Protein 2KCK (pdb70)

Nearest PDB structures (foldseek):
  2kck-assembly1_A  TM=8.892E-01  e=1.101E-12  Methanococcus maripaludis
  5lfl-assembly6_F  TM=7.143E-01  e=9.035E-02  Solidesulfovibrio magneticus RS-1
  2gw1-assembly1_B  TM=7.909E-01  e=5.779E-01  Saccharomyces cerevisiae
  5g04-assembly1_J  TM=8.377E-01  e=1.280E+00  Homo sapiens
  8c6j-assembly1_S  TM=7.172E-01  e=7.943E-01  Homo sapiens

B-factor: mean 1.0, std 0.0, range [1.0, 1.0]

CATH classification: 1.25.40.10

Secondary structure (DSSP, 8-state):
---SSTTGGGGHHHHHHSS--HHHHHHHHHHHHHH----HHHHHHHHHHHHHTT-HHHHHHHHHHHHHTS--TT-HHHHHHHHHHHTT-SS-SHHHHHHHHHHGGG------

Sequence (112 aa):
MVDQNPEEYYLEGVLQYDAGNYTESIDLFEKAIQLDPEESKYWLMKGKALYNLERYEEAVDCYNYVINVIEDEYNKDVWAAKADALRYIEGKEVEAEIAEARAKLEHHHHHHMVDQNPEEYYLEGVLQYDAGNYTESIDLFEKAIQLDPEESKYWLMKGKALYNLERYEEAVDCYNYVINVIEDEYNKDVWAAKADALRYIEGKEVEAEIAEARAKLEHHHHHHMVDQNPEEYYLEGVLQYDAGNYTESIDLFEKAIQLDPEESKYWLMKGKALYNLERYEEAVDCYNYVINVIEDEYNKDVWAAKADALRYIEGKEVEAEIAEARAKLEHHHHHHMVDQNPEEYYLEGVLQYDAGNYTESIDLFEKAIQLDPEESKYWLMKGKALYNLERYEEAVDCYNYVINVIEDEYNKDVWAAKADALRYIEGKEVEAEIAEARAKLEHHHHHHMVDQNPEEYYLEGVLQYDAGNYTESIDLFEKAIQLDPEESKYWLMKGKALYNLERYEEAVDCYNYVINVIEDEYNKDVWAAKADALRYIEGKEVEAEIAEARAKLEHHHHHHMVDQNPEEYYLEGVLQYDAGNYTESIDLFEKAIQLDPEESKYWLMKGKALYNLERYEEAVDCYNYVINVIEDEYNKDVWAAKADALRYIEGKEVEAEIAEARAKLEHHHHHHMVDQNPEEYYLEGVLQYDAGNYTESIDLFEKAIQLDPEESKYWLMKGKALYNLERYEEAVDCYNYVINVIEDEYNKDVWAAKADALRYIEGKEVEAEIAEARAKLEHHHHHHMVDQNPEEYYLEGVLQYDAGNYTESIDLFEKAIQLDPEESKYWLMKGKALYNLERYEEAVDCYNYVINVIEDEYNKDVWAAKADALRYIEGKEVEAEIAEARAKLEHHHHHHMVDQNPEEYYLEGVLQYDAGNYTESIDLFEKAIQLDPEESKYWLMKGKALYNLERYEEAVDCYNYVINVIEDEYNKDVWAAKADALRYIEGKEVEAEIAEARAKLEHHHHHHMVDQNPEEYYLEGVLQYDAGNYTESIDLFEKAIQLDPEESKYWLMKGKALYNLERYEEAVDCYNYVINVIEDEYNKDVWAAKADALRYIEGKEVEAEIAEARAKLEHHHHHH

Organism: Methanococcus maripaludis (strain DSM 14266 / JCM 13030 / NBRC 101832 / S2 / LL) (NCBI:txid267377)

Foldseek 3Di:
DVPLAPVVLCCVVVCVVPPVPLVVSVVSLVVRVVNPVPDLVSLLVVLVSCLVVVNLVVSLVSLVVCCPVPVCVPPLSSLCSNLVSVPDPPDRDCVSVCSNCVSVPDDDDDDD

InterPro domains:
  IPR011990 Tetratricopeptide-like helical domain superfamily [G3DSA:1.25.40.10] (23-126)
  IPR011990 Tetratricopeptide-like helical domain superfamily [SSF48452] (24-89)
  IPR019734 Tetratricopeptide repeat [PS50005] (28-61)
  IPR019734 Tetratricopeptide repeat [PS50005] (62-95)
  IPR019734 Tetratricopeptide repeat [SM00028] (28-61)
  IPR019734 Tetratricopeptide repeat [SM00028] (62-95)
  IPR051685 Ycf3/AcsC/BcsC/TPR Multifunctional [PTHR44943] (26-113)

Structure (mmCIF, N/CA/C/O backbone):
data_2KCK
#
_entry.id   2KCK
#
loop_
_atom_site.group_PDB
_atom_site.id
_atom_site.type_symbol
_atom_site.label_atom_id
_atom_site.label_alt_id
_atom_site.label_comp_id
_atom_site.label_asym_id
_atom_site.label_entity_id
_atom_site.label_seq_id
_atom_site.pdbx_PDB_ins_code
_atom_site.Cartn_x
_atom_site.Cartn_y
_atom_site.Cartn_z
_atom_site.occupancy
_atom_site.B_iso_or_equiv
_atom_site.auth_seq_id
_atom_site.auth_comp_id
_atom_site.auth_asym_id
_atom_site.auth_atom_id
_atom_site.pdbx_PDB_model_num
ATOM 1 N N . MET A 1 1 ? 21.379 -6.867 -7.610 1.00 1.00 1 MET A N 1
ATOM 2 C CA . MET A 1 1 ? 19.981 -7.020 -7.123 1.00 1.00 1 MET A CA 1
ATOM 3 C C . MET A 1 1 ? 19.905 -6.555 -5.674 1.00 1.00 1 MET A C 1
ATOM 4 O O . MET A 1 1 ? 20.886 -6.052 -5.125 1.00 1.00 1 MET A O 1
ATOM 20 N N . VAL A 1 2 ? 18.740 -6.726 -5.061 1.00 1.00 2 VAL A N 1
ATOM 21 C CA . VAL A 1 2 ? 18.546 -6.319 -3.664 1.00 1.00 2 VAL A CA 1
ATOM 22 C C . VAL A 1 2 ? 18.731 -7.514 -2.738 1.00 1.00 2 VAL A C 1
ATOM 23 O O . VAL A 1 2 ? 17.935 -8.452 -2.741 1.00 1.00 2 VAL A O 1
ATOM 36 N N . ASP A 1 3 ? 19.790 -7.473 -1.935 1.00 1.00 3 ASP A N 1
ATOM 37 C CA . ASP A 1 3 ? 20.082 -8.560 -0.994 1.00 1.00 3 ASP A CA 1
ATOM 38 C C . ASP A 1 3 ? 20.661 -8.005 0.304 1.00 1.00 3 ASP A C 1
ATOM 39 O O . ASP A 1 3 ? 21.796 -7.529 0.347 1.00 1.00 3 ASP A O 1
ATOM 48 N N . GLN A 1 4 ? 19.862 -8.071 1.364 1.00 1.00 4 GLN A N 1
ATOM 49 C CA . GLN A 1 4 ? 20.289 -7.576 2.682 1.00 1.00 4 GLN A CA 1
ATOM 50 C C . GLN A 1 4 ? 19.849 -8.547 3.774 1.00 1.00 4 GLN A C 1
ATOM 51 O O . GLN A 1 4 ? 20.667 -9.195 4.428 1.00 1.00 4 GLN A O 1
ATOM 65 N N . ASN A 1 5 ? 18.537 -8.641 3.962 1.00 1.00 5 ASN A N 1
ATOM 66 C CA . ASN A 1 5 ? 17.952 -9.522 4.974 1.00 1.00 5 ASN A CA 1
ATOM 67 C C . ASN A 1 5 ? 16.469 -9.851 4.686 1.00 1.00 5 ASN A C 1
ATOM 68 O O . ASN A 1 5 ? 16.045 -10.968 4.983 1.00 1.00 5 ASN A O 1
ATOM 79 N N . PRO A 1 6 ? 15.699 -8.943 4.151 1.00 1.00 6 PRO A N 1
ATOM 80 C CA . PRO A 1 6 ? 14.267 -9.204 3.871 1.00 1.00 6 PRO A CA 1
ATOM 81 C C . PRO A 1 6 ? 14.067 -9.938 2.548 1.00 1.00 6 PRO A C 1
ATOM 82 O O . PRO A 1 6 ? 13.005 -9.852 1.934 1.00 1.00 6 PRO A O 1
ATOM 93 N N . GLU A 1 7 ? 15.074 -10.671 2.082 1.00 1.00 7 GLU A N 1
ATOM 94 C CA . GLU A 1 7 ? 14.980 -11.407 0.832 1.00 1.00 7 GLU A CA 1
ATOM 95 C C . GLU A 1 7 ? 14.124 -12.652 1.009 1.00 1.00 7 GLU A C 1
ATOM 96 O O . GLU A 1 7 ? 13.250 -12.923 0.185 1.00 1.00 7 GLU A O 1
ATOM 108 N N . GLU A 1 8 ? 14.377 -13.400 2.078 1.00 1.00 8 GLU A N 1
ATOM 109 C CA . GLU A 1 8 ? 13.621 -14.618 2.362 1.00 1.00 8 GLU A CA 1
ATOM 110 C C . GLU A 1 8 ? 12.225 -14.277 2.867 1.00 1.00 8 GLU A C 1
ATOM 111 O O . GLU A 1 8 ? 11.262 -14.997 2.603 1.00 1.00 8 GLU A O 1
ATOM 123 N N . TYR A 1 9 ? 12.109 -13.176 3.602 1.00 1.00 9 TYR A N 1
ATOM 124 C CA . TYR A 1 9 ? 10.831 -12.746 4.145 1.00 1.00 9 TYR A CA 1
ATOM 125 C C . TYR A 1 9 ? 9.787 -12.644 3.035 1.00 1.00 9 TYR A C 1
ATOM 126 O O . TYR A 1 9 ? 8.585 -12.706 3.293 1.00 1.00 9 TYR A O 1
ATOM 144 N N . TYR A 1 10 ? 10.226 -12.491 1.789 1.00 1.00 10 TYR A N 1
ATOM 145 C CA . TYR A 1 10 ? 9.321 -12.383 0.654 1.00 1.00 10 TYR A CA 1
ATOM 146 C C . TYR A 1 10 ? 8.276 -13.502 0.694 1.00 1.00 10 TYR A C 1
ATOM 147 O O . TYR A 1 10 ? 7.261 -13.460 0.000 1.00 1.00 10 TYR A O 1
ATOM 165 N N . LEU A 1 11 ? 8.515 -14.522 1.512 1.00 1.00 11 LEU A N 1
ATOM 166 C CA . LEU A 1 11 ? 7.600 -15.650 1.621 1.00 1.00 11 LEU A CA 1
ATOM 167 C C . LEU A 1 11 ? 6.174 -15.163 1.789 1.00 1.00 11 LEU A C 1
ATOM 168 O O . LEU A 1 11 ? 5.228 -15.906 1.530 1.00 1.00 11 LEU A O 1
ATOM 184 N N . GLU A 1 12 ? 6.060 -13.913 2.222 1.00 1.00 12 GLU A N 1
ATOM 185 C CA . GLU A 1 12 ? 4.743 -13.348 2.437 1.00 1.00 12 GLU A CA 1
ATOM 186 C C . GLU A 1 12 ? 3.918 -13.403 1.163 1.00 1.00 12 GLU A C 1
ATOM 187 O O . GLU A 1 12 ? 2.811 -13.943 1.171 1.00 1.00 12 GLU A O 1
ATOM 199 N N . GLY A 1 13 ? 4.481 -12.846 0.096 1.00 1.00 13 GLY A N 1
ATOM 200 C CA . GLY A 1 13 ? 3.802 -12.834 -1.213 1.00 1.00 13 GLY A CA 1
ATOM 201 C C . GLY A 1 13 ? 2.968 -14.101 -1.414 1.00 1.00 13 GLY A C 1
ATOM 202 O O . GLY A 1 13 ? 1.914 -14.083 -2.052 1.00 1.00 13 GLY A O 1
ATOM 206 N N . VAL A 1 14 ? 3.442 -15.208 -0.850 1.00 1.00 14 VAL A N 1
ATOM 207 C CA . VAL A 1 14 ? 2.729 -16.476 -0.953 1.00 1.00 14 VAL A CA 1
ATOM 208 C C . VAL A 1 14 ? 1.540 -16.499 -0.006 1.00 1.00 14 VAL A C 1
ATOM 209 O O . VAL A 1 14 ? 0.417 -16.793 -0.416 1.00 1.00 14 VAL A O 1
ATOM 222 N N . LEU A 1 15 ? 1.776 -16.193 1.266 1.00 1.00 15 LEU A N 1
ATOM 223 C CA . LEU A 1 15 ? 0.713 -16.193 2.272 1.00 1.00 15 LEU A CA 1
ATOM 224 C C . LEU A 1 15 ? -0.533 -15.521 1.726 1.00 1.00 15 LEU A C 1
ATOM 225 O O . LEU A 1 15 ? -1.552 -16.186 1.541 1.00 1.00 15 LEU A O 1
ATOM 241 N N . GLN A 1 16 ? -0.465 -14.223 1.451 1.00 1.00 16 GLN A N 1
ATOM 242 C CA . GLN A 1 16 ? -1.626 -13.516 0.927 1.00 1.00 16 GLN A CA 1
ATOM 243 C C . GLN A 1 16 ? -2.277 -14.325 -0.204 1.00 1.00 16 GLN A C 1
ATOM 244 O O . GLN A 1 16 ? -3.462 -14.652 -0.142 1.00 1.00 16 GLN A O 1
ATOM 258 N N . TYR A 1 17 ? -1.514 -14.666 -1.238 1.00 1.00 17 TYR A N 1
ATOM 259 C CA . TYR A 1 17 ? -2.055 -15.440 -2.348 1.00 1.00 17 TYR A CA 1
ATOM 260 C C . TYR A 1 17 ? -2.744 -16.710 -1.841 1.00 1.00 17 TYR A C 1
ATOM 261 O O . TYR A 1 17 ? -3.955 -16.868 -2.006 1.00 1.00 17 TYR A O 1
ATOM 279 N N . ASP A 1 18 ? -1.969 -17.603 -1.235 1.00 1.00 18 ASP A N 1
ATOM 280 C CA . ASP A 1 18 ? -2.523 -18.852 -0.722 1.00 1.00 18 ASP A CA 1
ATOM 281 C C . ASP A 1 18 ? -3.355 -18.593 0.530 1.00 1.00 18 ASP A C 1
ATOM 282 O O . ASP A 1 18 ? -4.583 -18.672 0.502 1.00 1.00 18 ASP A O 1
ATOM 291 N N . ALA A 1 19 ? -2.672 -18.276 1.625 1.00 1.00 19 ALA A N 1
ATOM 292 C CA . ALA A 1 19 ? -3.339 -17.996 2.890 1.00 1.00 19 ALA A CA 1
ATOM 293 C C . ALA A 1 19 ? -4.123 -16.687 2.799 1.00 1.00 19 ALA A C 1
ATOM 294 O O . ALA A 1 19 ? -3.555 -15.598 2.729 1.00 1.00 19 ALA A O 1
ATOM 301 N N . GLY A 1 20 ? -5.448 -16.789 2.800 1.00 1.00 20 GLY A N 1
ATOM 302 C CA . GLY A 1 20 ? -6.321 -15.624 2.714 1.00 1.00 20 GLY A CA 1
ATOM 303 C C . GLY A 1 20 ? -6.384 -14.890 4.043 1.00 1.00 20 GLY A C 1
ATOM 304 O O . GLY A 1 20 ? -7.435 -14.820 4.681 1.00 1.00 20 GLY A O 1
ATOM 308 N N . ASN A 1 21 ? -5.253 -14.334 4.463 1.00 1.00 21 ASN A N 1
ATOM 309 C CA . ASN A 1 21 ? -5.190 -13.601 5.733 1.00 1.00 21 ASN A CA 1
ATOM 310 C C . ASN A 1 21 ? -4.312 -12.367 5.593 1.00 1.00 21 ASN A C 1
ATOM 311 O O . ASN A 1 21 ? -3.275 -12.244 6.243 1.00 1.00 21 ASN A O 1
ATOM 322 N N . TYR A 1 22 ? -4.754 -11.455 4.732 1.00 1.00 22 TYR A N 1
ATOM 323 C CA . TYR A 1 22 ? -4.008 -10.207 4.504 1.00 1.00 22 TYR A CA 1
ATOM 324 C C . TYR A 1 22 ? -3.485 -9.652 5.836 1.00 1.00 22 TYR A C 1
ATOM 325 O O . TYR A 1 22 ? -2.400 -9.070 5.885 1.00 1.00 22 TYR A O 1
ATOM 343 N N . THR A 1 23 ? -4.262 -9.849 6.896 1.00 1.00 23 THR A N 1
ATOM 344 C CA . THR A 1 23 ? -3.865 -9.375 8.209 1.00 1.00 23 THR A CA 1
ATOM 345 C C . THR A 1 23 ? -2.580 -10.064 8.646 1.00 1.00 23 THR A C 1
ATOM 346 O O . THR A 1 23 ? -1.656 -9.415 9.136 1.00 1.00 23 THR A O 1
ATOM 357 N N . GLU A 1 24 ? -2.507 -11.379 8.473 1.00 1.00 24 GLU A N 1
ATOM 358 C CA . GLU A 1 24 ? -1.313 -12.126 8.868 1.00 1.00 24 GLU A CA 1
ATOM 359 C C . GLU A 1 24 ? -0.070 -11.567 8.182 1.00 1.00 24 GLU A C 1
ATOM 360 O O . GLU A 1 24 ? 0.964 -11.369 8.821 1.00 1.00 24 GLU A O 1
ATOM 372 N N . SER A 1 25 ? -0.179 -11.318 6.881 1.00 1.00 25 SER A N 1
ATOM 373 C CA . SER A 1 25 ? 0.954 -10.798 6.117 1.00 1.00 25 SER A CA 1
ATOM 374 C C . SER A 1 25 ? 1.560 -9.585 6.816 1.00 1.00 25 SER A C 1
ATOM 375 O O . SER A 1 25 ? 2.726 -9.246 6.610 1.00 1.00 25 SER A O 1
ATOM 383 N N . ILE A 1 26 ? 0.771 -8.919 7.652 1.00 1.00 26 ILE A N 1
ATOM 384 C CA . ILE A 1 26 ? 1.257 -7.748 8.369 1.00 1.00 26 ILE A CA 1
ATOM 385 C C . ILE A 1 26 ? 2.439 -8.121 9.267 1.00 1.00 26 ILE A C 1
ATOM 386 O O . ILE A 1 26 ? 3.427 -7.392 9.358 1.00 1.00 26 ILE A O 1
ATOM 402 N N . ASP A 1 27 ? 2.325 -9.265 9.936 1.00 1.00 27 ASP A N 1
ATOM 403 C CA . ASP A 1 27 ? 3.377 -9.694 10.832 1.00 1.00 27 ASP A CA 1
ATOM 404 C C . ASP A 1 27 ? 4.684 -9.826 10.076 1.00 1.00 27 ASP A C 1
ATOM 405 O O . ASP A 1 27 ? 5.718 -9.332 10.527 1.00 1.00 27 ASP A O 1
ATOM 414 N N . LEU A 1 28 ? 4.616 -10.493 8.929 1.00 1.00 28 LEU A N 1
ATOM 415 C CA . LEU A 1 28 ? 5.816 -10.677 8.120 1.00 1.00 28 LEU A CA 1
ATOM 416 C C . LEU A 1 28 ? 6.282 -9.344 7.526 1.00 1.00 28 LEU A C 1
ATOM 417 O O . LEU A 1 28 ? 7.475 -9.042 7.519 1.00 1.00 28 LEU A O 1
ATOM 433 N N . PHE A 1 29 ? 5.330 -8.559 7.030 1.00 1.00 29 PHE A N 1
ATOM 434 C CA . PHE A 1 29 ? 5.672 -7.273 6.429 1.00 1.00 29 PHE A CA 1
ATOM 435 C C . PHE A 1 29 ? 6.372 -6.377 7.450 1.00 1.00 29 PHE A C 1
ATOM 436 O O . PHE A 1 29 ? 7.424 -5.807 7.163 1.00 1.00 29 PHE A O 1
ATOM 453 N N . GLU A 1 30 ? 5.786 -6.266 8.638 1.00 1.00 30 GLU A N 1
ATOM 454 C CA . GLU A 1 30 ? 6.380 -5.439 9.687 1.00 1.00 30 GLU A CA 1
ATOM 455 C C . GLU A 1 30 ? 7.835 -5.843 9.932 1.00 1.00 30 GLU A C 1
ATOM 456 O O . GLU A 1 30 ? 8.687 -4.984 10.161 1.00 1.00 30 GLU A O 1
ATOM 468 N N . LYS A 1 31 ? 8.106 -7.143 9.880 1.00 1.00 31 LYS A N 1
ATOM 469 C CA . LYS A 1 31 ? 9.462 -7.629 10.100 1.00 1.00 31 LYS A CA 1
ATOM 470 C C . LYS A 1 31 ? 10.380 -7.192 8.961 1.00 1.00 31 LYS A C 1
ATOM 471 O O . LYS A 1 31 ? 11.493 -6.725 9.200 1.00 1.00 31 LYS A O 1
ATOM 490 N N . ALA A 1 32 ? 9.906 -7.351 7.728 1.00 1.00 32 ALA A N 1
ATOM 491 C CA . ALA A 1 32 ? 10.713 -6.974 6.569 1.00 1.00 32 ALA A CA 1
ATOM 492 C C . ALA A 1 32 ? 11.207 -5.532 6.699 1.00 1.00 32 ALA A C 1
ATOM 493 O O . ALA A 1 32 ? 12.400 -5.269 6.552 1.00 1.00 32 ALA A O 1
ATOM 500 N N . ILE A 1 33 ? 10.280 -4.621 6.978 1.00 1.00 33 ILE A N 1
ATOM 501 C CA . ILE A 1 33 ? 10.642 -3.218 7.150 1.00 1.00 33 ILE A CA 1
ATOM 502 C C . ILE A 1 33 ? 11.552 -3.042 8.375 1.00 1.00 33 ILE A C 1
ATOM 503 O O . ILE A 1 33 ? 12.511 -2.270 8.354 1.00 1.00 33 ILE A O 1
ATOM 519 N N . GLN A 1 34 ? 11.239 -3.749 9.456 1.00 1.00 34 GLN A N 1
ATOM 520 C CA . GLN A 1 34 ? 12.019 -3.638 10.682 1.00 1.00 34 GLN A CA 1
ATOM 521 C C . GLN A 1 34 ? 13.496 -3.891 10.401 1.00 1.00 34 GLN A C 1
ATOM 522 O O . GLN A 1 34 ? 14.366 -3.304 11.044 1.00 1.00 34 GLN A O 1
ATOM 536 N N . LEU A 1 35 ? 13.755 -4.770 9.439 1.00 1.00 35 LEU A N 1
ATOM 537 C CA . LEU A 1 35 ? 15.138 -5.083 9.088 1.00 1.00 35 LEU A CA 1
ATOM 538 C C . LEU A 1 35 ? 15.861 -3.846 8.583 1.00 1.00 35 LEU A C 1
ATOM 539 O O . LEU A 1 35 ? 16.961 -3.538 9.042 1.00 1.00 35 LEU A O 1
ATOM 555 N N . ASP A 1 36 ? 15.245 -3.133 7.645 1.00 1.00 36 ASP A N 1
ATOM 556 C CA . ASP A 1 36 ? 15.855 -1.939 7.099 1.00 1.00 36 ASP A CA 1
ATOM 557 C C . ASP A 1 36 ? 14.863 -1.199 6.177 1.00 1.00 36 ASP A C 1
ATOM 558 O O . ASP A 1 36 ? 14.533 -1.726 5.115 1.00 1.00 36 ASP A O 1
ATOM 567 N N . PRO A 1 37 ? 14.414 -0.030 6.546 1.00 1.00 37 PRO A N 1
ATOM 568 C CA . PRO A 1 37 ? 13.458 0.733 5.693 1.00 1.00 37 PRO A CA 1
ATOM 569 C C . PRO A 1 37 ? 14.179 1.523 4.608 1.00 1.00 37 PRO A C 1
ATOM 570 O O . PRO A 1 37 ? 15.064 2.333 4.882 1.00 1.00 37 PRO A O 1
ATOM 581 N N . GLU A 1 38 ? 13.800 1.286 3.356 1.00 1.00 38 GLU A N 1
ATOM 582 C CA . GLU A 1 38 ? 14.408 1.965 2.208 1.00 1.00 38 GLU A CA 1
ATOM 583 C C . GLU A 1 38 ? 13.836 1.426 0.896 1.00 1.00 38 GLU A C 1
ATOM 584 O O . GLU A 1 38 ? 14.095 1.972 -0.177 1.00 1.00 38 GLU A O 1
ATOM 596 N N . GLU A 1 39 ? 13.048 0.358 0.973 1.00 1.00 39 GLU A N 1
ATOM 597 C CA . GLU A 1 39 ? 12.443 -0.248 -0.211 1.00 1.00 39 GLU A CA 1
ATOM 598 C C . GLU A 1 39 ? 11.018 0.264 -0.399 1.00 1.00 39 GLU A C 1
ATOM 599 O O . GLU A 1 39 ? 10.110 -0.084 0.357 1.00 1.00 39 GLU A O 1
ATOM 611 N N . SER A 1 40 ? 10.818 1.099 -1.413 1.00 1.00 40 SER A N 1
ATOM 612 C CA . SER A 1 40 ? 9.500 1.652 -1.701 1.00 1.00 40 SER A CA 1
ATOM 613 C C . SER A 1 40 ? 8.538 0.565 -2.170 1.00 1.00 40 SER A C 1
ATOM 614 O O . SER A 1 40 ? 7.399 0.481 -1.712 1.00 1.00 40 SER A O 1
ATOM 622 N N . LYS A 1 41 ? 9.000 -0.270 -3.096 1.00 1.00 41 LYS A N 1
ATOM 623 C CA . LYS A 1 41 ? 8.181 -1.352 -3.646 1.00 1.00 41 LYS A CA 1
ATOM 624 C C . LYS A 1 41 ? 7.503 -2.123 -2.519 1.00 1.00 41 LYS A C 1
ATOM 625 O O . LYS A 1 41 ? 6.425 -2.695 -2.693 1.00 1.00 41 LYS A O 1
ATOM 644 N N . TYR A 1 42 ? 8.116 -2.148 -1.340 1.00 1.00 42 TYR A N 1
ATOM 645 C CA . TYR A 1 42 ? 7.561 -2.842 -0.182 1.00 1.00 42 TYR A CA 1
ATOM 646 C C . TYR A 1 42 ? 6.434 -2.019 0.436 1.00 1.00 42 TYR A C 1
ATOM 647 O O . TYR A 1 42 ? 5.466 -2.575 0.956 1.00 1.00 42 TYR A O 1
ATOM 665 N N . TRP A 1 43 ? 6.564 -0.698 0.379 1.00 1.00 43 TRP A N 1
ATOM 666 C CA . TRP A 1 43 ? 5.551 0.184 0.947 1.00 1.00 43 TRP A CA 1
ATOM 667 C C . TRP A 1 43 ? 4.306 0.183 0.068 1.00 1.00 43 TRP A C 1
ATOM 668 O O . TRP A 1 43 ? 3.183 0.272 0.566 1.00 1.00 43 TRP A O 1
ATOM 689 N N . LEU A 1 44 ? 4.524 0.084 -1.239 1.00 1.00 44 LEU A N 1
ATOM 690 C CA . LEU A 1 44 ? 3.410 0.083 -2.175 1.00 1.00 44 LEU A CA 1
ATOM 691 C C . LEU A 1 44 ? 2.446 -1.054 -1.855 1.00 1.00 44 LEU A C 1
ATOM 692 O O . LEU A 1 44 ? 1.229 -0.888 -1.946 1.00 1.00 44 LEU A O 1
ATOM 708 N N . MET A 1 45 ? 3.005 -2.201 -1.486 1.00 1.00 45 MET A N 1
ATOM 709 C CA . MET A 1 45 ? 2.170 -3.349 -1.172 1.00 1.00 45 MET A CA 1
ATOM 710 C C . MET A 1 45 ? 1.302 -3.074 0.052 1.00 1.00 45 MET A C 1
ATOM 711 O O . MET A 1 45 ? 0.142 -3.482 0.099 1.00 1.00 45 MET A O 1
ATOM 725 N N . LYS A 1 46 ? 1.904 -2.382 1.014 1.00 1.00 46 LYS A N 1
ATOM 726 C CA . LYS A 1 46 ? 1.179 -2.069 2.241 1.00 1.00 46 LYS A CA 1
ATOM 727 C C . LYS A 1 46 ? -0.089 -1.277 1.930 1.00 1.00 46 LYS A C 1
ATOM 728 O O . LYS A 1 46 ? -1.154 -1.558 2.479 1.00 1.00 46 LYS A O 1
ATOM 747 N N . GLY A 1 47 ? 0.030 -0.285 1.052 1.00 1.00 47 GLY A N 1
ATOM 748 C CA . GLY A 1 47 ? -1.119 0.537 0.694 1.00 1.00 47 GLY A CA 1
ATOM 749 C C . GLY A 1 47 ? -2.281 -0.326 0.211 1.00 1.00 47 GLY A C 1
ATOM 750 O O . GLY A 1 47 ? -3.411 -0.166 0.672 1.00 1.00 47 GLY A O 1
ATOM 754 N N . LYS A 1 48 ? -1.992 -1.235 -0.715 1.00 1.00 48 LYS A N 1
ATOM 755 C CA . LYS A 1 48 ? -3.028 -2.111 -1.253 1.00 1.00 48 LYS A CA 1
ATOM 756 C C . LYS A 1 48 ? -3.672 -2.925 -0.132 1.00 1.00 48 LYS A C 1
ATOM 757 O O . LYS A 1 48 ? -4.868 -3.213 -0.170 1.00 1.00 48 LYS A O 1
ATOM 776 N N . ALA A 1 49 ? -2.877 -3.295 0.866 1.00 1.00 49 ALA A N 1
ATOM 777 C CA . ALA A 1 49 ? -3.395 -4.078 1.985 1.00 1.00 49 ALA A CA 1
ATOM 778 C C . ALA A 1 49 ? -4.354 -3.247 2.830 1.00 1.00 49 ALA A C 1
ATOM 779 O O . ALA A 1 49 ? -5.466 -3.680 3.131 1.00 1.00 49 ALA A O 1
ATOM 786 N N . LEU A 1 50 ? -3.899 -2.055 3.201 1.00 1.00 50 LEU A N 1
ATOM 787 C CA . LEU A 1 50 ? -4.724 -1.177 4.018 1.00 1.00 50 LEU A CA 1
ATOM 788 C C . LEU A 1 50 ? -5.990 -0.771 3.266 1.00 1.00 50 LEU A C 1
ATOM 789 O O . LEU A 1 50 ? -7.091 -0.822 3.816 1.00 1.00 50 LEU A O 1
ATOM 805 N N . TYR A 1 51 ? -5.823 -0.375 2.009 1.00 1.00 51 TYR A N 1
ATOM 806 C CA . TYR A 1 51 ? -6.966 0.040 1.210 1.00 1.00 51 TYR A CA 1
ATOM 807 C C . TYR A 1 51 ? -7.990 -1.094 1.122 1.00 1.00 51 TYR A C 1
ATOM 808 O O . TYR A 1 51 ? -9.177 -0.895 1.384 1.00 1.00 51 TYR A O 1
ATOM 826 N N . ASN A 1 52 ? -7.535 -2.287 0.755 1.00 1.00 52 ASN A N 1
ATOM 827 C CA . ASN A 1 52 ? -8.427 -3.427 0.631 1.00 1.00 52 ASN A CA 1
ATOM 828 C C . ASN A 1 52 ? -9.066 -3.754 1.972 1.00 1.00 52 ASN A C 1
ATOM 829 O O . ASN A 1 52 ? -10.169 -4.297 2.021 1.00 1.00 52 ASN A O 1
ATOM 840 N N . LEU A 1 53 ? -8.360 -3.424 3.049 1.00 1.00 53 LEU A N 1
ATOM 841 C CA . LEU A 1 53 ? -8.850 -3.684 4.400 1.00 1.00 53 LEU A CA 1
ATOM 842 C C . LEU A 1 53 ? -9.905 -2.664 4.797 1.00 1.00 53 LEU A C 1
ATOM 843 O O . LEU A 1 53 ? -10.307 -2.591 5.959 1.00 1.00 53 LEU A O 1
ATOM 859 N N . GLU A 1 54 ? -10.373 -1.879 3.833 1.00 1.00 54 GLU A N 1
ATOM 860 C CA . GLU A 1 54 ? -11.396 -0.867 4.061 1.00 1.00 54 GLU A CA 1
ATOM 861 C C . GLU A 1 54 ? -10.792 0.349 4.759 1.00 1.00 54 GLU A C 1
ATOM 862 O O . GLU A 1 54 ? -11.514 1.234 5.218 1.00 1.00 54 GLU A O 1
ATOM 874 N N . ARG A 1 55 ? -9.466 0.397 4.842 1.00 1.00 55 ARG A N 1
ATOM 875 C CA . ARG A 1 55 ? -8.761 1.499 5.490 1.00 1.00 55 ARG A CA 1
ATOM 876 C C . ARG A 1 55 ? -8.287 2.504 4.451 1.00 1.00 55 ARG A C 1
ATOM 877 O O . ARG A 1 55 ? -7.090 2.658 4.210 1.00 1.00 55 ARG A O 1
ATOM 898 N N . TYR A 1 56 ? -9.243 3.192 3.835 1.00 1.00 56 TYR A N 1
ATOM 899 C CA . TYR A 1 56 ? -8.925 4.180 2.813 1.00 1.00 56 TYR A CA 1
ATOM 900 C C . TYR A 1 56 ? -8.059 5.287 3.410 1.00 1.00 56 TYR A C 1
ATOM 901 O O . TYR A 1 56 ? -7.105 5.753 2.785 1.00 1.00 56 TYR A O 1
ATOM 919 N N . GLU A 1 57 ? -8.402 5.700 4.625 1.00 1.00 57 GLU A N 1
ATOM 920 C CA . GLU A 1 57 ? -7.652 6.760 5.288 1.00 1.00 57 GLU A CA 1
ATOM 921 C C . GLU A 1 57 ? -6.235 6.296 5.615 1.00 1.00 57 GLU A C 1
ATOM 922 O O . GLU A 1 57 ? -5.259 6.978 5.303 1.00 1.00 57 GLU A O 1
ATOM 934 N N . GLU A 1 58 ? -6.145 5.132 6.249 1.00 1.00 58 GLU A N 1
ATOM 935 C CA . GLU A 1 58 ? -4.837 4.597 6.616 1.00 1.00 58 GLU A CA 1
ATOM 936 C C . GLU A 1 58 ? -4.000 4.320 5.368 1.00 1.00 58 GLU A C 1
ATOM 937 O O . GLU A 1 58 ? -2.808 4.627 5.331 1.00 1.00 58 GLU A O 1
ATOM 949 N N . ALA A 1 59 ? -4.628 3.738 4.350 1.00 1.00 59 ALA A N 1
ATOM 950 C CA . ALA A 1 59 ? -3.921 3.425 3.121 1.00 1.00 59 ALA A CA 1
ATOM 951 C C . ALA A 1 59 ? -3.283 4.677 2.540 1.00 1.00 59 ALA A C 1
ATOM 952 O O . ALA A 1 59 ? -2.150 4.636 2.059 1.00 1.00 59 ALA A O 1
ATOM 959 N N . VAL A 1 60 ? -4.011 5.788 2.590 1.00 1.00 60 VAL A N 1
ATOM 960 C CA . VAL A 1 60 ? -3.494 7.047 2.075 1.00 1.00 60 VAL A CA 1
ATOM 961 C C . VAL A 1 60 ? -2.219 7.433 2.826 1.00 1.00 60 VAL A C 1
ATOM 962 O O . VAL A 1 60 ? -1.276 7.954 2.230 1.00 1.00 60 VAL A O 1
ATOM 975 N N . ASP A 1 61 ? -2.173 7.189 4.131 1.00 1.00 61 ASP A N 1
ATOM 976 C CA . ASP A 1 61 ? -1.005 7.533 4.931 1.00 1.00 61 ASP A CA 1
ATOM 977 C C . ASP A 1 61 ? 0.252 6.900 4.340 1.00 1.00 61 ASP A C 1
ATOM 978 O O . ASP A 1 61 ? 1.329 7.491 4.399 1.00 1.00 61 ASP A O 1
ATOM 987 N N . CYS A 1 62 ? 0.102 5.707 3.775 1.00 1.00 62 CYS A N 1
ATOM 988 C CA . CYS A 1 62 ? 1.241 5.017 3.167 1.00 1.00 62 CYS A CA 1
ATOM 989 C C . CYS A 1 62 ? 1.655 5.701 1.865 1.00 1.00 62 CYS A C 1
ATOM 990 O O . CYS A 1 62 ? 2.840 5.926 1.622 1.00 1.00 62 CYS A O 1
ATOM 998 N N . TYR A 1 63 ? 0.668 6.029 1.038 1.00 1.00 63 TYR A N 1
ATOM 999 C CA . TYR A 1 63 ? 0.955 6.687 -0.230 1.00 1.00 63 TYR A CA 1
ATOM 1000 C C . TYR A 1 63 ? 1.712 7.994 0.015 1.00 1.00 63 TYR A C 1
ATOM 1001 O O . TYR A 1 63 ? 2.710 8.275 -0.650 1.00 1.00 63 TYR A O 1
ATOM 1019 N N . ASN A 1 64 ? 1.228 8.791 0.961 1.00 1.00 64 ASN A N 1
ATOM 1020 C CA . ASN A 1 64 ? 1.867 10.060 1.261 1.00 1.00 64 ASN A CA 1
ATOM 1021 C C . ASN A 1 64 ? 3.246 9.829 1.861 1.00 1.00 64 ASN A C 1
ATOM 1022 O O . ASN A 1 64 ? 4.166 10.612 1.620 1.00 1.00 64 ASN A O 1
ATOM 1033 N N . TYR A 1 65 ? 3.358 8.756 2.637 1.00 1.00 65 TYR A N 1
ATOM 1034 C CA . TYR A 1 65 ? 4.630 8.438 3.271 1.00 1.00 65 TYR A CA 1
ATOM 1035 C C . TYR A 1 65 ? 5.711 8.203 2.212 1.00 1.00 65 TYR A C 1
ATOM 1036 O O . TYR A 1 65 ? 6.800 8.771 2.285 1.00 1.00 65 TYR A O 1
ATOM 1054 N N . VAL A 1 66 ? 5.392 7.360 1.236 1.00 1.00 66 VAL A N 1
ATOM 1055 C CA . VAL A 1 66 ? 6.329 7.047 0.160 1.00 1.00 66 VAL A CA 1
ATOM 1056 C C . VAL A 1 66 ? 6.711 8.317 -0.600 1.00 1.00 66 VAL A C 1
ATOM 1057 O O . VAL A 1 66 ? 7.817 8.428 -1.130 1.00 1.00 66 VAL A O 1
ATOM 1070 N N . ILE A 1 67 ? 5.793 9.276 -0.663 1.00 1.00 67 ILE A N 1
ATOM 1071 C CA . ILE A 1 67 ? 6.035 10.543 -1.362 1.00 1.00 67 ILE A CA 1
ATOM 1072 C C . ILE A 1 67 ? 6.647 11.561 -0.408 1.00 1.00 67 ILE A C 1
ATOM 1073 O O . ILE A 1 67 ? 7.321 12.498 -0.837 1.00 1.00 67 ILE A O 1
ATOM 1089 N N . ASN A 1 68 ? 6.415 11.387 0.888 1.00 1.00 68 ASN A N 1
ATOM 1090 C CA . ASN A 1 68 ? 6.940 12.310 1.881 1.00 1.00 68 ASN A CA 1
ATOM 1091 C C . ASN A 1 68 ? 8.398 12.004 2.187 1.00 1.00 68 ASN A C 1
ATOM 1092 O O . ASN A 1 68 ? 9.276 12.818 1.899 1.00 1.00 68 ASN A O 1
ATOM 1103 N N . VAL A 1 69 ? 8.625 10.833 2.771 1.00 1.00 69 VAL A N 1
ATOM 1104 C CA . VAL A 1 69 ? 9.981 10.430 3.118 1.00 1.00 69 VAL A CA 1
ATOM 1105 C C . VAL A 1 69 ? 10.851 10.366 1.872 1.00 1.00 69 VAL A C 1
ATOM 1106 O O . VAL A 1 69 ? 11.973 10.872 1.866 1.00 1.00 69 VAL A O 1
ATOM 1119 N N . ILE A 1 70 ? 10.343 9.746 0.812 1.00 1.00 70 ILE A N 1
ATOM 1120 C CA . ILE A 1 70 ? 11.084 9.611 -0.445 1.00 1.00 70 ILE A CA 1
ATOM 1121 C C . ILE A 1 70 ? 10.478 10.530 -1.499 1.00 1.00 70 ILE A C 1
ATOM 1122 O O . ILE A 1 70 ? 9.268 10.552 -1.725 1.00 1.00 70 ILE A O 1
ATOM 1138 N N . GLU A 1 71 ? 11.323 11.312 -2.162 1.00 1.00 71 GLU A N 1
ATOM 1139 C CA . GLU A 1 71 ? 10.877 12.237 -3.197 1.00 1.00 71 GLU A CA 1
ATOM 1140 C C . GLU A 1 71 ? 10.577 11.488 -4.489 1.00 1.00 71 GLU A C 1
ATOM 1141 O O . GLU A 1 71 ? 10.609 12.060 -5.579 1.00 1.00 71 GLU A O 1
ATOM 1153 N N . ASP A 1 72 ? 10.281 10.197 -4.385 1.00 1.00 72 ASP A N 1
ATOM 1154 C CA . ASP A 1 72 ? 9.979 9.377 -5.553 1.00 1.00 72 ASP A CA 1
ATOM 1155 C C . ASP A 1 72 ? 8.562 9.659 -6.043 1.00 1.00 72 ASP A C 1
ATOM 1156 O O . ASP A 1 72 ? 7.801 8.737 -6.337 1.00 1.00 72 ASP A O 1
ATOM 1165 N N . GLU A 1 73 ? 8.206 10.936 -6.139 1.00 1.00 73 GLU A N 1
ATOM 1166 C CA . GLU A 1 73 ? 6.880 11.341 -6.597 1.00 1.00 73 GLU A CA 1
ATOM 1167 C C . GLU A 1 73 ? 6.784 11.221 -8.112 1.00 1.00 73 GLU A C 1
ATOM 1168 O O . GLU A 1 73 ? 6.861 12.213 -8.837 1.00 1.00 73 GLU A O 1
ATOM 1180 N N . TYR A 1 74 ? 6.611 9.991 -8.586 1.00 1.00 74 TYR A N 1
ATOM 1181 C CA . TYR A 1 74 ? 6.504 9.739 -10.016 1.00 1.00 74 TYR A CA 1
ATOM 1182 C C . TYR A 1 74 ? 6.022 8.314 -10.281 1.00 1.00 74 TYR A C 1
ATOM 1183 O O . TYR A 1 74 ? 5.471 8.026 -11.343 1.00 1.00 74 TYR A O 1
ATOM 1201 N N . ASN A 1 75 ? 6.227 7.429 -9.310 1.00 1.00 75 ASN A N 1
ATOM 1202 C CA . ASN A 1 75 ? 5.815 6.037 -9.446 1.00 1.00 75 ASN A CA 1
ATOM 1203 C C . ASN A 1 75 ? 4.362 5.956 -9.922 1.00 1.00 75 ASN A C 1
ATOM 1204 O O . ASN A 1 75 ? 3.416 6.240 -9.188 1.00 1.00 75 ASN A O 1
ATOM 1215 N N . LYS A 1 76 ? 4.181 5.561 -11.178 1.00 1.00 76 LYS A N 1
ATOM 1216 C CA . LYS A 1 76 ? 2.846 5.449 -11.761 1.00 1.00 76 LYS A CA 1
ATOM 1217 C C . LYS A 1 76 ? 2.000 4.448 -10.979 1.00 1.00 76 LYS A C 1
ATOM 1218 O O . LYS A 1 76 ? 0.826 4.693 -10.705 1.00 1.00 76 LYS A O 1
ATOM 1237 N N . ASP A 1 77 ? 2.609 3.321 -10.623 1.00 1.00 77 ASP A N 1
ATOM 1238 C CA . ASP A 1 77 ? 1.901 2.289 -9.874 1.00 1.00 77 ASP A CA 1
ATOM 1239 C C . ASP A 1 77 ? 1.393 2.847 -8.544 1.00 1.00 77 ASP A C 1
ATOM 1240 O O . ASP A 1 77 ? 0.277 2.539 -8.126 1.00 1.00 77 ASP A O 1
ATOM 1249 N N . VAL A 1 78 ? 2.213 3.663 -7.888 1.00 1.00 78 VAL A N 1
ATOM 1250 C CA . VAL A 1 78 ? 1.821 4.246 -6.607 1.00 1.00 78 VAL A CA 1
ATOM 1251 C C . VAL A 1 78 ? 0.606 5.161 -6.783 1.00 1.00 78 VAL A C 1
ATOM 1252 O O . VAL A 1 78 ? -0.380 5.035 -6.058 1.00 1.00 78 VAL A O 1
ATOM 1265 N N . TRP A 1 79 ? 0.677 6.078 -7.742 1.00 1.00 79 TRP A N 1
ATOM 1266 C CA . TRP A 1 79 ? -0.424 6.999 -7.993 1.00 1.00 79 TRP A CA 1
ATOM 1267 C C . TRP A 1 79 ? -1.702 6.223 -8.301 1.00 1.00 79 TRP A C 1
ATOM 1268 O O . TRP A 1 79 ? -2.777 6.558 -7.803 1.00 1.00 79 TRP A O 1
ATOM 1289 N N . ALA A 1 80 ? -1.593 5.181 -9.120 1.00 1.00 80 ALA A N 1
ATOM 1290 C CA . ALA A 1 80 ? -2.753 4.379 -9.476 1.00 1.00 80 ALA A CA 1
ATOM 1291 C C . ALA A 1 80 ? -3.368 3.738 -8.236 1.00 1.00 80 ALA A C 1
ATOM 1292 O O . ALA A 1 80 ? -4.590 3.685 -8.099 1.00 1.00 80 ALA A O 1
ATOM 1299 N N . ALA A 1 81 ? -2.511 3.256 -7.341 1.00 1.00 81 ALA A N 1
ATOM 1300 C CA . ALA A 1 81 ? -2.984 2.620 -6.117 1.00 1.00 81 ALA A CA 1
ATOM 1301 C C . ALA A 1 81 ? -3.851 3.579 -5.311 1.00 1.00 81 ALA A C 1
ATOM 1302 O O . ALA A 1 81 ? -4.923 3.208 -4.833 1.00 1.00 81 ALA A O 1
ATOM 1309 N N . LYS A 1 82 ? -3.385 4.816 -5.166 1.00 1.00 82 LYS A N 1
ATOM 1310 C CA . LYS A 1 82 ? -4.127 5.817 -4.411 1.00 1.00 82 LYS A CA 1
ATOM 1311 C C . LYS A 1 82 ? -5.522 6.003 -5.011 1.00 1.00 82 LYS A C 1
ATOM 1312 O O . LYS A 1 82 ? -6.514 6.053 -4.284 1.00 1.00 82 LYS A O 1
ATOM 1331 N N . ALA A 1 83 ? -5.595 6.103 -6.334 1.00 1.00 83 ALA A N 1
ATOM 1332 C CA . ALA A 1 83 ? -6.884 6.291 -7.004 1.00 1.00 83 ALA A CA 1
ATOM 1333 C C . ALA A 1 83 ? -7.898 5.261 -6.512 1.00 1.00 83 ALA A C 1
ATOM 1334 O O . ALA A 1 83 ? -9.022 5.612 -6.155 1.00 1.00 83 ALA A O 1
ATOM 1341 N N . ASP A 1 84 ? -7.490 3.996 -6.495 1.00 1.00 84 ASP A N 1
ATOM 1342 C CA . ASP A 1 84 ? -8.370 2.926 -6.041 1.00 1.00 84 ASP A CA 1
ATOM 1343 C C . ASP A 1 84 ? -8.852 3.209 -4.616 1.00 1.00 84 ASP A C 1
ATOM 1344 O O . ASP A 1 84 ? -9.989 2.893 -4.267 1.00 1.00 84 ASP A O 1
ATOM 1353 N N . ALA A 1 85 ? -7.989 3.806 -3.800 1.00 1.00 85 ALA A N 1
ATOM 1354 C CA . ALA A 1 85 ? -8.349 4.128 -2.424 1.00 1.00 85 ALA A CA 1
ATOM 1355 C C . ALA A 1 85 ? -9.437 5.203 -2.386 1.00 1.00 85 ALA A C 1
ATOM 1356 O O . ALA A 1 85 ? -10.421 5.087 -1.655 1.00 1.00 85 ALA A O 1
ATOM 1363 N N . LEU A 1 86 ? -9.248 6.251 -3.181 1.00 1.00 86 LEU A N 1
ATOM 1364 C CA . LEU A 1 86 ? -10.211 7.347 -3.247 1.00 1.00 86 LEU A CA 1
ATOM 1365 C C . LEU A 1 86 ? -11.529 6.867 -3.841 1.00 1.00 86 LEU A C 1
ATOM 1366 O O . LEU A 1 86 ? -12.601 7.322 -3.439 1.00 1.00 86 LEU A O 1
ATOM 1382 N N . ARG A 1 87 ? -11.440 5.952 -4.799 1.00 1.00 87 ARG A N 1
ATOM 1383 C CA . ARG A 1 87 ? -12.638 5.429 -5.439 1.00 1.00 87 ARG A CA 1
ATOM 1384 C C . ARG A 1 87 ? -13.642 4.926 -4.405 1.00 1.00 87 ARG A C 1
ATOM 1385 O O . ARG A 1 87 ? -14.781 4.608 -4.746 1.00 1.00 87 ARG A O 1
ATOM 1406 N N . TYR A 1 88 ? -13.208 4.859 -3.151 1.00 1.00 88 TYR A N 1
ATOM 1407 C CA . TYR A 1 88 ? -14.059 4.396 -2.061 1.00 1.00 88 TYR A CA 1
ATOM 1408 C C . TYR A 1 88 ? -13.753 5.166 -0.782 1.00 1.00 88 TYR A C 1
ATOM 1409 O O . TYR A 1 88 ? -13.321 4.592 0.218 1.00 1.00 88 TYR A O 1
ATOM 1427 N N . ILE A 1 89 ? -13.980 6.476 -0.803 1.00 1.00 89 ILE A N 1
ATOM 1428 C CA . ILE A 1 89 ? -13.737 7.346 0.355 1.00 1.00 89 ILE A CA 1
ATOM 1429 C C . ILE A 1 89 ? -14.963 8.210 0.636 1.00 1.00 89 ILE A C 1
ATOM 1430 O O . ILE A 1 89 ? -15.631 8.694 -0.278 1.00 1.00 89 ILE A O 1
ATOM 1446 N N . GLU A 1 90 ? -15.264 8.407 1.916 1.00 1.00 90 GLU A N 1
ATOM 1447 C CA . GLU A 1 90 ? -16.411 9.220 2.310 1.00 1.00 90 GLU A CA 1
ATOM 1448 C C . GLU A 1 90 ? -16.043 10.703 2.311 1.00 1.00 90 GLU A C 1
ATOM 1449 O O . GLU A 1 90 ? -15.525 11.235 3.292 1.00 1.00 90 GLU A O 1
ATOM 1461 N N . GLY A 1 91 ? -16.316 11.379 1.200 1.00 1.00 91 GLY A N 1
ATOM 1462 C CA . GLY A 1 91 ? -16.014 12.801 1.073 1.00 1.00 91 GLY A CA 1
ATOM 1463 C C . GLY A 1 91 ? -16.250 13.279 -0.356 1.00 1.00 91 GLY A C 1
ATOM 1464 O O . GLY A 1 91 ? -17.264 12.952 -0.973 1.00 1.00 91 GLY A O 1
ATOM 1468 N N . LYS A 1 92 ? -15.307 14.053 -0.883 1.00 1.00 92 LYS A N 1
ATOM 1469 C CA . LYS A 1 92 ? -15.425 14.568 -2.242 1.00 1.00 92 LYS A CA 1
ATOM 1470 C C . LYS A 1 92 ? -15.211 13.444 -3.253 1.00 1.00 92 LYS A C 1
ATOM 1471 O O . LYS A 1 92 ? -14.408 12.538 -3.030 1.00 1.00 92 LYS A O 1
ATOM 1490 N N . GLU A 1 93 ? -15.936 13.507 -4.365 1.00 1.00 93 GLU A N 1
ATOM 1491 C CA . GLU A 1 93 ? -15.830 12.488 -5.418 1.00 1.00 93 GLU A CA 1
ATOM 1492 C C . GLU A 1 93 ? -14.914 12.971 -6.538 1.00 1.00 93 GLU A C 1
ATOM 1493 O O . GLU A 1 93 ? -14.337 12.170 -7.273 1.00 1.00 93 GLU A O 1
ATOM 1505 N N . VAL A 1 94 ? -14.786 14.288 -6.665 1.00 1.00 94 VAL A N 1
ATOM 1506 C CA . VAL A 1 94 ? -13.936 14.866 -7.698 1.00 1.00 94 VAL A CA 1
ATOM 1507 C C . VAL A 1 94 ? -12.480 14.467 -7.477 1.00 1.00 94 VAL A C 1
ATOM 1508 O O . VAL A 1 94 ? -11.679 14.493 -8.413 1.00 1.00 94 VAL A O 1
ATOM 1521 N N . GLU A 1 95 ? -12.138 14.097 -6.248 1.00 1.00 95 GLU A N 1
ATOM 1522 C CA . GLU A 1 95 ? -10.774 13.696 -5.927 1.00 1.00 95 GLU A CA 1
ATOM 1523 C C . GLU A 1 95 ? -10.407 12.409 -6.663 1.00 1.00 95 GLU A C 1
ATOM 1524 O O . GLU A 1 95 ? -9.363 12.325 -7.309 1.00 1.00 95 GLU A O 1
ATOM 1536 N N . ALA A 1 96 ? -11.271 11.404 -6.565 1.00 1.00 96 ALA A N 1
ATOM 1537 C CA . ALA A 1 96 ? -11.022 10.127 -7.229 1.00 1.00 96 ALA A CA 1
ATOM 1538 C C . ALA A 1 96 ? -10.826 10.324 -8.730 1.00 1.00 96 ALA A C 1
ATOM 1539 O O . ALA A 1 96 ? -10.031 9.620 -9.355 1.00 1.00 96 ALA A O 1
ATOM 1546 N N . GLU A 1 97 ? -11.549 11.282 -9.299 1.00 1.00 97 GLU A N 1
ATOM 1547 C CA . GLU A 1 97 ? -11.437 11.551 -10.733 1.00 1.00 97 GLU A CA 1
ATOM 1548 C C . GLU A 1 97 ? -10.047 12.098 -11.072 1.00 1.00 97 GLU A C 1
ATOM 1549 O O . GLU A 1 97 ? -9.402 11.646 -12.018 1.00 1.00 97 GLU A O 1
ATOM 1561 N N . ILE A 1 98 ? -9.591 13.075 -10.297 1.00 1.00 98 ILE A N 1
ATOM 1562 C CA . ILE A 1 98 ? -8.278 13.683 -10.525 1.00 1.00 98 ILE A CA 1
ATOM 1563 C C . ILE A 1 98 ? -7.188 12.613 -10.444 1.00 1.00 98 ILE A C 1
ATOM 1564 O O . ILE A 1 98 ? -6.249 12.615 -11.241 1.00 1.00 98 ILE A O 1
ATOM 1580 N N . ALA A 1 99 ? -7.315 11.706 -9.483 1.00 1.00 99 ALA A N 1
ATOM 1581 C CA . ALA A 1 99 ? -6.321 10.651 -9.318 1.00 1.00 99 ALA A CA 1
ATOM 1582 C C . ALA A 1 99 ? -6.280 9.745 -10.543 1.00 1.00 99 ALA A C 1
ATOM 1583 O O . ALA A 1 99 ? -5.208 9.485 -11.090 1.00 1.00 99 ALA A O 1
ATOM 1590 N N . GLU A 1 100 ? -7.455 9.280 -10.953 1.00 1.00 100 GLU A N 1
ATOM 1591 C CA . GLU A 1 100 ? -7.536 8.405 -12.118 1.00 1.00 100 GLU A CA 1
ATOM 1592 C C . GLU A 1 100 ? -6.886 9.065 -13.333 1.00 1.00 100 GLU A C 1
ATOM 1593 O O . GLU A 1 100 ? -6.129 8.421 -14.059 1.00 1.00 100 GLU A O 1
ATOM 1605 N N . ALA A 1 101 ? -7.186 10.342 -13.546 1.00 1.00 101 ALA A N 1
ATOM 1606 C CA . ALA A 1 101 ? -6.618 11.066 -14.677 1.00 1.00 101 ALA A CA 1
ATOM 1607 C C . ALA A 1 101 ? -5.118 11.277 -14.488 1.00 1.00 101 ALA A C 1
ATOM 1608 O O . ALA A 1 101 ? -4.338 11.144 -15.431 1.00 1.00 101 ALA A O 1
ATOM 1615 N N . ARG A 1 102 ? -4.719 11.611 -13.265 1.00 1.00 102 ARG A N 1
ATOM 1616 C CA . ARG A 1 102 ? -3.312 11.844 -12.960 1.00 1.00 102 ARG A CA 1
ATOM 1617 C C . ARG A 1 102 ? -2.494 10.575 -13.181 1.00 1.00 102 ARG A C 1
ATOM 1618 O O . ARG A 1 102 ? -1.385 10.616 -13.714 1.00 1.00 102 ARG A O 1
ATOM 1639 N N . ALA A 1 103 ? -3.040 9.436 -12.769 1.00 1.00 103 ALA A N 1
ATOM 1640 C CA . ALA A 1 103 ? -2.342 8.160 -12.923 1.00 1.00 103 ALA A CA 1
ATOM 1641 C C . ALA A 1 103 ? -2.365 7.695 -14.374 1.00 1.00 103 ALA A C 1
ATOM 1642 O O . ALA A 1 103 ? -1.376 7.172 -14.887 1.00 1.00 103 ALA A O 1
ATOM 1649 N N . LYS A 1 104 ? -3.508 7.890 -15.023 1.00 1.00 104 LYS A N 1
ATOM 1650 C CA . LYS A 1 104 ? -3.677 7.488 -16.421 1.00 1.00 104 LYS A CA 1
ATOM 1651 C C . LYS A 1 104 ? -3.213 8.594 -17.358 1.00 1.00 104 LYS A C 1
ATOM 1652 O O . LYS A 1 104 ? -3.565 8.606 -18.538 1.00 1.00 104 LYS A O 1
ATOM 1671 N N . LEU A 1 105 ? -2.422 9.519 -16.824 1.00 1.00 105 LEU A N 1
ATOM 1672 C CA . LEU A 1 105 ? -1.916 10.623 -17.623 1.00 1.00 105 LEU A CA 1
ATOM 1673 C C . LEU A 1 105 ? -1.032 10.085 -18.746 1.00 1.00 105 LEU A C 1
ATOM 1674 O O . LEU A 1 105 ? -1.086 10.564 -19.878 1.00 1.00 105 LEU A O 1
ATOM 1690 N N . GLU A 1 106 ? -0.218 9.085 -18.429 1.00 1.00 106 GLU A N 1
ATOM 1691 C CA . GLU A 1 106 ? 0.678 8.488 -19.411 1.00 1.00 106 GLU A CA 1
ATOM 1692 C C . GLU A 1 106 ? -0.093 8.081 -20.659 1.00 1.00 106 GLU A C 1
ATOM 1693 O O . GLU A 1 106 ? 0.447 8.101 -21.766 1.00 1.00 106 GLU A O 1
ATOM 1705 N N . HIS A 1 107 ? -1.356 7.707 -20.489 1.00 1.00 107 HIS A N 1
ATOM 1706 C CA . HIS A 1 107 ? -2.199 7.283 -21.610 1.00 1.00 107 HIS A CA 1
ATOM 1707 C C . HIS A 1 107 ? -1.420 6.364 -22.548 1.00 1.00 107 HIS A C 1
ATOM 1708 O O . HIS A 1 107 ? -0.362 5.849 -22.188 1.00 1.00 107 HIS A O 1
ATOM 1723 N N . HIS A 1 108 ? -1.940 6.159 -23.754 1.00 1.00 108 HIS A N 1
ATOM 1724 C CA . HIS A 1 108 ? -1.281 5.300 -24.732 1.00 1.00 108 HIS A CA 1
ATOM 1725 C C . HIS A 1 108 ? -1.786 5.626 -26.131 1.00 1.00 108 HIS A C 1
ATOM 1726 O O . HIS A 1 108 ? -2.868 6.189 -26.293 1.00 1.00 108 HIS A O 1
ATOM 1741 N N . HIS A 1 109 ? -1.000 5.274 -27.143 1.00 1.00 109 HIS A N 1
ATOM 1742 C CA . HIS A 1 109 ? -1.379 5.532 -28.533 1.00 1.00 109 HIS A CA 1
ATOM 1743 C C . HIS A 1 109 ? -0.768 4.487 -29.456 1.00 1.00 109 HIS A C 1
ATOM 1744 O O . HIS A 1 109 ? 0.414 4.159 -29.349 1.00 1.00 109 HIS A O 1
ATOM 1759 N N . HIS A 1 110 ? -1.582 3.964 -30.367 1.00 1.00 110 HIS A N 1
ATOM 1760 C CA . HIS A 1 110 ? -1.111 2.950 -31.308 1.00 1.00 110 HIS A CA 1
ATOM 1761 C C . HIS A 1 110 ? -0.341 1.850 -30.578 1.00 1.00 110 HIS A C 1
ATOM 1762 O O . HIS A 1 110 ? 0.887 1.894 -30.494 1.00 1.00 110 HIS A O 1
ATOM 1777 N N . HIS A 1 111 ? -1.073 0.872 -30.055 1.00 1.00 111 HIS A N 1
ATOM 1778 C CA . HIS A 1 111 ? -0.457 -0.233 -29.330 1.00 1.00 111 HIS A CA 1
ATOM 1779 C C . HIS A 1 111 ? 0.418 -1.062 -30.263 1.00 1.00 111 HIS A C 1
ATOM 1780 O O . HIS A 1 111 ? 1.537 -1.436 -29.913 1.00 1.00 111 HIS A O 1
ATOM 1795 N N . HIS A 1 112 ? -0.099 -1.344 -31.455 1.00 1.00 112 HIS A N 1
ATOM 1796 C CA . HIS A 1 112 ? 0.645 -2.128 -32.431 1.00 1.00 112 HIS A CA 1
ATOM 1797 C C . HIS A 1 112 ? 2.013 -1.504 -32.690 1.00 1.00 112 HIS A C 1
ATOM 1798 O O . HIS A 1 112 ? 3.001 -2.118 -32.322 1.00 1.00 112 HIS A O 1
ATOM 1814 N N . MET A 1 1 ? 25.232 -16.626 10.534 1.00 1.00 1 MET A N 2
ATOM 1815 C CA . MET A 1 1 ? 24.596 -17.879 10.041 1.00 1.00 1 MET A CA 2
ATOM 1816 C C . MET A 1 1 ? 23.154 -17.585 9.648 1.00 1.00 1 MET A C 2
ATOM 1817 O O . MET A 1 1 ? 22.659 -18.097 8.643 1.00 1.00 1 MET A O 2
ATOM 1833 N N . VAL A 1 2 ? 22.485 -16.758 10.446 1.00 1.00 2 VAL A N 2
ATOM 1834 C CA . VAL A 1 2 ? 21.097 -16.404 10.172 1.00 1.00 2 VAL A CA 2
ATOM 1835 C C . VAL A 1 2 ? 20.989 -15.647 8.853 1.00 1.00 2 VAL A C 2
ATOM 1836 O O . VAL A 1 2 ? 20.119 -15.936 8.032 1.00 1.00 2 VAL A O 2
ATOM 1849 N N . ASP A 1 3 ? 21.875 -14.675 8.651 1.00 1.00 3 ASP A N 2
ATOM 1850 C CA . ASP A 1 3 ? 21.868 -13.879 7.428 1.00 1.00 3 ASP A CA 2
ATOM 1851 C C . ASP A 1 3 ? 20.451 -13.409 7.089 1.00 1.00 3 ASP A C 2
ATOM 1852 O O . ASP A 1 3 ? 19.814 -13.933 6.175 1.00 1.00 3 ASP A O 2
ATOM 1861 N N . GLN A 1 4 ? 19.970 -12.422 7.836 1.00 1.00 4 GLN A N 2
ATOM 1862 C CA . GLN A 1 4 ? 18.629 -11.887 7.615 1.00 1.00 4 GLN A CA 2
ATOM 1863 C C . GLN A 1 4 ? 18.447 -11.525 6.139 1.00 1.00 4 GLN A C 2
ATOM 1864 O O . GLN A 1 4 ? 17.957 -12.332 5.347 1.00 1.00 4 GLN A O 2
ATOM 1878 N N . ASN A 1 5 ? 18.845 -10.310 5.781 1.00 1.00 5 ASN A N 2
ATOM 1879 C CA . ASN A 1 5 ? 18.738 -9.846 4.406 1.00 1.00 5 ASN A CA 2
ATOM 1880 C C . ASN A 1 5 ? 17.319 -10.065 3.861 1.00 1.00 5 ASN A C 2
ATOM 1881 O O . ASN A 1 5 ? 16.983 -11.193 3.501 1.00 1.00 5 ASN A O 2
ATOM 1892 N N . PRO A 1 6 ? 16.514 -9.043 3.767 1.00 1.00 6 PRO A N 2
ATOM 1893 C CA . PRO A 1 6 ? 15.126 -9.177 3.224 1.00 1.00 6 PRO A CA 2
ATOM 1894 C C . PRO A 1 6 ? 15.109 -9.869 1.873 1.00 1.00 6 PRO A C 2
ATOM 1895 O O . PRO A 1 6 ? 16.033 -10.595 1.504 1.00 1.00 6 PRO A O 2
ATOM 1906 N N . GLU A 1 7 ? 14.045 -9.663 1.103 1.00 1.00 7 GLU A N 2
ATOM 1907 C CA . GLU A 1 7 ? 13.902 -10.273 -0.233 1.00 1.00 7 GLU A CA 2
ATOM 1908 C C . GLU A 1 7 ? 13.149 -11.597 -0.135 1.00 1.00 7 GLU A C 2
ATOM 1909 O O . GLU A 1 7 ? 12.216 -11.839 -0.901 1.00 1.00 7 GLU A O 2
ATOM 1921 N N . GLU A 1 8 ? 13.555 -12.439 0.811 1.00 1.00 8 GLU A N 2
ATOM 1922 C CA . GLU A 1 8 ? 12.911 -13.733 1.009 1.00 1.00 8 GLU A CA 2
ATOM 1923 C C . GLU A 1 8 ? 11.544 -13.559 1.656 1.00 1.00 8 GLU A C 2
ATOM 1924 O O . GLU A 1 8 ? 10.635 -14.364 1.457 1.00 1.00 8 GLU A O 2
ATOM 1936 N N . TYR A 1 9 ? 11.396 -12.502 2.449 1.00 1.00 9 TYR A N 2
ATOM 1937 C CA . TYR A 1 9 ? 10.148 -12.214 3.142 1.00 1.00 9 TYR A CA 2
ATOM 1938 C C . TYR A 1 9 ? 9.008 -12.080 2.142 1.00 1.00 9 TYR A C 2
ATOM 1939 O O . TYR A 1 9 ? 7.834 -12.165 2.505 1.00 1.00 9 TYR A O 2
ATOM 1957 N N . TYR A 1 10 ? 9.332 -11.872 0.871 1.00 1.00 10 TYR A N 2
ATOM 1958 C CA . TYR A 1 10 ? 8.331 -11.727 -0.175 1.00 1.00 10 TYR A CA 2
ATOM 1959 C C . TYR A 1 10 ? 7.323 -12.876 -0.109 1.00 1.00 10 TYR A C 2
ATOM 1960 O O . TYR A 1 10 ? 6.241 -12.814 -0.690 1.00 1.00 10 TYR A O 2
ATOM 1978 N N . LEU A 1 11 ? 7.667 -13.942 0.605 1.00 1.00 11 LEU A N 2
ATOM 1979 C CA . LEU A 1 11 ? 6.792 -15.101 0.726 1.00 1.00 11 LEU A CA 2
ATOM 1980 C C . LEU A 1 11 ? 5.384 -14.669 1.093 1.00 1.00 11 LEU A C 2
ATOM 1981 O O . LEU A 1 11 ? 4.428 -15.416 0.885 1.00 1.00 11 LEU A O 2
ATOM 1997 N N . GLU A 1 12 ? 5.297 -13.459 1.635 1.00 1.00 12 GLU A N 2
ATOM 1998 C CA . GLU A 1 12 ? 3.998 -12.951 2.038 1.00 1.00 12 GLU A CA 2
ATOM 1999 C C . GLU A 1 12 ? 3.055 -12.852 0.848 1.00 1.00 12 GLU A C 2
ATOM 2000 O O . GLU A 1 12 ? 1.955 -13.402 0.889 1.00 1.00 12 GLU A O 2
ATOM 2012 N N . GLY A 1 13 ? 3.515 -12.156 -0.186 1.00 1.00 13 GLY A N 2
ATOM 2013 C CA . GLY A 1 13 ? 2.722 -11.987 -1.412 1.00 1.00 13 GLY A CA 2
ATOM 2014 C C . GLY A 1 13 ? 1.910 -13.247 -1.712 1.00 1.00 13 GLY A C 2
ATOM 2015 O O . GLY A 1 13 ? 0.812 -13.182 -2.266 1.00 1.00 13 GLY A O 2
ATOM 2019 N N . VAL A 1 14 ? 2.452 -14.400 -1.335 1.00 1.00 14 VAL A N 2
ATOM 2020 C CA . VAL A 1 14 ? 1.760 -15.665 -1.554 1.00 1.00 14 VAL A CA 2
ATOM 2021 C C . VAL A 1 14 ? 0.612 -15.831 -0.565 1.00 1.00 14 VAL A C 2
ATOM 2022 O O . VAL A 1 14 ? -0.529 -16.058 -0.966 1.00 1.00 14 VAL A O 2
ATOM 2035 N N . LEU A 1 15 ? 0.904 -15.720 0.727 1.00 1.00 15 LEU A N 2
ATOM 2036 C CA . LEU A 1 15 ? -0.116 -15.878 1.769 1.00 1.00 15 LEU A CA 2
ATOM 2037 C C . LEU A 1 15 ? -1.406 -15.167 1.367 1.00 1.00 15 LEU A C 2
ATOM 2038 O O . LEU A 1 15 ? -2.418 -15.815 1.104 1.00 1.00 15 LEU A O 2
ATOM 2054 N N . GLN A 1 16 ? -1.367 -13.840 1.305 1.00 1.00 16 GLN A N 2
ATOM 2055 C CA . GLN A 1 16 ? -2.537 -13.067 0.909 1.00 1.00 16 GLN A CA 2
ATOM 2056 C C . GLN A 1 16 ? -3.126 -13.632 -0.387 1.00 1.00 16 GLN A C 2
ATOM 2057 O O . GLN A 1 16 ? -4.320 -13.924 -0.461 1.00 1.00 16 GLN A O 2
ATOM 2071 N N . TYR A 1 17 ? -2.304 -13.792 -1.419 1.00 1.00 17 TYR A N 2
ATOM 2072 C CA . TYR A 1 17 ? -2.793 -14.311 -2.688 1.00 1.00 17 TYR A CA 2
ATOM 2073 C C . TYR A 1 17 ? -3.526 -15.633 -2.488 1.00 1.00 17 TYR A C 2
ATOM 2074 O O . TYR A 1 17 ? -4.734 -15.712 -2.715 1.00 1.00 17 TYR A O 2
ATOM 2092 N N . ASP A 1 18 ? -2.796 -16.658 -2.065 1.00 1.00 18 ASP A N 2
ATOM 2093 C CA . ASP A 1 18 ? -3.393 -17.961 -1.847 1.00 1.00 18 ASP A CA 2
ATOM 2094 C C . ASP A 1 18 ? -4.543 -17.848 -0.862 1.00 1.00 18 ASP A C 2
ATOM 2095 O O . ASP A 1 18 ? -5.707 -17.981 -1.238 1.00 1.00 18 ASP A O 2
ATOM 2104 N N . ALA A 1 19 ? -4.211 -17.600 0.400 1.00 1.00 19 ALA A N 2
ATOM 2105 C CA . ALA A 1 19 ? -5.222 -17.461 1.456 1.00 1.00 19 ALA A CA 2
ATOM 2106 C C . ALA A 1 19 ? -5.422 -15.989 1.813 1.00 1.00 19 ALA A C 2
ATOM 2107 O O . ALA A 1 19 ? -5.788 -15.177 0.963 1.00 1.00 19 ALA A O 2
ATOM 2114 N N . GLY A 1 20 ? -5.194 -15.632 3.072 1.00 1.00 20 GLY A N 2
ATOM 2115 C CA . GLY A 1 20 ? -5.360 -14.253 3.542 1.00 1.00 20 GLY A CA 2
ATOM 2116 C C . GLY A 1 20 ? -4.193 -13.833 4.431 1.00 1.00 20 GLY A C 2
ATOM 2117 O O . GLY A 1 20 ? -3.166 -13.359 3.946 1.00 1.00 20 GLY A O 2
ATOM 2121 N N . ASN A 1 21 ? -4.355 -14.004 5.739 1.00 1.00 21 ASN A N 2
ATOM 2122 C CA . ASN A 1 21 ? -3.313 -13.637 6.683 1.00 1.00 21 ASN A CA 2
ATOM 2123 C C . ASN A 1 21 ? -2.907 -12.183 6.480 1.00 1.00 21 ASN A C 2
ATOM 2124 O O . ASN A 1 21 ? -1.726 -11.846 6.575 1.00 1.00 21 ASN A O 2
ATOM 2135 N N . TYR A 1 22 ? -3.894 -11.337 6.198 1.00 1.00 22 TYR A N 2
ATOM 2136 C CA . TYR A 1 22 ? -3.614 -9.927 5.982 1.00 1.00 22 TYR A CA 2
ATOM 2137 C C . TYR A 1 22 ? -3.087 -9.286 7.263 1.00 1.00 22 TYR A C 2
ATOM 2138 O O . TYR A 1 22 ? -2.020 -8.673 7.261 1.00 1.00 22 TYR A O 2
ATOM 2156 N N . THR A 1 23 ? -3.845 -9.441 8.343 1.00 1.00 23 THR A N 2
ATOM 2157 C CA . THR A 1 23 ? -3.445 -8.882 9.629 1.00 1.00 23 THR A CA 2
ATOM 2158 C C . THR A 1 23 ? -2.191 -9.580 10.147 1.00 1.00 23 THR A C 2
ATOM 2159 O O . THR A 1 23 ? -1.262 -8.935 10.634 1.00 1.00 23 THR A O 2
ATOM 2170 N N . GLU A 1 24 ? -2.156 -10.905 10.045 1.00 1.00 24 GLU A N 2
ATOM 2171 C CA . GLU A 1 24 ? -1.005 -11.664 10.518 1.00 1.00 24 GLU A CA 2
ATOM 2172 C C . GLU A 1 24 ? 0.242 -11.302 9.726 1.00 1.00 24 GLU A C 2
ATOM 2173 O O . GLU A 1 24 ? 1.316 -11.124 10.299 1.00 1.00 24 GLU A O 2
ATOM 2185 N N . SER A 1 25 ? 0.096 -11.199 8.410 1.00 1.00 25 SER A N 2
ATOM 2186 C CA . SER A 1 25 ? 1.231 -10.862 7.548 1.00 1.00 25 SER A CA 2
ATOM 2187 C C . SER A 1 25 ? 1.917 -9.582 8.037 1.00 1.00 25 SER A C 2
ATOM 2188 O O . SER A 1 25 ? 3.100 -9.361 7.781 1.00 1.00 25 SER A O 2
ATOM 2196 N N . ILE A 1 26 ? 1.179 -8.732 8.743 1.00 1.00 26 ILE A N 2
ATOM 2197 C CA . ILE A 1 26 ? 1.744 -7.476 9.256 1.00 1.00 26 ILE A CA 2
ATOM 2198 C C . ILE A 1 26 ? 3.106 -7.734 9.898 1.00 1.00 26 ILE A C 2
ATOM 2199 O O . ILE A 1 26 ? 3.969 -6.857 9.919 1.00 1.00 26 ILE A O 2
ATOM 2215 N N . ASP A 1 27 ? 3.291 -8.941 10.423 1.00 1.00 27 ASP A N 2
ATOM 2216 C CA . ASP A 1 27 ? 4.552 -9.269 11.061 1.00 1.00 27 ASP A CA 2
ATOM 2217 C C . ASP A 1 27 ? 5.676 -9.338 10.030 1.00 1.00 27 ASP A C 2
ATOM 2218 O O . ASP A 1 27 ? 6.744 -8.757 10.223 1.00 1.00 27 ASP A O 2
ATOM 2227 N N . LEU A 1 28 ? 5.408 -10.060 8.947 1.00 1.00 28 LEU A N 2
ATOM 2228 C CA . LEU A 1 28 ? 6.417 -10.202 7.908 1.00 1.00 28 LEU A CA 2
ATOM 2229 C C . LEU A 1 28 ? 6.901 -8.836 7.429 1.00 1.00 28 LEU A C 2
ATOM 2230 O O . LEU A 1 28 ? 8.102 -8.565 7.454 1.00 1.00 28 LEU A O 2
ATOM 2246 N N . PHE A 1 29 ? 5.972 -7.984 7.006 1.00 1.00 29 PHE A N 2
ATOM 2247 C CA . PHE A 1 29 ? 6.354 -6.665 6.539 1.00 1.00 29 PHE A CA 2
ATOM 2248 C C . PHE A 1 29 ? 7.066 -5.893 7.651 1.00 1.00 29 PHE A C 2
ATOM 2249 O O . PHE A 1 29 ? 8.101 -5.269 7.412 1.00 1.00 29 PHE A O 2
ATOM 2266 N N . GLU A 1 30 ? 6.506 -5.940 8.854 1.00 1.00 30 GLU A N 2
ATOM 2267 C CA . GLU A 1 30 ? 7.112 -5.231 9.981 1.00 1.00 30 GLU A CA 2
ATOM 2268 C C . GLU A 1 30 ? 8.581 -5.626 10.143 1.00 1.00 30 GLU A C 2
ATOM 2269 O O . GLU A 1 30 ? 9.419 -4.784 10.465 1.00 1.00 30 GLU A O 2
ATOM 2281 N N . LYS A 1 31 ? 8.879 -6.903 9.918 1.00 1.00 31 LYS A N 2
ATOM 2282 C CA . LYS A 1 31 ? 10.255 -7.378 10.049 1.00 1.00 31 LYS A CA 2
ATOM 2283 C C . LYS A 1 31 ? 11.126 -6.838 8.917 1.00 1.00 31 LYS A C 2
ATOM 2284 O O . LYS A 1 31 ? 12.249 -6.391 9.144 1.00 1.00 31 LYS A O 2
ATOM 2303 N N . ALA A 1 32 ? 10.594 -6.892 7.700 1.00 1.00 32 ALA A N 2
ATOM 2304 C CA . ALA A 1 32 ? 11.338 -6.413 6.543 1.00 1.00 32 ALA A CA 2
ATOM 2305 C C . ALA A 1 32 ? 11.572 -4.904 6.631 1.00 1.00 32 ALA A C 2
ATOM 2306 O O . ALA A 1 32 ? 12.703 -4.436 6.500 1.00 1.00 32 ALA A O 2
ATOM 2313 N N . ILE A 1 33 ? 10.489 -4.168 6.853 1.00 1.00 33 ILE A N 2
ATOM 2314 C CA . ILE A 1 33 ? 10.580 -2.716 6.969 1.00 1.00 33 ILE A CA 2
ATOM 2315 C C . ILE A 1 33 ? 11.542 -2.331 8.092 1.00 1.00 33 ILE A C 2
ATOM 2316 O O . ILE A 1 33 ? 12.217 -1.303 8.028 1.00 1.00 33 ILE A O 2
ATOM 2332 N N . GLN A 1 34 ? 11.610 -3.157 9.132 1.00 1.00 34 GLN A N 2
ATOM 2333 C CA . GLN A 1 34 ? 12.494 -2.886 10.263 1.00 1.00 34 GLN A CA 2
ATOM 2334 C C . GLN A 1 34 ? 13.953 -3.045 9.853 1.00 1.00 34 GLN A C 2
ATOM 2335 O O . GLN A 1 34 ? 14.825 -2.342 10.363 1.00 1.00 34 GLN A O 2
ATOM 2349 N N . LEU A 1 35 ? 14.193 -3.969 8.929 1.00 1.00 35 LEU A N 2
ATOM 2350 C CA . LEU A 1 35 ? 15.552 -4.210 8.448 1.00 1.00 35 LEU A CA 2
ATOM 2351 C C . LEU A 1 35 ? 16.020 -3.057 7.571 1.00 1.00 35 LEU A C 2
ATOM 2352 O O . LEU A 1 35 ? 17.182 -2.651 7.626 1.00 1.00 35 LEU A O 2
ATOM 2368 N N . ASP A 1 36 ? 15.108 -2.529 6.760 1.00 1.00 36 ASP A N 2
ATOM 2369 C CA . ASP A 1 36 ? 15.447 -1.422 5.872 1.00 1.00 36 ASP A CA 2
ATOM 2370 C C . ASP A 1 36 ? 14.172 -0.726 5.365 1.00 1.00 36 ASP A C 2
ATOM 2371 O O . ASP A 1 36 ? 13.578 -1.194 4.394 1.00 1.00 36 ASP A O 2
ATOM 2380 N N . PRO A 1 37 ? 13.765 0.351 5.983 1.00 1.00 37 PRO A N 2
ATOM 2381 C CA . PRO A 1 37 ? 12.540 1.075 5.542 1.00 1.00 37 PRO A CA 2
ATOM 2382 C C . PRO A 1 37 ? 12.817 2.011 4.367 1.00 1.00 37 PRO A C 2
ATOM 2383 O O . PRO A 1 37 ? 12.537 3.209 4.419 1.00 1.00 37 PRO A O 2
ATOM 2394 N N . GLU A 1 38 ? 13.363 1.459 3.289 1.00 1.00 38 GLU A N 2
ATOM 2395 C CA . GLU A 1 38 ? 13.684 2.229 2.080 1.00 1.00 38 GLU A CA 2
ATOM 2396 C C . GLU A 1 38 ? 13.139 1.522 0.841 1.00 1.00 38 GLU A C 2
ATOM 2397 O O . GLU A 1 38 ? 13.061 2.118 -0.234 1.00 1.00 38 GLU A O 2
ATOM 2409 N N . GLU A 1 39 ? 12.756 0.256 0.976 1.00 1.00 39 GLU A N 2
ATOM 2410 C CA . GLU A 1 39 ? 12.230 -0.521 -0.143 1.00 1.00 39 GLU A CA 2
ATOM 2411 C C . GLU A 1 39 ? 10.755 -0.198 -0.371 1.00 1.00 39 GLU A C 2
ATOM 2412 O O . GLU A 1 39 ? 9.873 -0.796 0.243 1.00 1.00 39 GLU A O 2
ATOM 2424 N N . SER A 1 40 ? 10.485 0.754 -1.259 1.00 1.00 40 SER A N 2
ATOM 2425 C CA . SER A 1 40 ? 9.119 1.147 -1.558 1.00 1.00 40 SER A CA 2
ATOM 2426 C C . SER A 1 40 ? 8.279 -0.069 -1.943 1.00 1.00 40 SER A C 2
ATOM 2427 O O . SER A 1 40 ? 7.108 -0.164 -1.574 1.00 1.00 40 SER A O 2
ATOM 2435 N N . LYS A 1 41 ? 8.874 -0.996 -2.685 1.00 1.00 41 LYS A N 2
ATOM 2436 C CA . LYS A 1 41 ? 8.173 -2.205 -3.121 1.00 1.00 41 LYS A CA 2
ATOM 2437 C C . LYS A 1 41 ? 7.502 -2.883 -1.931 1.00 1.00 41 LYS A C 2
ATOM 2438 O O . LYS A 1 41 ? 6.433 -3.479 -2.062 1.00 1.00 41 LYS A O 2
ATOM 2457 N N . TYR A 1 42 ? 8.111 -2.800 -0.753 1.00 1.00 42 TYR A N 2
ATOM 2458 C CA . TYR A 1 42 ? 7.559 -3.408 0.458 1.00 1.00 42 TYR A CA 2
ATOM 2459 C C . TYR A 1 42 ? 6.431 -2.545 1.021 1.00 1.00 42 TYR A C 2
ATOM 2460 O O . TYR A 1 42 ? 5.421 -3.062 1.501 1.00 1.00 42 TYR A O 2
ATOM 2478 N N . TRP A 1 43 ? 6.608 -1.230 0.955 1.00 1.00 43 TRP A N 2
ATOM 2479 C CA . TRP A 1 43 ? 5.597 -0.307 1.463 1.00 1.00 43 TRP A CA 2
ATOM 2480 C C . TRP A 1 43 ? 4.379 -0.300 0.543 1.00 1.00 43 TRP A C 2
ATOM 2481 O O . TRP A 1 43 ? 3.243 -0.187 1.004 1.00 1.00 43 TRP A O 2
ATOM 2502 N N . LEU A 1 44 ? 4.637 -0.418 -0.755 1.00 1.00 44 LEU A N 2
ATOM 2503 C CA . LEU A 1 44 ? 3.554 -0.414 -1.726 1.00 1.00 44 LEU A CA 2
ATOM 2504 C C . LEU A 1 44 ? 2.548 -1.516 -1.403 1.00 1.00 44 LEU A C 2
ATOM 2505 O O . LEU A 1 44 ? 1.339 -1.306 -1.512 1.00 1.00 44 LEU A O 2
ATOM 2521 N N . MET A 1 45 ? 3.061 -2.677 -1.009 1.00 1.00 45 MET A N 2
ATOM 2522 C CA . MET A 1 45 ? 2.178 -3.788 -0.697 1.00 1.00 45 MET A CA 2
ATOM 2523 C C . MET A 1 45 ? 1.276 -3.445 0.485 1.00 1.00 45 MET A C 2
ATOM 2524 O O . MET A 1 45 ? 0.088 -3.769 0.475 1.00 1.00 45 MET A O 2
ATOM 2538 N N . LYS A 1 46 ? 1.880 -2.797 1.476 1.00 1.00 46 LYS A N 2
ATOM 2539 C CA . LYS A 1 46 ? 1.117 -2.429 2.667 1.00 1.00 46 LYS A CA 2
ATOM 2540 C C . LYS A 1 46 ? -0.155 -1.665 2.285 1.00 1.00 46 LYS A C 2
ATOM 2541 O O . LYS A 1 46 ? -1.244 -1.987 2.762 1.00 1.00 46 LYS A O 2
ATOM 2560 N N . GLY A 1 47 ? -0.010 -0.661 1.428 1.00 1.00 47 GLY A N 2
ATOM 2561 C CA . GLY A 1 47 ? -1.162 0.134 1.010 1.00 1.00 47 GLY A CA 2
ATOM 2562 C C . GLY A 1 47 ? -2.296 -0.761 0.518 1.00 1.00 47 GLY A C 2
ATOM 2563 O O . GLY A 1 47 ? -3.443 -0.599 0.932 1.00 1.00 47 GLY A O 2
ATOM 2567 N N . LYS A 1 48 ? -1.960 -1.702 -0.359 1.00 1.00 48 LYS A N 2
ATOM 2568 C CA . LYS A 1 48 ? -2.971 -2.615 -0.888 1.00 1.00 48 LYS A CA 2
ATOM 2569 C C . LYS A 1 48 ? -3.646 -3.384 0.249 1.00 1.00 48 LYS A C 2
ATOM 2570 O O . LYS A 1 48 ? -4.851 -3.629 0.205 1.00 1.00 48 LYS A O 2
ATOM 2589 N N . ALA A 1 49 ? -2.873 -3.759 1.264 1.00 1.00 49 ALA A N 2
ATOM 2590 C CA . ALA A 1 49 ? -3.435 -4.505 2.377 1.00 1.00 49 ALA A CA 2
ATOM 2591 C C . ALA A 1 49 ? -4.479 -3.672 3.111 1.00 1.00 49 ALA A C 2
ATOM 2592 O O . ALA A 1 49 ? -5.602 -4.124 3.343 1.00 1.00 49 ALA A O 2
ATOM 2599 N N . LEU A 1 50 ? -4.082 -2.455 3.468 1.00 1.00 50 LEU A N 2
ATOM 2600 C CA . LEU A 1 50 ? -4.991 -1.559 4.176 1.00 1.00 50 LEU A CA 2
ATOM 2601 C C . LEU A 1 50 ? -6.222 -1.266 3.328 1.00 1.00 50 LEU A C 2
ATOM 2602 O O . LEU A 1 50 ? -7.340 -1.252 3.847 1.00 1.00 50 LEU A O 2
ATOM 2618 N N . TYR A 1 51 ? -6.017 -1.036 2.036 1.00 1.00 51 TYR A N 2
ATOM 2619 C CA . TYR A 1 51 ? -7.131 -0.748 1.155 1.00 1.00 51 TYR A CA 2
ATOM 2620 C C . TYR A 1 51 ? -8.091 -1.934 1.101 1.00 1.00 51 TYR A C 2
ATOM 2621 O O . TYR A 1 51 ? -9.301 -1.778 1.260 1.00 1.00 51 TYR A O 2
ATOM 2639 N N . ASN A 1 52 ? -7.552 -3.126 0.872 1.00 1.00 52 ASN A N 2
ATOM 2640 C CA . ASN A 1 52 ? -8.378 -4.318 0.789 1.00 1.00 52 ASN A CA 2
ATOM 2641 C C . ASN A 1 52 ? -9.141 -4.533 2.085 1.00 1.00 52 ASN A C 2
ATOM 2642 O O . ASN A 1 52 ? -10.238 -5.092 2.073 1.00 1.00 52 ASN A O 2
ATOM 2653 N N . LEU A 1 53 ? -8.553 -4.089 3.191 1.00 1.00 53 LEU A N 2
ATOM 2654 C CA . LEU A 1 53 ? -9.178 -4.236 4.506 1.00 1.00 53 LEU A CA 2
ATOM 2655 C C . LEU A 1 53 ? -10.222 -3.157 4.725 1.00 1.00 53 LEU A C 2
ATOM 2656 O O . LEU A 1 53 ? -10.746 -3.004 5.827 1.00 1.00 53 LEU A O 2
ATOM 2672 N N . GLU A 1 54 ? -10.543 -2.409 3.675 1.00 1.00 54 GLU A N 2
ATOM 2673 C CA . GLU A 1 54 ? -11.547 -1.350 3.744 1.00 1.00 54 GLU A CA 2
ATOM 2674 C C . GLU A 1 54 ? -11.002 -0.146 4.500 1.00 1.00 54 GLU A C 2
ATOM 2675 O O . GLU A 1 54 ? -11.757 0.634 5.079 1.00 1.00 54 GLU A O 2
ATOM 2687 N N . ARG A 1 55 ? -9.682 0.007 4.503 1.00 1.00 55 ARG A N 2
ATOM 2688 C CA . ARG A 1 55 ? -9.021 1.113 5.200 1.00 1.00 55 ARG A CA 2
ATOM 2689 C C . ARG A 1 55 ? -8.471 2.119 4.191 1.00 1.00 55 ARG A C 2
ATOM 2690 O O . ARG A 1 55 ? -7.260 2.312 4.078 1.00 1.00 55 ARG A O 2
ATOM 2711 N N . TYR A 1 56 ? -9.376 2.761 3.459 1.00 1.00 56 TYR A N 2
ATOM 2712 C CA . TYR A 1 56 ? -8.978 3.740 2.458 1.00 1.00 56 TYR A CA 2
ATOM 2713 C C . TYR A 1 56 ? -8.211 4.888 3.117 1.00 1.00 56 TYR A C 2
ATOM 2714 O O . TYR A 1 56 ? -7.242 5.408 2.565 1.00 1.00 56 TYR A O 2
ATOM 2732 N N . GLU A 1 57 ? -8.659 5.272 4.308 1.00 1.00 57 GLU A N 2
ATOM 2733 C CA . GLU A 1 57 ? -8.012 6.362 5.030 1.00 1.00 57 GLU A CA 2
ATOM 2734 C C . GLU A 1 57 ? -6.580 5.993 5.408 1.00 1.00 57 GLU A C 2
ATOM 2735 O O . GLU A 1 57 ? -5.638 6.732 5.125 1.00 1.00 57 GLU A O 2
ATOM 2747 N N . GLU A 1 58 ? -6.438 4.839 6.054 1.00 1.00 58 GLU A N 2
ATOM 2748 C CA . GLU A 1 58 ? -5.118 4.377 6.470 1.00 1.00 58 GLU A CA 2
ATOM 2749 C C . GLU A 1 58 ? -4.279 4.010 5.257 1.00 1.00 58 GLU A C 2
ATOM 2750 O O . GLU A 1 58 ? -3.076 4.271 5.227 1.00 1.00 58 GLU A O 2
ATOM 2762 N N . ALA A 1 59 ? -4.912 3.402 4.258 1.00 1.00 59 ALA A N 2
ATOM 2763 C CA . ALA A 1 59 ? -4.195 2.995 3.060 1.00 1.00 59 ALA A CA 2
ATOM 2764 C C . ALA A 1 59 ? -3.426 4.173 2.474 1.00 1.00 59 ALA A C 2
ATOM 2765 O O . ALA A 1 59 ? -2.299 4.016 2.003 1.00 1.00 59 ALA A O 2
ATOM 2772 N N . VAL A 1 60 ? -4.041 5.351 2.509 1.00 1.00 60 VAL A N 2
ATOM 2773 C CA . VAL A 1 60 ? -3.400 6.552 1.993 1.00 1.00 60 VAL A CA 2
ATOM 2774 C C . VAL A 1 60 ? -2.123 6.842 2.779 1.00 1.00 60 VAL A C 2
ATOM 2775 O O . VAL A 1 60 ? -1.150 7.355 2.226 1.00 1.00 60 VAL A O 2
ATOM 2788 N N . ASP A 1 61 ? -2.110 6.524 4.070 1.00 1.00 61 ASP A N 2
ATOM 2789 C CA . ASP A 1 61 ? -0.941 6.774 4.899 1.00 1.00 61 ASP A CA 2
ATOM 2790 C C . ASP A 1 61 ? 0.291 6.094 4.309 1.00 1.00 61 ASP A C 2
ATOM 2791 O O . ASP A 1 61 ? 1.385 6.656 4.349 1.00 1.00 61 ASP A O 2
ATOM 2800 N N . CYS A 1 62 ? 0.102 4.896 3.767 1.00 1.00 62 CYS A N 2
ATOM 2801 C CA . CYS A 1 62 ? 1.217 4.168 3.173 1.00 1.00 62 CYS A CA 2
ATOM 2802 C C . CYS A 1 62 ? 1.739 4.901 1.940 1.00 1.00 62 CYS A C 2
ATOM 2803 O O . CYS A 1 62 ? 2.937 5.152 1.816 1.00 1.00 62 CYS A O 2
ATOM 2811 N N . TYR A 1 63 ? 0.828 5.240 1.033 1.00 1.00 63 TYR A N 2
ATOM 2812 C CA . TYR A 1 63 ? 1.219 5.946 -0.183 1.00 1.00 63 TYR A CA 2
ATOM 2813 C C . TYR A 1 63 ? 1.845 7.291 0.159 1.00 1.00 63 TYR A C 2
ATOM 2814 O O . TYR A 1 63 ? 2.877 7.663 -0.399 1.00 1.00 63 TYR A O 2
ATOM 2832 N N . ASN A 1 64 ? 1.221 8.019 1.080 1.00 1.00 64 ASN A N 2
ATOM 2833 C CA . ASN A 1 64 ? 1.745 9.320 1.472 1.00 1.00 64 ASN A CA 2
ATOM 2834 C C . ASN A 1 64 ? 3.146 9.178 2.055 1.00 1.00 64 ASN A C 2
ATOM 2835 O O . ASN A 1 64 ? 4.016 10.002 1.775 1.00 1.00 64 ASN A O 2
ATOM 2846 N N . TYR A 1 65 ? 3.331 8.131 2.853 1.00 1.00 65 TYR A N 2
ATOM 2847 C CA . TYR A 1 65 ? 4.634 7.891 3.459 1.00 1.00 65 TYR A CA 2
ATOM 2848 C C . TYR A 1 65 ? 5.690 7.691 2.375 1.00 1.00 65 TYR A C 2
ATOM 2849 O O . TYR A 1 65 ? 6.781 8.258 2.454 1.00 1.00 65 TYR A O 2
ATOM 2867 N N . VAL A 1 66 ? 5.361 6.880 1.374 1.00 1.00 66 VAL A N 2
ATOM 2868 C CA . VAL A 1 66 ? 6.300 6.613 0.288 1.00 1.00 66 VAL A CA 2
ATOM 2869 C C . VAL A 1 66 ? 6.552 7.881 -0.523 1.00 1.00 66 VAL A C 2
ATOM 2870 O O . VAL A 1 66 ? 7.694 8.187 -0.864 1.00 1.00 66 VAL A O 2
ATOM 2883 N N . ILE A 1 67 ? 5.492 8.617 -0.837 1.00 1.00 67 ILE A N 2
ATOM 2884 C CA . ILE A 1 67 ? 5.616 9.843 -1.614 1.00 1.00 67 ILE A CA 2
ATOM 2885 C C . ILE A 1 67 ? 6.330 10.916 -0.795 1.00 1.00 67 ILE A C 2
ATOM 2886 O O . ILE A 1 67 ? 7.134 11.686 -1.318 1.00 1.00 67 ILE A O 2
ATOM 2902 N N . ASN A 1 68 ? 6.029 10.970 0.498 1.00 1.00 68 ASN A N 2
ATOM 2903 C CA . ASN A 1 68 ? 6.635 11.959 1.381 1.00 1.00 68 ASN A CA 2
ATOM 2904 C C . ASN A 1 68 ? 8.077 11.599 1.701 1.00 1.00 68 ASN A C 2
ATOM 2905 O O . ASN A 1 68 ? 9.000 12.282 1.256 1.00 1.00 68 ASN A O 2
ATOM 2916 N N . VAL A 1 69 ? 8.240 10.528 2.473 1.00 1.00 69 VAL A N 2
ATOM 2917 C CA . VAL A 1 69 ? 9.580 10.090 2.850 1.00 1.00 69 VAL A CA 2
ATOM 2918 C C . VAL A 1 69 ? 10.484 10.013 1.627 1.00 1.00 69 VAL A C 2
ATOM 2919 O O . VAL A 1 69 ? 11.610 10.511 1.652 1.00 1.00 69 VAL A O 2
ATOM 2932 N N . ILE A 1 70 ? 9.999 9.402 0.552 1.00 1.00 70 ILE A N 2
ATOM 2933 C CA . ILE A 1 70 ? 10.773 9.273 -0.682 1.00 1.00 70 ILE A CA 2
ATOM 2934 C C . ILE A 1 70 ? 10.240 10.246 -1.725 1.00 1.00 70 ILE A C 2
ATOM 2935 O O . ILE A 1 70 ? 9.094 10.160 -2.166 1.00 1.00 70 ILE A O 2
ATOM 2951 N N . GLU A 1 71 ? 11.075 11.193 -2.141 1.00 1.00 71 GLU A N 2
ATOM 2952 C CA . GLU A 1 71 ? 10.696 12.180 -3.143 1.00 1.00 71 GLU A CA 2
ATOM 2953 C C . GLU A 1 71 ? 10.534 11.521 -4.508 1.00 1.00 71 GLU A C 2
ATOM 2954 O O . GLU A 1 71 ? 10.692 12.165 -5.545 1.00 1.00 71 GLU A O 2
ATOM 2966 N N . ASP A 1 72 ? 10.218 10.231 -4.529 1.00 1.00 72 ASP A N 2
ATOM 2967 C CA . ASP A 1 72 ? 10.049 9.498 -5.776 1.00 1.00 72 ASP A CA 2
ATOM 2968 C C . ASP A 1 72 ? 9.073 10.219 -6.690 1.00 1.00 72 ASP A C 2
ATOM 2969 O O . ASP A 1 72 ? 9.383 10.504 -7.846 1.00 1.00 72 ASP A O 2
ATOM 2978 N N . GLU A 1 73 ? 7.885 10.522 -6.175 1.00 1.00 73 GLU A N 2
ATOM 2979 C CA . GLU A 1 73 ? 6.840 11.216 -6.941 1.00 1.00 73 GLU A CA 2
ATOM 2980 C C . GLU A 1 73 ? 6.935 10.878 -8.430 1.00 1.00 73 GLU A C 2
ATOM 2981 O O . GLU A 1 73 ? 6.937 11.761 -9.288 1.00 1.00 73 GLU A O 2
ATOM 2993 N N . TYR A 1 74 ? 7.021 9.584 -8.723 1.00 1.00 74 TYR A N 2
ATOM 2994 C CA . TYR A 1 74 ? 7.128 9.132 -10.099 1.00 1.00 74 TYR A CA 2
ATOM 2995 C C . TYR A 1 74 ? 6.828 7.642 -10.192 1.00 1.00 74 TYR A C 2
ATOM 2996 O O . TYR A 1 74 ? 7.250 6.977 -11.137 1.00 1.00 74 TYR A O 2
ATOM 3014 N N . ASN A 1 75 ? 6.095 7.122 -9.211 1.00 1.00 75 ASN A N 2
ATOM 3015 C CA . ASN A 1 75 ? 5.744 5.699 -9.194 1.00 1.00 75 ASN A CA 2
ATOM 3016 C C . ASN A 1 75 ? 4.304 5.516 -9.671 1.00 1.00 75 ASN A C 2
ATOM 3017 O O . ASN A 1 75 ? 3.335 5.811 -8.969 1.00 1.00 75 ASN A O 2
ATOM 3028 N N . LYS A 1 76 ? 4.157 5.011 -10.892 1.00 1.00 76 LYS A N 2
ATOM 3029 C CA . LYS A 1 76 ? 2.838 4.779 -11.480 1.00 1.00 76 LYS A CA 2
ATOM 3030 C C . LYS A 1 76 ? 2.051 3.767 -10.651 1.00 1.00 76 LYS A C 2
ATOM 3031 O O . LYS A 1 76 ? 0.837 3.890 -10.491 1.00 1.00 76 LYS A O 2
ATOM 3050 N N . ASP A 1 77 ? 2.756 2.768 -10.128 1.00 1.00 77 ASP A N 2
ATOM 3051 C CA . ASP A 1 77 ? 2.107 1.738 -9.319 1.00 1.00 77 ASP A CA 2
ATOM 3052 C C . ASP A 1 77 ? 1.502 2.347 -8.055 1.00 1.00 77 ASP A C 2
ATOM 3053 O O . ASP A 1 77 ? 0.363 2.047 -7.699 1.00 1.00 77 ASP A O 2
ATOM 3062 N N . VAL A 1 78 ? 2.270 3.200 -7.385 1.00 1.00 78 VAL A N 2
ATOM 3063 C CA . VAL A 1 78 ? 1.795 3.838 -6.162 1.00 1.00 78 VAL A CA 2
ATOM 3064 C C . VAL A 1 78 ? 0.625 4.772 -6.469 1.00 1.00 78 VAL A C 2
ATOM 3065 O O . VAL A 1 78 ? -0.387 4.758 -5.770 1.00 1.00 78 VAL A O 2
ATOM 3078 N N . TRP A 1 79 ? 0.763 5.585 -7.511 1.00 1.00 79 TRP A N 2
ATOM 3079 C CA . TRP A 1 79 ? -0.288 6.523 -7.889 1.00 1.00 79 TRP A CA 2
ATOM 3080 C C . TRP A 1 79 ? -1.572 5.772 -8.214 1.00 1.00 79 TRP A C 2
ATOM 3081 O O . TRP A 1 79 ? -2.647 6.124 -7.728 1.00 1.00 79 TRP A O 2
ATOM 3102 N N . ALA A 1 80 ? -1.472 4.729 -9.031 1.00 1.00 80 ALA A N 2
ATOM 3103 C CA . ALA A 1 80 ? -2.639 3.942 -9.399 1.00 1.00 80 ALA A CA 2
ATOM 3104 C C . ALA A 1 80 ? -3.308 3.358 -8.156 1.00 1.00 80 ALA A C 2
ATOM 3105 O O . ALA A 1 80 ? -4.535 3.359 -8.052 1.00 1.00 80 ALA A O 2
ATOM 3112 N N . ALA A 1 81 ? -2.495 2.865 -7.229 1.00 1.00 81 ALA A N 2
ATOM 3113 C CA . ALA A 1 81 ? -3.027 2.280 -6.000 1.00 1.00 81 ALA A CA 2
ATOM 3114 C C . ALA A 1 81 ? -3.774 3.327 -5.181 1.00 1.00 81 ALA A C 2
ATOM 3115 O O . ALA A 1 81 ? -4.887 3.085 -4.710 1.00 1.00 81 ALA A O 2
ATOM 3122 N N . LYS A 1 82 ? -3.157 4.492 -5.014 1.00 1.00 82 LYS A N 2
ATOM 3123 C CA . LYS A 1 82 ? -3.769 5.573 -4.251 1.00 1.00 82 LYS A CA 2
ATOM 3124 C C . LYS A 1 82 ? -5.104 5.966 -4.873 1.00 1.00 82 LYS A C 2
ATOM 3125 O O . LYS A 1 82 ? -6.087 6.171 -4.159 1.00 1.00 82 LYS A O 2
ATOM 3144 N N . ALA A 1 83 ? -5.145 6.070 -6.197 1.00 1.00 83 ALA A N 2
ATOM 3145 C CA . ALA A 1 83 ? -6.380 6.442 -6.881 1.00 1.00 83 ALA A CA 2
ATOM 3146 C C . ALA A 1 83 ? -7.536 5.562 -6.420 1.00 1.00 83 ALA A C 2
ATOM 3147 O O . ALA A 1 83 ? -8.588 6.071 -6.029 1.00 1.00 83 ALA A O 2
ATOM 3154 N N . ASP A 1 84 ? -7.335 4.249 -6.465 1.00 1.00 84 ASP A N 2
ATOM 3155 C CA . ASP A 1 84 ? -8.372 3.313 -6.042 1.00 1.00 84 ASP A CA 2
ATOM 3156 C C . ASP A 1 84 ? -8.902 3.695 -4.661 1.00 1.00 84 ASP A C 2
ATOM 3157 O O . ASP A 1 84 ? -10.096 3.567 -4.390 1.00 1.00 84 ASP A O 2
ATOM 3166 N N . ALA A 1 85 ? -8.014 4.166 -3.791 1.00 1.00 85 ALA A N 2
ATOM 3167 C CA . ALA A 1 85 ? -8.415 4.564 -2.445 1.00 1.00 85 ALA A CA 2
ATOM 3168 C C . ALA A 1 85 ? -9.363 5.761 -2.496 1.00 1.00 85 ALA A C 2
ATOM 3169 O O . ALA A 1 85 ? -10.363 5.813 -1.780 1.00 1.00 85 ALA A O 2
ATOM 3176 N N . LEU A 1 86 ? -9.035 6.726 -3.349 1.00 1.00 86 LEU A N 2
ATOM 3177 C CA . LEU A 1 86 ? -9.854 7.926 -3.501 1.00 1.00 86 LEU A CA 2
ATOM 3178 C C . LEU A 1 86 ? -11.145 7.600 -4.245 1.00 1.00 86 LEU A C 2
ATOM 3179 O O . LEU A 1 86 ? -12.164 8.261 -4.051 1.00 1.00 86 LEU A O 2
ATOM 3195 N N . ARG A 1 87 ? -11.087 6.583 -5.099 1.00 1.00 87 ARG A N 2
ATOM 3196 C CA . ARG A 1 87 ? -12.255 6.195 -5.871 1.00 1.00 87 ARG A CA 2
ATOM 3197 C C . ARG A 1 87 ? -13.338 5.626 -4.969 1.00 1.00 87 ARG A C 2
ATOM 3198 O O . ARG A 1 87 ? -14.485 5.473 -5.389 1.00 1.00 87 ARG A O 2
ATOM 3219 N N . TYR A 1 88 ? -12.964 5.315 -3.731 1.00 1.00 88 TYR A N 2
ATOM 3220 C CA . TYR A 1 88 ? -13.897 4.761 -2.751 1.00 1.00 88 TYR A CA 2
ATOM 3221 C C . TYR A 1 88 ? -13.666 5.377 -1.374 1.00 1.00 88 TYR A C 2
ATOM 3222 O O . TYR A 1 88 ? -13.350 4.680 -0.411 1.00 1.00 88 TYR A O 2
ATOM 3240 N N . ILE A 1 89 ? -13.825 6.693 -1.274 1.00 1.00 89 ILE A N 2
ATOM 3241 C CA . ILE A 1 89 ? -13.641 7.425 -0.011 1.00 1.00 89 ILE A CA 2
ATOM 3242 C C . ILE A 1 89 ? -14.853 8.311 0.274 1.00 1.00 89 ILE A C 2
ATOM 3243 O O . ILE A 1 89 ? -15.464 8.872 -0.637 1.00 1.00 89 ILE A O 2
ATOM 3259 N N . GLU A 1 90 ? -15.202 8.440 1.549 1.00 1.00 90 GLU A N 2
ATOM 3260 C CA . GLU A 1 90 ? -16.342 9.260 1.941 1.00 1.00 90 GLU A CA 2
ATOM 3261 C C . GLU A 1 90 ? -16.035 10.743 1.722 1.00 1.00 90 GLU A C 2
ATOM 3262 O O . GLU A 1 90 ? -15.498 11.419 2.600 1.00 1.00 90 GLU A O 2
ATOM 3274 N N . GLY A 1 91 ? -16.380 11.254 0.546 1.00 1.00 91 GLY A N 2
ATOM 3275 C CA . GLY A 1 91 ? -16.137 12.656 0.215 1.00 1.00 91 GLY A CA 2
ATOM 3276 C C . GLY A 1 91 ? -16.559 12.952 -1.217 1.00 1.00 91 GLY A C 2
ATOM 3277 O O . GLY A 1 91 ? -17.434 12.289 -1.770 1.00 1.00 91 GLY A O 2
ATOM 3281 N N . LYS A 1 92 ? -15.927 13.954 -1.820 1.00 1.00 92 LYS A N 2
ATOM 3282 C CA . LYS A 1 92 ? -16.249 14.330 -3.191 1.00 1.00 92 LYS A CA 2
ATOM 3283 C C . LYS A 1 92 ? -15.710 13.283 -4.165 1.00 1.00 92 LYS A C 2
ATOM 3284 O O . LYS A 1 92 ? -14.725 12.602 -3.878 1.00 1.00 92 LYS A O 2
ATOM 3303 N N . GLU A 1 93 ? -16.362 13.158 -5.314 1.00 1.00 93 GLU A N 2
ATOM 3304 C CA . GLU A 1 93 ? -15.950 12.189 -6.335 1.00 1.00 93 GLU A CA 2
ATOM 3305 C C . GLU A 1 93 ? -14.930 12.812 -7.280 1.00 1.00 93 GLU A C 2
ATOM 3306 O O . GLU A 1 93 ? -14.257 12.108 -8.034 1.00 1.00 93 GLU A O 2
ATOM 3318 N N . VAL A 1 94 ? -14.820 14.136 -7.239 1.00 1.00 94 VAL A N 2
ATOM 3319 C CA . VAL A 1 94 ? -13.879 14.837 -8.100 1.00 1.00 94 VAL A CA 2
ATOM 3320 C C . VAL A 1 94 ? -12.447 14.426 -7.766 1.00 1.00 94 VAL A C 2
ATOM 3321 O O . VAL A 1 94 ? -11.604 14.325 -8.658 1.00 1.00 94 VAL A O 2
ATOM 3334 N N . GLU A 1 95 ? -12.174 14.188 -6.487 1.00 1.00 95 GLU A N 2
ATOM 3335 C CA . GLU A 1 95 ? -10.833 13.802 -6.057 1.00 1.00 95 GLU A CA 2
ATOM 3336 C C . GLU A 1 95 ? -10.329 12.618 -6.882 1.00 1.00 95 GLU A C 2
ATOM 3337 O O . GLU A 1 95 ? -9.232 12.658 -7.440 1.00 1.00 95 GLU A O 2
ATOM 3349 N N . ALA A 1 96 ? -11.135 11.564 -6.960 1.00 1.00 96 ALA A N 2
ATOM 3350 C CA . ALA A 1 96 ? -10.752 10.382 -7.723 1.00 1.00 96 ALA A CA 2
ATOM 3351 C C . ALA A 1 96 ? -10.397 10.759 -9.162 1.00 1.00 96 ALA A C 2
ATOM 3352 O O . ALA A 1 96 ? -9.634 10.053 -9.825 1.00 1.00 96 ALA A O 2
ATOM 3359 N N . GLU A 1 97 ? -10.954 11.869 -9.638 1.00 1.00 97 GLU A N 2
ATOM 3360 C CA . GLU A 1 97 ? -10.686 12.302 -11.007 1.00 1.00 97 GLU A CA 2
ATOM 3361 C C . GLU A 1 97 ? -9.226 12.720 -11.167 1.00 1.00 97 GLU A C 2
ATOM 3362 O O . GLU A 1 97 ? -8.535 12.281 -12.088 1.00 1.00 97 GLU A O 2
ATOM 3374 N N . ILE A 1 98 ? -8.754 13.570 -10.261 1.00 1.00 98 ILE A N 2
ATOM 3375 C CA . ILE A 1 98 ? -7.375 14.037 -10.314 1.00 1.00 98 ILE A CA 2
ATOM 3376 C C . ILE A 1 98 ? -6.417 12.851 -10.247 1.00 1.00 98 ILE A C 2
ATOM 3377 O O . ILE A 1 98 ? -5.446 12.792 -11.001 1.00 1.00 98 ILE A O 2
ATOM 3393 N N . ALA A 1 99 ? -6.691 11.910 -9.349 1.00 1.00 99 ALA A N 2
ATOM 3394 C CA . ALA A 1 99 ? -5.828 10.748 -9.208 1.00 1.00 99 ALA A CA 2
ATOM 3395 C C . ALA A 1 99 ? -5.883 9.876 -10.457 1.00 1.00 99 ALA A C 2
ATOM 3396 O O . ALA A 1 99 ? -4.844 9.499 -11.002 1.00 1.00 99 ALA A O 2
ATOM 3403 N N . GLU A 1 100 ? -7.102 9.568 -10.887 1.00 1.00 100 GLU A N 2
ATOM 3404 C CA . GLU A 1 100 ? -7.280 8.736 -12.068 1.00 1.00 100 GLU A CA 2
ATOM 3405 C C . GLU A 1 100 ? -6.575 9.359 -13.271 1.00 1.00 100 GLU A C 2
ATOM 3406 O O . GLU A 1 100 ? -5.871 8.667 -14.007 1.00 1.00 100 GLU A O 2
ATOM 3418 N N . ALA A 1 101 ? -6.767 10.660 -13.463 1.00 1.00 101 ALA A N 2
ATOM 3419 C CA . ALA A 1 101 ? -6.137 11.357 -14.581 1.00 1.00 101 ALA A CA 2
ATOM 3420 C C . ALA A 1 101 ? -4.630 11.488 -14.360 1.00 1.00 101 ALA A C 2
ATOM 3421 O O . ALA A 1 101 ? -3.838 11.222 -15.262 1.00 1.00 101 ALA A O 2
ATOM 3428 N N . ARG A 1 102 ? -4.241 11.899 -13.157 1.00 1.00 102 ARG A N 2
ATOM 3429 C CA . ARG A 1 102 ? -2.822 12.061 -12.830 1.00 1.00 102 ARG A CA 2
ATOM 3430 C C . ARG A 1 102 ? -2.081 10.740 -12.989 1.00 1.00 102 ARG A C 2
ATOM 3431 O O . ARG A 1 102 ? -0.961 10.702 -13.500 1.00 1.00 102 ARG A O 2
ATOM 3452 N N . ALA A 1 103 ? -2.696 9.646 -12.552 1.00 1.00 103 ALA A N 2
ATOM 3453 C CA . ALA A 1 103 ? -2.070 8.335 -12.655 1.00 1.00 103 ALA A CA 2
ATOM 3454 C C . ALA A 1 103 ? -1.680 8.028 -14.095 1.00 1.00 103 ALA A C 2
ATOM 3455 O O . ALA A 1 103 ? -0.559 7.596 -14.361 1.00 1.00 103 ALA A O 2
ATOM 3462 N N . LYS A 1 104 ? -2.613 8.254 -15.016 1.00 1.00 104 LYS A N 2
ATOM 3463 C CA . LYS A 1 104 ? -2.360 7.994 -16.433 1.00 1.00 104 LYS A CA 2
ATOM 3464 C C . LYS A 1 104 ? -1.563 9.133 -17.065 1.00 1.00 104 LYS A C 2
ATOM 3465 O O . LYS A 1 104 ? -0.573 8.902 -17.760 1.00 1.00 104 LYS A O 2
ATOM 3484 N N . LEU A 1 105 ? -2.004 10.360 -16.809 1.00 1.00 105 LEU A N 2
ATOM 3485 C CA . LEU A 1 105 ? -1.328 11.532 -17.360 1.00 1.00 105 LEU A CA 2
ATOM 3486 C C . LEU A 1 105 ? -1.152 11.382 -18.873 1.00 1.00 105 LEU A C 2
ATOM 3487 O O . LEU A 1 105 ? -1.638 10.424 -19.475 1.00 1.00 105 LEU A O 2
ATOM 3503 N N . GLU A 1 106 ? -0.456 12.335 -19.484 1.00 1.00 106 GLU A N 2
ATOM 3504 C CA . GLU A 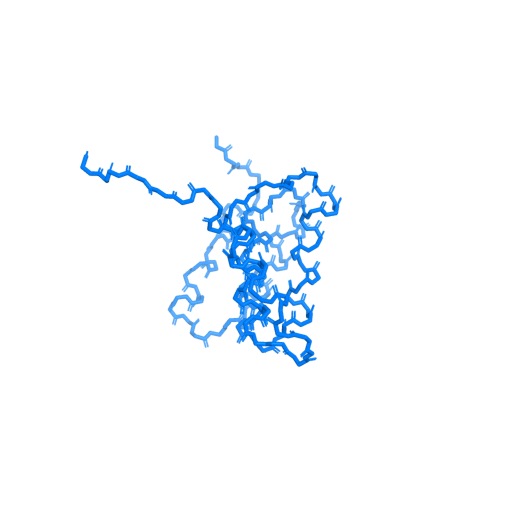1 106 ? -0.214 12.312 -20.912 1.00 1.00 106 GLU A CA 2
ATOM 3505 C C . GLU A 1 106 ? 0.625 11.099 -21.290 1.00 1.00 106 GLU A C 2
ATOM 3506 O O . GLU A 1 106 ? 1.639 10.805 -20.656 1.00 1.00 106 GLU A O 2
ATOM 3518 N N . HIS A 1 107 ? 0.202 10.390 -22.330 1.00 1.00 107 HIS A N 2
ATOM 3519 C CA . HIS A 1 107 ? 0.919 9.209 -22.800 1.00 1.00 107 HIS A CA 2
ATOM 3520 C C . HIS A 1 107 ? 0.309 8.717 -24.109 1.00 1.00 107 HIS A C 2
ATOM 3521 O O . HIS A 1 107 ? 0.974 8.710 -25.146 1.00 1.00 107 HIS A O 2
ATOM 3536 N N . HIS A 1 108 ? -0.952 8.301 -24.067 1.00 1.00 108 HIS A N 2
ATOM 3537 C CA . HIS A 1 108 ? -1.626 7.800 -25.258 1.00 1.00 108 HIS A CA 2
ATOM 3538 C C . HIS A 1 108 ? -0.768 6.744 -25.949 1.00 1.00 108 HIS A C 2
ATOM 3539 O O . HIS A 1 108 ? -0.775 5.576 -25.560 1.00 1.00 108 HIS A O 2
ATOM 3554 N N . HIS A 1 109 ? -0.028 7.156 -26.973 1.00 1.00 109 HIS A N 2
ATOM 3555 C CA . HIS A 1 109 ? 0.833 6.240 -27.719 1.00 1.00 109 HIS A CA 2
ATOM 3556 C C . HIS A 1 109 ? 0.101 4.937 -28.024 1.00 1.00 109 HIS A C 2
ATOM 3557 O O . HIS A 1 109 ? -0.553 4.807 -29.057 1.00 1.00 109 HIS A O 2
ATOM 3572 N N . HIS A 1 110 ? 0.216 3.974 -27.116 1.00 1.00 110 HIS A N 2
ATOM 3573 C CA . HIS A 1 110 ? -0.443 2.682 -27.292 1.00 1.00 110 HIS A CA 2
ATOM 3574 C C . HIS A 1 110 ? -0.723 2.037 -25.939 1.00 1.00 110 HIS A C 2
ATOM 3575 O O . HIS A 1 110 ? 0.023 2.226 -24.979 1.00 1.00 110 HIS A O 2
ATOM 3590 N N . HIS A 1 111 ? -1.808 1.272 -25.877 1.00 1.00 111 HIS A N 2
ATOM 3591 C CA . HIS A 1 111 ? -2.197 0.591 -24.639 1.00 1.00 111 HIS A CA 2
ATOM 3592 C C . HIS A 1 111 ? -1.520 -0.772 -24.549 1.00 1.00 111 HIS A C 2
ATOM 3593 O O . HIS A 1 111 ? -1.533 -1.414 -23.497 1.00 1.00 111 HIS A O 2
ATOM 3608 N N . HIS A 1 112 ? -0.927 -1.207 -25.655 1.00 1.00 112 HIS A N 2
ATOM 3609 C CA . HIS A 1 112 ? -0.244 -2.497 -25.685 1.00 1.00 112 HIS A CA 2
ATOM 3610 C C . HIS A 1 112 ? -1.186 -3.614 -25.246 1.00 1.00 112 HIS A C 2
ATOM 3611 O O . HIS A 1 112 ? -2.041 -3.982 -26.034 1.00 1.00 112 HIS A O 2
ATOM 3627 N N . MET A 1 1 ? 24.211 -11.742 12.597 1.00 1.00 1 MET A N 3
ATOM 3628 C CA . MET A 1 1 ? 24.235 -11.563 11.118 1.00 1.00 1 MET A CA 3
ATOM 3629 C C . MET A 1 1 ? 22.950 -10.870 10.679 1.00 1.00 1 MET A C 3
ATOM 3630 O O . MET A 1 1 ? 21.911 -11.513 10.532 1.00 1.00 1 MET A O 3
ATOM 3646 N N . VAL A 1 2 ? 23.028 -9.559 10.474 1.00 1.00 2 VAL A N 3
ATOM 3647 C CA . VAL A 1 2 ? 21.864 -8.785 10.052 1.00 1.00 2 VAL A CA 3
ATOM 3648 C C . VAL A 1 2 ? 21.558 -9.037 8.580 1.00 1.00 2 VAL A C 3
ATOM 3649 O O . VAL A 1 2 ? 22.466 -9.136 7.755 1.00 1.00 2 VAL A O 3
ATOM 3662 N N . ASP A 1 3 ? 20.275 -9.138 8.252 1.00 1.00 3 ASP A N 3
ATOM 3663 C CA . ASP A 1 3 ? 19.858 -9.378 6.874 1.00 1.00 3 ASP A CA 3
ATOM 3664 C C . ASP A 1 3 ? 19.933 -8.089 6.060 1.00 1.00 3 ASP A C 3
ATOM 3665 O O . ASP A 1 3 ? 19.099 -7.194 6.203 1.00 1.00 3 ASP A O 3
ATOM 3674 N N . GLN A 1 4 ? 20.943 -8.006 5.200 1.00 1.00 4 GLN A N 3
ATOM 3675 C CA . GLN A 1 4 ? 21.127 -6.833 4.352 1.00 1.00 4 GLN A CA 3
ATOM 3676 C C . GLN A 1 4 ? 20.017 -6.763 3.312 1.00 1.00 4 GLN A C 3
ATOM 3677 O O . GLN A 1 4 ? 19.598 -5.679 2.904 1.00 1.00 4 GLN A O 3
ATOM 3691 N N . ASN A 1 5 ? 19.546 -7.930 2.884 1.00 1.00 5 ASN A N 3
ATOM 3692 C CA . ASN A 1 5 ? 18.484 -7.994 1.872 1.00 1.00 5 ASN A CA 3
ATOM 3693 C C . ASN A 1 5 ? 17.401 -9.007 2.250 1.00 1.00 5 ASN A C 3
ATOM 3694 O O . ASN A 1 5 ? 17.443 -10.144 1.782 1.00 1.00 5 ASN A O 3
ATOM 3705 N N . PRO A 1 6 ? 16.445 -8.627 3.052 1.00 1.00 6 PRO A N 3
ATOM 3706 C CA . PRO A 1 6 ? 15.337 -9.541 3.464 1.00 1.00 6 PRO A CA 3
ATOM 3707 C C . PRO A 1 6 ? 14.453 -9.943 2.280 1.00 1.00 6 PRO A C 3
ATOM 3708 O O . PRO A 1 6 ? 13.228 -9.970 2.381 1.00 1.00 6 PRO A O 3
ATOM 3719 N N . GLU A 1 7 ? 15.058 -10.271 1.143 1.00 1.00 7 GLU A N 3
ATOM 3720 C CA . GLU A 1 7 ? 14.317 -10.672 -0.040 1.00 1.00 7 GLU A CA 3
ATOM 3721 C C . GLU A 1 7 ? 13.590 -11.982 0.211 1.00 1.00 7 GLU A C 3
ATOM 3722 O O . GLU A 1 7 ? 12.625 -12.290 -0.487 1.00 1.00 7 GLU A O 3
ATOM 3734 N N . GLU A 1 8 ? 14.047 -12.741 1.202 1.00 1.00 8 GLU A N 3
ATOM 3735 C CA . GLU A 1 8 ? 13.417 -14.016 1.540 1.00 1.00 8 GLU A CA 3
ATOM 3736 C C . GLU A 1 8 ? 12.061 -13.790 2.206 1.00 1.00 8 GLU A C 3
ATOM 3737 O O . GLU A 1 8 ? 11.127 -14.569 2.018 1.00 1.00 8 GLU A O 3
ATOM 3749 N N . TYR A 1 9 ? 11.949 -12.721 2.988 1.00 1.00 9 TYR A N 3
ATOM 3750 C CA . TYR A 1 9 ? 10.711 -12.391 3.673 1.00 1.00 9 TYR A CA 3
ATOM 3751 C C . TYR A 1 9 ? 9.574 -12.230 2.668 1.00 1.00 9 TYR A C 3
ATOM 3752 O O . TYR A 1 9 ? 8.401 -12.223 3.043 1.00 1.00 9 TYR A O 3
ATOM 3770 N N . TYR A 1 10 ? 9.898 -12.101 1.386 1.00 1.00 10 TYR A N 3
ATOM 3771 C CA . TYR A 1 10 ? 8.899 -11.937 0.339 1.00 1.00 10 TYR A CA 3
ATOM 3772 C C . TYR A 1 10 ? 7.882 -13.069 0.399 1.00 1.00 10 TYR A C 3
ATOM 3773 O O . TYR A 1 10 ? 6.795 -12.990 -0.172 1.00 1.00 10 TYR A O 3
ATOM 3791 N N . LEU A 1 11 ? 8.220 -14.149 1.096 1.00 1.00 11 LEU A N 3
ATOM 3792 C CA . LEU A 1 11 ? 7.330 -15.312 1.215 1.00 1.00 11 LEU A CA 3
ATOM 3793 C C . LEU A 1 11 ? 5.877 -14.877 1.389 1.00 1.00 11 LEU A C 3
ATOM 3794 O O . LEU A 1 11 ? 4.952 -15.630 1.090 1.00 1.00 11 LEU A O 3
ATOM 3810 N N . GLU A 1 12 ? 5.730 -13.647 1.869 1.00 1.00 12 GLU A N 3
ATOM 3811 C CA . GLU A 1 12 ? 4.398 -13.104 2.077 1.00 1.00 12 GLU A CA 3
ATOM 3812 C C . GLU A 1 12 ? 3.571 -13.200 0.801 1.00 1.00 12 GLU A C 3
ATOM 3813 O O . GLU A 1 12 ? 2.446 -13.700 0.840 1.00 1.00 12 GLU A O 3
ATOM 3825 N N . GLY A 1 13 ? 4.147 -12.718 -0.295 1.00 1.00 13 GLY A N 3
ATOM 3826 C CA . GLY A 1 13 ? 3.457 -12.747 -1.591 1.00 1.00 13 GLY A CA 3
ATOM 3827 C C . GLY A 1 13 ? 2.608 -14.009 -1.731 1.00 1.00 13 GLY A C 3
ATOM 3828 O O . GLY A 1 13 ? 1.478 -13.968 -2.219 1.00 1.00 13 GLY A O 3
ATOM 3832 N N . VAL A 1 14 ? 3.158 -15.137 -1.295 1.00 1.00 14 VAL A N 3
ATOM 3833 C CA . VAL A 1 14 ? 2.437 -16.400 -1.364 1.00 1.00 14 VAL A CA 3
ATOM 3834 C C . VAL A 1 14 ? 1.299 -16.419 -0.359 1.00 1.00 14 VAL A C 3
ATOM 3835 O O . VAL A 1 14 ? 0.148 -16.643 -0.733 1.00 1.00 14 VAL A O 3
ATOM 3848 N N . LEU A 1 15 ? 1.602 -16.191 0.916 1.00 1.00 15 LEU A N 3
ATOM 3849 C CA . LEU A 1 15 ? 0.583 -16.200 1.960 1.00 1.00 15 LEU A CA 3
ATOM 3850 C C . LEU A 1 15 ? -0.664 -15.468 1.487 1.00 1.00 15 LEU A C 3
ATOM 3851 O O . LEU A 1 15 ? -1.699 -16.098 1.274 1.00 1.00 15 LEU A O 3
ATOM 3867 N N . GLN A 1 16 ? -0.575 -14.153 1.311 1.00 1.00 16 GLN A N 3
ATOM 3868 C CA . GLN A 1 16 ? -1.731 -13.378 0.857 1.00 1.00 16 GLN A CA 3
ATOM 3869 C C . GLN A 1 16 ? -2.440 -14.107 -0.290 1.00 1.00 16 GLN A C 3
ATOM 3870 O O . GLN A 1 16 ? -3.641 -14.360 -0.218 1.00 1.00 16 GLN A O 3
ATOM 3884 N N . TYR A 1 17 ? -1.714 -14.462 -1.345 1.00 1.00 17 TYR A N 3
ATOM 3885 C CA . TYR A 1 17 ? -2.318 -15.168 -2.467 1.00 1.00 17 TYR A CA 3
ATOM 3886 C C . TYR A 1 17 ? -3.111 -16.385 -1.993 1.00 1.00 17 TYR A C 3
ATOM 3887 O O . TYR A 1 17 ? -4.331 -16.431 -2.151 1.00 1.00 17 TYR A O 3
ATOM 3905 N N . ASP A 1 18 ? -2.413 -17.358 -1.413 1.00 1.00 18 ASP A N 3
ATOM 3906 C CA . ASP A 1 18 ? -3.076 -18.563 -0.913 1.00 1.00 18 ASP A CA 3
ATOM 3907 C C . ASP A 1 18 ? -3.766 -18.284 0.419 1.00 1.00 18 ASP A C 3
ATOM 3908 O O . ASP A 1 18 ? -4.991 -18.187 0.490 1.00 1.00 18 ASP A O 3
ATOM 3917 N N . ALA A 1 19 ? -2.967 -18.156 1.473 1.00 1.00 19 ALA A N 3
ATOM 3918 C CA . ALA A 1 19 ? -3.491 -17.888 2.812 1.00 1.00 19 ALA A CA 3
ATOM 3919 C C . ALA A 1 19 ? -3.951 -16.435 2.926 1.00 1.00 19 ALA A C 3
ATOM 3920 O O . ALA A 1 19 ? -3.142 -15.519 3.062 1.00 1.00 19 ALA A O 3
ATOM 3927 N N . GLY A 1 20 ? -5.260 -16.212 2.871 1.00 1.00 20 GLY A N 3
ATOM 3928 C CA . GLY A 1 20 ? -5.833 -14.874 2.966 1.00 1.00 20 GLY A CA 3
ATOM 3929 C C . GLY A 1 20 ? -5.682 -14.311 4.366 1.00 1.00 20 GLY A C 3
ATOM 3930 O O . GLY A 1 20 ? -6.667 -13.966 5.021 1.00 1.00 20 GLY A O 3
ATOM 3934 N N . ASN A 1 21 ? -4.442 -14.214 4.832 1.00 1.00 21 ASN A N 3
ATOM 3935 C CA . ASN A 1 21 ? -4.166 -13.686 6.172 1.00 1.00 21 ASN A CA 3
ATOM 3936 C C . ASN A 1 21 ? -3.430 -12.361 6.077 1.00 1.00 21 ASN A C 3
ATOM 3937 O O . ASN A 1 21 ? -2.306 -12.233 6.563 1.00 1.00 21 ASN A O 3
ATOM 3948 N N . TYR A 1 22 ? -4.077 -11.386 5.450 1.00 1.00 22 TYR A N 3
ATOM 3949 C CA . TYR A 1 22 ? -3.469 -10.067 5.296 1.00 1.00 22 TYR A CA 3
ATOM 3950 C C . TYR A 1 22 ? -2.857 -9.616 6.622 1.00 1.00 22 TYR A C 3
ATOM 3951 O O . TYR A 1 22 ? -1.768 -9.042 6.641 1.00 1.00 22 TYR A O 3
ATOM 3969 N N . THR A 1 23 ? -3.564 -9.886 7.714 1.00 1.00 23 THR A N 3
ATOM 3970 C CA . THR A 1 23 ? -3.072 -9.502 9.036 1.00 1.00 23 THR A CA 3
ATOM 3971 C C . THR A 1 23 ? -1.692 -10.108 9.282 1.00 1.00 23 THR A C 3
ATOM 3972 O O . THR A 1 23 ? -0.767 -9.405 9.687 1.00 1.00 23 THR A O 3
ATOM 3983 N N . GLU A 1 24 ? -1.539 -11.404 9.031 1.00 1.00 24 GLU A N 3
ATOM 3984 C CA . GLU A 1 24 ? -0.250 -12.055 9.234 1.00 1.00 24 GLU A CA 3
ATOM 3985 C C . GLU A 1 24 ? 0.855 -11.326 8.472 1.00 1.00 24 GLU A C 3
ATOM 3986 O O . GLU A 1 24 ? 1.961 -11.165 8.986 1.00 1.00 24 GLU A O 3
ATOM 3998 N N . SER A 1 25 ? 0.551 -10.895 7.251 1.00 1.00 25 SER A N 3
ATOM 3999 C CA . SER A 1 25 ? 1.549 -10.202 6.439 1.00 1.00 25 SER A CA 3
ATOM 4000 C C . SER A 1 25 ? 2.210 -9.074 7.240 1.00 1.00 25 SER A C 3
ATOM 4001 O O . SER A 1 25 ? 3.393 -8.782 7.059 1.00 1.00 25 SER A O 3
ATOM 4009 N N . ILE A 1 26 ? 1.457 -8.439 8.129 1.00 1.00 26 ILE A N 3
ATOM 4010 C CA . ILE A 1 26 ? 1.994 -7.349 8.945 1.00 1.00 26 ILE A CA 3
ATOM 4011 C C . ILE A 1 26 ? 3.191 -7.848 9.753 1.00 1.00 26 ILE A C 3
ATOM 4012 O O . ILE A 1 26 ? 4.191 -7.145 9.896 1.00 1.00 26 ILE A O 3
ATOM 4028 N N . ASP A 1 27 ? 3.081 -9.061 10.285 1.00 1.00 27 ASP A N 3
ATOM 4029 C CA . ASP A 1 27 ? 4.161 -9.601 11.090 1.00 1.00 27 ASP A CA 3
ATOM 4030 C C . ASP A 1 27 ? 5.436 -9.714 10.259 1.00 1.00 27 ASP A C 3
ATOM 4031 O O . ASP A 1 27 ? 6.502 -9.277 10.687 1.00 1.00 27 ASP A O 3
ATOM 4040 N N . LEU A 1 28 ? 5.294 -10.308 9.077 1.00 1.00 28 LEU A N 3
ATOM 4041 C CA . LEU A 1 28 ? 6.450 -10.479 8.206 1.00 1.00 28 LEU A CA 3
ATOM 4042 C C . LEU A 1 28 ? 6.992 -9.122 7.755 1.00 1.00 28 LEU A C 3
ATOM 4043 O O . LEU A 1 28 ? 8.199 -8.885 7.795 1.00 1.00 28 LEU A O 3
ATOM 4059 N N . PHE A 1 29 ? 6.091 -8.241 7.332 1.00 1.00 29 PHE A N 3
ATOM 4060 C CA . PHE A 1 29 ? 6.514 -6.923 6.886 1.00 1.00 29 PHE A CA 3
ATOM 4061 C C . PHE A 1 29 ? 7.253 -6.195 8.009 1.00 1.00 29 PHE A C 3
ATOM 4062 O O . PHE A 1 29 ? 8.306 -5.605 7.777 1.00 1.00 29 PHE A O 3
ATOM 4079 N N . GLU A 1 30 ? 6.695 -6.241 9.215 1.00 1.00 30 GLU A N 3
ATOM 4080 C CA . GLU A 1 30 ? 7.321 -5.560 10.342 1.00 1.00 30 GLU A CA 3
ATOM 4081 C C . GLU A 1 30 ? 8.788 -5.960 10.463 1.00 1.00 30 GLU A C 3
ATOM 4082 O O . GLU A 1 30 ? 9.643 -5.122 10.751 1.00 1.00 30 GLU A O 3
ATOM 4094 N N . LYS A 1 31 ? 9.067 -7.241 10.239 1.00 1.00 31 LYS A N 3
ATOM 4095 C CA . LYS A 1 31 ? 10.440 -7.729 10.328 1.00 1.00 31 LYS A CA 3
ATOM 4096 C C . LYS A 1 31 ? 11.298 -7.153 9.203 1.00 1.00 31 LYS A C 3
ATOM 4097 O O . LYS A 1 31 ? 12.432 -6.732 9.430 1.00 1.00 31 LYS A O 3
ATOM 4116 N N . ALA A 1 32 ? 10.744 -7.144 7.995 1.00 1.00 32 ALA A N 3
ATOM 4117 C CA . ALA A 1 32 ? 11.482 -6.624 6.844 1.00 1.00 32 ALA A CA 3
ATOM 4118 C C . ALA A 1 32 ? 11.604 -5.104 6.916 1.00 1.00 32 ALA A C 3
ATOM 4119 O O . ALA A 1 32 ? 12.706 -4.557 6.860 1.00 1.00 32 ALA A O 3
ATOM 4126 N N . ILE A 1 33 ? 10.460 -4.442 7.045 1.00 1.00 33 ILE A N 3
ATOM 4127 C CA . ILE A 1 33 ? 10.442 -2.986 7.134 1.00 1.00 33 ILE A CA 3
ATOM 4128 C C . ILE A 1 33 ? 11.354 -2.519 8.267 1.00 1.00 33 ILE A C 3
ATOM 4129 O O . ILE A 1 33 ? 12.007 -1.480 8.167 1.00 1.00 33 ILE A O 3
ATOM 4145 N N . GLN A 1 34 ? 11.404 -3.281 9.354 1.00 1.00 34 GLN A N 3
ATOM 4146 C CA . GLN A 1 34 ? 12.241 -2.918 10.497 1.00 1.00 34 GLN A CA 3
ATOM 4147 C C . GLN A 1 34 ? 13.704 -3.218 10.199 1.00 1.00 34 GLN A C 3
ATOM 4148 O O . GLN A 1 34 ? 14.595 -2.504 10.661 1.00 1.00 34 GLN A O 3
ATOM 4162 N N . LEU A 1 35 ? 13.930 -4.275 9.427 1.00 1.00 35 LEU A N 3
ATOM 4163 C CA . LEU A 1 35 ? 15.293 -4.653 9.076 1.00 1.00 35 LEU A CA 3
ATOM 4164 C C . LEU A 1 35 ? 15.946 -3.576 8.216 1.00 1.00 35 LEU A C 3
ATOM 4165 O O . LEU A 1 35 ? 17.106 -3.219 8.424 1.00 1.00 35 LEU A O 3
ATOM 4181 N N . ASP A 1 36 ? 15.194 -3.059 7.250 1.00 1.00 36 ASP A N 3
ATOM 4182 C CA . ASP A 1 36 ? 15.718 -2.030 6.366 1.00 1.00 36 ASP A CA 3
ATOM 4183 C C . ASP A 1 36 ? 14.598 -1.438 5.495 1.00 1.00 36 ASP A C 3
ATOM 4184 O O . ASP A 1 36 ? 14.305 -1.985 4.432 1.00 1.00 36 ASP A O 3
ATOM 4193 N N . PRO A 1 37 ? 13.991 -0.362 5.918 1.00 1.00 37 PRO A N 3
ATOM 4194 C CA . PRO A 1 37 ? 12.895 0.265 5.133 1.00 1.00 37 PRO A CA 3
ATOM 4195 C C . PRO A 1 37 ? 13.431 1.269 4.108 1.00 1.00 37 PRO A C 3
ATOM 4196 O O . PRO A 1 37 ? 13.813 2.388 4.449 1.00 1.00 37 PRO A O 3
ATOM 4207 N N . GLU A 1 38 ? 13.461 0.867 2.841 1.00 1.00 38 GLU A N 3
ATOM 4208 C CA . GLU A 1 38 ? 13.947 1.730 1.764 1.00 1.00 38 GLU A CA 3
ATOM 4209 C C . GLU A 1 38 ? 13.540 1.159 0.406 1.00 1.00 38 GLU A C 3
ATOM 4210 O O . GLU A 1 38 ? 14.346 1.105 -0.523 1.00 1.00 38 GLU A O 3
ATOM 4222 N N . GLU A 1 39 ? 12.288 0.730 0.281 1.00 1.00 39 GLU A N 3
ATOM 4223 C CA . GLU A 1 39 ? 11.775 0.163 -0.963 1.00 1.00 39 GLU A CA 3
ATOM 4224 C C . GLU A 1 39 ? 10.251 0.274 -1.011 1.00 1.00 39 GLU A C 3
ATOM 4225 O O . GLU A 1 39 ? 9.539 -0.535 -0.415 1.00 1.00 39 GLU A O 3
ATOM 4237 N N . SER A 1 40 ? 9.746 1.277 -1.724 1.00 1.00 40 SER A N 3
ATOM 4238 C CA . SER A 1 40 ? 8.313 1.477 -1.842 1.00 1.00 40 SER A CA 3
ATOM 4239 C C . SER A 1 40 ? 7.614 0.172 -2.206 1.00 1.00 40 SER A C 3
ATOM 4240 O O . SER A 1 40 ? 6.430 -0.004 -1.919 1.00 1.00 40 SER A O 3
ATOM 4248 N N . LYS A 1 41 ? 8.341 -0.742 -2.839 1.00 1.00 41 LYS A N 3
ATOM 4249 C CA . LYS A 1 41 ? 7.776 -2.028 -3.238 1.00 1.00 41 LYS A CA 3
ATOM 4250 C C . LYS A 1 41 ? 7.077 -2.691 -2.055 1.00 1.00 41 LYS A C 3
ATOM 4251 O O . LYS A 1 41 ? 5.987 -3.246 -2.192 1.00 1.00 41 LYS A O 3
ATOM 4270 N N . TYR A 1 42 ? 7.685 -2.643 -0.872 1.00 1.00 42 TYR A N 3
ATOM 4271 C CA . TYR A 1 42 ? 7.112 -3.246 0.320 1.00 1.00 42 TYR A CA 3
ATOM 4272 C C . TYR A 1 42 ? 6.078 -2.312 0.931 1.00 1.00 42 TYR A C 3
ATOM 4273 O O . TYR A 1 42 ? 5.047 -2.748 1.444 1.00 1.00 42 TYR A O 3
ATOM 4291 N N . TRP A 1 43 ? 6.368 -1.016 0.880 1.00 1.00 43 TRP A N 3
ATOM 4292 C CA . TRP A 1 43 ? 5.474 -0.018 1.458 1.00 1.00 43 TRP A CA 3
ATOM 4293 C C . TRP A 1 43 ? 4.195 0.080 0.632 1.00 1.00 43 TRP A C 3
ATOM 4294 O O . TRP A 1 43 ? 3.113 0.329 1.162 1.00 1.00 43 TRP A O 3
ATOM 4315 N N . LEU A 1 44 ? 4.346 -0.121 -0.673 1.00 1.00 44 LEU A N 3
ATOM 4316 C CA . LEU A 1 44 ? 3.213 -0.048 -1.568 1.00 1.00 44 LEU A CA 3
ATOM 4317 C C . LEU A 1 44 ? 2.227 -1.170 -1.253 1.00 1.00 44 LEU A C 3
ATOM 4318 O O . LEU A 1 44 ? 1.014 -0.975 -1.324 1.00 1.00 44 LEU A O 3
ATOM 4334 N N . MET A 1 45 ? 2.764 -2.339 -0.919 1.00 1.00 45 MET A N 3
ATOM 4335 C CA . MET A 1 45 ? 1.900 -3.476 -0.638 1.00 1.00 45 MET A CA 3
ATOM 4336 C C . MET A 1 45 ? 0.996 -3.179 0.557 1.00 1.00 45 MET A C 3
ATOM 4337 O O . MET A 1 45 ? -0.196 -3.484 0.522 1.00 1.00 45 MET A O 3
ATOM 4351 N N . LYS A 1 46 ? 1.600 -2.589 1.581 1.00 1.00 46 LYS A N 3
ATOM 4352 C CA . LYS A 1 46 ? 0.828 -2.262 2.778 1.00 1.00 46 LYS A CA 3
ATOM 4353 C C . LYS A 1 46 ? -0.442 -1.500 2.419 1.00 1.00 46 LYS A C 3
ATOM 4354 O O . LYS A 1 46 ? -1.529 -1.847 2.879 1.00 1.00 46 LYS A O 3
ATOM 4373 N N . GLY A 1 47 ? -0.305 -0.463 1.599 1.00 1.00 47 GLY A N 3
ATOM 4374 C CA . GLY A 1 47 ? -1.458 0.335 1.204 1.00 1.00 47 GLY A CA 3
ATOM 4375 C C . GLY A 1 47 ? -2.580 -0.554 0.670 1.00 1.00 47 GLY A C 3
ATOM 4376 O O . GLY A 1 47 ? -3.732 -0.416 1.081 1.00 1.00 47 GLY A O 3
ATOM 4380 N N . LYS A 1 48 ? -2.232 -1.458 -0.240 1.00 1.00 48 LYS A N 3
ATOM 4381 C CA . LYS A 1 48 ? -3.229 -2.354 -0.820 1.00 1.00 48 LYS A CA 3
ATOM 4382 C C . LYS A 1 48 ? -3.922 -3.157 0.283 1.00 1.00 48 LYS A C 3
ATOM 4383 O O . LYS A 1 48 ? -5.132 -3.381 0.225 1.00 1.00 48 LYS A O 3
ATOM 4402 N N . ALA A 1 49 ? -3.159 -3.587 1.282 1.00 1.00 49 ALA A N 3
ATOM 4403 C CA . ALA A 1 49 ? -3.733 -4.363 2.381 1.00 1.00 49 ALA A CA 3
ATOM 4404 C C . ALA A 1 49 ? -4.764 -3.540 3.148 1.00 1.00 49 ALA A C 3
ATOM 4405 O O . ALA A 1 49 ? -5.889 -3.988 3.374 1.00 1.00 49 ALA A O 3
ATOM 4412 N N . LEU A 1 50 ? -4.351 -2.339 3.540 1.00 1.00 50 LEU A N 3
ATOM 4413 C CA . LEU A 1 50 ? -5.250 -1.459 4.283 1.00 1.00 50 LEU A CA 3
ATOM 4414 C C . LEU A 1 50 ? -6.486 -1.123 3.450 1.00 1.00 50 LEU A C 3
ATOM 4415 O O . LEU A 1 50 ? -7.603 -1.133 3.967 1.00 1.00 50 LEU A O 3
ATOM 4431 N N . TYR A 1 51 ? -6.279 -0.831 2.170 1.00 1.00 51 TYR A N 3
ATOM 4432 C CA . TYR A 1 51 ? -7.393 -0.496 1.302 1.00 1.00 51 TYR A CA 3
ATOM 4433 C C . TYR A 1 51 ? -8.384 -1.655 1.235 1.00 1.00 51 TYR A C 3
ATOM 4434 O O . TYR A 1 51 ? -9.588 -1.473 1.420 1.00 1.00 51 TYR A O 3
ATOM 4452 N N . ASN A 1 52 ? -7.882 -2.857 0.970 1.00 1.00 52 ASN A N 3
ATOM 4453 C CA . ASN A 1 52 ? -8.738 -4.027 0.876 1.00 1.00 52 ASN A CA 3
ATOM 4454 C C . ASN A 1 52 ? -9.466 -4.266 2.190 1.00 1.00 52 ASN A C 3
ATOM 4455 O O . ASN A 1 52 ? -10.574 -4.800 2.196 1.00 1.00 52 ASN A O 3
ATOM 4466 N N . LEU A 1 53 ? -8.834 -3.873 3.291 1.00 1.00 53 LEU A N 3
ATOM 4467 C CA . LEU A 1 53 ? -9.419 -4.049 4.616 1.00 1.00 53 LEU A CA 3
ATOM 4468 C C . LEU A 1 53 ? -10.503 -3.019 4.866 1.00 1.00 53 LEU A C 3
ATOM 4469 O O . LEU A 1 53 ? -11.082 -2.961 5.950 1.00 1.00 53 LEU A O 3
ATOM 4485 N N . GLU A 1 54 ? -10.798 -2.202 3.860 1.00 1.00 54 GLU A N 3
ATOM 4486 C CA . GLU A 1 54 ? -11.832 -1.169 3.954 1.00 1.00 54 GLU A CA 3
ATOM 4487 C C . GLU A 1 54 ? -11.292 0.053 4.688 1.00 1.00 54 GLU A C 3
ATOM 4488 O O . GLU A 1 54 ? -12.052 0.813 5.289 1.00 1.00 54 GLU A O 3
ATOM 4500 N N . ARG A 1 55 ? -9.978 0.249 4.641 1.00 1.00 55 ARG A N 3
ATOM 4501 C CA . ARG A 1 55 ? -9.338 1.382 5.303 1.00 1.00 55 ARG A CA 3
ATOM 4502 C C . ARG A 1 55 ? -8.785 2.353 4.264 1.00 1.00 55 ARG A C 3
ATOM 4503 O O . ARG A 1 55 ? -7.572 2.525 4.140 1.00 1.00 55 ARG A O 3
ATOM 4524 N N . TYR A 1 56 ? -9.686 2.989 3.522 1.00 1.00 56 TYR A N 3
ATOM 4525 C CA . TYR A 1 56 ? -9.281 3.941 2.491 1.00 1.00 56 TYR A CA 3
ATOM 4526 C C . TYR A 1 56 ? -8.448 5.065 3.107 1.00 1.00 56 TYR A C 3
ATOM 4527 O O . TYR A 1 56 ? -7.455 5.510 2.531 1.00 1.00 56 TYR A O 3
ATOM 4545 N N . GLU A 1 57 ? -8.866 5.515 4.286 1.00 1.00 57 GLU A N 3
ATOM 4546 C CA . GLU A 1 57 ? -8.151 6.586 4.968 1.00 1.00 57 GLU A CA 3
ATOM 4547 C C . GLU A 1 57 ? -6.752 6.130 5.375 1.00 1.00 57 GLU A C 3
ATOM 4548 O O . GLU A 1 57 ? -5.766 6.808 5.092 1.00 1.00 57 GLU A O 3
ATOM 4560 N N . GLU A 1 58 ? -6.685 4.981 6.042 1.00 1.00 58 GLU A N 3
ATOM 4561 C CA . GLU A 1 58 ? -5.398 4.461 6.483 1.00 1.00 58 GLU A CA 3
ATOM 4562 C C . GLU A 1 58 ? -4.532 4.082 5.281 1.00 1.00 58 GLU A C 3
ATOM 4563 O O . GLU A 1 58 ? -3.327 4.330 5.269 1.00 1.00 58 GLU A O 3
ATOM 4575 N N . ALA A 1 59 ? -5.157 3.476 4.275 1.00 1.00 59 ALA A N 3
ATOM 4576 C CA . ALA A 1 59 ? -4.430 3.058 3.086 1.00 1.00 59 ALA A CA 3
ATOM 4577 C C . ALA A 1 59 ? -3.659 4.232 2.491 1.00 1.00 59 ALA A C 3
ATOM 4578 O O . ALA A 1 59 ? -2.543 4.065 2.001 1.00 1.00 59 ALA A O 3
ATOM 4585 N N . VAL A 1 60 ? -4.261 5.417 2.544 1.00 1.00 60 VAL A N 3
ATOM 4586 C CA . VAL A 1 60 ? -3.615 6.617 2.028 1.00 1.00 60 VAL A CA 3
ATOM 4587 C C . VAL A 1 60 ? -2.331 6.894 2.803 1.00 1.00 60 VAL A C 3
ATOM 4588 O O . VAL A 1 60 ? -1.372 7.440 2.257 1.00 1.00 60 VAL A O 3
ATOM 4601 N N . ASP A 1 61 ? -2.292 6.528 4.079 1.00 1.00 61 ASP A N 3
ATOM 4602 C CA . ASP A 1 61 ? -1.120 6.769 4.904 1.00 1.00 61 ASP A CA 3
ATOM 4603 C C . ASP A 1 61 ? 0.098 6.063 4.314 1.00 1.00 61 ASP A C 3
ATOM 4604 O O . ASP A 1 61 ? 1.206 6.596 4.362 1.00 1.00 61 ASP A O 3
ATOM 4613 N N . CYS A 1 62 ? -0.116 4.875 3.760 1.00 1.00 62 CYS A N 3
ATOM 4614 C CA . CYS A 1 62 ? 0.984 4.124 3.162 1.00 1.00 62 CYS A CA 3
ATOM 4615 C C . CYS A 1 62 ? 1.519 4.849 1.932 1.00 1.00 62 CYS A C 3
ATOM 4616 O O . CYS A 1 62 ? 2.721 5.085 1.815 1.00 1.00 62 CYS A O 3
ATOM 4624 N N . TYR A 1 63 ? 0.617 5.201 1.021 1.00 1.00 63 TYR A N 3
ATOM 4625 C CA . TYR A 1 63 ? 1.023 5.901 -0.193 1.00 1.00 63 TYR A CA 3
ATOM 4626 C C . TYR A 1 63 ? 1.627 7.258 0.150 1.00 1.00 63 TYR A C 3
ATOM 4627 O O . TYR A 1 63 ? 2.654 7.650 -0.404 1.00 1.00 63 TYR A O 3
ATOM 4645 N N . ASN A 1 64 ? 0.987 7.972 1.070 1.00 1.00 64 ASN A N 3
ATOM 4646 C CA . ASN A 1 64 ? 1.484 9.285 1.464 1.00 1.00 64 ASN A CA 3
ATOM 4647 C C . ASN A 1 64 ? 2.897 9.177 2.031 1.00 1.00 64 ASN A C 3
ATOM 4648 O O . ASN A 1 64 ? 3.747 10.015 1.733 1.00 1.00 64 ASN A O 3
ATOM 4659 N N . TYR A 1 65 ? 3.113 8.139 2.833 1.00 1.00 65 TYR A N 3
ATOM 4660 C CA . TYR A 1 65 ? 4.427 7.928 3.424 1.00 1.00 65 TYR A CA 3
ATOM 4661 C C . TYR A 1 65 ? 5.476 7.772 2.327 1.00 1.00 65 TYR A C 3
ATOM 4662 O O . TYR A 1 65 ? 6.578 8.309 2.442 1.00 1.00 65 TYR A O 3
ATOM 4680 N N . VAL A 1 66 ? 5.129 7.035 1.276 1.00 1.00 66 VAL A N 3
ATOM 4681 C CA . VAL A 1 66 ? 6.065 6.821 0.173 1.00 1.00 66 VAL A CA 3
ATOM 4682 C C . VAL A 1 66 ? 6.294 8.117 -0.597 1.00 1.00 66 VAL A C 3
ATOM 4683 O O . VAL A 1 66 ? 7.430 8.469 -0.916 1.00 1.00 66 VAL A O 3
ATOM 4696 N N . ILE A 1 67 ? 5.216 8.833 -0.903 1.00 1.00 67 ILE A N 3
ATOM 4697 C CA . ILE A 1 67 ? 5.308 10.086 -1.644 1.00 1.00 67 ILE A CA 3
ATOM 4698 C C . ILE A 1 67 ? 6.043 11.132 -0.811 1.00 1.00 67 ILE A C 3
ATOM 4699 O O . ILE A 1 67 ? 6.846 11.908 -1.329 1.00 1.00 67 ILE A O 3
ATOM 4715 N N . ASN A 1 68 ? 5.766 11.160 0.489 1.00 1.00 68 ASN A N 3
ATOM 4716 C CA . ASN A 1 68 ? 6.398 12.122 1.383 1.00 1.00 68 ASN A CA 3
ATOM 4717 C C . ASN A 1 68 ? 7.847 11.743 1.663 1.00 1.00 68 ASN A C 3
ATOM 4718 O O . ASN A 1 68 ? 8.763 12.470 1.281 1.00 1.00 68 ASN A O 3
ATOM 4729 N N . VAL A 1 69 ? 8.020 10.607 2.329 1.00 1.00 69 VAL A N 3
ATOM 4730 C CA . VAL A 1 69 ? 9.364 10.148 2.662 1.00 1.00 69 VAL A CA 3
ATOM 4731 C C . VAL A 1 69 ? 10.214 10.051 1.405 1.00 1.00 69 VAL A C 3
ATOM 4732 O O . VAL A 1 69 ? 11.356 10.512 1.391 1.00 1.00 69 VAL A O 3
ATOM 4745 N N . ILE A 1 70 ? 9.672 9.459 0.347 1.00 1.00 70 ILE A N 3
ATOM 4746 C CA . ILE A 1 70 ? 10.395 9.308 -0.919 1.00 1.00 70 ILE A CA 3
ATOM 4747 C C . ILE A 1 70 ? 9.734 10.162 -1.997 1.00 1.00 70 ILE A C 3
ATOM 4748 O O . ILE A 1 70 ? 8.528 10.087 -2.233 1.00 1.00 70 ILE A O 3
ATOM 4764 N N . GLU A 1 71 ? 10.524 10.990 -2.673 1.00 1.00 71 GLU A N 3
ATOM 4765 C CA . GLU A 1 71 ? 10.019 11.859 -3.726 1.00 1.00 71 GLU A CA 3
ATOM 4766 C C . GLU A 1 71 ? 9.795 11.061 -5.007 1.00 1.00 71 GLU A C 3
ATOM 4767 O O . GLU A 1 71 ? 9.699 11.623 -6.097 1.00 1.00 71 GLU A O 3
ATOM 4779 N N . ASP A 1 72 ? 9.710 9.739 -4.891 1.00 1.00 72 ASP A N 3
ATOM 4780 C CA . ASP A 1 72 ? 9.501 8.869 -6.045 1.00 1.00 72 ASP A CA 3
ATOM 4781 C C . ASP A 1 72 ?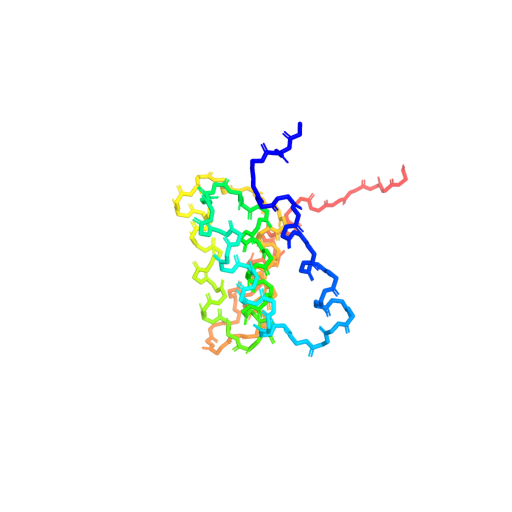 8.032 8.887 -6.462 1.00 1.00 72 ASP A C 3
ATOM 4782 O O . ASP A 1 72 ? 7.461 7.852 -6.805 1.00 1.00 72 ASP A O 3
ATOM 4791 N N . GLU A 1 73 ? 7.418 10.066 -6.437 1.00 1.00 73 GLU A N 3
ATOM 4792 C CA . GLU A 1 73 ? 6.021 10.222 -6.814 1.00 1.00 73 GLU A CA 3
ATOM 4793 C C . GLU A 1 73 ? 5.798 9.750 -8.246 1.00 1.00 73 GLU A C 3
ATOM 4794 O O . GLU A 1 73 ? 4.686 9.370 -8.614 1.00 1.00 73 GLU A O 3
ATOM 4806 N N . TYR A 1 74 ? 6.856 9.772 -9.046 1.00 1.00 74 TYR A N 3
ATOM 4807 C CA . TYR A 1 74 ? 6.756 9.336 -10.433 1.00 1.00 74 TYR A CA 3
ATOM 4808 C C . TYR A 1 74 ? 6.179 7.929 -10.502 1.00 1.00 74 TYR A C 3
ATOM 4809 O O . TYR A 1 74 ? 5.521 7.572 -11.479 1.00 1.00 74 TYR A O 3
ATOM 4827 N N . ASN A 1 75 ? 6.427 7.135 -9.467 1.00 1.00 75 ASN A N 3
ATOM 4828 C CA . ASN A 1 75 ? 5.936 5.762 -9.421 1.00 1.00 75 ASN A CA 3
ATOM 4829 C C . ASN A 1 75 ? 4.460 5.705 -9.828 1.00 1.00 75 ASN A C 3
ATOM 4830 O O . ASN A 1 75 ? 3.562 6.107 -9.088 1.00 1.00 75 ASN A O 3
ATOM 4841 N N . LYS A 1 76 ? 4.206 5.202 -11.030 1.00 1.00 76 LYS A N 3
ATOM 4842 C CA . LYS A 1 76 ? 2.848 5.090 -11.555 1.00 1.00 76 LYS A CA 3
ATOM 4843 C C . LYS A 1 76 ? 2.031 4.101 -10.731 1.00 1.00 76 LYS A C 3
ATOM 4844 O O . LYS A 1 76 ? 0.824 4.266 -10.554 1.00 1.00 76 LYS A O 3
ATOM 4863 N N . ASP A 1 77 ? 2.703 3.070 -10.230 1.00 1.00 77 ASP A N 3
ATOM 4864 C CA . ASP A 1 77 ? 2.031 2.056 -9.426 1.00 1.00 77 ASP A CA 3
ATOM 4865 C C . ASP A 1 77 ? 1.419 2.679 -8.174 1.00 1.00 77 ASP A C 3
ATOM 4866 O O . ASP A 1 77 ? 0.284 2.371 -7.810 1.00 1.00 77 ASP A O 3
ATOM 4875 N N . VAL A 1 78 ? 2.176 3.555 -7.519 1.00 1.00 78 VAL A N 3
ATOM 4876 C CA . VAL A 1 78 ? 1.699 4.214 -6.307 1.00 1.00 78 VAL A CA 3
ATOM 4877 C C . VAL A 1 78 ? 0.510 5.117 -6.626 1.00 1.00 78 VAL A C 3
ATOM 4878 O O . VAL A 1 78 ? -0.488 5.111 -5.906 1.00 1.00 78 VAL A O 3
ATOM 4891 N N . TRP A 1 79 ? 0.612 5.892 -7.700 1.00 1.00 79 TRP A N 3
ATOM 4892 C CA . TRP A 1 79 ? -0.466 6.790 -8.090 1.00 1.00 79 TRP A CA 3
ATOM 4893 C C . TRP A 1 79 ? -1.706 5.989 -8.482 1.00 1.00 79 TRP A C 3
ATOM 4894 O O . TRP A 1 79 ? -2.808 6.261 -8.006 1.00 1.00 79 TRP A O 3
ATOM 4915 N N . ALA A 1 80 ? -1.534 4.997 -9.349 1.00 1.00 80 ALA A N 3
ATOM 4916 C CA . ALA A 1 80 ? -2.653 4.173 -9.787 1.00 1.00 80 ALA A CA 3
ATOM 4917 C C . ALA A 1 80 ? -3.329 3.502 -8.596 1.00 1.00 80 ALA A C 3
ATOM 4918 O O . ALA A 1 80 ? -4.554 3.522 -8.477 1.00 1.00 80 ALA A O 3
ATOM 4925 N N . ALA A 1 81 ? -2.521 2.910 -7.722 1.00 1.00 81 ALA A N 3
ATOM 4926 C CA . ALA A 1 81 ? -3.055 2.234 -6.544 1.00 1.00 81 ALA A CA 3
ATOM 4927 C C . ALA A 1 81 ? -3.778 3.223 -5.633 1.00 1.00 81 ALA A C 3
ATOM 4928 O O . ALA A 1 81 ? -4.888 2.961 -5.172 1.00 1.00 81 ALA A O 3
ATOM 4935 N N . LYS A 1 82 ? -3.140 4.363 -5.381 1.00 1.00 82 LYS A N 3
ATOM 4936 C CA . LYS A 1 82 ? -3.726 5.386 -4.522 1.00 1.00 82 LYS A CA 3
ATOM 4937 C C . LYS A 1 82 ? -5.060 5.860 -5.094 1.00 1.00 82 LYS A C 3
ATOM 4938 O O . LYS A 1 82 ? -5.996 6.148 -4.349 1.00 1.00 82 LYS A O 3
ATOM 4957 N N . ALA A 1 83 ? -5.146 5.935 -6.418 1.00 1.00 83 ALA A N 3
ATOM 4958 C CA . ALA A 1 83 ? -6.380 6.370 -7.068 1.00 1.00 83 ALA A CA 3
ATOM 4959 C C . ALA A 1 83 ? -7.548 5.486 -6.649 1.00 1.00 83 ALA A C 3
ATOM 4960 O O . ALA A 1 83 ? -8.597 5.989 -6.243 1.00 1.00 83 ALA A O 3
ATOM 4967 N N . ASP A 1 84 ? -7.359 4.175 -6.749 1.00 1.00 84 ASP A N 3
ATOM 4968 C CA . ASP A 1 84 ? -8.407 3.228 -6.375 1.00 1.00 84 ASP A CA 3
ATOM 4969 C C . ASP A 1 84 ? -8.936 3.547 -4.977 1.00 1.00 84 ASP A C 3
ATOM 4970 O O . ASP A 1 84 ? -10.142 3.494 -4.735 1.00 1.00 84 ASP A O 3
ATOM 4979 N N . ALA A 1 85 ? -8.034 3.884 -4.062 1.00 1.00 85 ALA A N 3
ATOM 4980 C CA . ALA A 1 85 ? -8.424 4.217 -2.697 1.00 1.00 85 ALA A CA 3
ATOM 4981 C C . ALA A 1 85 ? -9.221 5.519 -2.667 1.00 1.00 85 ALA A C 3
ATOM 4982 O O . ALA A 1 85 ? -10.192 5.652 -1.921 1.00 1.00 85 ALA A O 3
ATOM 4989 N N . LEU A 1 86 ? -8.804 6.479 -3.486 1.00 1.00 86 LEU A N 3
ATOM 4990 C CA . LEU A 1 86 ? -9.477 7.772 -3.555 1.00 1.00 86 LEU A CA 3
ATOM 4991 C C . LEU A 1 86 ? -10.849 7.627 -4.204 1.00 1.00 86 LEU A C 3
ATOM 4992 O O . LEU A 1 86 ? -11.785 8.355 -3.875 1.00 1.00 86 LEU A O 3
ATOM 5008 N N . ARG A 1 87 ? -10.954 6.681 -5.133 1.00 1.00 87 ARG A N 3
ATOM 5009 C CA . ARG A 1 87 ? -12.215 6.459 -5.829 1.00 1.00 87 ARG A CA 3
ATOM 5010 C C . ARG A 1 87 ? -13.330 6.139 -4.846 1.00 1.00 87 ARG A C 3
ATOM 5011 O O . ARG A 1 87 ? -14.463 6.586 -5.024 1.00 1.00 87 ARG A O 3
ATOM 5032 N N . TYR A 1 88 ? -13.002 5.368 -3.814 1.00 1.00 88 TYR A N 3
ATOM 5033 C CA . TYR A 1 88 ? -13.978 4.985 -2.791 1.00 1.00 88 TYR A CA 3
ATOM 5034 C C . TYR A 1 88 ? -13.641 5.641 -1.462 1.00 1.00 88 TYR A C 3
ATOM 5035 O O . TYR A 1 88 ? -13.138 4.996 -0.542 1.00 1.00 88 TYR A O 3
ATOM 5053 N N . ILE A 1 89 ? -13.917 6.937 -1.348 1.00 1.00 89 ILE A N 3
ATOM 5054 C CA . ILE A 1 89 ? -13.655 7.709 -0.130 1.00 1.00 89 ILE A CA 3
ATOM 5055 C C . ILE A 1 89 ? -14.895 8.484 0.295 1.00 1.00 89 ILE A C 3
ATOM 5056 O O . ILE A 1 89 ? -15.867 8.594 -0.453 1.00 1.00 89 ILE A O 3
ATOM 5072 N N . GLU A 1 90 ? -14.864 9.033 1.506 1.00 1.00 90 GLU A N 3
ATOM 5073 C CA . GLU A 1 90 ? -15.988 9.801 2.025 1.00 1.00 90 GLU A CA 3
ATOM 5074 C C . GLU A 1 90 ? -16.520 10.762 0.964 1.00 1.00 90 GLU A C 3
ATOM 5075 O O . GLU A 1 90 ? -17.718 10.790 0.684 1.00 1.00 90 GLU A O 3
ATOM 5087 N N . GLY A 1 91 ? -15.634 11.551 0.363 1.00 1.00 91 GLY A N 3
ATOM 5088 C CA . GLY A 1 91 ? -16.024 12.504 -0.679 1.00 1.00 91 GLY A CA 3
ATOM 5089 C C . GLY A 1 91 ? -14.971 12.567 -1.774 1.00 1.00 91 GLY A C 3
ATOM 5090 O O . GLY A 1 91 ? -13.840 12.990 -1.537 1.00 1.00 91 GLY A O 3
ATOM 5094 N N . LYS A 1 92 ? -15.346 12.149 -2.979 1.00 1.00 92 LYS A N 3
ATOM 5095 C CA . LYS A 1 92 ? -14.427 12.172 -4.108 1.00 1.00 92 LYS A CA 3
ATOM 5096 C C . LYS A 1 92 ? -14.276 13.592 -4.645 1.00 1.00 92 LYS A C 3
ATOM 5097 O O . LYS A 1 92 ? -13.170 14.030 -4.962 1.00 1.00 92 LYS A O 3
ATOM 5116 N N . GLU A 1 93 ? -15.391 14.308 -4.745 1.00 1.00 93 GLU A N 3
ATOM 5117 C CA . GLU A 1 93 ? -15.383 15.679 -5.244 1.00 1.00 93 GLU A CA 3
ATOM 5118 C C . GLU A 1 93 ? -14.587 15.773 -6.535 1.00 1.00 93 GLU A C 3
ATOM 5119 O O . GLU A 1 93 ? -15.119 15.591 -7.631 1.00 1.00 93 GLU A O 3
ATOM 5131 N N . VAL A 1 94 ? -13.297 16.067 -6.400 1.00 1.00 94 VAL A N 3
ATOM 5132 C CA . VAL A 1 94 ? -12.418 16.188 -7.558 1.00 1.00 94 VAL A CA 3
ATOM 5133 C C . VAL A 1 94 ? -11.100 15.461 -7.298 1.00 1.00 94 VAL A C 3
ATOM 5134 O O . VAL A 1 94 ? -10.308 15.271 -8.221 1.00 1.00 94 VAL A O 3
ATOM 5147 N N . GLU A 1 95 ? -10.864 15.063 -6.052 1.00 1.00 95 GLU A N 3
ATOM 5148 C CA . GLU A 1 95 ? -9.627 14.381 -5.704 1.00 1.00 95 GLU A CA 3
ATOM 5149 C C . GLU A 1 95 ? -9.470 13.109 -6.532 1.00 1.00 95 GLU A C 3
ATOM 5150 O O . GLU A 1 95 ? -8.440 12.897 -7.171 1.00 1.00 95 GLU A O 3
ATOM 5162 N N . ALA A 1 96 ? -10.495 12.263 -6.524 1.00 1.00 96 ALA A N 3
ATOM 5163 C CA . ALA A 1 96 ? -10.450 11.023 -7.287 1.00 1.00 96 ALA A CA 3
ATOM 5164 C C . ALA A 1 96 ? -10.231 11.305 -8.773 1.00 1.00 96 ALA A C 3
ATOM 5165 O O . ALA A 1 96 ? -9.498 10.580 -9.446 1.00 1.00 96 ALA A O 3
ATOM 5172 N N . GLU A 1 97 ? -10.869 12.358 -9.275 1.00 1.00 97 GLU A N 3
ATOM 5173 C CA . GLU A 1 97 ? -10.732 12.702 -10.689 1.00 1.00 97 GLU A CA 3
ATOM 5174 C C . GLU A 1 97 ? -9.277 13.016 -11.032 1.00 1.00 97 GLU A C 3
ATOM 5175 O O . GLU A 1 97 ? -8.713 12.456 -11.973 1.00 1.00 97 GLU A O 3
ATOM 5187 N N . ILE A 1 98 ? -8.668 13.913 -10.264 1.00 1.00 98 ILE A N 3
ATOM 5188 C CA . ILE A 1 98 ? -7.275 14.289 -10.495 1.00 1.00 98 ILE A CA 3
ATOM 5189 C C . ILE A 1 98 ? -6.376 13.057 -10.395 1.00 1.00 98 ILE A C 3
ATOM 5190 O O . ILE A 1 98 ? -5.449 12.895 -11.189 1.00 1.00 98 ILE A O 3
ATOM 5206 N N . ALA A 1 99 ? -6.652 12.192 -9.425 1.00 1.00 99 ALA A N 3
ATOM 5207 C CA . ALA A 1 99 ? -5.844 10.993 -9.249 1.00 1.00 99 ALA A CA 3
ATOM 5208 C C . ALA A 1 99 ? -5.918 10.098 -10.481 1.00 1.00 99 ALA A C 3
ATOM 5209 O O . ALA A 1 99 ? -4.889 9.724 -11.045 1.00 1.00 99 ALA A O 3
ATOM 5216 N N . GLU A 1 100 ? -7.144 9.769 -10.876 1.00 1.00 100 GLU A N 3
ATOM 5217 C CA . GLU A 1 100 ? -7.337 8.913 -12.042 1.00 1.00 100 GLU A CA 3
ATOM 5218 C C . GLU A 1 100 ? -6.623 9.497 -13.260 1.00 1.00 100 GLU A C 3
ATOM 5219 O O . GLU A 1 100 ? -5.972 8.769 -14.009 1.00 1.00 100 GLU A O 3
ATOM 5231 N N . ALA A 1 101 ? -6.749 10.807 -13.450 1.00 1.00 101 ALA A N 3
ATOM 5232 C CA . ALA A 1 101 ? -6.108 11.467 -14.582 1.00 1.00 101 ALA A CA 3
ATOM 5233 C C . ALA A 1 101 ? -4.590 11.457 -14.424 1.00 1.00 101 ALA A C 3
ATOM 5234 O O . ALA A 1 101 ? -3.863 11.100 -15.351 1.00 1.00 101 ALA A O 3
ATOM 5241 N N . ARG A 1 102 ? -4.115 11.851 -13.247 1.00 1.00 102 ARG A N 3
ATOM 5242 C CA . ARG A 1 102 ? -2.678 11.888 -12.983 1.00 1.00 102 ARG A CA 3
ATOM 5243 C C . ARG A 1 102 ? -2.056 10.509 -13.192 1.00 1.00 102 ARG A C 3
ATOM 5244 O O . ARG A 1 102 ? -0.963 10.385 -13.747 1.00 1.00 102 ARG A O 3
ATOM 5265 N N . ALA A 1 103 ? -2.749 9.465 -12.751 1.00 1.00 103 ALA A N 3
ATOM 5266 C CA . ALA A 1 103 ? -2.244 8.106 -12.895 1.00 1.00 103 ALA A CA 3
ATOM 5267 C C . ALA A 1 103 ? -2.187 7.696 -14.362 1.00 1.00 103 ALA A C 3
ATOM 5268 O O . ALA A 1 103 ? -1.274 6.990 -14.788 1.00 1.00 103 ALA A O 3
ATOM 5275 N N . LYS A 1 104 ? -3.179 8.145 -15.124 1.00 1.00 104 LYS A N 3
ATOM 5276 C CA . LYS A 1 104 ? -3.256 7.825 -16.552 1.00 1.00 104 LYS A CA 3
ATOM 5277 C C . LYS A 1 104 ? -2.511 8.867 -17.376 1.00 1.00 104 LYS A C 3
ATOM 5278 O O . LYS A 1 104 ? -2.651 8.913 -18.600 1.00 1.00 104 LYS A O 3
ATOM 5297 N N . LEU A 1 105 ? -1.724 9.697 -16.701 1.00 1.00 105 LEU A N 3
ATOM 5298 C CA . LEU A 1 105 ? -0.970 10.738 -17.396 1.00 1.00 105 LEU A CA 3
ATOM 5299 C C . LEU A 1 105 ? 0.397 10.198 -17.808 1.00 1.00 105 LEU A C 3
ATOM 5300 O O . LEU A 1 105 ? 1.249 9.904 -16.970 1.00 1.00 105 LEU A O 3
ATOM 5316 N N . GLU A 1 106 ? 0.602 10.072 -19.114 1.00 1.00 106 GLU A N 3
ATOM 5317 C CA . GLU A 1 106 ? 1.866 9.573 -19.657 1.00 1.00 106 GLU A CA 3
ATOM 5318 C C . GLU A 1 106 ? 2.699 10.724 -20.194 1.00 1.00 106 GLU A C 3
ATOM 5319 O O . GLU A 1 106 ? 2.179 11.799 -20.493 1.00 1.00 106 GLU A O 3
ATOM 5331 N N . HIS A 1 107 ? 4.004 10.504 -20.319 1.00 1.00 107 HIS A N 3
ATOM 5332 C CA . HIS A 1 107 ? 4.914 11.530 -20.828 1.00 1.00 107 HIS A CA 3
ATOM 5333 C C . HIS A 1 107 ? 5.968 10.896 -21.736 1.00 1.00 107 HIS A C 3
ATOM 5334 O O . HIS A 1 107 ? 7.077 11.413 -21.874 1.00 1.00 107 HIS A O 3
ATOM 5349 N N . HIS A 1 108 ? 5.622 9.775 -22.360 1.00 1.00 108 HIS A N 3
ATOM 5350 C CA . HIS A 1 108 ? 6.542 9.087 -23.254 1.00 1.00 108 HIS A CA 3
ATOM 5351 C C . HIS A 1 108 ? 5.792 8.038 -24.066 1.00 1.00 108 HIS A C 3
ATOM 5352 O O . HIS A 1 108 ? 5.115 7.174 -23.507 1.00 1.00 108 HIS A O 3
ATOM 5367 N N . HIS A 1 109 ? 5.909 8.115 -25.387 1.00 1.00 109 HIS A N 3
ATOM 5368 C CA . HIS A 1 109 ? 5.236 7.168 -26.272 1.00 1.00 109 HIS A CA 3
ATOM 5369 C C . HIS A 1 109 ? 5.557 7.479 -27.729 1.00 1.00 109 HIS A C 3
ATOM 5370 O O . HIS A 1 109 ? 5.010 6.856 -28.641 1.00 1.00 109 HIS A O 3
ATOM 5385 N N . HIS A 1 110 ? 6.446 8.442 -27.945 1.00 1.00 110 HIS A N 3
ATOM 5386 C CA . HIS A 1 110 ? 6.825 8.825 -29.302 1.00 1.00 110 HIS A CA 3
ATOM 5387 C C . HIS A 1 110 ? 7.805 7.812 -29.886 1.00 1.00 110 HIS A C 3
ATOM 5388 O O . HIS A 1 110 ? 8.799 8.187 -30.507 1.00 1.00 110 HIS A O 3
ATOM 5403 N N . HIS A 1 111 ? 7.516 6.532 -29.678 1.00 1.00 111 HIS A N 3
ATOM 5404 C CA . HIS A 1 111 ? 8.375 5.465 -30.184 1.00 1.00 111 HIS A CA 3
ATOM 5405 C C . HIS A 1 111 ? 9.805 5.647 -29.688 1.00 1.00 111 HIS A C 3
ATOM 5406 O O . HIS A 1 111 ? 10.178 6.718 -29.210 1.00 1.00 111 HIS A O 3
ATOM 5421 N N . HIS A 1 112 ? 10.603 4.591 -29.806 1.00 1.00 112 HIS A N 3
ATOM 5422 C CA . HIS A 1 112 ? 11.993 4.644 -29.366 1.00 1.00 112 HIS A CA 3
ATOM 5423 C C . HIS A 1 112 ? 12.846 5.407 -30.375 1.00 1.00 112 HIS A C 3
ATOM 5424 O O . HIS A 1 112 ? 13.031 6.598 -30.185 1.00 1.00 112 HIS A O 3
ATOM 5440 N N . MET A 1 1 ? 25.220 -16.566 4.477 1.00 1.00 1 MET A N 4
ATOM 5441 C CA . MET A 1 1 ? 25.391 -15.464 5.467 1.00 1.00 1 MET A CA 4
ATOM 5442 C C . MET A 1 1 ? 24.633 -14.232 4.982 1.00 1.00 1 MET A C 4
ATOM 5443 O O . MET A 1 1 ? 24.947 -13.105 5.367 1.00 1.00 1 MET A O 4
ATOM 5459 N N . VAL A 1 2 ? 23.634 -14.458 4.137 1.00 1.00 2 VAL A N 4
ATOM 5460 C CA . VAL A 1 2 ? 22.822 -13.363 3.596 1.00 1.00 2 VAL A CA 4
ATOM 5461 C C . VAL A 1 2 ? 21.747 -12.956 4.597 1.00 1.00 2 VAL A C 4
ATOM 5462 O O . VAL A 1 2 ? 21.079 -13.800 5.195 1.00 1.00 2 VAL A O 4
ATOM 5475 N N . ASP A 1 3 ? 21.581 -11.649 4.777 1.00 1.00 3 ASP A N 4
ATOM 5476 C CA . ASP A 1 3 ? 20.584 -11.133 5.705 1.00 1.00 3 ASP A CA 4
ATOM 5477 C C . ASP A 1 3 ? 20.482 -9.619 5.573 1.00 1.00 3 ASP A C 4
ATOM 5478 O O . ASP A 1 3 ? 19.751 -8.970 6.321 1.00 1.00 3 ASP A O 4
ATOM 5487 N N . GLN A 1 4 ? 21.219 -9.063 4.618 1.00 1.00 4 GLN A N 4
ATOM 5488 C CA . GLN A 1 4 ? 21.208 -7.620 4.387 1.00 1.00 4 GLN A CA 4
ATOM 5489 C C . GLN A 1 4 ? 19.925 -7.213 3.674 1.00 1.00 4 GLN A C 4
ATOM 5490 O O . GLN A 1 4 ? 19.774 -6.073 3.235 1.00 1.00 4 GLN A O 4
ATOM 5504 N N . ASN A 1 5 ? 18.998 -8.159 3.568 1.00 1.00 5 ASN A N 4
ATOM 5505 C CA . ASN A 1 5 ? 17.725 -7.874 2.903 1.00 1.00 5 ASN A CA 4
ATOM 5506 C C . ASN A 1 5 ? 16.664 -8.944 3.231 1.00 1.00 5 ASN A C 4
ATOM 5507 O O . ASN A 1 5 ? 16.977 -10.134 3.185 1.00 1.00 5 ASN A O 4
ATOM 5518 N N . PRO A 1 6 ? 15.452 -8.563 3.528 1.00 1.00 6 PRO A N 4
ATOM 5519 C CA . PRO A 1 6 ? 14.380 -9.549 3.836 1.00 1.00 6 PRO A CA 4
ATOM 5520 C C . PRO A 1 6 ? 13.938 -10.317 2.591 1.00 1.00 6 PRO A C 4
ATOM 5521 O O . PRO A 1 6 ? 12.821 -10.153 2.103 1.00 1.00 6 PRO A O 4
ATOM 5532 N N . GLU A 1 7 ? 14.799 -11.180 2.063 1.00 1.00 7 GLU A N 4
ATOM 5533 C CA . GLU A 1 7 ? 14.467 -11.976 0.886 1.00 1.00 7 GLU A CA 4
ATOM 5534 C C . GLU A 1 7 ? 13.787 -13.266 1.307 1.00 1.00 7 GLU A C 4
ATOM 5535 O O . GLU A 1 7 ? 12.782 -13.649 0.710 1.00 1.00 7 GLU A O 4
ATOM 5547 N N . GLU A 1 8 ? 14.335 -13.932 2.318 1.00 1.00 8 GLU A N 4
ATOM 5548 C CA . GLU A 1 8 ? 13.770 -15.177 2.807 1.00 1.00 8 GLU A CA 4
ATOM 5549 C C . GLU A 1 8 ? 12.303 -14.990 3.178 1.00 1.00 8 GLU A C 4
ATOM 5550 O O . GLU A 1 8 ? 11.518 -15.935 3.108 1.00 1.00 8 GLU A O 4
ATOM 5562 N N . TYR A 1 9 ? 11.920 -13.776 3.560 1.00 1.00 9 TYR A N 4
ATOM 5563 C CA . TYR A 1 9 ? 10.530 -13.490 3.905 1.00 1.00 9 TYR A CA 4
ATOM 5564 C C . TYR A 1 9 ? 9.559 -14.031 2.821 1.00 1.00 9 TYR A C 4
ATOM 5565 O O . TYR A 1 9 ? 8.342 -14.009 3.002 1.00 1.00 9 TYR A O 4
ATOM 5583 N N . TYR A 1 10 ? 10.090 -14.515 1.704 1.00 1.00 10 TYR A N 4
ATOM 5584 C CA . TYR A 1 10 ? 9.270 -15.063 0.607 1.00 1.00 10 TYR A CA 4
ATOM 5585 C C . TYR A 1 10 ? 8.317 -16.177 1.105 1.00 1.00 10 TYR A C 4
ATOM 5586 O O . TYR A 1 10 ? 8.541 -17.361 0.856 1.00 1.00 10 TYR A O 4
ATOM 5604 N N . LEU A 1 11 ? 7.270 -15.809 1.837 1.00 1.00 11 LEU A N 4
ATOM 5605 C CA . LEU A 1 11 ? 6.312 -16.775 2.388 1.00 1.00 11 LEU A CA 4
ATOM 5606 C C . LEU A 1 11 ? 4.920 -16.430 2.013 1.00 1.00 11 LEU A C 4
ATOM 5607 O O . LEU A 1 11 ? 4.063 -17.280 1.771 1.00 1.00 11 LEU A O 4
ATOM 5623 N N . GLU A 1 12 ? 4.707 -15.117 2.023 1.00 1.00 12 GLU A N 4
ATOM 5624 C CA . GLU A 1 12 ? 3.400 -14.576 1.779 1.00 1.00 12 GLU A CA 4
ATOM 5625 C C . GLU A 1 12 ? 2.835 -15.154 0.516 1.00 1.00 12 GLU A C 4
ATOM 5626 O O . GLU A 1 12 ? 1.696 -15.622 0.510 1.00 1.00 12 GLU A O 4
ATOM 5638 N N . GLY A 1 13 ? 3.648 -15.129 -0.534 1.00 1.00 13 GLY A N 4
ATOM 5639 C CA . GLY A 1 13 ? 3.239 -15.670 -1.828 1.00 1.00 13 GLY A CA 4
ATOM 5640 C C . GLY A 1 13 ? 2.259 -16.831 -1.657 1.00 1.00 13 GLY A C 4
ATOM 5641 O O . GLY A 1 13 ? 1.139 -16.776 -2.163 1.00 1.00 13 GLY A O 4
ATOM 5645 N N . VAL A 1 14 ? 2.663 -17.863 -0.921 1.00 1.00 14 VAL A N 4
ATOM 5646 C CA . VAL A 1 14 ? 1.780 -18.991 -0.671 1.00 1.00 14 VAL A CA 4
ATOM 5647 C C . VAL A 1 14 ? 0.563 -18.551 0.133 1.00 1.00 14 VAL A C 4
ATOM 5648 O O . VAL A 1 14 ? -0.574 -18.780 -0.278 1.00 1.00 14 VAL A O 4
ATOM 5661 N N . LEU A 1 15 ? 0.793 -17.925 1.283 1.00 1.00 15 LEU A N 4
ATOM 5662 C CA . LEU A 1 15 ? -0.301 -17.483 2.148 1.00 1.00 15 LEU A CA 4
ATOM 5663 C C . LEU A 1 15 ? -1.409 -16.839 1.331 1.00 1.00 15 LEU A C 4
ATOM 5664 O O . LEU A 1 15 ? -2.441 -17.465 1.096 1.00 1.00 15 LEU A O 4
ATOM 5680 N N . GLN A 1 16 ? -1.196 -15.608 0.877 1.00 1.00 16 GLN A N 4
ATOM 5681 C CA . GLN A 1 16 ? -2.217 -14.915 0.095 1.00 1.00 16 GLN A CA 4
ATOM 5682 C C . GLN A 1 16 ? -2.834 -15.863 -0.936 1.00 1.00 16 GLN A C 4
ATOM 5683 O O . GLN A 1 16 ? -4.034 -16.135 -0.898 1.00 1.00 16 GLN A O 4
ATOM 5697 N N . TYR A 1 17 ? -2.027 -16.400 -1.845 1.00 1.00 17 TYR A N 4
ATOM 5698 C CA . TYR A 1 17 ? -2.535 -17.336 -2.850 1.00 1.00 17 TYR A CA 4
ATOM 5699 C C . TYR A 1 17 ? -3.486 -18.365 -2.209 1.00 1.00 17 TYR A C 4
ATOM 5700 O O . TYR A 1 17 ? -4.665 -18.403 -2.557 1.00 1.00 17 TYR A O 4
ATOM 5718 N N . ASP A 1 18 ? -2.969 -19.172 -1.288 1.00 1.00 18 ASP A N 4
ATOM 5719 C CA . ASP A 1 18 ? -3.786 -20.177 -0.624 1.00 1.00 18 ASP A CA 4
ATOM 5720 C C . ASP A 1 18 ? -4.798 -19.503 0.292 1.00 1.00 18 ASP A C 4
ATOM 5721 O O . ASP A 1 18 ? -5.965 -19.341 -0.067 1.00 1.00 18 ASP A O 4
ATOM 5730 N N . ALA A 1 19 ? -4.342 -19.109 1.477 1.00 1.00 19 ALA A N 4
ATOM 5731 C CA . ALA A 1 19 ? -5.205 -18.440 2.465 1.00 1.00 19 ALA A CA 4
ATOM 5732 C C . ALA A 1 19 ? -4.908 -16.947 2.513 1.00 1.00 19 ALA A C 4
ATOM 5733 O O . ALA A 1 19 ? -3.754 -16.524 2.589 1.00 1.00 19 ALA A O 4
ATOM 5740 N N . GLY A 1 20 ? -5.954 -16.127 2.461 1.00 1.00 20 GLY A N 4
ATOM 5741 C CA . GLY A 1 20 ? -5.807 -14.662 2.493 1.00 1.00 20 GLY A CA 4
ATOM 5742 C C . GLY A 1 20 ? -4.619 -14.221 3.348 1.00 1.00 20 GLY A C 4
ATOM 5743 O O . GLY A 1 20 ? -3.600 -13.770 2.824 1.00 1.00 20 GLY A O 4
ATOM 5747 N N . ASN A 1 21 ? -4.742 -14.369 4.664 1.00 1.00 21 ASN A N 4
ATOM 5748 C CA . ASN A 1 21 ? -3.665 -14.000 5.573 1.00 1.00 21 ASN A CA 4
ATOM 5749 C C . ASN A 1 21 ? -3.172 -12.593 5.260 1.00 1.00 21 ASN A C 4
ATOM 5750 O O . ASN A 1 21 ? -1.990 -12.291 5.431 1.00 1.00 21 ASN A O 4
ATOM 5761 N N . TYR A 1 22 ? -4.091 -11.745 4.809 1.00 1.00 22 TYR A N 4
ATOM 5762 C CA . TYR A 1 22 ? -3.727 -10.389 4.470 1.00 1.00 22 TYR A CA 4
ATOM 5763 C C . TYR A 1 22 ? -3.211 -9.660 5.705 1.00 1.00 22 TYR A C 4
ATOM 5764 O O . TYR A 1 22 ? -2.141 -9.052 5.680 1.00 1.00 22 TYR A O 4
ATOM 5782 N N . THR A 1 23 ? -3.988 -9.736 6.781 1.00 1.00 23 THR A N 4
ATOM 5783 C CA . THR A 1 23 ? -3.606 -9.091 8.027 1.00 1.00 23 THR A CA 4
ATOM 5784 C C . THR A 1 23 ? -2.352 -9.745 8.598 1.00 1.00 23 THR A C 4
ATOM 5785 O O . THR A 1 23 ? -1.410 -9.062 9.000 1.00 1.00 23 THR A O 4
ATOM 5796 N N . GLU A 1 24 ? -2.334 -11.073 8.641 1.00 1.00 24 GLU A N 4
ATOM 5797 C CA . GLU A 1 24 ? -1.187 -11.800 9.181 1.00 1.00 24 GLU A CA 4
ATOM 5798 C C . GLU A 1 24 ? 0.098 -11.403 8.452 1.00 1.00 24 GLU A C 4
ATOM 5799 O O . GLU A 1 24 ? 1.164 -11.320 9.063 1.00 1.00 24 GLU A O 4
ATOM 5811 N N . SER A 1 25 ? -0.015 -11.158 7.151 1.00 1.00 25 SER A N 4
ATOM 5812 C CA . SER A 1 25 ? 1.149 -10.780 6.358 1.00 1.00 25 SER A CA 4
ATOM 5813 C C . SER A 1 25 ? 1.711 -9.436 6.836 1.00 1.00 25 SER A C 4
ATOM 5814 O O . SER A 1 25 ? 2.885 -9.128 6.637 1.00 1.00 25 SER A O 4
ATOM 5822 N N . ILE A 1 26 ? 0.864 -8.623 7.460 1.00 1.00 26 ILE A N 4
ATOM 5823 C CA . ILE A 1 26 ? 1.286 -7.306 7.946 1.00 1.00 26 ILE A CA 4
ATOM 5824 C C . ILE A 1 26 ? 2.453 -7.445 8.924 1.00 1.00 26 ILE A C 4
ATOM 5825 O O . ILE A 1 26 ? 3.355 -6.609 8.975 1.00 1.00 26 ILE A O 4
ATOM 5841 N N . ASP A 1 27 ? 2.421 -8.517 9.709 1.00 1.00 27 ASP A N 4
ATOM 5842 C CA . ASP A 1 27 ? 3.462 -8.741 10.688 1.00 1.00 27 ASP A CA 4
ATOM 5843 C C . ASP A 1 27 ? 4.783 -8.998 9.992 1.00 1.00 27 ASP A C 4
ATOM 5844 O O . ASP A 1 27 ? 5.840 -8.603 10.485 1.00 1.00 27 ASP A O 4
ATOM 5853 N N . LEU A 1 28 ? 4.701 -9.668 8.847 1.00 1.00 28 LEU A N 4
ATOM 5854 C CA . LEU A 1 28 ? 5.914 -9.980 8.095 1.00 1.00 28 LEU A CA 4
ATOM 5855 C C . LEU A 1 28 ? 6.475 -8.729 7.424 1.00 1.00 28 LEU A C 4
ATOM 5856 O O . LEU A 1 28 ? 7.672 -8.455 7.519 1.00 1.00 28 LEU A O 4
ATOM 5872 N N . PHE A 1 29 ? 5.607 -7.975 6.757 1.00 1.00 29 PHE A N 4
ATOM 5873 C CA . PHE A 1 29 ? 6.049 -6.761 6.089 1.00 1.00 29 PHE A CA 4
ATOM 5874 C C . PHE A 1 29 ? 6.640 -5.783 7.107 1.00 1.00 29 PHE A C 4
ATOM 5875 O O . PHE A 1 29 ? 7.676 -5.169 6.851 1.00 1.00 29 PHE A O 4
ATOM 5892 N N . GLU A 1 30 ? 5.975 -5.645 8.250 1.00 1.00 30 GLU A N 4
ATOM 5893 C CA . GLU A 1 30 ? 6.451 -4.724 9.282 1.00 1.00 30 GLU A CA 4
ATOM 5894 C C . GLU A 1 30 ? 7.899 -5.046 9.668 1.00 1.00 30 GLU A C 4
ATOM 5895 O O . GLU A 1 30 ? 8.694 -4.145 9.933 1.00 1.00 30 GLU A O 4
ATOM 5907 N N . LYS A 1 31 ? 8.222 -6.335 9.692 1.00 1.00 31 LYS A N 4
ATOM 5908 C CA . LYS A 1 31 ? 9.580 -6.767 10.040 1.00 1.00 31 LYS A CA 4
ATOM 5909 C C . LYS A 1 31 ? 10.565 -6.440 8.914 1.00 1.00 31 LYS A C 4
ATOM 5910 O O . LYS A 1 31 ? 11.688 -6.002 9.170 1.00 1.00 31 LYS A O 4
ATOM 5929 N N . ALA A 1 32 ? 10.133 -6.656 7.676 1.00 1.00 32 ALA A N 4
ATOM 5930 C CA . ALA A 1 32 ? 10.994 -6.386 6.530 1.00 1.00 32 ALA A CA 4
ATOM 5931 C C . ALA A 1 32 ? 11.505 -4.943 6.577 1.00 1.00 32 ALA A C 4
ATOM 5932 O O . ALA A 1 32 ? 12.690 -4.691 6.361 1.00 1.00 32 ALA A O 4
ATOM 5939 N N . ILE A 1 33 ? 10.594 -4.015 6.853 1.00 1.00 33 ILE A N 4
ATOM 5940 C CA . ILE A 1 33 ? 10.941 -2.596 6.934 1.00 1.00 33 ILE A CA 4
ATOM 5941 C C . ILE A 1 33 ? 11.868 -2.344 8.125 1.00 1.00 33 ILE A C 4
ATOM 5942 O O . ILE A 1 33 ? 12.677 -1.417 8.124 1.00 1.00 33 ILE A O 4
ATOM 5958 N N . GLN A 1 34 ? 11.740 -3.169 9.159 1.00 1.00 34 GLN A N 4
ATOM 5959 C CA . GLN A 1 34 ? 12.560 -3.017 10.356 1.00 1.00 34 GLN A CA 4
ATOM 5960 C C . GLN A 1 34 ? 14.009 -3.386 10.060 1.00 1.00 34 GLN A C 4
ATOM 5961 O O . GLN A 1 34 ? 14.930 -2.797 10.627 1.00 1.00 34 GLN A O 4
ATOM 5975 N N . LEU A 1 35 ? 14.189 -4.358 9.171 1.00 1.00 35 LEU A N 4
ATOM 5976 C CA . LEU A 1 35 ? 15.536 -4.792 8.815 1.00 1.00 35 LEU A CA 4
ATOM 5977 C C . LEU A 1 35 ? 16.272 -3.690 8.056 1.00 1.00 35 LEU A C 4
ATOM 5978 O O . LEU A 1 35 ? 17.418 -3.364 8.371 1.00 1.00 35 LEU A O 4
ATOM 5994 N N . ASP A 1 36 ? 15.606 -3.116 7.061 1.00 1.00 36 ASP A N 4
ATOM 5995 C CA . ASP A 1 36 ? 16.211 -2.058 6.266 1.00 1.00 36 ASP A CA 4
ATOM 5996 C C . ASP A 1 36 ? 15.186 -1.479 5.256 1.00 1.00 36 ASP A C 4
ATOM 5997 O O . ASP A 1 36 ? 14.799 -2.195 4.333 1.00 1.00 36 ASP A O 4
ATOM 6006 N N . PRO A 1 37 ? 14.777 -0.249 5.405 1.00 1.00 37 PRO A N 4
ATOM 6007 C CA . PRO A 1 37 ? 13.795 0.361 4.451 1.00 1.00 37 PRO A CA 4
ATOM 6008 C C . PRO A 1 37 ? 14.486 0.909 3.187 1.00 1.00 37 PRO A C 4
ATOM 6009 O O . PRO A 1 37 ? 15.468 0.343 2.709 1.00 1.00 37 PRO A O 4
ATOM 6020 N N . GLU A 1 38 ? 13.970 2.008 2.646 1.00 1.00 38 GLU A N 4
ATOM 6021 C CA . GLU A 1 38 ? 14.539 2.639 1.445 1.00 1.00 38 GLU A CA 4
ATOM 6022 C C . GLU A 1 38 ? 14.119 1.879 0.183 1.00 1.00 38 GLU A C 4
ATOM 6023 O O . GLU A 1 38 ? 14.863 1.809 -0.796 1.00 1.00 38 GLU A O 4
ATOM 6035 N N . GLU A 1 39 ? 12.922 1.302 0.203 1.00 1.00 39 GLU A N 4
ATOM 6036 C CA . GLU A 1 39 ? 12.412 0.542 -0.946 1.00 1.00 39 GLU A CA 4
ATOM 6037 C C . GLU A 1 39 ? 10.898 0.672 -1.021 1.00 1.00 39 GLU A C 4
ATOM 6038 O O . GLU A 1 39 ? 10.173 -0.133 -0.435 1.00 1.00 39 GLU A O 4
ATOM 6050 N N . SER A 1 40 ? 10.409 1.679 -1.736 1.00 1.00 40 SER A N 4
ATOM 6051 C CA . SER A 1 40 ? 8.984 1.894 -1.856 1.00 1.00 40 SER A CA 4
ATOM 6052 C C . SER A 1 40 ? 8.264 0.606 -2.232 1.00 1.00 40 SER A C 4
ATOM 6053 O O . SER A 1 40 ? 7.093 0.404 -1.912 1.00 1.00 40 SER A O 4
ATOM 6061 N N . LYS A 1 41 ? 8.976 -0.271 -2.933 1.00 1.00 41 LYS A N 4
ATOM 6062 C CA . LYS A 1 41 ? 8.397 -1.537 -3.373 1.00 1.00 41 LYS A CA 4
ATOM 6063 C C . LYS A 1 41 ? 7.663 -2.229 -2.228 1.00 1.00 41 LYS A C 4
ATOM 6064 O O . LYS A 1 41 ? 6.587 -2.797 -2.417 1.00 1.00 41 LYS A O 4
ATOM 6083 N N . TYR A 1 42 ? 8.217 -2.179 -1.020 1.00 1.00 42 TYR A N 4
ATOM 6084 C CA . TYR A 1 42 ? 7.587 -2.817 0.136 1.00 1.00 42 TYR A CA 4
ATOM 6085 C C . TYR A 1 42 ? 6.445 -1.958 0.652 1.00 1.00 42 TYR A C 4
ATOM 6086 O O . TYR A 1 42 ? 5.444 -2.450 1.173 1.00 1.00 42 TYR A O 4
ATOM 6104 N N . TRP A 1 43 ? 6.617 -0.649 0.511 1.00 1.00 43 TRP A N 4
ATOM 6105 C CA . TRP A 1 43 ? 5.615 0.297 1.010 1.00 1.00 43 TRP A CA 4
ATOM 6106 C C . TRP A 1 43 ? 4.378 0.258 0.124 1.00 1.00 43 TRP A C 4
ATOM 6107 O O . TRP A 1 43 ? 3.247 0.291 0.607 1.00 1.00 43 TRP A O 4
ATOM 6128 N N . LEU A 1 44 ? 4.617 0.179 -1.182 1.00 1.00 44 LEU A N 4
ATOM 6129 C CA . LEU A 1 44 ? 3.518 0.150 -2.132 1.00 1.00 44 LEU A CA 4
ATOM 6130 C C . LEU A 1 44 ? 2.569 -0.984 -1.785 1.00 1.00 44 LEU A C 4
ATOM 6131 O O . LEU A 1 44 ? 1.352 -0.804 -1.814 1.00 1.00 44 LEU A O 4
ATOM 6147 N N . MET A 1 45 ? 3.132 -2.142 -1.458 1.00 1.00 45 MET A N 4
ATOM 6148 C CA . MET A 1 45 ? 2.309 -3.282 -1.129 1.00 1.00 45 MET A CA 4
ATOM 6149 C C . MET A 1 45 ? 1.499 -3.017 0.129 1.00 1.00 45 MET A C 4
ATOM 6150 O O . MET A 1 45 ? 0.298 -3.286 0.169 1.00 1.00 45 MET A O 4
ATOM 6164 N N . LYS A 1 46 ? 2.193 -2.488 1.131 1.00 1.00 46 LYS A N 4
ATOM 6165 C CA . LYS A 1 46 ? 1.530 -2.205 2.398 1.00 1.00 46 LYS A CA 4
ATOM 6166 C C . LYS A 1 46 ? 0.272 -1.356 2.163 1.00 1.00 46 LYS A C 4
ATOM 6167 O O . LYS A 1 46 ? -0.803 -1.684 2.665 1.00 1.00 46 LYS A O 4
ATOM 6186 N N . GLY A 1 47 ? 0.414 -0.272 1.407 1.00 1.00 47 GLY A N 4
ATOM 6187 C CA . GLY A 1 47 ? -0.722 0.610 1.148 1.00 1.00 47 GLY A CA 4
ATOM 6188 C C . GLY A 1 47 ? -1.916 -0.182 0.628 1.00 1.00 47 GLY A C 4
ATOM 6189 O O . GLY A 1 47 ? -3.034 -0.019 1.119 1.00 1.00 47 GLY A O 4
ATOM 6193 N N . LYS A 1 48 ? -1.670 -1.041 -0.356 1.00 1.00 48 LYS A N 4
ATOM 6194 C CA . LYS A 1 48 ? -2.738 -1.860 -0.919 1.00 1.00 48 LYS A CA 4
ATOM 6195 C C . LYS A 1 48 ? -3.371 -2.739 0.161 1.00 1.00 48 LYS A C 4
ATOM 6196 O O . LYS A 1 48 ? -4.574 -2.999 0.132 1.00 1.00 48 LYS A O 4
ATOM 6215 N N . ALA A 1 49 ? -2.561 -3.193 1.113 1.00 1.00 49 ALA A N 4
ATOM 6216 C CA . ALA A 1 49 ? -3.078 -4.046 2.179 1.00 1.00 49 ALA A CA 4
ATOM 6217 C C . ALA A 1 49 ? -4.127 -3.306 3.002 1.00 1.00 49 ALA A C 4
ATOM 6218 O O . ALA A 1 49 ? -5.231 -3.805 3.223 1.00 1.00 49 ALA A O 4
ATOM 6225 N N . LEU A 1 50 ? -3.750 -2.114 3.451 1.00 1.00 50 LEU A N 4
ATOM 6226 C CA . LEU A 1 50 ? -4.647 -1.299 4.254 1.00 1.00 50 LEU A CA 4
ATOM 6227 C C . LEU A 1 50 ? -5.926 -0.989 3.475 1.00 1.00 50 LEU A C 4
ATOM 6228 O O . LEU A 1 50 ? -7.016 -0.990 4.048 1.00 1.00 50 LEU A O 4
ATOM 6244 N N . TYR A 1 51 ? -5.784 -0.734 2.179 1.00 1.00 51 TYR A N 4
ATOM 6245 C CA . TYR A 1 51 ? -6.946 -0.435 1.364 1.00 1.00 51 TYR A CA 4
ATOM 6246 C C . TYR A 1 51 ? -7.881 -1.639 1.301 1.00 1.00 51 TYR A C 4
ATOM 6247 O O . TYR A 1 51 ? -9.089 -1.524 1.512 1.00 1.00 51 TYR A O 4
ATOM 6265 N N . ASN A 1 52 ? -7.323 -2.807 0.998 1.00 1.00 52 ASN A N 4
ATOM 6266 C CA . ASN A 1 52 ? -8.120 -4.016 0.894 1.00 1.00 52 ASN A CA 4
ATOM 6267 C C . ASN A 1 52 ? -8.842 -4.302 2.205 1.00 1.00 52 ASN A C 4
ATOM 6268 O O . ASN A 1 52 ? -9.930 -4.878 2.203 1.00 1.00 52 ASN A O 4
ATOM 6279 N N . LEU A 1 53 ? -8.227 -3.897 3.312 1.00 1.00 53 LEU A N 4
ATOM 6280 C CA . LEU A 1 53 ? -8.806 -4.112 4.640 1.00 1.00 53 LEU A CA 4
ATOM 6281 C C . LEU A 1 53 ? -9.879 -3.071 4.937 1.00 1.00 53 LEU A C 4
ATOM 6282 O O . LEU A 1 53 ? -10.348 -2.946 6.068 1.00 1.00 53 LEU A O 4
ATOM 6298 N N . GLU A 1 54 ? -10.283 -2.324 3.914 1.00 1.00 54 GLU A N 4
ATOM 6299 C CA . GLU A 1 54 ? -11.319 -1.292 4.042 1.00 1.00 54 GLU A CA 4
ATOM 6300 C C . GLU A 1 54 ? -10.792 -0.100 4.833 1.00 1.00 54 GLU A C 4
ATOM 6301 O O . GLU A 1 54 ? -11.553 0.609 5.489 1.00 1.00 54 GLU A O 4
ATOM 6313 N N . ARG A 1 55 ? -9.482 0.116 4.779 1.00 1.00 55 ARG A N 4
ATOM 6314 C CA . ARG A 1 55 ? -8.836 1.224 5.503 1.00 1.00 55 ARG A CA 4
ATOM 6315 C C . ARG A 1 55 ? -8.310 2.265 4.515 1.00 1.00 55 ARG A C 4
ATOM 6316 O O . ARG A 1 55 ? -7.106 2.500 4.410 1.00 1.00 55 ARG A O 4
ATOM 6337 N N . TYR A 1 56 ? -9.235 2.894 3.796 1.00 1.00 56 TYR A N 4
ATOM 6338 C CA . TYR A 1 56 ? -8.866 3.910 2.818 1.00 1.00 56 TYR A CA 4
ATOM 6339 C C . TYR A 1 56 ? -8.046 5.011 3.488 1.00 1.00 56 TYR A C 4
ATOM 6340 O O . TYR A 1 56 ? -7.090 5.531 2.911 1.00 1.00 56 TYR A O 4
ATOM 6358 N N . GLU A 1 57 ? -8.429 5.359 4.712 1.00 1.00 57 GLU A N 4
ATOM 6359 C CA . GLU A 1 57 ? -7.724 6.402 5.446 1.00 1.00 57 GLU A CA 4
ATOM 6360 C C . GLU A 1 57 ? -6.285 5.979 5.754 1.00 1.00 57 GLU A C 4
ATOM 6361 O O . GLU A 1 57 ? -5.338 6.715 5.476 1.00 1.00 57 GLU A O 4
ATOM 6373 N N . GLU A 1 58 ? -6.146 4.788 6.326 1.00 1.00 58 GLU A N 4
ATOM 6374 C CA . GLU A 1 58 ? -4.818 4.284 6.675 1.00 1.00 58 GLU A CA 4
ATOM 6375 C C . GLU A 1 58 ? -3.991 4.049 5.415 1.00 1.00 58 GLU A C 4
ATOM 6376 O O . GLU A 1 58 ? -2.793 4.330 5.385 1.00 1.00 58 GLU A O 4
ATOM 6388 N N . ALA A 1 59 ? -4.640 3.536 4.375 1.00 1.00 59 ALA A N 4
ATOM 6389 C CA . ALA A 1 59 ? -3.952 3.266 3.117 1.00 1.00 59 ALA A CA 4
ATOM 6390 C C . ALA A 1 59 ? -3.332 4.545 2.566 1.00 1.00 59 ALA A C 4
ATOM 6391 O O . ALA A 1 59 ? -2.192 4.533 2.100 1.00 1.00 59 ALA A O 4
ATOM 6398 N N . VAL A 1 60 ? -4.078 5.642 2.628 1.00 1.00 60 VAL A N 4
ATOM 6399 C CA . VAL A 1 60 ? -3.580 6.922 2.144 1.00 1.00 60 VAL A CA 4
ATOM 6400 C C . VAL A 1 60 ? -2.316 7.312 2.909 1.00 1.00 60 VAL A C 4
ATOM 6401 O O . VAL A 1 60 ? -1.354 7.808 2.325 1.00 1.00 60 VAL A O 4
ATOM 6414 N N . ASP A 1 61 ? -2.304 7.098 4.221 1.00 1.00 61 ASP A N 4
ATOM 6415 C CA . ASP A 1 61 ? -1.149 7.444 5.034 1.00 1.00 61 ASP A CA 4
ATOM 6416 C C . ASP A 1 61 ? 0.098 6.730 4.525 1.00 1.00 61 ASP A C 4
ATOM 6417 O O . ASP A 1 61 ? 1.193 7.293 4.571 1.00 1.00 61 ASP A O 4
ATOM 6426 N N . CYS A 1 62 ? -0.074 5.503 4.045 1.00 1.00 62 CYS A N 4
ATOM 6427 C CA . CYS A 1 62 ? 1.056 4.740 3.529 1.00 1.00 62 CYS A CA 4
ATOM 6428 C C . CYS A 1 62 ? 1.578 5.369 2.240 1.00 1.00 62 CYS A C 4
ATOM 6429 O O . CYS A 1 62 ? 2.769 5.663 2.127 1.00 1.00 62 CYS A O 4
ATOM 6437 N N . TYR A 1 63 ? 0.687 5.574 1.277 1.00 1.00 63 TYR A N 4
ATOM 6438 C CA . TYR A 1 63 ? 1.099 6.172 0.012 1.00 1.00 63 TYR A CA 4
ATOM 6439 C C . TYR A 1 63 ? 1.744 7.535 0.246 1.00 1.00 63 TYR A C 4
ATOM 6440 O O . TYR A 1 63 ? 2.769 7.854 -0.357 1.00 1.00 63 TYR A O 4
ATOM 6458 N N . ASN A 1 64 ? 1.148 8.333 1.127 1.00 1.00 64 ASN A N 4
ATOM 6459 C CA . ASN A 1 64 ? 1.693 9.652 1.416 1.00 1.00 64 ASN A CA 4
ATOM 6460 C C . ASN A 1 64 ? 3.112 9.530 1.962 1.00 1.00 64 ASN A C 4
ATOM 6461 O O . ASN A 1 64 ? 3.954 10.383 1.679 1.00 1.00 64 ASN A O 4
ATOM 6472 N N . TYR A 1 65 ? 3.347 8.470 2.730 1.00 1.00 65 TYR A N 4
ATOM 6473 C CA . TYR A 1 65 ? 4.670 8.250 3.303 1.00 1.00 65 TYR A CA 4
ATOM 6474 C C . TYR A 1 65 ? 5.708 8.154 2.188 1.00 1.00 65 TYR A C 4
ATOM 6475 O O . TYR A 1 65 ? 6.798 8.715 2.304 1.00 1.00 65 TYR A O 4
ATOM 6493 N N . VAL A 1 66 ? 5.365 7.439 1.122 1.00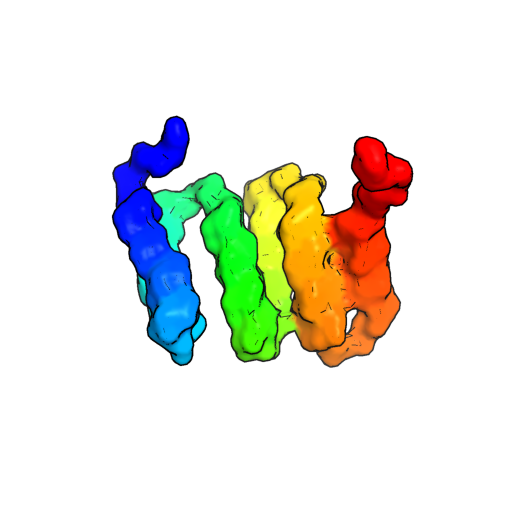 1.00 66 VAL A N 4
ATOM 6494 C CA . VAL A 1 66 ? 6.286 7.279 -0.005 1.00 1.00 66 VAL A CA 4
ATOM 6495 C C . VAL A 1 66 ? 6.472 8.604 -0.744 1.00 1.00 66 VAL A C 4
ATOM 6496 O O . VAL A 1 66 ? 7.591 8.972 -1.099 1.00 1.00 66 VAL A O 4
ATOM 6509 N N . ILE A 1 67 ? 5.379 9.322 -0.980 1.00 1.00 67 ILE A N 4
ATOM 6510 C CA . ILE A 1 67 ? 5.439 10.601 -1.678 1.00 1.00 67 ILE A CA 4
ATOM 6511 C C . ILE A 1 67 ? 6.206 11.624 -0.842 1.00 1.00 67 ILE A C 4
ATOM 6512 O O . ILE A 1 67 ? 7.002 12.406 -1.363 1.00 1.00 67 ILE A O 4
ATOM 6528 N N . ASN A 1 68 ? 5.959 11.625 0.464 1.00 1.00 68 ASN A N 4
ATOM 6529 C CA . ASN A 1 68 ? 6.619 12.566 1.359 1.00 1.00 68 ASN A CA 4
ATOM 6530 C C . ASN A 1 68 ? 8.075 12.172 1.599 1.00 1.00 68 ASN A C 4
ATOM 6531 O O . ASN A 1 68 ? 8.988 12.849 1.123 1.00 1.00 68 ASN A O 4
ATOM 6542 N N . VAL A 1 69 ? 8.257 11.084 2.339 1.00 1.00 69 VAL A N 4
ATOM 6543 C CA . VAL A 1 69 ? 9.612 10.613 2.649 1.00 1.00 69 VAL A CA 4
ATOM 6544 C C . VAL A 1 69 ? 10.472 10.574 1.389 1.00 1.00 69 VAL A C 4
ATOM 6545 O O . VAL A 1 69 ? 11.594 11.078 1.382 1.00 1.00 69 VAL A O 4
ATOM 6558 N N . ILE A 1 70 ? 9.946 9.990 0.317 1.00 1.00 70 ILE A N 4
ATOM 6559 C CA . ILE A 1 70 ? 10.664 9.899 -0.958 1.00 1.00 70 ILE A CA 4
ATOM 6560 C C . ILE A 1 70 ? 10.051 10.862 -1.962 1.00 1.00 70 ILE A C 4
ATOM 6561 O O . ILE A 1 70 ? 8.840 10.879 -2.188 1.00 1.00 70 ILE A O 4
ATOM 6577 N N . GLU A 1 71 ? 10.885 11.685 -2.589 1.00 1.00 71 GLU A N 4
ATOM 6578 C CA . GLU A 1 71 ? 10.420 12.649 -3.583 1.00 1.00 71 GLU A CA 4
ATOM 6579 C C . GLU A 1 71 ? 9.831 11.936 -4.806 1.00 1.00 71 GLU A C 4
ATOM 6580 O O . GLU A 1 71 ? 9.823 12.471 -5.914 1.00 1.00 71 GLU A O 4
ATOM 6592 N N . ASP A 1 72 ? 9.338 10.718 -4.614 1.00 1.00 72 ASP A N 4
ATOM 6593 C CA . ASP A 1 72 ? 8.756 9.936 -5.694 1.00 1.00 72 ASP A CA 4
ATOM 6594 C C . ASP A 1 72 ? 7.799 10.790 -6.518 1.00 1.00 72 ASP A C 4
ATOM 6595 O O . ASP A 1 72 ? 8.172 11.329 -7.561 1.00 1.00 72 ASP A O 4
ATOM 6604 N N . GLU A 1 73 ? 6.561 10.916 -6.054 1.00 1.00 73 GLU A N 4
ATOM 6605 C CA . GLU A 1 73 ? 5.532 11.704 -6.742 1.00 1.00 73 GLU A CA 4
ATOM 6606 C C . GLU A 1 73 ? 5.644 11.532 -8.261 1.00 1.00 73 GLU A C 4
ATOM 6607 O O . GLU A 1 73 ? 5.477 12.486 -9.021 1.00 1.00 73 GLU A O 4
ATOM 6619 N N . TYR A 1 74 ? 5.932 10.308 -8.690 1.00 1.00 74 TYR A N 4
ATOM 6620 C CA . TYR A 1 74 ? 6.077 10.015 -10.112 1.00 1.00 74 TYR A CA 4
ATOM 6621 C C . TYR A 1 74 ? 5.599 8.607 -10.418 1.00 1.00 74 TYR A C 4
ATOM 6622 O O . TYR A 1 74 ? 4.871 8.390 -11.387 1.00 1.00 74 TYR A O 4
ATOM 6640 N N . ASN A 1 75 ? 6.005 7.648 -9.592 1.00 1.00 75 ASN A N 4
ATOM 6641 C CA . ASN A 1 75 ? 5.619 6.254 -9.773 1.00 1.00 75 ASN A CA 4
ATOM 6642 C C . ASN A 1 75 ? 4.131 6.153 -10.113 1.00 1.00 75 ASN A C 4
ATOM 6643 O O . ASN A 1 75 ? 3.250 6.533 -9.342 1.00 1.00 75 ASN A O 4
ATOM 6654 N N . LYS A 1 76 ? 3.848 5.635 -11.302 1.00 1.00 76 LYS A N 4
ATOM 6655 C CA . LYS A 1 76 ? 2.476 5.489 -11.764 1.00 1.00 76 LYS A CA 4
ATOM 6656 C C . LYS A 1 76 ? 1.743 4.439 -10.945 1.00 1.00 76 LYS A C 4
ATOM 6657 O O . LYS A 1 76 ? 0.520 4.475 -10.823 1.00 1.00 76 LYS A O 4
ATOM 6676 N N . ASP A 1 77 ? 2.502 3.503 -10.385 1.00 1.00 77 ASP A N 4
ATOM 6677 C CA . ASP A 1 77 ? 1.911 2.441 -9.583 1.00 1.00 77 ASP A CA 4
ATOM 6678 C C . ASP A 1 77 ? 1.355 2.999 -8.275 1.00 1.00 77 ASP A C 4
ATOM 6679 O O . ASP A 1 77 ? 0.231 2.687 -7.884 1.00 1.00 77 ASP A O 4
ATOM 6688 N N . VAL A 1 78 ? 2.150 3.829 -7.604 1.00 1.00 78 VAL A N 4
ATOM 6689 C CA . VAL A 1 78 ? 1.724 4.421 -6.342 1.00 1.00 78 VAL A CA 4
ATOM 6690 C C . VAL A 1 78 ? 0.523 5.341 -6.566 1.00 1.00 78 VAL A C 4
ATOM 6691 O O . VAL A 1 78 ? -0.474 5.255 -5.848 1.00 1.00 78 VAL A O 4
ATOM 6704 N N . TRP A 1 79 ? 0.617 6.222 -7.557 1.00 1.00 79 TRP A N 4
ATOM 6705 C CA . TRP A 1 79 ? -0.466 7.151 -7.855 1.00 1.00 79 TRP A CA 4
ATOM 6706 C C . TRP A 1 79 ? -1.726 6.383 -8.251 1.00 1.00 79 TRP A C 4
ATOM 6707 O O . TRP A 1 79 ? -2.809 6.635 -7.723 1.00 1.00 79 TRP A O 4
ATOM 6728 N N . ALA A 1 80 ? -1.592 5.439 -9.178 1.00 1.00 80 ALA A N 4
ATOM 6729 C CA . ALA A 1 80 ? -2.730 4.655 -9.626 1.00 1.00 80 ALA A CA 4
ATOM 6730 C C . ALA A 1 80 ? -3.378 3.932 -8.450 1.00 1.00 80 ALA A C 4
ATOM 6731 O O . ALA A 1 80 ? -4.603 3.881 -8.348 1.00 1.00 80 ALA A O 4
ATOM 6738 N N . ALA A 1 81 ? -2.547 3.380 -7.570 1.00 1.00 81 ALA A N 4
ATOM 6739 C CA . ALA A 1 81 ? -3.055 2.665 -6.405 1.00 1.00 81 ALA A CA 4
ATOM 6740 C C . ALA A 1 81 ? -3.790 3.618 -5.462 1.00 1.00 81 ALA A C 4
ATOM 6741 O O . ALA A 1 81 ? -4.883 3.315 -4.986 1.00 1.00 81 ALA A O 4
ATOM 6748 N N . LYS A 1 82 ? -3.181 4.771 -5.199 1.00 1.00 82 LYS A N 4
ATOM 6749 C CA . LYS A 1 82 ? -3.781 5.764 -4.312 1.00 1.00 82 LYS A CA 4
ATOM 6750 C C . LYS A 1 82 ? -5.132 6.220 -4.856 1.00 1.00 82 LYS A C 4
ATOM 6751 O O . LYS A 1 82 ? -6.091 6.386 -4.102 1.00 1.00 82 LYS A O 4
ATOM 6770 N N . ALA A 1 83 ? -5.209 6.417 -6.168 1.00 1.00 83 ALA A N 4
ATOM 6771 C CA . ALA A 1 83 ? -6.457 6.852 -6.792 1.00 1.00 83 ALA A CA 4
ATOM 6772 C C . ALA A 1 83 ? -7.605 5.925 -6.399 1.00 1.00 83 ALA A C 4
ATOM 6773 O O . ALA A 1 83 ? -8.646 6.390 -5.934 1.00 1.00 83 ALA A O 4
ATOM 6780 N N . ASP A 1 84 ? -7.404 4.624 -6.583 1.00 1.00 84 ASP A N 4
ATOM 6781 C CA . ASP A 1 84 ? -8.432 3.640 -6.241 1.00 1.00 84 ASP A CA 4
ATOM 6782 C C . ASP A 1 84 ? -8.978 3.907 -4.834 1.00 1.00 84 ASP A C 4
ATOM 6783 O O . ASP A 1 84 ? -10.184 3.841 -4.603 1.00 1.00 84 ASP A O 4
ATOM 6792 N N . ALA A 1 85 ? -8.082 4.218 -3.902 1.00 1.00 85 ALA A N 4
ATOM 6793 C CA . ALA A 1 85 ? -8.485 4.501 -2.527 1.00 1.00 85 ALA A CA 4
ATOM 6794 C C . ALA A 1 85 ? -9.378 5.738 -2.474 1.00 1.00 85 ALA A C 4
ATOM 6795 O O . ALA A 1 85 ? -10.349 5.785 -1.721 1.00 1.00 85 ALA A O 4
ATOM 6802 N N . LEU A 1 86 ? -9.040 6.737 -3.283 1.00 1.00 86 LEU A N 4
ATOM 6803 C CA . LEU A 1 86 ? -9.812 7.976 -3.328 1.00 1.00 86 LEU A CA 4
ATOM 6804 C C . LEU A 1 86 ? -11.110 7.767 -4.103 1.00 1.00 86 LEU A C 4
ATOM 6805 O O . LEU A 1 86 ? -12.086 8.489 -3.899 1.00 1.00 86 LEU A O 4
ATOM 6821 N N . ARG A 1 87 ? -11.112 6.771 -4.982 1.00 1.00 87 ARG A N 4
ATOM 6822 C CA . ARG A 1 87 ? -12.295 6.482 -5.786 1.00 1.00 87 ARG A CA 4
ATOM 6823 C C . ARG A 1 87 ? -13.452 6.041 -4.899 1.00 1.00 87 ARG A C 4
ATOM 6824 O O . ARG A 1 87 ? -14.608 6.061 -5.322 1.00 1.00 87 ARG A O 4
ATOM 6845 N N . TYR A 1 88 ? -13.128 5.642 -3.674 1.00 1.00 88 TYR A N 4
ATOM 6846 C CA . TYR A 1 88 ? -14.142 5.192 -2.714 1.00 1.00 88 TYR A CA 4
ATOM 6847 C C . TYR A 1 88 ? -13.798 5.676 -1.306 1.00 1.00 88 TYR A C 4
ATOM 6848 O O . TYR A 1 88 ? -13.399 4.893 -0.442 1.00 1.00 88 TYR A O 4
ATOM 6866 N N . ILE A 1 89 ? -13.952 6.973 -1.065 1.00 1.00 89 ILE A N 4
ATOM 6867 C CA . ILE A 1 89 ? -13.664 7.579 0.247 1.00 1.00 89 ILE A CA 4
ATOM 6868 C C . ILE A 1 89 ? -14.842 8.430 0.711 1.00 1.00 89 ILE A C 4
ATOM 6869 O O . ILE A 1 89 ? -15.661 8.876 -0.093 1.00 1.00 89 ILE A O 4
ATOM 6885 N N . GLU A 1 90 ? -14.927 8.667 2.017 1.00 1.00 90 GLU A N 4
ATOM 6886 C CA . GLU A 1 90 ? -16.007 9.471 2.576 1.00 1.00 90 GLU A CA 4
ATOM 6887 C C . GLU A 1 90 ? -16.046 10.842 1.914 1.00 1.00 90 GLU A C 4
ATOM 6888 O O . GLU A 1 90 ? -15.011 11.454 1.647 1.00 1.00 90 GLU A O 4
ATOM 6900 N N . GLY A 1 91 ? -17.249 11.335 1.638 1.00 1.00 91 GLY A N 4
ATOM 6901 C CA . GLY A 1 91 ? -17.417 12.634 1.003 1.00 1.00 91 GLY A CA 4
ATOM 6902 C C . GLY A 1 91 ? -17.020 12.570 -0.467 1.00 1.00 91 GLY A C 4
ATOM 6903 O O . GLY A 1 91 ? -16.124 11.817 -0.850 1.00 1.00 91 GLY A O 4
ATOM 6907 N N . LYS A 1 92 ? -17.684 13.374 -1.290 1.00 1.00 92 LYS A N 4
ATOM 6908 C CA . LYS A 1 92 ? -17.395 13.419 -2.738 1.00 1.00 92 LYS A CA 4
ATOM 6909 C C . LYS A 1 92 ? -16.951 14.820 -3.133 1.00 1.00 92 LYS A C 4
ATOM 6910 O O . LYS A 1 92 ? -17.768 15.703 -3.393 1.00 1.00 92 LYS A O 4
ATOM 6929 N N . GLU A 1 93 ? -15.637 15.016 -3.191 1.00 1.00 93 GLU A N 4
ATOM 6930 C CA . GLU A 1 93 ? -15.054 16.315 -3.555 1.00 1.00 93 GLU A CA 4
ATOM 6931 C C . GLU A 1 93 ? -14.230 16.180 -4.812 1.00 1.00 93 GLU A C 4
ATOM 6932 O O . GLU A 1 93 ? -13.074 16.598 -4.866 1.00 1.00 93 GLU A O 4
ATOM 6944 N N . VAL A 1 94 ? -14.833 15.593 -5.841 1.00 1.00 94 VAL A N 4
ATOM 6945 C CA . VAL A 1 94 ? -14.147 15.392 -7.130 1.00 1.00 94 VAL A CA 4
ATOM 6946 C C . VAL A 1 94 ? -12.656 15.100 -6.929 1.00 1.00 94 VAL A C 4
ATOM 6947 O O . VAL A 1 94 ? -11.819 15.444 -7.763 1.00 1.00 94 VAL A O 4
ATOM 6960 N N . GLU A 1 95 ? -12.332 14.474 -5.802 1.00 1.00 95 GLU A N 4
ATOM 6961 C CA . GLU A 1 95 ? -10.944 14.161 -5.480 1.00 1.00 95 GLU A CA 4
ATOM 6962 C C . GLU A 1 95 ? -10.416 13.067 -6.397 1.00 1.00 95 GLU A C 4
ATOM 6963 O O . GLU A 1 95 ? -9.334 13.186 -6.976 1.00 1.00 95 GLU A O 4
ATOM 6975 N N . ALA A 1 96 ? -11.186 11.993 -6.532 1.00 1.00 96 ALA A N 4
ATOM 6976 C CA . ALA A 1 96 ? -10.789 10.879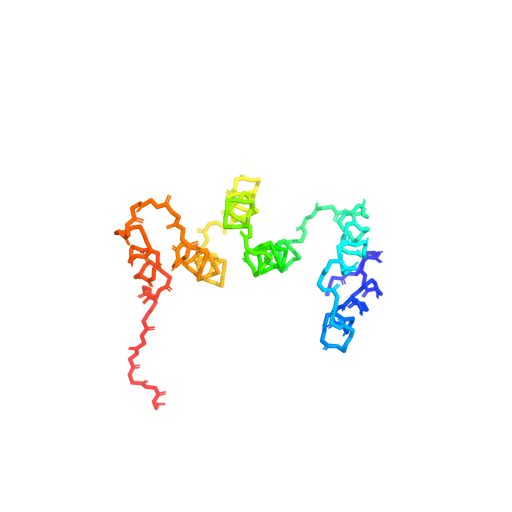 -7.385 1.00 1.00 96 ALA A CA 4
ATOM 6977 C C . ALA A 1 96 ? -10.417 11.370 -8.785 1.00 1.00 96 ALA A C 4
ATOM 6978 O O . ALA A 1 96 ? -9.682 10.700 -9.511 1.00 1.00 96 ALA A O 4
ATOM 6985 N N . GLU A 1 97 ? -10.932 12.538 -9.154 1.00 1.00 97 GLU A N 4
ATOM 6986 C CA . GLU A 1 97 ? -10.650 13.098 -10.471 1.00 1.00 97 GLU A CA 4
ATOM 6987 C C . GLU A 1 97 ? -9.187 13.525 -10.572 1.00 1.00 97 GLU A C 4
ATOM 6988 O O . GLU A 1 97 ? -8.494 13.183 -11.530 1.00 1.00 97 GLU A O 4
ATOM 7000 N N . ILE A 1 98 ? -8.718 14.273 -9.577 1.00 1.00 98 ILE A N 4
ATOM 7001 C CA . ILE A 1 98 ? -7.336 14.743 -9.571 1.00 1.00 98 ILE A CA 4
ATOM 7002 C C . ILE A 1 98 ? -6.385 13.547 -9.641 1.00 1.00 98 ILE A C 4
ATOM 7003 O O . ILE A 1 98 ? -5.428 13.560 -10.414 1.00 1.00 98 ILE A O 4
ATOM 7019 N N . ALA A 1 99 ? -6.647 12.522 -8.836 1.00 1.00 99 ALA A N 4
ATOM 7020 C CA . ALA A 1 99 ? -5.786 11.348 -8.826 1.00 1.00 99 ALA A CA 4
ATOM 7021 C C . ALA A 1 99 ? -5.870 10.602 -10.150 1.00 1.00 99 ALA A C 4
ATOM 7022 O O . ALA A 1 99 ? -4.846 10.272 -10.747 1.00 1.00 99 ALA A O 4
ATOM 7029 N N . GLU A 1 100 ? -7.099 10.351 -10.588 1.00 1.00 100 GLU A N 4
ATOM 7030 C CA . GLU A 1 100 ? -7.305 9.637 -11.842 1.00 1.00 100 GLU A CA 4
ATOM 7031 C C . GLU A 1 100 ? -6.547 10.323 -12.978 1.00 1.00 100 GLU A C 4
ATOM 7032 O O . GLU A 1 100 ? -5.876 9.661 -13.771 1.00 1.00 100 GLU A O 4
ATOM 7044 N N . ALA A 1 101 ? -6.656 11.646 -13.047 1.00 1.00 101 ALA A N 4
ATOM 7045 C CA . ALA A 1 101 ? -5.970 12.406 -14.088 1.00 1.00 101 ALA A CA 4
ATOM 7046 C C . ALA A 1 101 ? -4.462 12.430 -13.841 1.00 1.00 101 ALA A C 4
ATOM 7047 O O . ALA A 1 101 ? -3.667 12.286 -14.770 1.00 1.00 101 ALA A O 4
ATOM 7054 N N . ARG A 1 102 ? -4.076 12.616 -12.583 1.00 1.00 102 ARG A N 4
ATOM 7055 C CA . ARG A 1 102 ? -2.661 12.668 -12.225 1.00 1.00 102 ARG A CA 4
ATOM 7056 C C . ARG A 1 102 ? -1.967 11.356 -12.581 1.00 1.00 102 ARG A C 4
ATOM 7057 O O . ARG A 1 102 ? -0.865 11.351 -13.129 1.00 1.00 102 ARG A O 4
ATOM 7078 N N . ALA A 1 103 ? -2.611 10.234 -12.273 1.00 1.00 103 ALA A N 4
ATOM 7079 C CA . ALA A 1 103 ? -2.034 8.926 -12.564 1.00 1.00 103 ALA A CA 4
ATOM 7080 C C . ALA A 1 103 ? -2.033 8.653 -14.062 1.00 1.00 103 ALA A C 4
ATOM 7081 O O . ALA A 1 103 ? -1.093 8.068 -14.600 1.00 1.00 103 ALA A O 4
ATOM 7088 N N . LYS A 1 104 ? -3.102 9.079 -14.726 1.00 1.00 104 LYS A N 4
ATOM 7089 C CA . LYS A 1 104 ? -3.245 8.877 -16.174 1.00 1.00 104 LYS A CA 4
ATOM 7090 C C . LYS A 1 104 ? -2.778 10.117 -16.937 1.00 1.00 104 LYS A C 4
ATOM 7091 O O . LYS A 1 104 ? -3.107 10.287 -18.111 1.00 1.00 104 LYS A O 4
ATOM 7110 N N . LEU A 1 105 ? -2.021 10.971 -16.258 1.00 1.00 105 LEU A N 4
ATOM 7111 C CA . LEU A 1 105 ? -1.531 12.187 -16.891 1.00 1.00 105 LEU A CA 4
ATOM 7112 C C . LEU A 1 105 ? -0.604 11.832 -18.055 1.00 1.00 105 LEU A C 4
ATOM 7113 O O . LEU A 1 105 ? 0.506 11.338 -17.862 1.00 1.00 105 LEU A O 4
ATOM 7129 N N . GLU A 1 106 ? -1.071 12.091 -19.272 1.00 1.00 106 GLU A N 4
ATOM 7130 C CA . GLU A 1 106 ? -0.292 11.805 -20.476 1.00 1.00 106 GLU A CA 4
ATOM 7131 C C . GLU A 1 106 ? 0.761 12.888 -20.700 1.00 1.00 106 GLU A C 4
ATOM 7132 O O . GLU A 1 106 ? 1.931 12.710 -20.361 1.00 1.00 106 GLU A O 4
ATOM 7144 N N . HIS A 1 107 ? 0.348 14.013 -21.275 1.00 1.00 107 HIS A N 4
ATOM 7145 C CA . HIS A 1 107 ? 1.260 15.126 -21.543 1.00 1.00 107 HIS A CA 4
ATOM 7146 C C . HIS A 1 107 ? 0.472 16.422 -21.741 1.00 1.00 107 HIS A C 4
ATOM 7147 O O . HIS A 1 107 ? 1.014 17.517 -21.592 1.00 1.00 107 HIS A O 4
ATOM 7162 N N . HIS A 1 108 ? -0.807 16.298 -22.074 1.00 1.00 108 HIS A N 4
ATOM 7163 C CA . HIS A 1 108 ? -1.655 17.470 -22.284 1.00 1.00 108 HIS A CA 4
ATOM 7164 C C . HIS A 1 108 ? -1.985 18.126 -20.948 1.00 1.00 108 HIS A C 4
ATOM 7165 O O . HIS A 1 108 ? -2.726 17.571 -20.135 1.00 1.00 108 HIS A O 4
ATOM 7180 N N . HIS A 1 109 ? -1.429 19.312 -20.721 1.00 1.00 109 HIS A N 4
ATOM 7181 C CA . HIS A 1 109 ? -1.666 20.040 -19.480 1.00 1.00 109 HIS A CA 4
ATOM 7182 C C . HIS A 1 109 ? -3.121 20.480 -19.383 1.00 1.00 109 HIS A C 4
ATOM 7183 O O . HIS A 1 109 ? -3.726 20.424 -18.313 1.00 1.00 109 HIS A O 4
ATOM 7198 N N . HIS A 1 110 ? -3.680 20.919 -20.506 1.00 1.00 110 HIS A N 4
ATOM 7199 C CA . HIS A 1 110 ? -5.066 21.370 -20.530 1.00 1.00 110 HIS A CA 4
ATOM 7200 C C . HIS A 1 110 ? -6.009 20.217 -20.208 1.00 1.00 110 HIS A C 4
ATOM 7201 O O . HIS A 1 110 ? -5.842 19.108 -20.716 1.00 1.00 110 HIS A O 4
ATOM 7216 N N . HIS A 1 111 ? -6.993 20.489 -19.358 1.00 1.00 111 HIS A N 4
ATOM 7217 C CA . HIS A 1 111 ? -7.963 19.470 -18.965 1.00 1.00 111 HIS A CA 4
ATOM 7218 C C . HIS A 1 111 ? -8.969 19.227 -20.083 1.00 1.00 111 HIS A C 4
ATOM 7219 O O . HIS A 1 111 ? -9.300 20.134 -20.846 1.00 1.00 111 HIS A O 4
ATOM 7234 N N . HIS A 1 112 ? -9.452 17.991 -20.176 1.00 1.00 112 HIS A N 4
ATOM 7235 C CA . HIS A 1 112 ? -10.421 17.638 -21.206 1.00 1.00 112 HIS A CA 4
ATOM 7236 C C . HIS A 1 112 ? -11.709 18.439 -21.031 1.00 1.00 112 HIS A C 4
ATOM 7237 O O . HIS A 1 112 ? -12.273 18.388 -19.952 1.00 1.00 112 HIS A O 4
ATOM 7253 N N . MET A 1 1 ? 23.452 -7.124 3.728 1.00 1.00 1 MET A N 5
ATOM 7254 C CA . MET A 1 1 ? 22.882 -7.770 2.510 1.00 1.00 1 MET A CA 5
ATOM 7255 C C . MET A 1 1 ? 23.039 -9.283 2.623 1.00 1.00 1 MET A C 5
ATOM 7256 O O . MET A 1 1 ? 22.203 -10.043 2.135 1.00 1.00 1 MET A O 5
ATOM 7272 N N . VAL A 1 2 ? 24.118 -9.711 3.270 1.00 1.00 2 VAL A N 5
ATOM 7273 C CA . VAL A 1 2 ? 24.383 -11.143 3.446 1.00 1.00 2 VAL A CA 5
ATOM 7274 C C . VAL A 1 2 ? 23.677 -11.666 4.692 1.00 1.00 2 VAL A C 5
ATOM 7275 O O . VAL A 1 2 ? 23.792 -11.090 5.774 1.00 1.00 2 VAL A O 5
ATOM 7288 N N . ASP A 1 3 ? 22.942 -12.762 4.535 1.00 1.00 3 ASP A N 5
ATOM 7289 C CA . ASP A 1 3 ? 22.222 -13.357 5.657 1.00 1.00 3 ASP A CA 5
ATOM 7290 C C . ASP A 1 3 ? 21.348 -12.316 6.349 1.00 1.00 3 ASP A C 5
ATOM 7291 O O . ASP A 1 3 ? 21.368 -12.182 7.573 1.00 1.00 3 ASP A O 5
ATOM 7300 N N . GLN A 1 4 ? 20.577 -11.582 5.554 1.00 1.00 4 GLN A N 5
ATOM 7301 C CA . GLN A 1 4 ? 19.683 -10.549 6.083 1.00 1.00 4 GLN A CA 5
ATOM 7302 C C . GLN A 1 4 ? 18.532 -10.315 5.117 1.00 1.00 4 GLN A C 5
ATOM 7303 O O . GLN A 1 4 ? 17.449 -9.881 5.514 1.00 1.00 4 GLN A O 5
ATOM 7317 N N . ASN A 1 5 ? 18.770 -10.609 3.844 1.00 1.00 5 ASN A N 5
ATOM 7318 C CA . ASN A 1 5 ? 17.756 -10.429 2.804 1.00 1.00 5 ASN A CA 5
ATOM 7319 C C . ASN A 1 5 ? 16.345 -10.794 3.305 1.00 1.00 5 ASN A C 5
ATOM 7320 O O . ASN A 1 5 ? 16.043 -11.981 3.419 1.00 1.00 5 ASN A O 5
ATOM 7331 N N . PRO A 1 6 ? 15.502 -9.840 3.591 1.00 1.00 6 PRO A N 5
ATOM 7332 C CA . PRO A 1 6 ? 14.125 -10.131 4.076 1.00 1.00 6 PRO A CA 5
ATOM 7333 C C . PRO A 1 6 ? 13.192 -10.554 2.945 1.00 1.00 6 PRO A C 5
ATOM 7334 O O . PRO A 1 6 ? 11.973 -10.584 3.105 1.00 1.00 6 PRO A O 5
ATOM 7345 N N . GLU A 1 7 ? 13.742 -10.889 1.782 1.00 1.00 7 GLU A N 5
ATOM 7346 C CA . GLU A 1 7 ? 12.942 -11.310 0.644 1.00 1.00 7 GLU A CA 5
ATOM 7347 C C . GLU A 1 7 ? 12.264 -12.643 0.929 1.00 1.00 7 GLU A C 5
ATOM 7348 O O . GLU A 1 7 ? 11.306 -13.004 0.244 1.00 1.00 7 GLU A O 5
ATOM 7360 N N . GLU A 1 8 ? 12.754 -13.361 1.934 1.00 1.00 8 GLU A N 5
ATOM 7361 C CA . GLU A 1 8 ? 12.181 -14.655 2.296 1.00 1.00 8 GLU A CA 5
ATOM 7362 C C . GLU A 1 8 ? 10.801 -14.470 2.920 1.00 1.00 8 GLU A C 5
ATOM 7363 O O . GLU A 1 8 ? 9.893 -15.271 2.702 1.00 1.00 8 GLU A O 5
ATOM 7375 N N . TYR A 1 9 ? 10.641 -13.410 3.705 1.00 1.00 9 TYR A N 5
ATOM 7376 C CA . TYR A 1 9 ? 9.373 -13.119 4.358 1.00 1.00 9 TYR A CA 5
ATOM 7377 C C . TYR A 1 9 ? 8.279 -12.882 3.323 1.00 1.00 9 TYR A C 5
ATOM 7378 O O . TYR A 1 9 ? 7.095 -13.066 3.605 1.00 1.00 9 TYR A O 5
ATOM 7396 N N . TYR A 1 10 ? 8.652 -12.477 2.112 1.00 1.00 10 TYR A N 5
ATOM 7397 C CA . TYR A 1 10 ? 7.692 -12.224 1.041 1.00 1.00 10 TYR A CA 5
ATOM 7398 C C . TYR A 1 10 ? 6.725 -13.405 0.899 1.00 1.00 10 TYR A C 5
ATOM 7399 O O . TYR A 1 10 ? 5.664 -13.297 0.286 1.00 1.00 10 TYR A O 5
ATOM 7417 N N . LEU A 1 11 ? 7.084 -14.552 1.467 1.00 1.00 11 LEU A N 5
ATOM 7418 C CA . LEU A 1 11 ? 6.244 -15.754 1.397 1.00 1.00 11 LEU A CA 5
ATOM 7419 C C . LEU A 1 11 ? 4.774 -15.403 1.590 1.00 1.00 11 LEU A C 5
ATOM 7420 O O . LEU A 1 11 ? 3.894 -16.146 1.157 1.00 1.00 11 LEU A O 5
ATOM 7436 N N . GLU A 1 12 ? 4.554 -14.263 2.237 1.00 1.00 12 GLU A N 5
ATOM 7437 C CA . GLU A 1 12 ? 3.201 -13.822 2.484 1.00 1.00 12 GLU A CA 5
ATOM 7438 C C . GLU A 1 12 ? 2.441 -13.668 1.179 1.00 1.00 12 GLU A C 5
ATOM 7439 O O . GLU A 1 12 ? 1.332 -14.184 1.050 1.00 1.00 12 GLU A O 5
ATOM 7451 N N . GLY A 1 13 ? 3.061 -12.960 0.241 1.00 1.00 13 GLY A N 5
ATOM 7452 C CA . GLY A 1 13 ? 2.453 -12.733 -1.073 1.00 1.00 13 GLY A CA 5
ATOM 7453 C C . GLY A 1 13 ? 1.693 -13.972 -1.544 1.00 1.00 13 GLY A C 5
ATOM 7454 O O . GLY A 1 13 ? 0.605 -13.875 -2.110 1.00 1.00 13 GLY A O 5
ATOM 7458 N N . VAL A 1 14 ? 2.272 -15.143 -1.301 1.00 1.00 14 VAL A N 5
ATOM 7459 C CA . VAL A 1 14 ? 1.625 -16.381 -1.706 1.00 1.00 14 VAL A CA 5
ATOM 7460 C C . VAL A 1 14 ? 0.352 -16.606 -0.910 1.00 1.00 14 VAL A C 5
ATOM 7461 O O . VAL A 1 14 ? -0.727 -16.724 -1.490 1.00 1.00 14 VAL A O 5
ATOM 7474 N N . LEU A 1 15 ? 0.459 -16.662 0.415 1.00 1.00 15 LEU A N 5
ATOM 7475 C CA . LEU A 1 15 ? -0.703 -16.883 1.269 1.00 1.00 15 LEU A CA 5
ATOM 7476 C C . LEU A 1 15 ? -1.888 -16.036 0.788 1.00 1.00 15 LEU A C 5
ATOM 7477 O O . LEU A 1 15 ? -2.901 -16.587 0.357 1.00 1.00 15 LEU A O 5
ATOM 7493 N N . GLN A 1 16 ? -1.760 -14.714 0.844 1.00 1.00 16 GLN A N 5
ATOM 7494 C CA . GLN A 1 16 ? -2.834 -13.831 0.388 1.00 1.00 16 GLN A CA 5
ATOM 7495 C C . GLN A 1 16 ? -3.302 -14.235 -1.006 1.00 1.00 16 GLN A C 5
ATOM 7496 O O . GLN A 1 16 ? -4.486 -14.499 -1.216 1.00 1.00 16 GLN A O 5
ATOM 7510 N N . TYR A 1 17 ? -2.390 -14.307 -1.971 1.00 1.00 17 TYR A N 5
ATOM 7511 C CA . TYR A 1 17 ? -2.756 -14.695 -3.331 1.00 1.00 17 TYR A CA 5
ATOM 7512 C C . TYR A 1 17 ? -3.662 -15.933 -3.320 1.00 1.00 17 TYR A C 5
ATOM 7513 O O . TYR A 1 17 ? -4.796 -15.871 -3.797 1.00 1.00 17 TYR A O 5
ATOM 7531 N N . ASP A 1 18 ? -3.159 -17.037 -2.777 1.00 1.00 18 ASP A N 5
ATOM 7532 C CA . ASP A 1 18 ? -3.947 -18.270 -2.713 1.00 1.00 18 ASP A CA 5
ATOM 7533 C C . ASP A 1 18 ? -5.052 -18.149 -1.664 1.00 1.00 18 ASP A C 5
ATOM 7534 O O . ASP A 1 18 ? -6.239 -18.150 -1.991 1.00 1.00 18 ASP A O 5
ATOM 7543 N N . ALA A 1 19 ? -4.647 -18.039 -0.402 1.00 1.00 19 ALA A N 5
ATOM 7544 C CA . ALA A 1 19 ? -5.598 -17.912 0.718 1.00 1.00 19 ALA A CA 5
ATOM 7545 C C . ALA A 1 19 ? -5.744 -16.446 1.137 1.00 1.00 19 ALA A C 5
ATOM 7546 O O . ALA A 1 19 ? -5.950 -15.569 0.299 1.00 1.00 19 ALA A O 5
ATOM 7553 N N . GLY A 1 20 ? -5.640 -16.167 2.433 1.00 1.00 20 GLY A N 5
ATOM 7554 C CA . GLY A 1 20 ? -5.763 -14.796 2.962 1.00 1.00 20 GLY A CA 5
ATOM 7555 C C . GLY A 1 20 ? -4.552 -14.424 3.816 1.00 1.00 20 GLY A C 5
ATOM 7556 O O . GLY A 1 20 ? -3.537 -13.962 3.298 1.00 1.00 20 GLY A O 5
ATOM 7560 N N . ASN A 1 21 ? -4.662 -14.621 5.126 1.00 1.00 21 ASN A N 5
ATOM 7561 C CA . ASN A 1 21 ? -3.561 -14.299 6.026 1.00 1.00 21 ASN A CA 5
ATOM 7562 C C . ASN A 1 21 ? -3.151 -12.837 5.855 1.00 1.00 21 ASN A C 5
ATOM 7563 O O . ASN A 1 21 ? -1.970 -12.507 5.965 1.00 1.00 21 ASN A O 5
ATOM 7574 N N . TYR A 1 22 ? -4.132 -11.982 5.587 1.00 1.00 22 TYR A N 5
ATOM 7575 C CA . TYR A 1 22 ? -3.849 -10.568 5.406 1.00 1.00 22 TYR A CA 5
ATOM 7576 C C . TYR A 1 22 ? -3.290 -9.975 6.693 1.00 1.00 22 TYR A C 5
ATOM 7577 O O . TYR A 1 22 ? -2.237 -9.339 6.675 1.00 1.00 22 TYR A O 5
ATOM 7595 N N . THR A 1 23 ? -4.003 -10.190 7.794 1.00 1.00 23 THR A N 5
ATOM 7596 C CA . THR A 1 23 ? -3.560 -9.681 9.082 1.00 1.00 23 THR A CA 5
ATOM 7597 C C . THR A 1 23 ? -2.254 -10.350 9.502 1.00 1.00 23 THR A C 5
ATOM 7598 O O . THR A 1 23 ? -1.338 -9.694 10.001 1.00 1.00 23 THR A O 5
ATOM 7609 N N . GLU A 1 24 ? -2.159 -11.660 9.307 1.00 1.00 24 GLU A N 5
ATOM 7610 C CA . GLU A 1 24 ? -0.948 -12.389 9.684 1.00 1.00 24 GLU A CA 5
ATOM 7611 C C . GLU A 1 24 ? 0.261 -11.893 8.888 1.00 1.00 24 GLU A C 5
ATOM 7612 O O . GLU A 1 24 ? 1.340 -11.703 9.449 1.00 1.00 24 GLU A O 5
ATOM 7624 N N . SER A 1 25 ? 0.071 -11.691 7.588 1.00 1.00 25 SER A N 5
ATOM 7625 C CA . SER A 1 25 ? 1.162 -11.224 6.735 1.00 1.00 25 SER A CA 5
ATOM 7626 C C . SER A 1 25 ? 1.790 -9.950 7.306 1.00 1.00 25 SER A C 5
ATOM 7627 O O . SER A 1 25 ? 2.965 -9.664 7.076 1.00 1.00 25 SER A O 5
ATOM 7635 N N . ILE A 1 26 ? 1.011 -9.177 8.058 1.00 1.00 26 ILE A N 5
ATOM 7636 C CA . ILE A 1 26 ? 1.512 -7.938 8.653 1.00 1.00 26 ILE A CA 5
ATOM 7637 C C . ILE A 1 26 ? 2.754 -8.232 9.483 1.00 1.00 26 ILE A C 5
ATOM 7638 O O . ILE A 1 26 ? 3.682 -7.425 9.536 1.00 1.00 26 ILE A O 5
ATOM 7654 N N . ASP A 1 27 ? 2.765 -9.386 10.144 1.00 1.00 27 ASP A N 5
ATOM 7655 C CA . ASP A 1 27 ? 3.907 -9.740 10.978 1.00 1.00 27 ASP A CA 5
ATOM 7656 C C . ASP A 1 27 ? 5.150 -9.974 10.124 1.00 1.00 27 ASP A C 5
ATOM 7657 O O . ASP A 1 27 ? 6.201 -9.381 10.369 1.00 1.00 27 ASP A O 5
ATOM 7666 N N . LEU A 1 28 ? 4.999 -10.844 9.130 1.00 1.00 28 LEU A N 5
ATOM 7667 C CA . LEU A 1 28 ? 6.130 -11.152 8.262 1.00 1.00 28 LEU A CA 5
ATOM 7668 C C . LEU A 1 28 ? 6.633 -9.884 7.568 1.00 1.00 28 LEU A C 5
ATOM 7669 O O . LEU A 1 28 ? 7.831 -9.604 7.587 1.00 1.00 28 LEU A O 5
ATOM 7685 N N . PHE A 1 29 ? 5.718 -9.125 6.971 1.00 1.00 29 PHE A N 5
ATOM 7686 C CA . PHE A 1 29 ? 6.109 -7.902 6.284 1.00 1.00 29 PHE A CA 5
ATOM 7687 C C . PHE A 1 29 ? 6.726 -6.904 7.281 1.00 1.00 29 PHE A C 5
ATOM 7688 O O . PHE A 1 29 ? 7.762 -6.297 7.010 1.00 1.00 29 PHE A O 5
ATOM 7705 N N . GLU A 1 30 ? 6.070 -6.749 8.426 1.00 1.00 30 GLU A N 5
ATOM 7706 C CA . GLU A 1 30 ? 6.567 -5.815 9.451 1.00 1.00 30 GLU A CA 5
ATOM 7707 C C . GLU A 1 30 ? 8.072 -6.003 9.669 1.00 1.00 30 GLU A C 5
ATOM 7708 O O . GLU A 1 30 ? 8.786 -5.027 9.896 1.00 1.00 30 GLU A O 5
ATOM 7720 N N . LYS A 1 31 ? 8.536 -7.247 9.593 1.00 1.00 31 LYS A N 5
ATOM 7721 C CA . LYS A 1 31 ? 9.954 -7.532 9.785 1.00 1.00 31 LYS A CA 5
ATOM 7722 C C . LYS A 1 31 ? 10.780 -6.923 8.652 1.00 1.00 31 LYS A C 5
ATOM 7723 O O . LYS A 1 31 ? 11.900 -6.459 8.867 1.00 1.00 31 LYS A O 5
ATOM 7742 N N . ALA A 1 32 ? 10.215 -6.937 7.450 1.00 1.00 32 ALA A N 5
ATOM 7743 C CA . ALA A 1 32 ? 10.909 -6.388 6.290 1.00 1.00 32 ALA A CA 5
ATOM 7744 C C . ALA A 1 32 ? 11.080 -4.872 6.422 1.00 1.00 32 ALA A C 5
ATOM 7745 O O . ALA A 1 32 ? 12.183 -4.349 6.262 1.00 1.00 32 ALA A O 5
ATOM 7752 N N . ILE A 1 33 ? 9.977 -4.190 6.712 1.00 1.00 33 ILE A N 5
ATOM 7753 C CA . ILE A 1 33 ? 10.003 -2.735 6.869 1.00 1.00 33 ILE A CA 5
ATOM 7754 C C . ILE A 1 33 ? 10.933 -2.353 8.026 1.00 1.00 33 ILE A C 5
ATOM 7755 O O . ILE A 1 33 ? 11.673 -1.371 7.952 1.00 1.00 33 ILE A O 5
ATOM 7771 N N . GLN A 1 34 ? 10.890 -3.125 9.107 1.00 1.00 34 GLN A N 5
ATOM 7772 C CA . GLN A 1 34 ? 11.729 -2.845 10.272 1.00 1.00 34 GLN A CA 5
ATOM 7773 C C . GLN A 1 34 ? 13.205 -3.014 9.923 1.00 1.00 34 GLN A C 5
ATOM 7774 O O . GLN A 1 34 ? 14.050 -2.256 10.401 1.00 1.00 34 GLN A O 5
ATOM 7788 N N . LEU A 1 35 ? 13.492 -4.012 9.095 1.00 1.00 35 LEU A N 5
ATOM 7789 C CA . LEU A 1 35 ? 14.868 -4.270 8.683 1.00 1.00 35 LEU A CA 5
ATOM 7790 C C . LEU A 1 35 ? 15.348 -3.199 7.710 1.00 1.00 35 LEU A C 5
ATOM 7791 O O . LEU A 1 35 ? 16.499 -2.769 7.763 1.00 1.00 35 LEU A O 5
ATOM 7807 N N . ASP A 1 36 ? 14.456 -2.773 6.822 1.00 1.00 36 ASP A N 5
ATOM 7808 C CA . ASP A 1 36 ? 14.795 -1.751 5.832 1.00 1.00 36 ASP A CA 5
ATOM 7809 C C . ASP A 1 36 ? 13.549 -0.958 5.409 1.00 1.00 36 ASP A C 5
ATOM 7810 O O . ASP A 1 36 ? 12.889 -1.337 4.443 1.00 1.00 36 ASP A O 5
ATOM 7819 N N . PRO A 1 37 ? 13.237 0.106 6.096 1.00 1.00 37 PRO A N 5
ATOM 7820 C CA . PRO A 1 37 ? 12.049 0.934 5.748 1.00 1.00 37 PRO A CA 5
ATOM 7821 C C . PRO A 1 37 ? 12.366 1.967 4.663 1.00 1.00 37 PRO A C 5
ATOM 7822 O O . PRO A 1 37 ? 11.468 2.621 4.132 1.00 1.00 37 PRO A O 5
ATOM 7833 N N . GLU A 1 38 ? 13.642 2.115 4.325 1.00 1.00 38 GLU A N 5
ATOM 7834 C CA . GLU A 1 38 ? 14.079 3.068 3.305 1.00 1.00 38 GLU A CA 5
ATOM 7835 C C . GLU A 1 38 ? 13.661 2.601 1.913 1.00 1.00 38 GLU A C 5
ATOM 7836 O O . GLU A 1 38 ? 13.799 3.332 0.932 1.00 1.00 38 GLU A O 5
ATOM 7848 N N . GLU A 1 39 ? 13.138 1.383 1.817 1.00 1.00 39 GLU A N 5
ATOM 7849 C CA . GLU A 1 39 ? 12.698 0.819 0.542 1.00 1.00 39 GLU A CA 5
ATOM 7850 C C . GLU A 1 39 ? 11.265 1.236 0.245 1.00 1.00 39 GLU A C 5
ATOM 7851 O O . GLU A 1 39 ? 10.328 0.815 0.925 1.00 1.00 39 GLU A O 5
ATOM 7863 N N . SER A 1 40 ? 11.084 2.065 -0.777 1.00 1.00 40 SER A N 5
ATOM 7864 C CA . SER A 1 40 ? 9.759 2.528 -1.156 1.00 1.00 40 SER A CA 5
ATOM 7865 C C . SER A 1 40 ? 8.896 1.369 -1.640 1.00 1.00 40 SER A C 5
ATOM 7866 O O . SER A 1 40 ? 7.734 1.240 -1.254 1.00 1.00 40 SER A O 5
ATOM 7874 N N . LYS A 1 41 ? 9.464 0.523 -2.493 1.00 1.00 41 LYS A N 5
ATOM 7875 C CA . LYS A 1 41 ? 8.743 -0.624 -3.033 1.00 1.00 41 LYS A CA 5
ATOM 7876 C C . LYS A 1 41 ? 8.115 -1.437 -1.904 1.00 1.00 41 LYS A C 5
ATOM 7877 O O . LYS A 1 41 ? 7.050 -2.034 -2.062 1.00 1.00 41 LYS A O 5
ATOM 7896 N N . TYR A 1 42 ? 8.767 -1.475 -0.746 1.00 1.00 42 TYR A N 5
ATOM 7897 C CA . TYR A 1 42 ? 8.274 -2.228 0.400 1.00 1.00 42 TYR A CA 5
ATOM 7898 C C . TYR A 1 42 ? 7.041 -1.547 0.992 1.00 1.00 42 TYR A C 5
ATOM 7899 O O . TYR A 1 42 ? 6.106 -2.207 1.442 1.00 1.00 42 TYR A O 5
ATOM 7917 N N . TRP A 1 43 ? 7.049 -0.218 0.982 1.00 1.00 43 TRP A N 5
ATOM 7918 C CA . TRP A 1 43 ? 5.927 0.545 1.513 1.00 1.00 43 TRP A CA 5
ATOM 7919 C C . TRP A 1 43 ? 4.724 0.443 0.574 1.00 1.00 43 TRP A C 5
ATOM 7920 O O . TRP A 1 43 ? 3.578 0.464 1.021 1.00 1.00 43 TRP A O 5
ATOM 7941 N N . LEU A 1 44 ? 5.006 0.340 -0.721 1.00 1.00 44 LEU A N 5
ATOM 7942 C CA . LEU A 1 44 ? 3.929 0.246 -1.702 1.00 1.00 44 LEU A CA 5
ATOM 7943 C C . LEU A 1 44 ? 2.961 -0.878 -1.332 1.00 1.00 44 LEU A C 5
ATOM 7944 O O . LEU A 1 44 ? 1.746 -0.699 -1.412 1.00 1.00 44 LEU A O 5
ATOM 7960 N N . MET A 1 45 ? 3.510 -2.019 -0.927 1.00 1.00 45 MET A N 5
ATOM 7961 C CA . MET A 1 45 ? 2.660 -3.144 -0.567 1.00 1.00 45 MET A CA 5
ATOM 7962 C C . MET A 1 45 ? 1.754 -2.775 0.608 1.00 1.00 45 MET A C 5
ATOM 7963 O O . MET A 1 45 ? 0.566 -3.099 0.594 1.00 1.00 45 MET A O 5
ATOM 7977 N N . LYS A 1 46 ? 2.349 -2.109 1.590 1.00 1.00 46 LYS A N 5
ATOM 7978 C CA . LYS A 1 46 ? 1.583 -1.718 2.776 1.00 1.00 46 LYS A CA 5
ATOM 7979 C C . LYS A 1 46 ? 0.296 -0.997 2.370 1.00 1.00 46 LYS A C 5
ATOM 7980 O O . LYS A 1 46 ? -0.784 -1.321 2.865 1.00 1.00 46 LYS A O 5
ATOM 7999 N N . GLY A 1 47 ? 0.414 -0.026 1.471 1.00 1.00 47 GLY A N 5
ATOM 8000 C CA . GLY A 1 47 ? -0.755 0.725 1.023 1.00 1.00 47 GLY A CA 5
ATOM 8001 C C . GLY A 1 47 ? -1.854 -0.217 0.529 1.00 1.00 47 GLY A C 5
ATOM 8002 O O . GLY A 1 47 ? -3.004 -0.097 0.946 1.00 1.00 47 GLY A O 5
ATOM 8006 N N . LYS A 1 48 ? -1.487 -1.146 -0.347 1.00 1.00 48 LYS A N 5
ATOM 8007 C CA . LYS A 1 48 ? -2.458 -2.098 -0.887 1.00 1.00 48 LYS A CA 5
ATOM 8008 C C . LYS A 1 48 ? -3.114 -2.891 0.251 1.00 1.00 48 LYS A C 5
ATOM 8009 O O . LYS A 1 48 ? -4.317 -3.148 0.225 1.00 1.00 48 LYS A O 5
ATOM 8028 N N . ALA A 1 49 ? -2.319 -3.270 1.246 1.00 1.00 49 ALA A N 5
ATOM 8029 C CA . ALA A 1 49 ? -2.850 -4.030 2.381 1.00 1.00 49 ALA A CA 5
ATOM 8030 C C . ALA A 1 49 ? -3.881 -3.211 3.155 1.00 1.00 49 ALA A C 5
ATOM 8031 O O . ALA A 1 49 ? -4.994 -3.674 3.408 1.00 1.00 49 ALA A O 5
ATOM 8038 N N . LEU A 1 50 ? -3.485 -1.995 3.516 1.00 1.00 50 LEU A N 5
ATOM 8039 C CA . LEU A 1 50 ? -4.373 -1.112 4.267 1.00 1.00 50 LEU A CA 5
ATOM 8040 C C . LEU A 1 50 ? -5.642 -0.827 3.464 1.00 1.00 50 LEU A C 5
ATOM 8041 O O . LEU A 1 50 ? -6.741 -0.806 4.015 1.00 1.00 50 LEU A O 5
ATOM 8057 N N . TYR A 1 51 ? -5.476 -0.612 2.162 1.00 1.00 51 TYR A N 5
ATOM 8058 C CA . TYR A 1 51 ? -6.622 -0.339 1.301 1.00 1.00 51 TYR A CA 5
ATOM 8059 C C . TYR A 1 51 ? -7.562 -1.545 1.255 1.00 1.00 51 TYR A C 5
ATOM 8060 O O . TYR A 1 51 ? -8.774 -1.418 1.430 1.00 1.00 51 TYR A O 5
ATOM 8078 N N . ASN A 1 52 ? -7.001 -2.726 1.016 1.00 1.00 52 ASN A N 5
ATOM 8079 C CA . ASN A 1 52 ? -7.804 -3.939 0.939 1.00 1.00 52 ASN A CA 5
ATOM 8080 C C . ASN A 1 52 ? -8.525 -4.196 2.256 1.00 1.00 52 ASN A C 5
ATOM 8081 O O . ASN A 1 52 ? -9.615 -4.767 2.268 1.00 1.00 52 ASN A O 5
ATOM 8092 N N . LEU A 1 53 ? -7.905 -3.772 3.352 1.00 1.00 53 LEU A N 5
ATOM 8093 C CA . LEU A 1 53 ? -8.482 -3.954 4.682 1.00 1.00 53 LEU A CA 5
ATOM 8094 C C . LEU A 1 53 ? -9.577 -2.926 4.943 1.00 1.00 53 LEU A C 5
ATOM 8095 O O . LEU A 1 53 ? -10.103 -2.828 6.051 1.00 1.00 53 LEU A O 5
ATOM 8111 N N . GLU A 1 54 ? -9.938 -2.164 3.916 1.00 1.00 54 GLU A N 5
ATOM 8112 C CA . GLU A 1 54 ? -10.988 -1.142 4.014 1.00 1.00 54 GLU A CA 5
ATOM 8113 C C . GLU A 1 54 ? -10.495 0.053 4.819 1.00 1.00 54 GLU A C 5
ATOM 8114 O O . GLU A 1 54 ? -11.287 0.774 5.426 1.00 1.00 54 GLU A O 5
ATOM 8126 N N . ARG A 1 55 ? -9.184 0.268 4.831 1.00 1.00 55 ARG A N 5
ATOM 8127 C CA . ARG A 1 55 ? -8.570 1.381 5.569 1.00 1.00 55 ARG A CA 5
ATOM 8128 C C . ARG A 1 55 ? -8.052 2.439 4.594 1.00 1.00 55 ARG A C 5
ATOM 8129 O O . ARG A 1 55 ? -6.846 2.639 4.449 1.00 1.00 55 ARG A O 5
ATOM 8150 N N . TYR A 1 56 ? -8.984 3.120 3.934 1.00 1.00 56 TYR A N 5
ATOM 8151 C CA . TYR A 1 56 ? -8.622 4.156 2.971 1.00 1.00 56 TYR A CA 5
ATOM 8152 C C . TYR A 1 56 ? -7.768 5.229 3.652 1.00 1.00 56 TYR A C 5
ATOM 8153 O O . TYR A 1 56 ? -6.800 5.732 3.080 1.00 1.00 56 TYR A O 5
ATOM 8171 N N . GLU A 1 57 ? -8.140 5.571 4.881 1.00 1.00 57 GLU A N 5
ATOM 8172 C CA . GLU A 1 57 ? -7.406 6.589 5.633 1.00 1.00 57 GLU A CA 5
ATOM 8173 C C . GLU A 1 57 ? -5.956 6.146 5.877 1.00 1.00 57 GLU A C 5
ATOM 8174 O O . GLU A 1 57 ? -5.017 6.896 5.612 1.00 1.00 57 GLU A O 5
ATOM 8186 N N . GLU A 1 58 ? -5.800 4.926 6.382 1.00 1.00 58 GLU A N 5
ATOM 8187 C CA . GLU A 1 58 ? -4.466 4.407 6.662 1.00 1.00 58 GLU A CA 5
ATOM 8188 C C . GLU A 1 58 ? -3.684 4.228 5.368 1.00 1.00 58 GLU A C 5
ATOM 8189 O O . GLU A 1 58 ? -2.481 4.485 5.317 1.00 1.00 58 GLU A O 5
ATOM 8201 N N . ALA A 1 59 ? -4.373 3.781 4.322 1.00 1.00 59 ALA A N 5
ATOM 8202 C CA . ALA A 1 59 ? -3.729 3.570 3.033 1.00 1.00 59 ALA A CA 5
ATOM 8203 C C . ALA A 1 59 ? -3.137 4.872 2.507 1.00 1.00 59 ALA A C 5
ATOM 8204 O O . ALA A 1 59 ? -1.979 4.907 2.090 1.00 1.00 59 ALA A O 5
ATOM 8211 N N . VAL A 1 60 ? -3.929 5.939 2.538 1.00 1.00 60 VAL A N 5
ATOM 8212 C CA . VAL A 1 60 ? -3.466 7.239 2.070 1.00 1.00 60 VAL A CA 5
ATOM 8213 C C . VAL A 1 60 ? -2.244 7.675 2.878 1.00 1.00 60 VAL A C 5
ATOM 8214 O O . VAL A 1 60 ? -1.275 8.198 2.323 1.00 1.00 60 VAL A O 5
ATOM 8227 N N . ASP A 1 61 ? -2.268 7.466 4.189 1.00 1.00 61 ASP A N 5
ATOM 8228 C CA . ASP A 1 61 ? -1.154 7.852 5.047 1.00 1.00 61 ASP A CA 5
ATOM 8229 C C . ASP A 1 61 ? 0.135 7.174 4.589 1.00 1.00 61 ASP A C 5
ATOM 8230 O O . ASP A 1 61 ? 1.205 7.780 4.644 1.00 1.00 61 ASP A O 5
ATOM 8239 N N . CYS A 1 62 ? 0.021 5.929 4.137 1.00 1.00 62 CYS A N 5
ATOM 8240 C CA . CYS A 1 62 ? 1.192 5.195 3.665 1.00 1.00 62 CYS A CA 5
ATOM 8241 C C . CYS A 1 62 ? 1.669 5.758 2.328 1.00 1.00 62 CYS A C 5
ATOM 8242 O O . CYS A 1 62 ? 2.863 5.989 2.134 1.00 1.00 62 CYS A O 5
ATOM 8250 N N . TYR A 1 63 ? 0.730 5.978 1.415 1.00 1.00 63 TYR A N 5
ATOM 8251 C CA . TYR A 1 63 ? 1.077 6.520 0.103 1.00 1.00 63 TYR A CA 5
ATOM 8252 C C . TYR A 1 63 ? 1.735 7.895 0.257 1.00 1.00 63 TYR A C 5
ATOM 8253 O O . TYR A 1 63 ? 2.769 8.174 -0.347 1.00 1.00 63 TYR A O 5
ATOM 8271 N N . ASN A 1 64 ? 1.116 8.754 1.064 1.00 1.00 64 ASN A N 5
ATOM 8272 C CA . ASN A 1 64 ? 1.642 10.093 1.268 1.00 1.00 64 ASN A CA 5
ATOM 8273 C C . ASN A 1 64 ? 3.022 10.026 1.901 1.00 1.00 64 ASN A C 5
ATOM 8274 O O . ASN A 1 64 ? 3.876 10.865 1.613 1.00 1.00 64 ASN A O 5
ATOM 8285 N N . TYR A 1 65 ? 3.211 9.026 2.758 1.00 1.00 65 TYR A N 5
ATOM 8286 C CA . TYR A 1 65 ? 4.492 8.861 3.420 1.00 1.00 65 TYR A CA 5
ATOM 8287 C C . TYR A 1 65 ? 5.579 8.568 2.388 1.00 1.00 65 TYR A C 5
ATOM 8288 O O . TYR A 1 65 ? 6.658 9.162 2.428 1.00 1.00 65 TYR A O 5
ATOM 8306 N N . VAL A 1 66 ? 5.291 7.641 1.480 1.00 1.00 66 VAL A N 5
ATOM 8307 C CA . VAL A 1 66 ? 6.257 7.267 0.443 1.00 1.00 66 VAL A CA 5
ATOM 8308 C C . VAL A 1 66 ? 6.659 8.489 -0.380 1.00 1.00 66 VAL A C 5
ATOM 8309 O O . VAL A 1 66 ? 7.783 8.571 -0.879 1.00 1.00 66 VAL A O 5
ATOM 8322 N N . ILE A 1 67 ? 5.742 9.439 -0.537 1.00 1.00 67 ILE A N 5
ATOM 8323 C CA . ILE A 1 67 ? 6.023 10.657 -1.304 1.00 1.00 67 ILE A CA 5
ATOM 8324 C C . ILE A 1 67 ? 6.603 11.738 -0.396 1.00 1.00 67 ILE A C 5
ATOM 8325 O O . ILE A 1 67 ? 7.327 12.621 -0.854 1.00 1.00 67 ILE A O 5
ATOM 8341 N N . ASN A 1 68 ? 6.286 11.676 0.894 1.00 1.00 68 ASN A N 5
ATOM 8342 C CA . ASN A 1 68 ? 6.778 12.663 1.842 1.00 1.00 68 ASN A CA 5
ATOM 8343 C C . ASN A 1 68 ? 8.263 12.449 2.136 1.00 1.00 68 ASN A C 5
ATOM 8344 O O . ASN A 1 68 ? 9.112 13.149 1.585 1.00 1.00 68 ASN A O 5
ATOM 8355 N N . VAL A 1 69 ? 8.538 11.486 3.010 1.00 1.00 69 VAL A N 5
ATOM 8356 C CA . VAL A 1 69 ? 9.920 11.189 3.378 1.00 1.00 69 VAL A CA 5
ATOM 8357 C C . VAL A 1 69 ? 10.794 11.046 2.124 1.00 1.00 69 VAL A C 5
ATOM 8358 O O . VAL A 1 69 ? 11.925 11.533 2.089 1.00 1.00 69 VAL A O 5
ATOM 8371 N N . ILE A 1 70 ? 10.272 10.384 1.097 1.00 1.00 70 ILE A N 5
ATOM 8372 C CA . ILE A 1 70 ? 11.000 10.172 -0.155 1.00 1.00 70 ILE A CA 5
ATOM 8373 C C . ILE A 1 70 ? 10.332 10.962 -1.273 1.00 1.00 70 ILE A C 5
ATOM 8374 O O . ILE A 1 70 ? 9.119 10.901 -1.481 1.00 1.00 70 ILE A O 5
ATOM 8390 N N . GLU A 1 71 ? 11.126 11.723 -2.016 1.00 1.00 71 GLU A N 5
ATOM 8391 C CA . GLU A 1 71 ? 10.617 12.532 -3.118 1.00 1.00 71 GLU A CA 5
ATOM 8392 C C . GLU A 1 71 ? 10.375 11.658 -4.352 1.00 1.00 71 GLU A C 5
ATOM 8393 O O . GLU A 1 71 ? 10.345 12.148 -5.480 1.00 1.00 71 GLU A O 5
ATOM 8405 N N . ASP A 1 72 ? 10.205 10.356 -4.150 1.00 1.00 72 ASP A N 5
ATOM 8406 C CA . ASP A 1 72 ? 9.972 9.423 -5.250 1.00 1.00 72 ASP A CA 5
ATOM 8407 C C . ASP A 1 72 ? 8.496 9.403 -5.623 1.00 1.00 72 ASP A C 5
ATOM 8408 O O . ASP A 1 72 ? 7.760 8.484 -5.265 1.00 1.00 72 ASP A O 5
ATOM 8417 N N . GLU A 1 73 ? 8.062 10.421 -6.358 1.00 1.00 73 GLU A N 5
ATOM 8418 C CA . GLU A 1 73 ? 6.663 10.533 -6.790 1.00 1.00 73 GLU A CA 5
ATOM 8419 C C . GLU A 1 73 ? 6.532 10.091 -8.246 1.00 1.00 73 GLU A C 5
ATOM 8420 O O . GLU A 1 73 ? 5.429 10.031 -8.790 1.00 1.00 73 GLU A O 5
ATOM 8432 N N . TYR A 1 74 ? 7.665 9.788 -8.873 1.00 1.00 74 TYR A N 5
ATOM 8433 C CA . TYR A 1 74 ? 7.671 9.358 -10.270 1.00 1.00 74 TYR A CA 5
ATOM 8434 C C . TYR A 1 74 ? 7.299 7.885 -10.374 1.00 1.00 74 TYR A C 5
ATOM 8435 O O . TYR A 1 74 ? 7.666 7.206 -11.334 1.00 1.00 74 TYR A O 5
ATOM 8453 N N . ASN A 1 75 ? 6.566 7.395 -9.380 1.00 1.00 75 ASN A N 5
ATOM 8454 C CA . ASN A 1 75 ? 6.140 5.992 -9.363 1.00 1.00 75 ASN A CA 5
ATOM 8455 C C . ASN A 1 75 ? 4.681 5.882 -9.796 1.00 1.00 75 ASN A C 5
ATOM 8456 O O . ASN A 1 75 ? 3.745 6.200 -9.059 1.00 1.00 75 ASN A O 5
ATOM 8467 N N . LYS A 1 76 ? 4.480 5.417 -11.024 1.00 1.00 76 LYS A N 5
ATOM 8468 C CA . LYS A 1 76 ? 3.138 5.266 -11.572 1.00 1.00 76 LYS A CA 5
ATOM 8469 C C . LYS A 1 76 ? 2.323 4.292 -10.722 1.00 1.00 76 LYS A C 5
ATOM 8470 O O . LYS A 1 76 ? 1.142 4.523 -10.467 1.00 1.00 76 LYS A O 5
ATOM 8489 N N . ASP A 1 77 ? 2.961 3.210 -10.289 1.00 1.00 77 ASP A N 5
ATOM 8490 C CA . ASP A 1 77 ? 2.280 2.213 -9.476 1.00 1.00 77 ASP A CA 5
ATOM 8491 C C . ASP A 1 77 ? 1.776 2.837 -8.176 1.00 1.00 77 ASP A C 5
ATOM 8492 O O . ASP A 1 77 ? 0.644 2.590 -7.761 1.00 1.00 77 ASP A O 5
ATOM 8501 N N . VAL A 1 78 ? 2.620 3.642 -7.538 1.00 1.00 78 VAL A N 5
ATOM 8502 C CA . VAL A 1 78 ? 2.240 4.287 -6.285 1.00 1.00 78 VAL A CA 5
ATOM 8503 C C . VAL A 1 78 ? 1.070 5.249 -6.513 1.00 1.00 78 VAL A C 5
ATOM 8504 O O . VAL A 1 78 ? 0.068 5.193 -5.799 1.00 1.00 78 VAL A O 5
ATOM 8517 N N . TRP A 1 79 ? 1.194 6.126 -7.504 1.00 1.00 79 TRP A N 5
ATOM 8518 C CA . TRP A 1 79 ? 0.135 7.086 -7.812 1.00 1.00 79 TRP A CA 5
ATOM 8519 C C . TRP A 1 79 ? -1.154 6.354 -8.179 1.00 1.00 79 TRP A C 5
ATOM 8520 O O . TRP A 1 79 ? -2.227 6.680 -7.672 1.00 1.00 79 TRP A O 5
ATOM 8541 N N . ALA A 1 80 ? -1.057 5.360 -9.056 1.00 1.00 80 ALA A N 5
ATOM 8542 C CA . ALA A 1 80 ? -2.230 4.605 -9.468 1.00 1.00 80 ALA A CA 5
ATOM 8543 C C . ALA A 1 80 ? -2.877 3.915 -8.271 1.00 1.00 80 ALA A C 5
ATOM 8544 O O . ALA A 1 80 ? -4.101 3.910 -8.143 1.00 1.00 80 ALA A O 5
ATOM 8551 N N . ALA A 1 81 ? -2.048 3.345 -7.404 1.00 1.00 81 ALA A N 5
ATOM 8552 C CA . ALA A 1 81 ? -2.555 2.655 -6.222 1.00 1.00 81 ALA A CA 5
ATOM 8553 C C . ALA A 1 81 ? -3.461 3.574 -5.412 1.00 1.00 81 ALA A C 5
ATOM 8554 O O . ALA A 1 81 ? -4.546 3.174 -4.988 1.00 1.00 81 ALA A O 5
ATOM 8561 N N . LYS A 1 82 ? -3.014 4.808 -5.202 1.00 1.00 82 LYS A N 5
ATOM 8562 C CA . LYS A 1 82 ? -3.791 5.774 -4.437 1.00 1.00 82 LYS A CA 5
ATOM 8563 C C . LYS A 1 82 ? -5.187 5.936 -5.043 1.00 1.00 82 LYS A C 5
ATOM 8564 O O . LYS A 1 82 ? -6.176 6.070 -4.324 1.00 1.00 82 LYS A O 5
ATOM 8583 N N . ALA A 1 83 ? -5.263 5.916 -6.370 1.00 1.00 83 ALA A N 5
ATOM 8584 C CA . ALA A 1 83 ? -6.546 6.066 -7.054 1.00 1.00 83 ALA A CA 5
ATOM 8585 C C . ALA A 1 83 ? -7.566 5.077 -6.500 1.00 1.00 83 ALA A C 5
ATOM 8586 O O . ALA A 1 83 ? -8.675 5.461 -6.129 1.00 1.00 83 ALA A O 5
ATOM 8593 N N . ASP A 1 84 ? -7.179 3.808 -6.445 1.00 1.00 84 ASP A N 5
ATOM 8594 C CA . ASP A 1 84 ? -8.065 2.769 -5.930 1.00 1.00 84 ASP A CA 5
ATOM 8595 C C . ASP A 1 84 ? -8.621 3.175 -4.564 1.00 1.00 84 ASP A C 5
ATOM 8596 O O . ASP A 1 84 ? -9.805 2.982 -4.286 1.00 1.00 84 ASP A O 5
ATOM 8605 N N . ALA A 1 85 ? -7.766 3.739 -3.720 1.00 1.00 85 ALA A N 5
ATOM 8606 C CA . ALA A 1 85 ? -8.186 4.172 -2.390 1.00 1.00 85 ALA A CA 5
ATOM 8607 C C . ALA A 1 85 ? -9.169 5.334 -2.488 1.00 1.00 85 ALA A C 5
ATOM 8608 O O . ALA A 1 85 ? -10.143 5.404 -1.740 1.00 1.00 85 ALA A O 5
ATOM 8615 N N . LEU A 1 86 ? -8.903 6.244 -3.417 1.00 1.00 86 LEU A N 5
ATOM 8616 C CA . LEU A 1 86 ? -9.764 7.405 -3.618 1.00 1.00 86 LEU A CA 5
ATOM 8617 C C . LEU A 1 86 ? -11.077 6.994 -4.278 1.00 1.00 86 LEU A C 5
ATOM 8618 O O . LEU A 1 86 ? -12.125 7.583 -4.015 1.00 1.00 86 LEU A O 5
ATOM 8634 N N . ARG A 1 87 ? -11.006 5.978 -5.131 1.00 1.00 87 ARG A N 5
ATOM 8635 C CA . ARG A 1 87 ? -12.195 5.501 -5.828 1.00 1.00 87 ARG A CA 5
ATOM 8636 C C . ARG A 1 87 ? -13.226 4.963 -4.841 1.00 1.00 87 ARG A C 5
ATOM 8637 O O . ARG A 1 87 ? -14.393 4.788 -5.187 1.00 1.00 87 ARG A O 5
ATOM 8658 N N . TYR A 1 88 ? -12.780 4.705 -3.615 1.00 1.00 88 TYR A N 5
ATOM 8659 C CA . TYR A 1 88 ? -13.655 4.184 -2.559 1.00 1.00 88 TYR A CA 5
ATOM 8660 C C . TYR A 1 88 ? -13.376 4.882 -1.231 1.00 1.00 88 TYR A C 5
ATOM 8661 O O . TYR A 1 88 ? -13.020 4.247 -0.238 1.00 1.00 88 TYR A O 5
ATOM 8679 N N . ILE A 1 89 ? -13.539 6.201 -1.204 1.00 1.00 89 ILE A N 5
ATOM 8680 C CA . ILE A 1 89 ? -13.312 7.010 0.004 1.00 1.00 89 ILE A CA 5
ATOM 8681 C C . ILE A 1 89 ? -14.519 7.906 0.281 1.00 1.00 89 ILE A C 5
ATOM 8682 O O . ILE A 1 89 ? -15.167 8.406 -0.639 1.00 1.00 89 ILE A O 5
ATOM 8698 N N . GLU A 1 90 ? -14.819 8.118 1.558 1.00 1.00 90 GLU A N 5
ATOM 8699 C CA . GLU A 1 90 ? -15.942 8.960 1.942 1.00 1.00 90 GLU A CA 5
ATOM 8700 C C . GLU A 1 90 ? -15.772 10.368 1.384 1.00 1.00 90 GLU A C 5
ATOM 8701 O O . GLU A 1 90 ? -14.672 10.923 1.381 1.00 1.00 90 GLU A O 5
ATOM 8713 N N . GLY A 1 91 ? -16.863 10.960 0.909 1.00 1.00 91 GLY A N 5
ATOM 8714 C CA . GLY A 1 91 ? -16.823 12.307 0.346 1.00 1.00 91 GLY A CA 5
ATOM 8715 C C . GLY A 1 91 ? -16.285 12.285 -1.079 1.00 1.00 91 GLY A C 5
ATOM 8716 O O . GLY A 1 91 ? -15.263 12.907 -1.374 1.00 1.00 91 GLY A O 5
ATOM 8720 N N . LYS A 1 92 ? -16.971 11.571 -1.965 1.00 1.00 92 LYS A N 5
ATOM 8721 C CA . LYS A 1 92 ? -16.547 11.481 -3.358 1.00 1.00 92 LYS A CA 5
ATOM 8722 C C . LYS A 1 92 ? -16.784 12.809 -4.067 1.00 1.00 92 LYS A C 5
ATOM 8723 O O . LYS A 1 92 ? -17.863 13.395 -3.976 1.00 1.00 92 LYS A O 5
ATOM 8742 N N . GLU A 1 93 ? -15.764 13.283 -4.774 1.00 1.00 93 GLU A N 5
ATOM 8743 C CA . GLU A 1 93 ? -15.853 14.555 -5.503 1.00 1.00 93 GLU A CA 5
ATOM 8744 C C . GLU A 1 93 ? -15.183 14.435 -6.867 1.00 1.00 93 GLU A C 5
ATOM 8745 O O . GLU A 1 93 ? -15.830 14.097 -7.859 1.00 1.00 93 GLU A O 5
ATOM 8757 N N . VAL A 1 94 ? -13.886 14.717 -6.913 1.00 1.00 94 VAL A N 5
ATOM 8758 C CA . VAL A 1 94 ? -13.128 14.640 -8.166 1.00 1.00 94 VAL A CA 5
ATOM 8759 C C . VAL A 1 94 ? -11.766 14.000 -7.927 1.00 1.00 94 VAL A C 5
ATOM 8760 O O . VAL A 1 94 ? -10.945 13.920 -8.841 1.00 1.00 94 VAL A O 5
ATOM 8773 N N . GLU A 1 95 ? -11.527 13.542 -6.703 1.00 1.00 95 GLU A N 5
ATOM 8774 C CA . GLU A 1 95 ? -10.257 12.914 -6.365 1.00 1.00 95 GLU A CA 5
ATOM 8775 C C . GLU A 1 95 ? -10.041 11.657 -7.207 1.00 1.00 95 GLU A C 5
ATOM 8776 O O . GLU A 1 95 ? -9.002 11.497 -7.848 1.00 1.00 95 GLU A O 5
ATOM 8788 N N . ALA A 1 96 ? -11.027 10.765 -7.209 1.00 1.00 96 ALA A N 5
ATOM 8789 C CA . ALA A 1 96 ? -10.923 9.531 -7.979 1.00 1.00 96 ALA A CA 5
ATOM 8790 C C . ALA A 1 96 ? -10.724 9.834 -9.463 1.00 1.00 96 ALA A C 5
ATOM 8791 O O . ALA A 1 96 ? -9.961 9.151 -10.144 1.00 1.00 96 ALA A O 5
ATOM 8798 N N . GLU A 1 97 ? -11.415 10.860 -9.952 1.00 1.00 97 GLU A N 5
ATOM 8799 C CA . GLU A 1 97 ? -11.298 11.226 -11.359 1.00 1.00 97 GLU A CA 5
ATOM 8800 C C . GLU A 1 97 ? -9.897 11.748 -11.667 1.00 1.00 97 GLU A C 5
ATOM 8801 O O . GLU A 1 97 ? -9.247 11.291 -12.606 1.00 1.00 97 GLU A O 5
ATOM 8813 N N . ILE A 1 98 ? -9.429 12.706 -10.872 1.00 1.00 98 ILE A N 5
ATOM 8814 C CA . ILE A 1 98 ? -8.101 13.277 -11.074 1.00 1.00 98 ILE A CA 5
ATOM 8815 C C . ILE A 1 98 ? -7.036 12.193 -10.909 1.00 1.00 98 ILE A C 5
ATOM 8816 O O . ILE A 1 98 ? -6.092 12.118 -11.696 1.00 1.00 98 ILE A O 5
ATOM 8832 N N . ALA A 1 99 ? -7.188 11.358 -9.886 1.00 1.00 99 ALA A N 5
ATOM 8833 C CA . ALA A 1 99 ? -6.217 10.298 -9.645 1.00 1.00 99 ALA A CA 5
ATOM 8834 C C . ALA A 1 99 ? -6.197 9.296 -10.797 1.00 1.00 99 ALA A C 5
ATOM 8835 O O . ALA A 1 99 ? -5.139 9.019 -11.364 1.00 1.00 99 ALA A O 5
ATOM 8842 N N . GLU A 1 100 ? -7.375 8.775 -11.127 1.00 1.00 100 GLU A N 5
ATOM 8843 C CA . GLU A 1 100 ? -7.478 7.804 -12.212 1.00 1.00 100 GLU A CA 5
ATOM 8844 C C . GLU A 1 100 ? -6.940 8.398 -13.515 1.00 1.00 100 GLU A C 5
ATOM 8845 O O . GLU A 1 100 ? -6.238 7.724 -14.269 1.00 1.00 100 GLU A O 5
ATOM 8857 N N . ALA A 1 101 ? -7.279 9.657 -13.770 1.00 1.00 101 ALA A N 5
ATOM 8858 C CA . ALA A 1 101 ? -6.821 10.330 -14.988 1.00 1.00 101 ALA A CA 5
ATOM 8859 C C . ALA A 1 101 ? -5.333 10.676 -14.898 1.00 1.00 101 ALA A C 5
ATOM 8860 O O . ALA A 1 101 ? -4.561 10.401 -15.817 1.00 1.00 101 ALA A O 5
ATOM 8867 N N . ARG A 1 102 ? -4.939 11.284 -13.783 1.00 1.00 102 ARG A N 5
ATOM 8868 C CA . ARG A 1 102 ? -3.544 11.670 -13.567 1.00 1.00 102 ARG A CA 5
ATOM 8869 C C . ARG A 1 102 ? -2.640 10.439 -13.572 1.00 1.00 102 ARG A C 5
ATOM 8870 O O . ARG A 1 102 ? -1.524 10.474 -14.092 1.00 1.00 102 ARG A O 5
ATOM 8891 N N . ALA A 1 103 ? -3.116 9.344 -12.987 1.00 1.00 103 ALA A N 5
ATOM 8892 C CA . ALA A 1 103 ? -2.335 8.113 -12.926 1.00 1.00 103 ALA A CA 5
ATOM 8893 C C . ALA A 1 103 ? -1.984 7.625 -14.330 1.00 1.00 103 ALA A C 5
ATOM 8894 O O . ALA A 1 103 ? -0.872 7.153 -14.567 1.00 1.00 103 ALA A O 5
ATOM 8901 N N . LYS A 1 104 ? -2.938 7.743 -15.248 1.00 1.00 104 LYS A N 5
ATOM 8902 C CA . LYS A 1 104 ? -2.727 7.320 -16.630 1.00 1.00 104 LYS A CA 5
ATOM 8903 C C . LYS A 1 104 ? -1.617 8.139 -17.280 1.00 1.00 104 LYS A C 5
ATOM 8904 O O . LYS A 1 104 ? -0.821 7.606 -18.054 1.00 1.00 104 LYS A O 5
ATOM 8923 N N . LEU A 1 105 ? -1.576 9.429 -16.963 1.00 1.00 105 LEU A N 5
ATOM 8924 C CA . LEU A 1 105 ? -0.554 10.302 -17.536 1.00 1.00 105 LEU A CA 5
ATOM 8925 C C . LEU A 1 105 ? 0.824 9.650 -17.410 1.00 1.00 105 LEU A C 5
ATOM 8926 O O . LEU A 1 105 ? 1.511 9.798 -16.399 1.00 1.00 105 LEU A O 5
ATOM 8942 N N . GLU A 1 106 ? 1.225 8.923 -18.448 1.00 1.00 106 GLU A N 5
ATOM 8943 C CA . GLU A 1 106 ? 2.523 8.236 -18.468 1.00 1.00 106 GLU A CA 5
ATOM 8944 C C . GLU A 1 106 ? 3.486 8.952 -19.405 1.00 1.00 106 GLU A C 5
ATOM 8945 O O . GLU A 1 106 ? 4.369 9.685 -18.957 1.00 1.00 106 GLU A O 5
ATOM 8957 N N . HIS A 1 107 ? 3.326 8.743 -20.707 1.00 1.00 107 HIS A N 5
ATOM 8958 C CA . HIS A 1 107 ? 4.187 9.375 -21.700 1.00 1.00 107 HIS A CA 5
ATOM 8959 C C . HIS A 1 107 ? 3.793 10.832 -21.889 1.00 1.00 107 HIS A C 5
ATOM 8960 O O . HIS A 1 107 ? 2.666 11.231 -21.598 1.00 1.00 107 HIS A O 5
ATOM 8975 N N . HIS A 1 108 ? 4.731 11.640 -22.373 1.00 1.00 108 HIS A N 5
ATOM 8976 C CA . HIS A 1 108 ? 4.477 13.063 -22.595 1.00 1.00 108 HIS A CA 5
ATOM 8977 C C . HIS A 1 108 ? 5.359 13.584 -23.722 1.00 1.00 108 HIS A C 5
ATOM 8978 O O . HIS A 1 108 ? 4.869 13.934 -24.794 1.00 1.00 108 HIS A O 5
ATOM 8993 N N . HIS A 1 109 ? 6.666 13.631 -23.479 1.00 1.00 109 HIS A N 5
ATOM 8994 C CA . HIS A 1 109 ? 7.617 14.110 -24.475 1.00 1.00 109 HIS A CA 5
ATOM 8995 C C . HIS A 1 109 ? 7.163 15.448 -25.051 1.00 1.00 109 HIS A C 5
ATOM 8996 O O . HIS A 1 109 ? 7.359 16.496 -24.436 1.00 1.00 109 HIS A O 5
ATOM 9011 N N . HIS A 1 110 ? 6.557 15.407 -26.234 1.00 1.00 110 HIS A N 5
ATOM 9012 C CA . HIS A 1 110 ? 6.081 16.626 -26.878 1.00 1.00 110 HIS A CA 5
ATOM 9013 C C . HIS A 1 110 ? 7.214 17.644 -27.003 1.00 1.00 110 HIS A C 5
ATOM 9014 O O . HIS A 1 110 ? 7.859 17.739 -28.048 1.00 1.00 110 HIS A O 5
ATOM 9029 N N . HIS A 1 111 ? 7.445 18.399 -25.933 1.00 1.00 111 HIS A N 5
ATOM 9030 C CA . HIS A 1 111 ? 8.498 19.405 -25.929 1.00 1.00 111 HIS A CA 5
ATOM 9031 C C . HIS A 1 111 ? 8.325 20.368 -27.097 1.00 1.00 111 HIS A C 5
ATOM 9032 O O . HIS A 1 111 ? 8.588 20.022 -28.248 1.00 1.00 111 HIS A O 5
ATOM 9047 N N . HIS A 1 112 ? 7.878 21.582 -26.790 1.00 1.00 112 HIS A N 5
ATOM 9048 C CA . HIS A 1 112 ? 7.670 22.592 -27.822 1.00 1.00 112 HIS A CA 5
ATOM 9049 C C . HIS A 1 112 ? 8.917 22.738 -28.691 1.00 1.00 112 HIS A C 5
ATOM 9050 O O . HIS A 1 112 ? 9.943 22.193 -28.318 1.00 1.00 112 HIS A O 5
ATOM 9066 N N . MET A 1 1 ? 25.887 -2.993 13.926 1.00 1.00 1 MET A N 6
ATOM 9067 C CA . MET A 1 1 ? 24.538 -3.199 13.329 1.00 1.00 1 MET A CA 6
ATOM 9068 C C . MET A 1 1 ? 24.691 -3.643 11.880 1.00 1.00 1 MET A C 6
ATOM 9069 O O . MET A 1 1 ? 24.676 -2.820 10.963 1.00 1.00 1 MET A O 6
ATOM 9085 N N . VAL A 1 2 ? 24.843 -4.948 11.679 1.00 1.00 2 VAL A N 6
ATOM 9086 C CA . VAL A 1 2 ? 25.001 -5.497 10.338 1.00 1.00 2 VAL A CA 6
ATOM 9087 C C . VAL A 1 2 ? 23.748 -5.241 9.501 1.00 1.00 2 VAL A C 6
ATOM 9088 O O . VAL A 1 2 ? 23.838 -4.921 8.317 1.00 1.00 2 VAL A O 6
ATOM 9101 N N . ASP A 1 3 ? 22.581 -5.385 10.121 1.00 1.00 3 ASP A N 6
ATOM 9102 C CA . ASP A 1 3 ? 21.315 -5.167 9.431 1.00 1.00 3 ASP A CA 6
ATOM 9103 C C . ASP A 1 3 ? 21.251 -5.997 8.148 1.00 1.00 3 ASP A C 6
ATOM 9104 O O . ASP A 1 3 ? 21.484 -5.485 7.054 1.00 1.00 3 ASP A O 6
ATOM 9113 N N . GLN A 1 4 ? 20.936 -7.279 8.295 1.00 1.00 4 GLN A N 6
ATOM 9114 C CA . GLN A 1 4 ? 20.843 -8.174 7.148 1.00 1.00 4 GLN A CA 6
ATOM 9115 C C . GLN A 1 4 ? 19.635 -7.807 6.292 1.00 1.00 4 GLN A C 6
ATOM 9116 O O . GLN A 1 4 ? 18.532 -7.619 6.805 1.00 1.00 4 GLN A O 6
ATOM 9130 N N . ASN A 1 5 ? 19.852 -7.705 4.986 1.00 1.00 5 ASN A N 6
ATOM 9131 C CA . ASN A 1 5 ? 18.779 -7.343 4.063 1.00 1.00 5 ASN A CA 6
ATOM 9132 C C . ASN A 1 5 ? 17.672 -8.412 4.032 1.00 1.00 5 ASN A C 6
ATOM 9133 O O . ASN A 1 5 ? 17.965 -9.600 4.176 1.00 1.00 5 ASN A O 6
ATOM 9144 N N . PRO A 1 6 ? 16.441 -8.026 3.829 1.00 1.00 6 PRO A N 6
ATOM 9145 C CA . PRO A 1 6 ? 15.311 -8.997 3.769 1.00 1.00 6 PRO A CA 6
ATOM 9146 C C . PRO A 1 6 ? 15.387 -9.887 2.532 1.00 1.00 6 PRO A C 6
ATOM 9147 O O . PRO A 1 6 ? 16.039 -10.931 2.523 1.00 1.00 6 PRO A O 6
ATOM 9158 N N . GLU A 1 7 ? 14.708 -9.490 1.460 1.00 1.00 7 GLU A N 6
ATOM 9159 C CA . GLU A 1 7 ? 14.695 -10.251 0.207 1.00 1.00 7 GLU A CA 6
ATOM 9160 C C . GLU A 1 7 ? 13.881 -11.531 0.369 1.00 1.00 7 GLU A C 6
ATOM 9161 O O . GLU A 1 7 ? 13.028 -11.836 -0.465 1.00 1.00 7 GLU A O 6
ATOM 9173 N N . GLU A 1 8 ? 14.148 -12.265 1.444 1.00 1.00 8 GLU A N 6
ATOM 9174 C CA . GLU A 1 8 ? 13.432 -13.510 1.724 1.00 1.00 8 GLU A CA 6
ATOM 9175 C C . GLU A 1 8 ? 12.036 -13.219 2.272 1.00 1.00 8 GLU A C 6
ATOM 9176 O O . GLU A 1 8 ? 11.077 -13.939 1.995 1.00 1.00 8 GLU A O 6
ATOM 9188 N N . TYR A 1 9 ? 11.923 -12.161 3.067 1.00 1.00 9 TYR A N 6
ATOM 9189 C CA . TYR A 1 9 ? 10.658 -11.747 3.661 1.00 1.00 9 TYR A CA 6
ATOM 9190 C C . TYR A 1 9 ? 9.601 -11.535 2.571 1.00 1.00 9 TYR A C 6
ATOM 9191 O O . TYR A 1 9 ? 8.439 -11.263 2.870 1.00 1.00 9 TYR A O 6
ATOM 9209 N N . TYR A 1 10 ? 9.986 -11.653 1.305 1.00 1.00 10 TYR A N 6
ATOM 9210 C CA . TYR A 1 10 ? 9.063 -11.476 0.182 1.00 1.00 10 TYR A CA 6
ATOM 9211 C C . TYR A 1 10 ? 8.056 -12.637 0.100 1.00 1.00 10 TYR A C 6
ATOM 9212 O O . TYR A 1 10 ? 7.071 -12.599 -0.640 1.00 1.00 10 TYR A O 6
ATOM 9230 N N . LEU A 1 11 ? 8.292 -13.684 0.884 1.00 1.00 11 LEU A N 6
ATOM 9231 C CA . LEU A 1 11 ? 7.415 -14.851 0.926 1.00 1.00 11 LEU A CA 6
ATOM 9232 C C . LEU A 1 11 ? 5.971 -14.409 1.128 1.00 1.00 11 LEU A C 6
ATOM 9233 O O . LEU A 1 11 ? 5.049 -15.210 0.966 1.00 1.00 11 LEU A O 6
ATOM 9249 N N . GLU A 1 12 ? 5.817 -13.141 1.499 1.00 1.00 12 GLU A N 6
ATOM 9250 C CA . GLU A 1 12 ? 4.487 -12.620 1.771 1.00 1.00 12 GLU A CA 6
ATOM 9251 C C . GLU A 1 12 ? 3.638 -12.677 0.531 1.00 1.00 12 GLU A C 6
ATOM 9252 O O . GLU A 1 12 ? 2.533 -13.220 0.560 1.00 1.00 12 GLU A O 6
ATOM 9264 N N . GLY A 1 13 ? 4.178 -12.113 -0.545 1.00 1.00 13 GLY A N 6
ATOM 9265 C CA . GLY A 1 13 ? 3.470 -12.104 -1.828 1.00 1.00 13 GLY A CA 6
ATOM 9266 C C . GLY A 1 13 ? 2.667 -13.391 -2.031 1.00 1.00 13 GLY A C 6
ATOM 9267 O O . GLY A 1 13 ? 1.627 -13.400 -2.691 1.00 1.00 13 GLY A O 6
ATOM 9271 N N . VAL A 1 14 ? 3.153 -14.484 -1.450 1.00 1.00 14 VAL A N 6
ATOM 9272 C CA . VAL A 1 14 ? 2.474 -15.774 -1.545 1.00 1.00 14 VAL A CA 6
ATOM 9273 C C . VAL A 1 14 ? 1.328 -15.848 -0.546 1.00 1.00 14 VAL A C 6
ATOM 9274 O O . VAL A 1 14 ? 0.198 -16.162 -0.917 1.00 1.00 14 VAL A O 6
ATOM 9287 N N . LEU A 1 15 ? 1.610 -15.571 0.723 1.00 1.00 15 LEU A N 6
ATOM 9288 C CA . LEU A 1 15 ? 0.586 -15.626 1.767 1.00 1.00 15 LEU A CA 6
ATOM 9289 C C . LEU A 1 15 ? -0.693 -14.956 1.297 1.00 1.00 15 LEU A C 6
ATOM 9290 O O . LEU A 1 15 ? -1.706 -15.628 1.111 1.00 1.00 15 LEU A O 6
ATOM 9306 N N . GLN A 1 16 ? -0.655 -13.642 1.093 1.00 1.00 16 GLN A N 6
ATOM 9307 C CA . GLN A 1 16 ? -1.839 -12.922 0.648 1.00 1.00 16 GLN A CA 6
ATOM 9308 C C . GLN A 1 16 ? -2.509 -13.669 -0.511 1.00 1.00 16 GLN A C 6
ATOM 9309 O O . GLN A 1 16 ? -3.697 -13.984 -0.459 1.00 1.00 16 GLN A O 6
ATOM 9323 N N . TYR A 1 17 ? -1.753 -13.971 -1.562 1.00 1.00 17 TYR A N 6
ATOM 9324 C CA . TYR A 1 17 ? -2.305 -14.690 -2.707 1.00 1.00 17 TYR A CA 6
ATOM 9325 C C . TYR A 1 17 ? -3.004 -15.977 -2.256 1.00 1.00 17 TYR A C 6
ATOM 9326 O O . TYR A 1 17 ? -4.204 -16.138 -2.471 1.00 1.00 17 TYR A O 6
ATOM 9344 N N . ASP A 1 18 ? -2.245 -16.878 -1.641 1.00 1.00 18 ASP A N 6
ATOM 9345 C CA . ASP A 1 18 ? -2.808 -18.142 -1.177 1.00 1.00 18 ASP A CA 6
ATOM 9346 C C . ASP A 1 18 ? -3.623 -17.925 0.088 1.00 1.00 18 ASP A C 6
ATOM 9347 O O . ASP A 1 18 ? -4.854 -17.921 0.054 1.00 1.00 18 ASP A O 6
ATOM 9356 N N . ALA A 1 19 ? -2.926 -17.739 1.205 1.00 1.00 19 ALA A N 6
ATOM 9357 C CA . ALA A 1 19 ? -3.585 -17.518 2.488 1.00 1.00 19 ALA A CA 6
ATOM 9358 C C . ALA A 1 19 ? -4.255 -16.145 2.514 1.00 1.00 19 ALA A C 6
ATOM 9359 O O . ALA A 1 19 ? -3.593 -15.111 2.460 1.00 1.00 19 ALA A O 6
ATOM 9366 N N . GLY A 1 20 ? -5.581 -16.125 2.596 1.00 1.00 20 GLY A N 6
ATOM 9367 C CA . GLY A 1 20 ? -6.346 -14.880 2.624 1.00 1.00 20 GLY A CA 6
ATOM 9368 C C . GLY A 1 20 ? -6.313 -14.247 4.008 1.00 1.00 20 GLY A C 6
ATOM 9369 O O . GLY A 1 20 ? -7.351 -13.989 4.617 1.00 1.00 20 GLY A O 6
ATOM 9373 N N . ASN A 1 21 ? -5.107 -13.990 4.506 1.00 1.00 21 ASN A N 6
ATOM 9374 C CA . ASN A 1 21 ? -4.927 -13.378 5.831 1.00 1.00 21 ASN A CA 6
ATOM 9375 C C . ASN A 1 21 ? -4.130 -12.088 5.722 1.00 1.00 21 ASN A C 6
ATOM 9376 O O . ASN A 1 21 ? -3.092 -11.932 6.364 1.00 1.00 21 ASN A O 6
ATOM 9387 N N . TYR A 1 22 ? -4.636 -11.171 4.905 1.00 1.00 22 TYR A N 6
ATOM 9388 C CA . TYR A 1 22 ? -3.963 -9.883 4.718 1.00 1.00 22 TYR A CA 6
ATOM 9389 C C . TYR A 1 22 ? -3.492 -9.331 6.066 1.00 1.00 22 TYR A C 6
ATOM 9390 O O . TYR A 1 22 ? -2.405 -8.762 6.160 1.00 1.00 22 TYR A O 6
ATOM 9408 N N . THR A 1 23 ? -4.316 -9.516 7.092 1.00 1.00 23 THR A N 6
ATOM 9409 C CA . THR A 1 23 ? -3.966 -9.040 8.421 1.00 1.00 23 THR A CA 6
ATOM 9410 C C . THR A 1 23 ? -2.638 -9.649 8.877 1.00 1.00 23 THR A C 6
ATOM 9411 O O . THR A 1 23 ? -1.726 -8.934 9.294 1.00 1.00 23 THR A O 6
ATOM 9422 N N . GLU A 1 24 ? -2.518 -10.970 8.789 1.00 1.00 24 GLU A N 6
ATOM 9423 C CA . GLU A 1 24 ? -1.287 -11.640 9.201 1.00 1.00 24 GLU A CA 6
ATOM 9424 C C . GLU A 1 24 ? -0.080 -11.033 8.496 1.00 1.00 24 GLU A C 6
ATOM 9425 O O . GLU A 1 24 ? 0.956 -10.799 9.119 1.00 1.00 24 GLU A O 6
ATOM 9437 N N . SER A 1 25 ? -0.219 -10.787 7.196 1.00 1.00 25 SER A N 6
ATOM 9438 C CA . SER A 1 25 ? 0.885 -10.225 6.419 1.00 1.00 25 SER A CA 6
ATOM 9439 C C . SER A 1 25 ? 1.525 -9.047 7.164 1.00 1.00 25 SER A C 6
ATOM 9440 O O . SER A 1 25 ? 2.694 -8.727 6.954 1.00 1.00 25 SER A O 6
ATOM 9448 N N . ILE A 1 26 ? 0.768 -8.407 8.049 1.00 1.00 26 ILE A N 6
ATOM 9449 C CA . ILE A 1 26 ? 1.282 -7.276 8.825 1.00 1.00 26 ILE A CA 6
ATOM 9450 C C . ILE A 1 26 ? 2.523 -7.710 9.606 1.00 1.00 26 ILE A C 6
ATOM 9451 O O . ILE A 1 26 ? 3.508 -6.976 9.675 1.00 1.00 26 ILE A O 6
ATOM 9467 N N . ASP A 1 27 ? 2.470 -8.900 10.194 1.00 1.00 27 ASP A N 6
ATOM 9468 C CA . ASP A 1 27 ? 3.602 -9.390 10.969 1.00 1.00 27 ASP A CA 6
ATOM 9469 C C . ASP A 1 27 ? 4.856 -9.444 10.103 1.00 1.00 27 ASP A C 6
ATOM 9470 O O . ASP A 1 27 ? 5.897 -8.908 10.483 1.00 1.00 27 ASP A O 6
ATOM 9479 N N . LEU A 1 28 ? 4.729 -10.093 8.951 1.00 1.00 28 LEU A N 6
ATOM 9480 C CA . LEU A 1 28 ? 5.872 -10.206 8.051 1.00 1.00 28 LEU A CA 6
ATOM 9481 C C . LEU A 1 28 ? 6.325 -8.824 7.572 1.00 1.00 28 LEU A C 6
ATOM 9482 O O . LEU A 1 28 ? 7.520 -8.531 7.553 1.00 1.00 28 LEU A O 6
ATOM 9498 N N . PHE A 1 29 ? 5.364 -7.987 7.194 1.00 1.00 29 PHE A N 6
ATOM 9499 C CA . PHE A 1 29 ? 5.704 -6.652 6.724 1.00 1.00 29 PHE A CA 6
ATOM 9500 C C . PHE A 1 29 ? 6.467 -5.878 7.801 1.00 1.00 29 PHE A C 6
ATOM 9501 O O . PHE A 1 29 ? 7.521 -5.303 7.530 1.00 1.00 29 PHE A O 6
ATOM 9518 N N . GLU A 1 30 ? 5.926 -5.874 9.014 1.00 1.00 30 GLU A N 6
ATOM 9519 C CA . GLU A 1 30 ? 6.570 -5.162 10.114 1.00 1.00 30 GLU A CA 6
ATOM 9520 C C . GLU A 1 30 ? 8.026 -5.601 10.252 1.00 1.00 30 GLU A C 6
ATOM 9521 O O . GLU A 1 30 ? 8.896 -4.783 10.548 1.00 1.00 30 GLU A O 6
ATOM 9533 N N . LYS A 1 31 ? 8.277 -6.887 10.036 1.00 1.00 31 LYS A N 6
ATOM 9534 C CA . LYS A 1 31 ? 9.640 -7.408 10.147 1.00 1.00 31 LYS A CA 6
ATOM 9535 C C . LYS A 1 31 ? 10.521 -6.890 9.011 1.00 1.00 31 LYS A C 6
ATOM 9536 O O . LYS A 1 31 ? 11.637 -6.423 9.241 1.00 1.00 31 LYS A O 6
ATOM 9555 N N . ALA A 1 32 ? 10.003 -6.976 7.788 1.00 1.00 32 ALA A N 6
ATOM 9556 C CA . ALA A 1 32 ? 10.763 -6.517 6.630 1.00 1.00 32 ALA A CA 6
ATOM 9557 C C . ALA A 1 32 ? 11.186 -5.063 6.806 1.00 1.00 32 ALA A C 6
ATOM 9558 O O . ALA A 1 32 ? 12.370 -4.737 6.711 1.00 1.00 32 ALA A O 6
ATOM 9565 N N . ILE A 1 33 ? 10.205 -4.205 7.062 1.00 1.00 33 ILE A N 6
ATOM 9566 C CA . ILE A 1 33 ? 10.495 -2.787 7.257 1.00 1.00 33 ILE A CA 6
ATOM 9567 C C . ILE A 1 33 ? 11.463 -2.605 8.431 1.00 1.00 33 ILE A C 6
ATOM 9568 O O . ILE A 1 33 ? 12.402 -1.813 8.356 1.00 1.00 33 ILE A O 6
ATOM 9584 N N . GLN A 1 34 ? 11.233 -3.327 9.523 1.00 1.00 34 GLN A N 6
ATOM 9585 C CA . GLN A 1 34 ? 12.076 -3.197 10.698 1.00 1.00 34 GLN A CA 6
ATOM 9586 C C . GLN A 1 34 ? 13.541 -3.326 10.313 1.00 1.00 34 GLN A C 6
ATOM 9587 O O . GLN A 1 34 ? 14.404 -2.690 10.914 1.00 1.00 34 GLN A O 6
ATOM 9601 N N . LEU A 1 35 ? 13.798 -4.153 9.304 1.00 1.00 35 LEU A N 6
ATOM 9602 C CA . LEU A 1 35 ? 15.162 -4.358 8.834 1.00 1.00 35 LEU A CA 6
ATOM 9603 C C . LEU A 1 35 ? 15.649 -3.141 8.059 1.00 1.00 35 LEU A C 6
ATOM 9604 O O . LEU A 1 35 ? 16.804 -2.730 8.180 1.00 1.00 35 LEU A O 6
ATOM 9620 N N . ASP A 1 36 ? 14.759 -2.566 7.258 1.00 1.00 36 ASP A N 6
ATOM 9621 C CA . ASP A 1 36 ? 15.113 -1.399 6.459 1.00 1.00 36 ASP A CA 6
ATOM 9622 C C . ASP A 1 36 ? 13.870 -0.823 5.742 1.00 1.00 36 ASP A C 6
ATOM 9623 O O . ASP A 1 36 ? 13.315 -1.510 4.884 1.00 1.00 36 ASP A O 6
ATOM 9632 N N . PRO A 1 37 ? 13.451 0.373 6.058 1.00 1.00 37 PRO A N 6
ATOM 9633 C CA . PRO A 1 37 ? 12.263 0.971 5.383 1.00 1.00 37 PRO A CA 6
ATOM 9634 C C . PRO A 1 37 ? 12.627 1.641 4.055 1.00 1.00 37 PRO A C 6
ATOM 9635 O O . PRO A 1 37 ? 11.928 2.539 3.586 1.00 1.00 37 PRO A O 6
ATOM 9646 N N . GLU A 1 38 ? 13.722 1.205 3.441 1.00 1.00 38 GLU A N 6
ATOM 9647 C CA . GLU A 1 38 ? 14.183 1.759 2.164 1.00 1.00 38 GLU A CA 6
ATOM 9648 C C . GLU A 1 38 ? 13.562 1.007 0.996 1.00 1.00 38 GLU A C 6
ATOM 9649 O O . GLU A 1 38 ? 13.727 1.393 -0.162 1.00 1.00 38 GLU A O 6
ATOM 9661 N N . GLU A 1 39 ? 12.841 -0.069 1.285 1.00 1.00 39 GLU A N 6
ATOM 9662 C CA . GLU A 1 39 ? 12.196 -0.883 0.254 1.00 1.00 39 GLU A CA 6
ATOM 9663 C C . GLU A 1 39 ? 10.774 -0.393 0.003 1.00 1.00 39 GLU A C 6
ATOM 9664 O O . GLU A 1 39 ? 9.850 -0.718 0.750 1.00 1.00 39 GLU A O 6
ATOM 9676 N N . SER A 1 40 ? 10.589 0.391 -1.054 1.00 1.00 40 SER A N 6
ATOM 9677 C CA . SER A 1 40 ? 9.276 0.911 -1.398 1.00 1.00 40 SER A CA 6
ATOM 9678 C C . SER A 1 40 ? 8.340 -0.213 -1.821 1.00 1.00 40 SER A C 6
ATOM 9679 O O . SER A 1 40 ? 7.187 -0.268 -1.395 1.00 1.00 40 SER A O 6
ATOM 9687 N N . LYS A 1 41 ? 8.835 -1.115 -2.664 1.00 1.00 41 LYS A N 6
ATOM 9688 C CA . LYS A 1 41 ? 8.033 -2.235 -3.154 1.00 1.00 41 LYS A CA 6
ATOM 9689 C C . LYS A 1 41 ? 7.312 -2.913 -1.991 1.00 1.00 41 LYS A C 6
ATOM 9690 O O . LYS A 1 41 ? 6.236 -3.485 -2.159 1.00 1.00 41 LYS A O 6
ATOM 9709 N N . TYR A 1 42 ? 7.885 -2.853 -0.793 1.00 1.00 42 TYR A N 6
ATOM 9710 C CA . TYR A 1 42 ? 7.284 -3.459 0.394 1.00 1.00 42 TYR A CA 6
ATOM 9711 C C . TYR A 1 42 ? 6.160 -2.572 0.929 1.00 1.00 42 TYR A C 6
ATOM 9712 O O . TYR A 1 42 ? 5.172 -3.068 1.474 1.00 1.00 42 TYR A O 6
ATOM 9730 N N . TRP A 1 43 ? 6.315 -1.263 0.767 1.00 1.00 43 TRP A N 6
ATOM 9731 C CA . TRP A 1 43 ? 5.305 -0.316 1.234 1.00 1.00 43 TRP A CA 6
ATOM 9732 C C . TRP A 1 43 ? 4.081 -0.353 0.322 1.00 1.00 43 TRP A C 6
ATOM 9733 O O . TRP A 1 43 ? 2.948 -0.219 0.786 1.00 1.00 43 TRP A O 6
ATOM 9754 N N . LEU A 1 44 ? 4.329 -0.531 -0.970 1.00 1.00 44 LEU A N 6
ATOM 9755 C CA . LEU A 1 44 ? 3.240 -0.579 -1.935 1.00 1.00 44 LEU A CA 6
ATOM 9756 C C . LEU A 1 44 ? 2.246 -1.674 -1.565 1.00 1.00 44 LEU A C 6
ATOM 9757 O O . LEU A 1 44 ? 1.036 -1.496 -1.705 1.00 1.00 44 LEU A O 6
ATOM 9773 N N . MET A 1 45 ? 2.772 -2.802 -1.098 1.00 1.00 45 MET A N 6
ATOM 9774 C CA . MET A 1 45 ? 1.905 -3.911 -0.727 1.00 1.00 45 MET A CA 6
ATOM 9775 C C . MET A 1 45 ? 1.065 -3.558 0.496 1.00 1.00 45 MET A C 6
ATOM 9776 O O . MET A 1 45 ? -0.109 -3.920 0.569 1.00 1.00 45 MET A O 6
ATOM 9790 N N . LYS A 1 46 ? 1.705 -2.860 1.428 1.00 1.00 46 LYS A N 6
ATOM 9791 C CA . LYS A 1 46 ? 1.008 -2.484 2.650 1.00 1.00 46 LYS A CA 6
ATOM 9792 C C . LYS A 1 46 ? -0.231 -1.654 2.332 1.00 1.00 46 LYS A C 6
ATOM 9793 O O . LYS A 1 46 ? -1.312 -1.906 2.864 1.00 1.00 46 LYS A O 6
ATOM 9812 N N . GLY A 1 47 ? -0.070 -0.660 1.463 1.00 1.00 47 GLY A N 6
ATOM 9813 C CA . GLY A 1 47 ? -1.187 0.202 1.097 1.00 1.00 47 GLY A CA 6
ATOM 9814 C C . GLY A 1 47 ? -2.361 -0.618 0.565 1.00 1.00 47 GLY A C 6
ATOM 9815 O O . GLY A 1 47 ? -3.500 -0.423 0.990 1.00 1.00 47 GLY A O 6
ATOM 9819 N N . LYS A 1 48 ? -2.071 -1.532 -0.356 1.00 1.00 48 LYS A N 6
ATOM 9820 C CA . LYS A 1 48 ? -3.113 -2.374 -0.936 1.00 1.00 48 LYS A CA 6
ATOM 9821 C C . LYS A 1 48 ? -3.790 -3.210 0.152 1.00 1.00 48 LYS A C 6
ATOM 9822 O O . LYS A 1 48 ? -4.986 -3.490 0.080 1.00 1.00 48 LYS A O 6
ATOM 9841 N N . ALA A 1 49 ? -3.018 -3.609 1.158 1.00 1.00 49 ALA A N 6
ATOM 9842 C CA . ALA A 1 49 ? -3.568 -4.416 2.250 1.00 1.00 49 ALA A CA 6
ATOM 9843 C C . ALA A 1 49 ? -4.559 -3.607 3.080 1.00 1.00 49 ALA A C 6
ATOM 9844 O O . ALA A 1 49 ? -5.676 -4.053 3.340 1.00 1.00 49 ALA A O 6
ATOM 9851 N N . LEU A 1 50 ? -4.123 -2.418 3.485 1.00 1.00 50 LEU A N 6
ATOM 9852 C CA . LEU A 1 50 ? -4.978 -1.559 4.289 1.00 1.00 50 LEU A CA 6
ATOM 9853 C C . LEU A 1 50 ? -6.208 -1.127 3.492 1.00 1.00 50 LEU A C 6
ATOM 9854 O O . LEU A 1 50 ? -7.330 -1.173 3.996 1.00 1.00 50 LEU A O 6
ATOM 9870 N N . TYR A 1 51 ? -5.986 -0.709 2.250 1.00 1.00 51 TYR A N 6
ATOM 9871 C CA . TYR A 1 51 ? -7.089 -0.266 1.415 1.00 1.00 51 TYR A CA 6
ATOM 9872 C C . TYR A 1 51 ? -8.147 -1.362 1.302 1.00 1.00 51 TYR A C 6
ATOM 9873 O O . TYR A 1 51 ? -9.333 -1.124 1.525 1.00 1.00 51 TYR A O 6
ATOM 9891 N N . ASN A 1 52 ? -7.719 -2.573 0.959 1.00 1.00 52 ASN A N 6
ATOM 9892 C CA . ASN A 1 52 ? -8.642 -3.683 0.814 1.00 1.00 52 ASN A CA 6
ATOM 9893 C C . ASN A 1 52 ? -9.327 -3.983 2.135 1.00 1.00 52 ASN A C 6
ATOM 9894 O O . ASN A 1 52 ? -10.434 -4.522 2.155 1.00 1.00 52 ASN A O 6
ATOM 9905 N N . LEU A 1 53 ? -8.656 -3.638 3.230 1.00 1.00 53 LEU A N 6
ATOM 9906 C CA . LEU A 1 53 ? -9.198 -3.874 4.567 1.00 1.00 53 LEU A CA 6
ATOM 9907 C C . LEU A 1 53 ? -10.205 -2.808 4.919 1.00 1.00 53 LEU A C 6
ATOM 9908 O O . LEU A 1 53 ? -10.613 -2.692 6.076 1.00 1.00 53 LEU A O 6
ATOM 9924 N N . GLU A 1 54 ? -10.637 -2.028 3.934 1.00 1.00 54 GLU A N 6
ATOM 9925 C CA . GLU A 1 54 ? -11.616 -0.961 4.124 1.00 1.00 54 GLU A CA 6
ATOM 9926 C C . GLU A 1 54 ? -10.969 0.240 4.801 1.00 1.00 54 GLU A C 6
ATOM 9927 O O . GLU A 1 54 ? -11.652 1.204 5.150 1.00 1.00 54 GLU A O 6
ATOM 9939 N N . ARG A 1 55 ? -9.656 0.190 4.998 1.00 1.00 55 ARG A N 6
ATOM 9940 C CA . ARG A 1 55 ? -8.938 1.264 5.661 1.00 1.00 55 ARG A CA 6
ATOM 9941 C C . ARG A 1 55 ? -8.415 2.246 4.633 1.00 1.00 55 ARG A C 6
ATOM 9942 O O . ARG A 1 55 ? -7.208 2.444 4.492 1.00 1.00 55 ARG A O 6
ATOM 9963 N N . TYR A 1 56 ? -9.339 2.862 3.903 1.00 1.00 56 TYR A N 6
ATOM 9964 C CA . TYR A 1 56 ? -8.974 3.823 2.873 1.00 1.00 56 TYR A CA 6
ATOM 9965 C C . TYR A 1 56 ? -8.112 4.936 3.467 1.00 1.00 56 TYR A C 6
ATOM 9966 O O . TYR A 1 56 ? -7.154 5.398 2.848 1.00 1.00 56 TYR A O 6
ATOM 9984 N N . GLU A 1 57 ? -8.466 5.356 4.677 1.00 1.00 57 GLU A N 6
ATOM 9985 C CA . GLU A 1 57 ? -7.718 6.412 5.347 1.00 1.00 57 GLU A CA 6
ATOM 9986 C C . GLU A 1 57 ? -6.306 5.944 5.695 1.00 1.00 57 GLU A C 6
ATOM 9987 O O . GLU A 1 57 ? -5.326 6.616 5.379 1.00 1.00 57 GLU A O 6
ATOM 9999 N N . GLU A 1 58 ? -6.225 4.790 6.348 1.00 1.00 58 GLU A N 6
ATOM 10000 C CA . GLU A 1 58 ? -4.925 4.259 6.744 1.00 1.00 58 GLU A CA 6
ATOM 10001 C C . GLU A 1 58 ? -4.078 3.958 5.509 1.00 1.00 58 GLU A C 6
ATOM 10002 O O . GLU A 1 58 ? -2.881 4.244 5.481 1.00 1.00 58 GLU A O 6
ATOM 10014 N N . ALA A 1 59 ? -4.708 3.375 4.494 1.00 1.00 59 ALA A N 6
ATOM 10015 C CA . ALA A 1 59 ? -3.998 3.035 3.271 1.00 1.00 59 ALA A CA 6
ATOM 10016 C C . ALA A 1 59 ? -3.303 4.263 2.705 1.00 1.00 59 ALA A C 6
ATOM 10017 O O . ALA A 1 59 ? -2.162 4.177 2.249 1.00 1.00 59 ALA A O 6
ATOM 10024 N N . VAL A 1 60 ? -3.987 5.402 2.739 1.00 1.00 60 VAL A N 6
ATOM 10025 C CA . VAL A 1 60 ? -3.412 6.639 2.240 1.00 1.00 60 VAL A CA 6
ATOM 10026 C C . VAL A 1 60 ? -2.124 6.959 2.997 1.00 1.00 60 VAL A C 6
ATOM 10027 O O . VAL A 1 60 ? -1.174 7.489 2.419 1.00 1.00 60 VAL A O 6
ATOM 10040 N N . ASP A 1 61 ? -2.074 6.646 4.288 1.00 1.00 61 ASP A N 6
ATOM 10041 C CA . ASP A 1 61 ? -0.890 6.922 5.084 1.00 1.00 61 ASP A CA 6
ATOM 10042 C C . ASP A 1 61 ? 0.330 6.212 4.500 1.00 1.00 61 ASP A C 6
ATOM 10043 O O . ASP A 1 61 ? 1.426 6.771 4.496 1.00 1.00 61 ASP A O 6
ATOM 10052 N N . CYS A 1 62 ? 0.128 4.991 4.015 1.00 1.00 62 CYS A N 6
ATOM 10053 C CA . CYS A 1 62 ? 1.232 4.231 3.433 1.00 1.00 62 CYS A CA 6
ATOM 10054 C C . CYS A 1 62 ? 1.721 4.903 2.152 1.00 1.00 62 CYS A C 6
ATOM 10055 O O . CYS A 1 62 ? 2.915 5.162 1.995 1.00 1.00 62 CYS A O 6
ATOM 10063 N N . TYR A 1 63 ? 0.792 5.181 1.243 1.00 1.00 63 TYR A N 6
ATOM 10064 C CA . TYR A 1 63 ? 1.158 5.817 -0.015 1.00 1.00 63 TYR A CA 6
ATOM 10065 C C . TYR A 1 63 ? 1.816 7.166 0.241 1.00 1.00 63 TYR A C 6
ATOM 10066 O O . TYR A 1 63 ? 2.826 7.498 -0.379 1.00 1.00 63 TYR A O 6
ATOM 10084 N N . ASN A 1 64 ? 1.248 7.938 1.162 1.00 1.00 64 ASN A N 6
ATOM 10085 C CA . ASN A 1 64 ? 1.806 9.244 1.477 1.00 1.00 64 ASN A CA 6
ATOM 10086 C C . ASN A 1 64 ? 3.212 9.097 2.046 1.00 1.00 64 ASN A C 6
ATOM 10087 O O . ASN A 1 64 ? 4.088 9.905 1.739 1.00 1.00 64 ASN A O 6
ATOM 10098 N N . TYR A 1 65 ? 3.397 8.064 2.863 1.00 1.00 65 TYR A N 6
ATOM 10099 C CA . TYR A 1 65 ? 4.701 7.825 3.464 1.00 1.00 65 TYR A CA 6
ATOM 10100 C C . TYR A 1 65 ? 5.748 7.642 2.371 1.00 1.00 65 TYR A C 6
ATOM 10101 O O . TYR A 1 65 ? 6.841 8.205 2.459 1.00 1.00 65 TYR A O 6
ATOM 10119 N N . VAL A 1 66 ? 5.414 6.853 1.356 1.00 1.00 66 VAL A N 6
ATOM 10120 C CA . VAL A 1 66 ? 6.342 6.606 0.251 1.00 1.00 66 VAL A CA 6
ATOM 10121 C C . VAL A 1 66 ? 6.574 7.887 -0.552 1.00 1.00 66 VAL A C 6
ATOM 10122 O O . VAL A 1 66 ? 7.704 8.191 -0.934 1.00 1.00 66 VAL A O 6
ATOM 10135 N N . ILE A 1 67 ? 5.509 8.642 -0.813 1.00 1.00 67 ILE A N 6
ATOM 10136 C CA . ILE A 1 67 ? 5.619 9.881 -1.573 1.00 1.00 67 ILE A CA 6
ATOM 10137 C C . ILE A 1 67 ? 6.250 10.975 -0.717 1.00 1.00 67 ILE A C 6
ATOM 10138 O O . ILE A 1 67 ? 6.825 11.936 -1.227 1.00 1.00 67 ILE A O 6
ATOM 10154 N N . ASN A 1 68 ? 6.133 10.832 0.599 1.00 1.00 68 ASN A N 6
ATOM 10155 C CA . ASN A 1 68 ? 6.683 11.822 1.530 1.00 1.00 68 ASN A CA 6
ATOM 10156 C C . ASN A 1 68 ? 8.157 11.558 1.813 1.00 1.00 68 ASN A C 6
ATOM 10157 O O . ASN A 1 68 ? 9.026 12.268 1.307 1.00 1.00 68 ASN A O 6
ATOM 10168 N N . VAL A 1 69 ? 8.403 10.534 2.624 1.00 1.00 69 VAL A N 6
ATOM 10169 C CA . VAL A 1 69 ? 9.777 10.186 2.987 1.00 1.00 69 VAL A CA 6
ATOM 10170 C C . VAL A 1 69 ? 10.650 10.067 1.731 1.00 1.00 69 VAL A C 6
ATOM 10171 O O . VAL A 1 69 ? 11.783 10.549 1.688 1.00 1.00 69 VAL A O 6
ATOM 10184 N N . ILE A 1 70 ? 10.114 9.415 0.705 1.00 1.00 70 ILE A N 6
ATOM 10185 C CA . ILE A 1 70 ? 10.818 9.212 -0.558 1.00 1.00 70 ILE A CA 6
ATOM 10186 C C . ILE A 1 70 ? 10.287 10.196 -1.596 1.00 1.00 70 ILE A C 6
ATOM 10187 O O . ILE A 1 70 ? 9.084 10.371 -1.789 1.00 1.00 70 ILE A O 6
ATOM 10203 N N . GLU A 1 71 ? 11.205 10.857 -2.294 1.00 1.00 71 GLU A N 6
ATOM 1020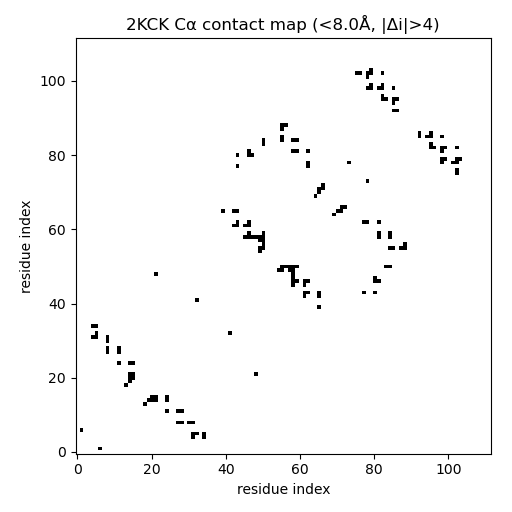4 C CA . GLU A 1 71 ? 10.868 11.821 -3.337 1.00 1.00 71 GLU A CA 6
ATOM 10205 C C . GLU A 1 71 ? 10.886 11.152 -4.715 1.00 1.00 71 GLU A C 6
ATOM 10206 O O . GLU A 1 71 ? 11.124 11.805 -5.731 1.00 1.00 71 GLU A O 6
ATOM 10218 N N . ASP A 1 72 ? 10.638 9.847 -4.766 1.00 1.00 72 ASP A N 6
ATOM 10219 C CA . ASP A 1 72 ? 10.635 9.096 -6.020 1.00 1.00 72 ASP A CA 6
ATOM 10220 C C . ASP A 1 72 ? 9.291 9.246 -6.715 1.00 1.00 72 ASP A C 6
ATOM 10221 O O . ASP A 1 72 ? 8.735 8.278 -7.234 1.00 1.00 72 ASP A O 6
ATOM 10230 N N . GLU A 1 73 ? 8.767 10.467 -6.738 1.00 1.00 73 GLU A N 6
ATOM 10231 C CA . GLU A 1 73 ? 7.482 10.752 -7.379 1.00 1.00 73 GLU A CA 6
ATOM 10232 C C . GLU A 1 73 ? 7.510 10.341 -8.856 1.00 1.00 73 GLU A C 6
ATOM 10233 O O . GLU A 1 73 ? 7.573 11.187 -9.749 1.00 1.00 73 GLU A O 6
ATOM 10245 N N . TYR A 1 74 ? 7.464 9.036 -9.099 1.00 1.00 74 TYR A N 6
ATOM 10246 C CA . TYR A 1 74 ? 7.492 8.525 -10.461 1.00 1.00 74 TYR A CA 6
ATOM 10247 C C . TYR A 1 74 ? 7.107 7.051 -10.487 1.00 1.00 74 TYR A C 6
ATOM 10248 O O . TYR A 1 74 ? 7.566 6.296 -11.344 1.00 1.00 74 TYR A O 6
ATOM 10266 N N . ASN A 1 75 ? 6.264 6.646 -9.542 1.00 1.00 75 ASN A N 6
ATOM 10267 C CA . ASN A 1 75 ? 5.814 5.249 -9.460 1.00 1.00 75 ASN A CA 6
ATOM 10268 C C . ASN A 1 75 ? 4.365 5.138 -9.921 1.00 1.00 75 ASN A C 6
ATOM 10269 O O . ASN A 1 75 ? 3.423 5.533 -9.234 1.00 1.00 75 ASN A O 6
ATOM 10280 N N . LYS A 1 76 ? 4.177 4.579 -11.113 1.00 1.00 76 LYS A N 6
ATOM 10281 C CA . LYS A 1 76 ? 2.846 4.413 -11.680 1.00 1.00 76 LYS A CA 6
ATOM 10282 C C . LYS A 1 76 ? 2.016 3.461 -10.822 1.00 1.00 76 LYS A C 6
ATOM 10283 O O . LYS A 1 76 ? 0.818 3.665 -10.626 1.00 1.00 76 LYS A O 6
ATOM 10302 N N . ASP A 1 77 ? 2.666 2.418 -10.319 1.00 1.00 77 ASP A N 6
ATOM 10303 C CA . ASP A 1 77 ? 1.983 1.429 -9.491 1.00 1.00 77 ASP A CA 6
ATOM 10304 C C . ASP A 1 77 ? 1.447 2.076 -8.214 1.00 1.00 77 ASP A C 6
ATOM 10305 O O . ASP A 1 77 ? 0.317 1.813 -7.801 1.00 1.00 77 ASP A O 6
ATOM 10314 N N . VAL A 1 78 ? 2.263 2.923 -7.596 1.00 1.00 78 VAL A N 6
ATOM 10315 C CA . VAL A 1 78 ? 1.860 3.598 -6.366 1.00 1.00 78 VAL A CA 6
ATOM 10316 C C . VAL A 1 78 ? 0.715 4.570 -6.644 1.00 1.00 78 VAL A C 6
ATOM 10317 O O . VAL A 1 78 ? -0.281 4.589 -5.921 1.00 1.00 78 VAL A O 6
ATOM 10330 N N . TRP A 1 79 ? 0.858 5.377 -7.689 1.00 1.00 79 TRP A N 6
ATOM 10331 C CA . TRP A 1 79 ? -0.169 6.350 -8.047 1.00 1.00 79 TRP A CA 6
ATOM 10332 C C . TRP A 1 79 ? -1.494 5.646 -8.316 1.00 1.00 79 TRP A C 6
ATOM 10333 O O . TRP A 1 79 ? -2.551 6.090 -7.864 1.00 1.00 79 TRP A O 6
ATOM 10354 N N . ALA A 1 80 ? -1.448 4.539 -9.049 1.00 1.00 80 ALA A N 6
ATOM 10355 C CA . ALA A 1 80 ? -2.656 3.788 -9.367 1.00 1.00 80 ALA A CA 6
ATOM 10356 C C . ALA A 1 80 ? -3.314 3.264 -8.094 1.00 1.00 80 ALA A C 6
ATOM 10357 O O . ALA A 1 80 ? -4.540 3.249 -7.982 1.00 1.00 80 ALA A O 6
ATOM 10364 N N . ALA A 1 81 ? -2.488 2.842 -7.143 1.00 1.00 81 ALA A N 6
ATOM 10365 C CA . ALA A 1 81 ? -3.001 2.319 -5.883 1.00 1.00 81 ALA A CA 6
ATOM 10366 C C . ALA A 1 81 ? -3.708 3.413 -5.091 1.00 1.00 81 ALA A C 6
ATOM 10367 O O . ALA A 1 81 ? -4.804 3.210 -4.569 1.00 1.00 81 ALA A O 6
ATOM 10374 N N . LYS A 1 82 ? -3.069 4.575 -5.002 1.00 1.00 82 LYS A N 6
ATOM 10375 C CA . LYS A 1 82 ? -3.637 5.693 -4.260 1.00 1.00 82 LYS A CA 6
ATOM 10376 C C . LYS A 1 82 ? -4.973 6.115 -4.881 1.00 1.00 82 LYS A C 6
ATOM 10377 O O . LYS A 1 82 ? -5.953 6.339 -4.172 1.00 1.00 82 LYS A O 6
ATOM 10396 N N . ALA A 1 83 ? -5.008 6.217 -6.205 1.00 1.00 83 ALA A N 6
ATOM 10397 C CA . ALA A 1 83 ? -6.227 6.615 -6.899 1.00 1.00 83 ALA A CA 6
ATOM 10398 C C . ALA A 1 83 ? -7.372 5.683 -6.535 1.00 1.00 83 ALA A C 6
ATOM 10399 O O . ALA A 1 83 ? -8.467 6.138 -6.208 1.00 1.00 83 ALA A O 6
ATOM 10406 N N . ASP A 1 84 ? -7.110 4.382 -6.593 1.00 1.00 84 ASP A N 6
ATOM 10407 C CA . ASP A 1 84 ? -8.128 3.389 -6.266 1.00 1.00 84 ASP A CA 6
ATOM 10408 C C . ASP A 1 84 ? -8.736 3.689 -4.896 1.00 1.00 84 ASP A C 6
ATOM 10409 O O . ASP A 1 84 ? -9.949 3.587 -4.710 1.00 1.00 84 ASP A O 6
ATOM 10418 N N . ALA A 1 85 ? -7.891 4.062 -3.939 1.00 1.00 85 ALA A N 6
ATOM 10419 C CA . ALA A 1 85 ? -8.359 4.378 -2.592 1.00 1.00 85 ALA A CA 6
ATOM 10420 C C . ALA A 1 85 ? -9.280 5.596 -2.618 1.00 1.00 85 ALA A C 6
ATOM 10421 O O . ALA A 1 85 ? -10.272 5.653 -1.891 1.00 1.00 85 ALA A O 6
ATOM 10428 N N . LEU A 1 86 ? -8.943 6.566 -3.460 1.00 1.00 86 LEU A N 6
ATOM 10429 C CA . LEU A 1 86 ? -9.740 7.781 -3.585 1.00 1.00 86 LEU A CA 6
ATOM 10430 C C . LEU A 1 86 ? -11.046 7.494 -4.321 1.00 1.00 86 LEU A C 6
ATOM 10431 O O . LEU A 1 86 ? -12.057 8.158 -4.091 1.00 1.00 86 LEU A O 6
ATOM 10447 N N . ARG A 1 87 ? -11.012 6.501 -5.204 1.00 1.00 87 ARG A N 6
ATOM 10448 C CA . ARG A 1 87 ? -12.200 6.144 -5.971 1.00 1.00 87 ARG A CA 6
ATOM 10449 C C . ARG A 1 87 ? -13.286 5.572 -5.064 1.00 1.00 87 ARG A C 6
ATOM 10450 O O . ARG A 1 87 ? -14.452 5.503 -5.448 1.00 1.00 87 ARG A O 6
ATOM 10471 N N . TYR A 1 88 ? -12.885 5.165 -3.864 1.00 1.00 88 TYR A N 6
ATOM 10472 C CA . TYR A 1 88 ? -13.815 4.592 -2.881 1.00 1.00 88 TYR A CA 6
ATOM 10473 C C . TYR A 1 88 ? -13.672 5.284 -1.532 1.00 1.00 88 TYR A C 6
ATOM 10474 O O . TYR A 1 88 ? -13.477 4.639 -0.502 1.00 1.00 88 TYR A O 6
ATOM 10492 N N . ILE A 1 89 ? -13.770 6.611 -1.527 1.00 1.00 89 ILE A N 6
ATOM 10493 C CA . ILE A 1 89 ? -13.655 7.411 -0.299 1.00 1.00 89 ILE A CA 6
ATOM 10494 C C . ILE A 1 89 ? -14.864 8.334 -0.149 1.00 1.00 89 ILE A C 6
ATOM 10495 O O . ILE A 1 89 ? -15.263 9.018 -1.092 1.00 1.00 89 ILE A O 6
ATOM 10511 N N . GLU A 1 90 ? -15.451 8.357 1.043 1.00 1.00 90 GLU A N 6
ATOM 10512 C CA . GLU A 1 90 ? -16.607 9.207 1.307 1.00 1.00 90 GLU A CA 6
ATOM 10513 C C . GLU A 1 90 ? -17.734 8.893 0.328 1.00 1.00 90 GLU A C 6
ATOM 10514 O O . GLU A 1 90 ? -18.661 8.149 0.649 1.00 1.00 90 GLU A O 6
ATOM 10526 N N . GLY A 1 91 ? -17.663 9.457 -0.873 1.00 1.00 91 GLY A N 6
ATOM 10527 C CA . GLY A 1 91 ? -18.683 9.234 -1.899 1.00 1.00 91 GLY A CA 6
ATOM 10528 C C . GLY A 1 91 ? -18.053 9.209 -3.284 1.00 1.00 91 GLY A C 6
ATOM 10529 O O . GLY A 1 91 ? -17.657 8.153 -3.777 1.00 1.00 91 GLY A O 6
ATOM 10533 N N . LYS A 1 92 ? -17.969 10.374 -3.917 1.00 1.00 92 LYS A N 6
ATOM 10534 C CA . LYS A 1 92 ? -17.385 10.475 -5.249 1.00 1.00 92 LYS A CA 6
ATOM 10535 C C . LYS A 1 92 ? -17.021 11.920 -5.562 1.00 1.00 92 LYS A C 6
ATOM 10536 O O . LYS A 1 92 ? -17.686 12.582 -6.359 1.00 1.00 92 LYS A O 6
ATOM 10555 N N . GLU A 1 93 ? -15.958 12.405 -4.928 1.00 1.00 93 GLU A N 6
ATOM 10556 C CA . GLU A 1 93 ? -15.498 13.776 -5.136 1.00 1.00 93 GLU A CA 6
ATOM 10557 C C . GLU A 1 93 ? -14.603 13.864 -6.363 1.00 1.00 93 GLU A C 6
ATOM 10558 O O . GLU A 1 93 ? -14.104 12.857 -6.863 1.00 1.00 93 GLU A O 6
ATOM 10570 N N . VAL A 1 94 ? -14.403 15.085 -6.849 1.00 1.00 94 VAL A N 6
ATOM 10571 C CA . VAL A 1 94 ? -13.566 15.299 -8.020 1.00 1.00 94 VAL A CA 6
ATOM 10572 C C . VAL A 1 94 ? -12.151 14.795 -7.765 1.00 1.00 94 VAL A C 6
ATOM 10573 O O . VAL A 1 94 ? -11.341 14.711 -8.689 1.00 1.00 94 VAL A O 6
ATOM 10586 N N . GLU A 1 95 ? -11.852 14.461 -6.514 1.00 1.00 95 GLU A N 6
ATOM 10587 C CA . GLU A 1 95 ? -10.527 13.975 -6.154 1.00 1.00 95 GLU A CA 6
ATOM 10588 C C . GLU A 1 95 ? -10.210 12.687 -6.906 1.00 1.00 95 GLU A C 6
ATOM 10589 O O . GLU A 1 95 ? -9.147 12.552 -7.514 1.00 1.00 95 GLU A O 6
ATOM 10601 N N . ALA A 1 96 ? -11.135 11.734 -6.864 1.00 1.00 96 ALA A N 6
ATOM 10602 C CA . ALA A 1 96 ? -10.935 10.459 -7.546 1.00 1.00 96 ALA A CA 6
ATOM 10603 C C . ALA A 1 96 ? -10.585 10.680 -9.015 1.00 1.00 96 ALA A C 6
ATOM 10604 O O . ALA A 1 96 ? -9.789 9.934 -9.587 1.00 1.00 96 ALA A O 6
ATOM 10611 N N . GLU A 1 97 ? -11.178 11.706 -9.617 1.00 1.00 97 GLU A N 6
ATOM 10612 C CA . GLU A 1 97 ? -10.911 12.005 -11.022 1.00 1.00 97 GLU A CA 6
ATOM 10613 C C . GLU A 1 97 ? -9.490 12.542 -11.199 1.00 1.00 97 GLU A C 6
ATOM 10614 O O . GLU A 1 97 ? -8.769 12.136 -12.110 1.00 1.00 97 GLU A O 6
ATOM 10626 N N . ILE A 1 98 ? -9.092 13.459 -10.325 1.00 1.00 98 ILE A N 6
ATOM 10627 C CA . ILE A 1 98 ? -7.757 14.050 -10.408 1.00 1.00 98 ILE A CA 6
ATOM 10628 C C . ILE A 1 98 ? -6.693 12.958 -10.311 1.00 1.00 98 ILE A C 6
ATOM 10629 O O . ILE A 1 98 ? -5.733 12.949 -11.081 1.00 1.00 98 ILE A O 6
ATOM 10645 N N . ALA A 1 99 ? -6.869 12.037 -9.368 1.00 1.00 99 ALA A N 6
ATOM 10646 C CA . ALA A 1 99 ? -5.904 10.956 -9.195 1.00 1.00 99 ALA A CA 6
ATOM 10647 C C . ALA A 1 99 ? -5.910 10.023 -10.399 1.00 1.00 99 ALA A C 6
ATOM 10648 O O . ALA A 1 99 ? -4.852 9.641 -10.900 1.00 1.00 99 ALA A O 6
ATOM 10655 N N . GLU A 1 100 ? -7.112 9.670 -10.844 1.00 1.00 100 GLU A N 6
ATOM 10656 C CA . GLU A 1 100 ? -7.244 8.772 -11.989 1.00 1.00 100 GLU A CA 6
ATOM 10657 C C . GLU A 1 100 ? -6.454 9.310 -13.183 1.00 1.00 100 GLU A C 6
ATOM 10658 O O . GLU A 1 100 ? -5.731 8.560 -13.839 1.00 1.00 100 GLU A O 6
ATOM 10670 N N . ALA A 1 101 ? -6.595 10.603 -13.454 1.00 1.00 101 ALA A N 6
ATOM 10671 C CA . ALA A 1 101 ? -5.882 11.224 -14.567 1.00 1.00 101 ALA A CA 6
ATOM 10672 C C . ALA A 1 101 ? -4.372 11.196 -14.327 1.00 1.00 101 ALA A C 6
ATOM 10673 O O . ALA A 1 101 ? -3.594 10.947 -15.248 1.00 1.00 101 ALA A O 6
ATOM 10680 N N . ARG A 1 102 ? -3.964 11.457 -13.089 1.00 1.00 102 ARG A N 6
ATOM 10681 C CA . ARG A 1 102 ? -2.545 11.455 -12.743 1.00 1.00 102 ARG A CA 6
ATOM 10682 C C . ARG A 1 102 ? -1.936 10.068 -12.945 1.00 1.00 102 ARG A C 6
ATOM 10683 O O . ARG A 1 102 ? -0.831 9.930 -13.474 1.00 1.00 102 ARG A O 6
ATOM 10704 N N . ALA A 1 103 ? -2.651 9.033 -12.521 1.00 1.00 103 ALA A N 6
ATOM 10705 C CA . ALA A 1 103 ? -2.160 7.668 -12.654 1.00 1.00 103 ALA A CA 6
ATOM 10706 C C . ALA A 1 103 ? -2.251 7.197 -14.099 1.00 1.00 103 ALA A C 6
ATOM 10707 O O . ALA A 1 103 ? -1.474 6.348 -14.536 1.00 1.00 103 ALA A O 6
ATOM 10714 N N . LYS A 1 104 ? -3.209 7.756 -14.830 1.00 1.00 104 LYS A N 6
ATOM 10715 C CA . LYS A 1 104 ? -3.417 7.392 -16.237 1.00 1.00 104 LYS A CA 6
ATOM 10716 C C . LYS A 1 104 ? -2.702 8.380 -17.156 1.00 1.00 104 LYS A C 6
ATOM 10717 O O . LYS A 1 104 ? -2.740 8.236 -18.379 1.00 1.00 104 LYS A O 6
ATOM 10736 N N . LEU A 1 105 ? -2.055 9.375 -16.560 1.00 1.00 105 LEU A N 6
ATOM 10737 C CA . LEU A 1 105 ? -1.343 10.377 -17.341 1.00 1.00 105 LEU A CA 6
ATOM 10738 C C . LEU A 1 105 ? -0.319 9.693 -18.246 1.00 1.00 105 LEU A C 6
ATOM 10739 O O . LEU A 1 105 ? 0.727 9.229 -17.792 1.00 1.00 105 LEU A O 6
ATOM 10755 N N . GLU A 1 106 ? -0.628 9.634 -19.537 1.00 1.00 106 GLU A N 6
ATOM 10756 C CA . GLU A 1 106 ? 0.261 9.011 -20.518 1.00 1.00 106 GLU A CA 6
ATOM 10757 C C . GLU A 1 106 ? 1.092 10.077 -21.226 1.00 1.00 106 GLU A C 6
ATOM 10758 O O . GLU A 1 106 ? 0.607 11.170 -21.517 1.00 1.00 106 GLU A O 6
ATOM 10770 N N . HIS A 1 107 ? 2.349 9.756 -21.507 1.00 1.00 107 HIS A N 6
ATOM 10771 C CA . HIS A 1 107 ? 3.249 10.691 -22.186 1.00 1.00 107 HIS A CA 6
ATOM 10772 C C . HIS A 1 107 ? 3.053 10.605 -23.695 1.00 1.00 107 HIS A C 6
ATOM 10773 O O . HIS A 1 107 ? 2.392 9.696 -24.196 1.00 1.00 107 HIS A O 6
ATOM 10788 N N . HIS A 1 108 ? 3.624 11.558 -24.425 1.00 1.00 108 HIS A N 6
ATOM 10789 C CA . HIS A 1 108 ? 3.499 11.574 -25.875 1.00 1.00 108 HIS A CA 6
ATOM 10790 C C . HIS A 1 108 ? 4.208 10.366 -26.474 1.00 1.00 108 HIS A C 6
ATOM 10791 O O . HIS A 1 108 ? 5.247 9.929 -25.976 1.00 1.00 108 HIS A O 6
ATOM 10806 N N . HIS A 1 109 ? 3.640 9.821 -27.545 1.00 1.00 109 HIS A N 6
ATOM 10807 C CA . HIS A 1 109 ? 4.216 8.652 -28.222 1.00 1.00 109 HIS A CA 6
ATOM 10808 C C . HIS A 1 109 ? 4.459 8.950 -29.694 1.00 1.00 109 HIS A C 6
ATOM 10809 O O . HIS A 1 109 ? 3.601 9.497 -30.388 1.00 1.00 109 HIS A O 6
ATOM 10824 N N . HIS A 1 110 ? 5.646 8.586 -30.169 1.00 1.00 110 HIS A N 6
ATOM 10825 C CA . HIS A 1 110 ? 6.008 8.817 -31.567 1.00 1.00 110 HIS A CA 6
ATOM 10826 C C . HIS A 1 110 ? 6.976 7.743 -32.051 1.00 1.00 110 HIS A C 6
ATOM 10827 O O . HIS A 1 110 ? 7.803 7.247 -31.288 1.00 1.00 110 HIS A O 6
ATOM 10842 N N . HIS A 1 111 ? 6.860 7.391 -33.328 1.00 1.00 111 HIS A N 6
ATOM 10843 C CA . HIS A 1 111 ? 7.725 6.372 -33.925 1.00 1.00 111 HIS A CA 6
ATOM 10844 C C . HIS A 1 111 ? 9.016 6.998 -34.439 1.00 1.00 111 HIS A C 6
ATOM 10845 O O . HIS A 1 111 ? 9.067 8.193 -34.731 1.00 1.00 111 HIS A O 6
ATOM 10860 N N . HIS A 1 112 ? 10.059 6.182 -34.547 1.00 1.00 112 HIS A N 6
ATOM 10861 C CA . HIS A 1 112 ? 11.346 6.667 -35.026 1.00 1.00 112 HIS A CA 6
ATOM 10862 C C . HIS A 1 112 ? 12.291 5.500 -35.293 1.00 1.00 112 HIS A C 6
ATOM 10863 O O . HIS A 1 112 ? 11.936 4.385 -34.951 1.00 1.00 112 HIS A O 6
ATOM 10879 N N . MET A 1 1 ? 22.798 -8.677 -0.060 1.00 1.00 1 MET A N 7
ATOM 10880 C CA . MET A 1 1 ? 24.077 -8.203 -0.659 1.00 1.00 1 MET A CA 7
ATOM 10881 C C . MET A 1 1 ? 24.604 -7.023 0.153 1.00 1.00 1 MET A C 7
ATOM 10882 O O . MET A 1 1 ? 25.622 -7.135 0.836 1.00 1.00 1 MET A O 7
ATOM 10898 N N . VAL A 1 2 ? 23.900 -5.898 0.075 1.00 1.00 2 VAL A N 7
ATOM 10899 C CA . VAL A 1 2 ? 24.304 -4.703 0.806 1.00 1.00 2 VAL A CA 7
ATOM 10900 C C . VAL A 1 2 ? 24.214 -4.943 2.308 1.00 1.00 2 VAL A C 7
ATOM 10901 O O . VAL A 1 2 ? 25.116 -4.573 3.060 1.00 1.00 2 VAL A O 7
ATOM 10914 N N . ASP A 1 3 ? 23.121 -5.560 2.746 1.00 1.00 3 ASP A N 7
ATOM 10915 C CA . ASP A 1 3 ? 22.918 -5.840 4.170 1.00 1.00 3 ASP A CA 7
ATOM 10916 C C . ASP A 1 3 ? 22.122 -7.135 4.356 1.00 1.00 3 ASP A C 7
ATOM 10917 O O . ASP A 1 3 ? 22.307 -8.102 3.618 1.00 1.00 3 ASP A O 7
ATOM 10926 N N . GLN A 1 4 ? 21.242 -7.143 5.353 1.00 1.00 4 GLN A N 7
ATOM 10927 C CA . GLN A 1 4 ? 20.423 -8.316 5.632 1.00 1.00 4 GLN A CA 7
ATOM 10928 C C . GLN A 1 4 ? 19.520 -8.616 4.438 1.00 1.00 4 GLN A C 7
ATOM 10929 O O . GLN A 1 4 ? 19.305 -9.777 4.088 1.00 1.00 4 GLN A O 7
ATOM 10943 N N . ASN A 1 5 ? 18.993 -7.565 3.819 1.00 1.00 5 ASN A N 7
ATOM 10944 C CA . ASN A 1 5 ? 18.122 -7.723 2.661 1.00 1.00 5 ASN A CA 7
ATOM 10945 C C . ASN A 1 5 ? 16.988 -8.700 2.953 1.00 1.00 5 ASN A C 7
ATOM 10946 O O . ASN A 1 5 ? 17.054 -9.855 2.534 1.00 1.00 5 ASN A O 7
ATOM 10957 N N . PRO A 1 6 ? 15.955 -8.270 3.625 1.00 1.00 6 PRO A N 7
ATOM 10958 C CA . PRO A 1 6 ? 14.788 -9.144 3.942 1.00 1.00 6 PRO A CA 7
ATOM 10959 C C . PRO A 1 6 ? 14.023 -9.555 2.676 1.00 1.00 6 PRO A C 7
ATOM 10960 O O . PRO A 1 6 ? 12.800 -9.694 2.695 1.00 1.00 6 PRO A O 7
ATOM 10971 N N . GLU A 1 7 ? 14.721 -9.756 1.564 1.00 1.00 7 GLU A N 7
ATOM 10972 C CA . GLU A 1 7 ? 14.081 -10.139 0.311 1.00 1.00 7 GLU A CA 7
ATOM 10973 C C . GLU A 1 7 ? 13.310 -11.442 0.476 1.00 1.00 7 GLU A C 7
ATOM 10974 O O . GLU A 1 7 ? 12.443 -11.757 -0.339 1.00 1.00 7 GLU A O 7
ATOM 10986 N N . GLU A 1 8 ? 13.627 -12.186 1.530 1.00 1.00 8 GLU A N 7
ATOM 10987 C CA . GLU A 1 8 ? 12.955 -13.456 1.801 1.00 1.00 8 GLU A CA 7
ATOM 10988 C C . GLU A 1 8 ? 11.558 -13.217 2.369 1.00 1.00 8 GLU A C 7
ATOM 10989 O O . GLU A 1 8 ? 10.611 -13.943 2.069 1.00 1.00 8 GLU A O 7
ATOM 11001 N N . TYR A 1 9 ? 11.430 -12.193 3.208 1.00 1.00 9 TYR A N 7
ATOM 11002 C CA . TYR A 1 9 ? 10.153 -11.862 3.826 1.00 1.00 9 TYR A CA 7
ATOM 11003 C C . TYR A 1 9 ? 9.063 -11.725 2.760 1.00 1.00 9 TYR A C 7
ATOM 11004 O O . TYR A 1 9 ? 7.873 -11.757 3.071 1.00 1.00 9 TYR A O 7
ATOM 11022 N N . TYR A 1 10 ? 9.451 -11.578 1.496 1.00 1.00 10 TYR A N 7
ATOM 11023 C CA . TYR A 1 10 ? 8.494 -11.440 0.402 1.00 1.00 10 TYR A CA 7
ATOM 11024 C C . TYR A 1 10 ? 7.540 -12.642 0.380 1.00 1.00 10 TYR A C 7
ATOM 11025 O O . TYR A 1 10 ? 6.523 -12.641 -0.317 1.00 1.00 10 TYR A O 7
ATOM 11043 N N . LEU A 1 11 ? 7.860 -13.688 1.135 1.00 1.00 11 LEU A N 7
ATOM 11044 C CA . LEU A 1 11 ? 7.026 -14.892 1.182 1.00 1.00 11 LEU A CA 7
ATOM 11045 C C . LEU A 1 11 ? 5.552 -14.525 1.285 1.00 1.00 11 LEU A C 7
ATOM 11046 O O . LEU A 1 11 ? 4.692 -15.330 0.930 1.00 1.00 11 LEU A O 7
ATOM 11062 N N . GLU A 1 12 ? 5.304 -13.310 1.763 1.00 1.00 12 GLU A N 7
ATOM 11063 C CA . GLU A 1 12 ? 3.936 -12.845 1.904 1.00 1.00 12 GLU A CA 7
ATOM 11064 C C . GLU A 1 12 ? 3.193 -12.967 0.581 1.00 1.00 12 GLU A C 7
ATOM 11065 O O . GLU A 1 12 ? 2.089 -13.512 0.553 1.00 1.00 12 GLU A O 7
ATOM 11077 N N . GLY A 1 13 ? 3.815 -12.461 -0.480 1.00 1.00 13 GLY A N 7
ATOM 11078 C CA . GLY A 1 13 ? 3.229 -12.521 -1.823 1.00 1.00 13 GLY A CA 7
ATOM 11079 C C . GLY A 1 13 ? 2.466 -13.828 -2.029 1.00 1.00 13 GLY A C 7
ATOM 11080 O O . GLY A 1 13 ? 1.408 -13.857 -2.658 1.00 1.00 13 GLY A O 7
ATOM 11084 N N . VAL A 1 14 ? 3.001 -14.915 -1.480 1.00 1.00 14 VAL A N 7
ATOM 11085 C CA . VAL A 1 14 ? 2.355 -16.216 -1.598 1.00 1.00 14 VAL A CA 7
ATOM 11086 C C . VAL A 1 14 ? 1.139 -16.294 -0.691 1.00 1.00 14 VAL A C 7
ATOM 11087 O O . VAL A 1 14 ? 0.035 -16.595 -1.146 1.00 1.00 14 VAL A O 7
ATOM 11100 N N . LEU A 1 15 ? 1.329 -16.020 0.594 1.00 1.00 15 LEU A N 7
ATOM 11101 C CA . LEU A 1 15 ? 0.233 -16.077 1.557 1.00 1.00 15 LEU A CA 7
ATOM 11102 C C . LEU A 1 15 ? -1.019 -15.428 0.983 1.00 1.00 15 LEU A C 7
ATOM 11103 O O . LEU A 1 15 ? -2.026 -16.108 0.786 1.00 1.00 15 LEU A O 7
ATOM 11119 N N . GLN A 1 16 ? -0.960 -14.132 0.696 1.00 1.00 16 GLN A N 7
ATOM 11120 C CA . GLN A 1 16 ? -2.120 -13.443 0.142 1.00 1.00 16 GLN A CA 7
ATOM 11121 C C . GLN A 1 16 ? -2.722 -14.256 -1.010 1.00 1.00 16 GLN A C 7
ATOM 11122 O O . GLN A 1 16 ? -3.908 -14.586 -0.992 1.00 1.00 16 GLN A O 7
ATOM 11136 N N . TYR A 1 17 ? -1.919 -14.599 -2.012 1.00 1.00 17 TYR A N 7
ATOM 11137 C CA . TYR A 1 17 ? -2.411 -15.377 -3.146 1.00 1.00 17 TYR A CA 7
ATOM 11138 C C . TYR A 1 17 ? -3.167 -16.620 -2.673 1.00 1.00 17 TYR A C 7
ATOM 11139 O O . TYR A 1 17 ? -4.357 -16.768 -2.948 1.00 1.00 17 TYR A O 7
ATOM 11157 N N . ASP A 1 18 ? -2.468 -17.497 -1.959 1.00 1.00 18 ASP A N 7
ATOM 11158 C CA . ASP A 1 18 ? -3.094 -18.721 -1.450 1.00 1.00 18 ASP A CA 7
ATOM 11159 C C . ASP A 1 18 ? -3.971 -18.414 -0.241 1.00 1.00 18 ASP A C 7
ATOM 11160 O O . ASP A 1 18 ? -5.199 -18.438 -0.315 1.00 1.00 18 ASP A O 7
ATOM 11169 N N . ALA A 1 19 ? -3.318 -18.118 0.878 1.00 1.00 19 ALA A N 7
ATOM 11170 C CA . ALA A 1 19 ? -4.023 -17.797 2.126 1.00 1.00 19 ALA A CA 7
ATOM 11171 C C . ALA A 1 19 ? -4.323 -16.303 2.203 1.00 1.00 19 ALA A C 7
ATOM 11172 O O . ALA A 1 19 ? -3.551 -15.529 2.770 1.00 1.00 19 ALA A O 7
ATOM 11179 N N . GLY A 1 20 ? -5.448 -15.880 1.635 1.00 1.00 20 GLY A N 7
ATOM 11180 C CA . GLY A 1 20 ? -5.841 -14.473 1.647 1.00 1.00 20 GLY A CA 7
ATOM 11181 C C . GLY A 1 20 ? -5.889 -13.919 3.066 1.00 1.00 20 GLY A C 7
ATOM 11182 O O . GLY A 1 20 ? -6.956 -13.819 3.673 1.00 1.00 20 GLY A O 7
ATOM 11186 N N . ASN A 1 21 ? -4.725 -13.557 3.596 1.00 1.00 21 ASN A N 7
ATOM 11187 C CA . ASN A 1 21 ? -4.626 -13.009 4.958 1.00 1.00 21 ASN A CA 7
ATOM 11188 C C . ASN A 1 21 ? -3.869 -11.686 4.946 1.00 1.00 21 ASN A C 7
ATOM 11189 O O . ASN A 1 21 ? -2.845 -11.540 5.612 1.00 1.00 21 ASN A O 7
ATOM 11200 N N . TYR A 1 22 ? -4.396 -10.729 4.189 1.00 1.00 22 TYR A N 7
ATOM 11201 C CA . TYR A 1 22 ? -3.756 -9.408 4.099 1.00 1.00 22 TYR A CA 7
ATOM 11202 C C . TYR A 1 22 ? -3.290 -8.944 5.490 1.00 1.00 22 TYR A C 7
ATOM 11203 O O . TYR A 1 22 ? -2.212 -8.368 5.629 1.00 1.00 22 TYR A O 7
ATOM 11221 N N . THR A 1 23 ? -4.114 -9.216 6.499 1.00 1.00 23 THR A N 7
ATOM 11222 C CA . THR A 1 23 ? -3.774 -8.834 7.865 1.00 1.00 23 THR A CA 7
ATOM 11223 C C . THR A 1 23 ? -2.469 -9.501 8.296 1.00 1.00 23 THR A C 7
ATOM 11224 O O . THR A 1 23 ? -1.568 -8.839 8.810 1.00 1.00 23 THR A O 7
ATOM 11235 N N . GLU A 1 24 ? -2.354 -10.807 8.081 1.00 1.00 24 GLU A N 7
ATOM 11236 C CA . GLU A 1 24 ? -1.139 -11.527 8.463 1.00 1.00 24 GLU A CA 7
ATOM 11237 C C . GLU A 1 24 ? 0.087 -10.904 7.801 1.00 1.00 24 GLU A C 7
ATOM 11238 O O . GLU A 1 24 ? 1.109 -10.683 8.452 1.00 1.00 24 GLU A O 7
ATOM 11250 N N . SER A 1 25 ? -0.022 -10.630 6.506 1.00 1.00 25 SER A N 7
ATOM 11251 C CA . SER A 1 25 ? 1.092 -10.042 5.769 1.00 1.00 25 SER A CA 7
ATOM 11252 C C . SER A 1 25 ? 1.632 -8.799 6.501 1.00 1.00 25 SER A C 7
ATOM 11253 O O . SER A 1 25 ? 2.802 -8.444 6.365 1.00 1.00 25 SER A O 7
ATOM 11261 N N . ILE A 1 26 ? 0.781 -8.137 7.277 1.00 1.00 26 ILE A N 7
ATOM 11262 C CA . ILE A 1 26 ? 1.198 -6.935 8.013 1.00 1.00 26 ILE A CA 7
ATOM 11263 C C . ILE A 1 26 ? 2.376 -7.267 8.936 1.00 1.00 26 ILE A C 7
ATOM 11264 O O . ILE A 1 26 ? 3.352 -6.520 9.022 1.00 1.00 26 ILE A O 7
ATOM 11280 N N . ASP A 1 27 ? 2.268 -8.392 9.634 1.00 1.00 27 ASP A N 7
ATOM 11281 C CA . ASP A 1 27 ? 3.325 -8.802 10.542 1.00 1.00 27 ASP A CA 7
ATOM 11282 C C . ASP A 1 27 ? 4.658 -8.873 9.805 1.00 1.00 27 ASP A C 7
ATOM 11283 O O . ASP A 1 27 ? 5.665 -8.395 10.325 1.00 1.00 27 ASP A O 7
ATOM 11292 N N . LEU A 1 28 ? 4.642 -9.465 8.616 1.00 1.00 28 LEU A N 7
ATOM 11293 C CA . LEU A 1 28 ? 5.867 -9.578 7.831 1.00 1.00 28 LEU A CA 7
ATOM 11294 C C . LEU A 1 28 ? 6.333 -8.198 7.360 1.00 1.00 28 LEU A C 7
ATOM 11295 O O . LEU A 1 28 ? 7.523 -7.889 7.425 1.00 1.00 28 LEU A O 7
ATOM 11311 N N . PHE A 1 29 ? 5.394 -7.383 6.890 1.00 1.00 29 PHE A N 7
ATOM 11312 C CA . PHE A 1 29 ? 5.754 -6.049 6.415 1.00 1.00 29 PHE A CA 7
ATOM 11313 C C . PHE A 1 29 ? 6.412 -5.241 7.540 1.00 1.00 29 PHE A C 7
ATOM 11314 O O . PHE A 1 29 ? 7.466 -4.640 7.334 1.00 1.00 29 PHE A O 7
ATOM 11331 N N . GLU A 1 30 ? 5.788 -5.234 8.714 1.00 1.00 30 GLU A N 7
ATOM 11332 C CA . GLU A 1 30 ? 6.335 -4.482 9.846 1.00 1.00 30 GLU A CA 7
ATOM 11333 C C . GLU A 1 30 ? 7.778 -4.912 10.132 1.00 1.00 30 GLU A C 7
ATOM 11334 O O . GLU A 1 30 ? 8.635 -4.076 10.421 1.00 1.00 30 GLU A O 7
ATOM 11346 N N . LYS A 1 31 ? 8.027 -6.214 10.047 1.00 1.00 31 LYS A N 7
ATOM 11347 C CA . LYS A 1 31 ? 9.377 -6.724 10.304 1.00 1.00 31 LYS A CA 7
ATOM 11348 C C . LYS A 1 31 ? 10.373 -6.174 9.279 1.00 1.00 31 LYS A C 7
ATOM 11349 O O . LYS A 1 31 ? 11.461 -5.730 9.643 1.00 1.00 31 LYS A O 7
ATOM 11368 N N . ALA A 1 32 ? 9.988 -6.212 8.008 1.00 1.00 32 ALA A N 7
ATOM 11369 C CA . ALA A 1 32 ? 10.865 -5.712 6.952 1.00 1.00 32 ALA A CA 7
ATOM 11370 C C . ALA A 1 32 ? 11.183 -4.228 7.169 1.00 1.00 32 ALA A C 7
ATOM 11371 O O . ALA A 1 32 ? 12.351 -3.838 7.162 1.00 1.00 32 ALA A O 7
ATOM 11378 N N . ILE A 1 33 ? 10.140 -3.427 7.358 1.00 1.00 33 ILE A N 7
ATOM 11379 C CA . ILE A 1 33 ? 10.320 -1.990 7.580 1.00 1.00 33 ILE A CA 7
ATOM 11380 C C . ILE A 1 33 ? 11.152 -1.759 8.839 1.00 1.00 33 ILE A C 7
ATOM 11381 O O . ILE A 1 33 ? 12.103 -0.979 8.839 1.00 1.00 33 ILE A O 7
ATOM 11397 N N . GLN A 1 34 ? 10.792 -2.433 9.926 1.00 1.00 34 GLN A N 7
ATOM 11398 C CA . GLN A 1 34 ? 11.509 -2.288 11.185 1.00 1.00 34 GLN A CA 7
ATOM 11399 C C . GLN A 1 34 ? 12.991 -2.600 10.996 1.00 1.00 34 GLN A C 7
ATOM 11400 O O . GLN A 1 34 ? 13.845 -1.938 11.586 1.00 1.00 34 GLN A O 7
ATOM 11414 N N . LEU A 1 35 ? 13.271 -3.603 10.171 1.00 1.00 35 LEU A N 7
ATOM 11415 C CA . LEU A 1 35 ? 14.657 -3.984 9.920 1.00 1.00 35 LEU A CA 7
ATOM 11416 C C . LEU A 1 35 ? 15.397 -2.867 9.178 1.00 1.00 35 LEU A C 7
ATOM 11417 O O . LEU A 1 35 ? 16.506 -2.486 9.552 1.00 1.00 35 LEU A O 7
ATOM 11433 N N . ASP A 1 36 ? 14.769 -2.342 8.130 1.00 1.00 36 ASP A N 7
ATOM 11434 C CA . ASP A 1 36 ? 15.382 -1.267 7.348 1.00 1.00 36 ASP A CA 7
ATOM 11435 C C . ASP A 1 36 ? 14.374 -0.675 6.344 1.00 1.00 36 ASP A C 7
ATOM 11436 O O . ASP A 1 36 ? 14.046 -1.356 5.374 1.00 1.00 36 ASP A O 7
ATOM 11445 N N . PRO A 1 37 ? 13.907 0.529 6.543 1.00 1.00 37 PRO A N 7
ATOM 11446 C CA . PRO A 1 37 ? 12.932 1.147 5.596 1.00 1.00 37 PRO A CA 7
ATOM 11447 C C . PRO A 1 37 ? 13.630 1.778 4.387 1.00 1.00 37 PRO A C 7
ATOM 11448 O O . PRO A 1 37 ? 14.421 2.711 4.528 1.00 1.00 37 PRO A O 7
ATOM 11459 N N . GLU A 1 38 ? 13.339 1.271 3.194 1.00 1.00 38 GLU A N 7
ATOM 11460 C CA . GLU A 1 38 ? 13.941 1.777 1.952 1.00 1.00 38 GLU A CA 7
ATOM 11461 C C . GLU A 1 38 ? 13.332 1.084 0.723 1.00 1.00 38 GLU A C 7
ATOM 11462 O O . GLU A 1 38 ? 13.492 1.540 -0.408 1.00 1.00 38 GLU A O 7
ATOM 11474 N N . GLU A 1 39 ? 12.627 -0.020 0.947 1.00 1.00 39 GLU A N 7
ATOM 11475 C CA . GLU A 1 39 ? 12.000 -0.777 -0.140 1.00 1.00 39 GLU A CA 7
ATOM 11476 C C . GLU A 1 39 ? 10.562 -0.313 -0.356 1.00 1.00 39 GLU A C 7
ATOM 11477 O O . GLU A 1 39 ? 9.648 -0.741 0.348 1.00 1.00 39 GLU A O 7
ATOM 11489 N N . SER A 1 40 ? 10.358 0.568 -1.329 1.00 1.00 40 SER A N 7
ATOM 11490 C CA . SER A 1 40 ? 9.024 1.083 -1.622 1.00 1.00 40 SER A CA 7
ATOM 11491 C C . SER A 1 40 ? 8.101 -0.025 -2.125 1.00 1.00 40 SER A C 7
ATOM 11492 O O . SER A 1 40 ? 6.946 -0.134 -1.714 1.00 1.00 40 SER A O 7
ATOM 11500 N N . LYS A 1 41 ? 8.619 -0.851 -3.027 1.00 1.00 41 LYS A N 7
ATOM 11501 C CA . LYS A 1 41 ? 7.846 -1.950 -3.599 1.00 1.00 41 LYS A CA 7
ATOM 11502 C C . LYS A 1 41 ? 7.209 -2.789 -2.488 1.00 1.00 41 LYS A C 7
ATOM 11503 O O . LYS A 1 41 ? 6.136 -3.370 -2.654 1.00 1.00 41 LYS A O 7
ATOM 11522 N N . TYR A 1 42 ? 7.869 -2.869 -1.337 1.00 1.00 42 TYR A N 7
ATOM 11523 C CA . TYR A 1 42 ? 7.351 -3.646 -0.206 1.00 1.00 42 TYR A CA 7
ATOM 11524 C C . TYR A 1 42 ? 6.251 -2.865 0.527 1.00 1.00 42 TYR A C 7
ATOM 11525 O O . TYR A 1 42 ? 5.273 -3.449 0.998 1.00 1.00 42 TYR A O 7
ATOM 11543 N N . TRP A 1 43 ? 6.422 -1.551 0.620 1.00 1.00 43 TRP A N 7
ATOM 11544 C CA . TRP A 1 43 ? 5.440 -0.696 1.300 1.00 1.00 43 TRP A CA 7
ATOM 11545 C C . TRP A 1 43 ? 4.218 -0.492 0.418 1.00 1.00 43 TRP A C 7
ATOM 11546 O O . TRP A 1 43 ? 3.113 -0.276 0.920 1.00 1.00 43 TRP A O 7
ATOM 11567 N N . LEU A 1 44 ? 4.427 -0.570 -0.891 1.00 1.00 44 LEU A N 7
ATOM 11568 C CA . LEU A 1 44 ? 3.328 -0.401 -1.832 1.00 1.00 44 LEU A CA 7
ATOM 11569 C C . LEU A 1 44 ? 2.254 -1.449 -1.573 1.00 1.00 44 LEU A C 7
ATOM 11570 O O . LEU A 1 44 ? 1.064 -1.142 -1.632 1.00 1.00 44 LEU A O 7
ATOM 11586 N N . MET A 1 45 ? 2.681 -2.678 -1.298 1.00 1.00 45 MET A N 7
ATOM 11587 C CA . MET A 1 45 ? 1.743 -3.758 -1.044 1.00 1.00 45 MET A CA 7
ATOM 11588 C C . MET A 1 45 ? 0.971 -3.513 0.248 1.00 1.00 45 MET A C 7
ATOM 11589 O O . MET A 1 45 ? -0.217 -3.826 0.323 1.00 1.00 45 MET A O 7
ATOM 11603 N N . LYS A 1 46 ? 1.674 -2.952 1.228 1.00 1.00 46 LYS A N 7
ATOM 11604 C CA . LYS A 1 46 ? 1.041 -2.682 2.513 1.00 1.00 46 LYS A CA 7
ATOM 11605 C C . LYS A 1 46 ? -0.171 -1.772 2.330 1.00 1.00 46 LYS A C 7
ATOM 11606 O O . LYS A 1 46 ? -1.251 -2.049 2.851 1.00 1.00 46 LYS A O 7
ATOM 11625 N N . GLY A 1 47 ? 0.014 -0.682 1.590 1.00 1.00 47 GLY A N 7
ATOM 11626 C CA . GLY A 1 47 ? -1.079 0.254 1.355 1.00 1.00 47 GLY A CA 7
ATOM 11627 C C . GLY A 1 47 ? -2.310 -0.464 0.789 1.00 1.00 47 GLY A C 7
ATOM 11628 O O . GLY A 1 47 ? -3.427 -0.221 1.246 1.00 1.00 47 GLY A O 7
ATOM 11632 N N . LYS A 1 48 ? -2.093 -1.339 -0.186 1.00 1.00 48 LYS A N 7
ATOM 11633 C CA . LYS A 1 48 ? -3.200 -2.086 -0.792 1.00 1.00 48 LYS A CA 7
ATOM 11634 C C . LYS A 1 48 ? -3.864 -2.996 0.241 1.00 1.00 48 LYS A C 7
ATOM 11635 O O . LYS A 1 48 ? -5.054 -3.294 0.146 1.00 1.00 48 LYS A O 7
ATOM 11654 N N . ALA A 1 49 ? -3.090 -3.435 1.228 1.00 1.00 49 ALA A N 7
ATOM 11655 C CA . ALA A 1 49 ? -3.630 -4.313 2.260 1.00 1.00 49 ALA A CA 7
ATOM 11656 C C . ALA A 1 49 ? -4.628 -3.566 3.140 1.00 1.00 49 ALA A C 7
ATOM 11657 O O . ALA A 1 49 ? -5.743 -4.035 3.372 1.00 1.00 49 ALA A O 7
ATOM 11664 N N . LEU A 1 50 ? -4.198 -2.405 3.623 1.00 1.00 50 LEU A N 7
ATOM 11665 C CA . LEU A 1 50 ? -5.054 -1.598 4.483 1.00 1.00 50 LEU A CA 7
ATOM 11666 C C . LEU A 1 50 ? -6.295 -1.126 3.721 1.00 1.00 50 LEU A C 7
ATOM 11667 O O . LEU A 1 50 ? -7.409 -1.165 4.242 1.00 1.00 50 LEU A O 7
ATOM 11683 N N . TYR A 1 51 ? -6.082 -0.682 2.487 1.00 1.00 51 TYR A N 7
ATOM 11684 C CA . TYR A 1 51 ? -7.196 -0.197 1.677 1.00 1.00 51 TYR A CA 7
ATOM 11685 C C . TYR A 1 51 ? -8.248 -1.296 1.507 1.00 1.00 51 TYR A C 7
ATOM 11686 O O . TYR A 1 51 ? -9.437 -1.078 1.741 1.00 1.00 51 TYR A O 7
ATOM 11704 N N . ASN A 1 52 ? -7.811 -2.482 1.096 1.00 1.00 52 ASN A N 7
ATOM 11705 C CA . ASN A 1 52 ? -8.731 -3.592 0.897 1.00 1.00 52 ASN A CA 7
ATOM 11706 C C . ASN A 1 52 ? -9.422 -3.965 2.205 1.00 1.00 52 ASN A C 7
ATOM 11707 O O . ASN A 1 52 ? -10.524 -4.515 2.191 1.00 1.00 52 ASN A O 7
ATOM 11718 N N . LEU A 1 53 ? -8.764 -3.669 3.321 1.00 1.00 53 LEU A N 7
ATOM 11719 C CA . LEU A 1 53 ? -9.315 -3.975 4.643 1.00 1.00 53 LEU A CA 7
ATOM 11720 C C . LEU A 1 53 ? -10.368 -2.939 5.039 1.00 1.00 53 LEU A C 7
ATOM 11721 O O . LEU A 1 53 ? -10.749 -2.847 6.205 1.00 1.00 53 LEU A O 7
ATOM 11737 N N . GLU A 1 54 ? -10.859 -2.174 4.069 1.00 1.00 54 GLU A N 7
ATOM 11738 C CA . GLU A 1 54 ? -11.880 -1.147 4.290 1.00 1.00 54 GLU A CA 7
ATOM 11739 C C . GLU A 1 54 ? -11.268 0.077 4.976 1.00 1.00 54 GLU A C 7
ATOM 11740 O O . GLU A 1 54 ? -11.986 0.992 5.378 1.00 1.00 54 GLU A O 7
ATOM 11752 N N . ARG A 1 55 ? -9.944 0.101 5.098 1.00 1.00 55 ARG A N 7
ATOM 11753 C CA . ARG A 1 55 ? -9.236 1.220 5.729 1.00 1.00 55 ARG A CA 7
ATOM 11754 C C . ARG A 1 55 ? -8.603 2.111 4.656 1.00 1.00 55 ARG A C 7
ATOM 11755 O O . ARG A 1 55 ? -7.454 1.916 4.260 1.00 1.00 55 ARG A O 7
ATOM 11776 N N . TYR A 1 56 ? -9.370 3.094 4.197 1.00 1.00 56 TYR A N 7
ATOM 11777 C CA . TYR A 1 56 ? -8.894 4.028 3.173 1.00 1.00 56 TYR A CA 7
ATOM 11778 C C . TYR A 1 56 ? -7.942 5.053 3.793 1.00 1.00 56 TYR A C 7
ATOM 11779 O O . TYR A 1 56 ? -6.971 5.493 3.176 1.00 1.00 56 TYR A O 7
ATOM 11797 N N . GLU A 1 57 ? -8.251 5.437 5.027 1.00 1.00 57 GLU A N 7
ATOM 11798 C CA . GLU A 1 57 ? -7.433 6.425 5.729 1.00 1.00 57 GLU A CA 7
ATOM 11799 C C . GLU A 1 57 ? -6.041 5.874 6.025 1.00 1.00 57 GLU A C 7
ATOM 11800 O O . GLU A 1 57 ? -5.036 6.538 5.772 1.00 1.00 57 GLU A O 7
ATOM 11812 N N . GLU A 1 58 ? -6.003 4.659 6.564 1.00 1.00 58 GLU A N 7
ATOM 11813 C CA . GLU A 1 58 ? -4.729 4.033 6.899 1.00 1.00 58 GLU A CA 7
ATOM 11814 C C . GLU A 1 58 ? -3.909 3.784 5.639 1.00 1.00 58 GLU A C 7
ATOM 11815 O O . GLU A 1 58 ? -2.715 4.077 5.597 1.00 1.00 58 GLU A O 7
ATOM 11827 N N . ALA A 1 59 ? -4.560 3.248 4.611 1.00 1.00 59 ALA A N 7
ATOM 11828 C CA . ALA A 1 59 ? -3.878 2.969 3.357 1.00 1.00 59 ALA A CA 7
ATOM 11829 C C . ALA A 1 59 ? -3.232 4.235 2.802 1.00 1.00 59 ALA A C 7
ATOM 11830 O O . ALA A 1 59 ? -2.083 4.208 2.360 1.00 1.00 59 ALA A O 7
ATOM 11837 N N . VAL A 1 60 ? -3.969 5.341 2.837 1.00 1.00 60 VAL A N 7
ATOM 11838 C CA . VAL A 1 60 ? -3.453 6.609 2.343 1.00 1.00 60 VAL A CA 7
ATOM 11839 C C . VAL A 1 60 ? -2.217 7.013 3.148 1.00 1.00 60 VAL A C 7
ATOM 11840 O O . VAL A 1 60 ? -1.265 7.571 2.601 1.00 1.00 60 VAL A O 7
ATOM 11853 N N . ASP A 1 61 ? -2.214 6.737 4.448 1.00 1.00 61 ASP A N 7
ATOM 11854 C CA . ASP A 1 61 ? -1.081 7.085 5.296 1.00 1.00 61 ASP A CA 7
ATOM 11855 C C . ASP A 1 61 ? 0.190 6.408 4.797 1.00 1.00 61 ASP A C 7
ATOM 11856 O O . ASP A 1 61 ? 1.268 6.996 4.868 1.00 1.00 61 ASP A O 7
ATOM 11865 N N . CYS A 1 62 ? 0.055 5.186 4.291 1.00 1.00 62 CYS A N 7
ATOM 11866 C CA . CYS A 1 62 ? 1.205 4.455 3.777 1.00 1.00 62 CYS A CA 7
ATOM 11867 C C . CYS A 1 62 ? 1.693 5.081 2.476 1.00 1.00 62 CYS A C 7
ATOM 11868 O O . CYS A 1 62 ? 2.884 5.353 2.324 1.00 1.00 62 CYS A O 7
ATOM 11876 N N . TYR A 1 63 ? 0.770 5.312 1.546 1.00 1.00 63 TYR A N 7
ATOM 11877 C CA . TYR A 1 63 ? 1.140 5.915 0.266 1.00 1.00 63 TYR A CA 7
ATOM 11878 C C . TYR A 1 63 ? 1.974 7.178 0.505 1.00 1.00 63 TYR A C 7
ATOM 11879 O O . TYR A 1 63 ? 2.992 7.390 -0.152 1.00 1.00 63 TYR A O 7
ATOM 11897 N N . ASN A 1 64 ? 1.527 8.015 1.435 1.00 1.00 64 ASN A N 7
ATOM 11898 C CA . ASN A 1 64 ? 2.245 9.243 1.726 1.00 1.00 64 ASN A CA 7
ATOM 11899 C C . ASN A 1 64 ? 3.662 8.935 2.203 1.00 1.00 64 ASN A C 7
ATOM 11900 O O . ASN A 1 64 ? 4.567 9.739 1.982 1.00 1.00 64 ASN A O 7
ATOM 11911 N N . TYR A 1 65 ? 3.821 7.780 2.844 1.00 1.00 65 TYR A N 7
ATOM 11912 C CA . TYR A 1 65 ? 5.139 7.397 3.344 1.00 1.00 65 TYR A CA 7
ATOM 11913 C C . TYR A 1 65 ? 6.144 7.367 2.192 1.00 1.00 65 TYR A C 7
ATOM 11914 O O . TYR A 1 65 ? 7.234 7.929 2.295 1.00 1.00 65 TYR A O 7
ATOM 11932 N N . VAL A 1 66 ? 5.769 6.695 1.108 1.00 1.00 66 VAL A N 7
ATOM 11933 C CA . VAL A 1 66 ? 6.646 6.591 -0.055 1.00 1.00 66 VAL A CA 7
ATOM 11934 C C . VAL A 1 66 ? 6.850 7.962 -0.705 1.00 1.00 66 VAL A C 7
ATOM 11935 O O . VAL A 1 66 ? 7.970 8.339 -1.050 1.00 1.00 66 VAL A O 7
ATOM 11948 N N . ILE A 1 67 ? 5.764 8.708 -0.880 1.00 1.00 67 ILE A N 7
ATOM 11949 C CA . ILE A 1 67 ? 5.839 10.031 -1.502 1.00 1.00 67 ILE A CA 7
ATOM 11950 C C . ILE A 1 67 ? 6.531 11.021 -0.557 1.00 1.00 67 ILE A C 7
ATOM 11951 O O . ILE A 1 67 ? 7.131 12.002 -0.995 1.00 1.00 67 ILE A O 7
ATOM 11967 N N . ASN A 1 68 ? 6.449 10.760 0.744 1.00 1.00 68 ASN A N 7
ATOM 11968 C CA . ASN A 1 68 ? 7.067 11.645 1.735 1.00 1.00 68 ASN A CA 7
ATOM 11969 C C . ASN A 1 68 ? 8.518 11.252 1.987 1.00 1.00 68 ASN A C 7
ATOM 11970 O O . ASN A 1 68 ? 9.435 11.986 1.621 1.00 1.00 68 ASN A O 7
ATOM 11981 N N . VAL A 1 69 ? 8.690 10.094 2.618 1.00 1.00 69 VAL A N 7
ATOM 11982 C CA . VAL A 1 69 ? 10.033 9.613 2.929 1.00 1.00 69 VAL A CA 7
ATOM 11983 C C . VAL A 1 69 ? 10.903 9.600 1.672 1.00 1.00 69 VAL A C 7
ATOM 11984 O O . VAL A 1 69 ? 12.027 10.101 1.693 1.00 1.00 69 VAL A O 7
ATOM 11997 N N . ILE A 1 70 ? 10.389 9.046 0.581 1.00 1.00 70 ILE A N 7
ATOM 11998 C CA . ILE A 1 70 ? 11.132 8.977 -0.688 1.00 1.00 70 ILE A CA 7
ATOM 11999 C C . ILE A 1 70 ? 10.560 9.997 -1.673 1.00 1.00 70 ILE A C 7
ATOM 12000 O O . ILE A 1 70 ? 9.377 9.971 -2.011 1.00 1.00 70 ILE A O 7
ATOM 12016 N N . GLU A 1 71 ? 11.399 10.913 -2.148 1.00 1.00 71 GLU A N 7
ATOM 12017 C CA . GLU A 1 71 ? 10.962 11.940 -3.089 1.00 1.00 71 GLU A CA 7
ATOM 12018 C C . GLU A 1 71 ? 10.408 11.304 -4.360 1.00 1.00 71 GLU A C 7
ATOM 12019 O O . GLU A 1 71 ? 9.549 11.868 -5.038 1.00 1.00 71 GLU A O 7
ATOM 12031 N N . ASP A 1 72 ? 10.902 10.117 -4.702 1.00 1.00 72 ASP A N 7
ATOM 12032 C CA . ASP A 1 72 ? 10.452 9.412 -5.900 1.00 1.00 72 ASP A CA 7
ATOM 12033 C C . ASP A 1 72 ? 8.931 9.342 -5.949 1.00 1.00 72 ASP A C 7
ATOM 12034 O O . ASP A 1 72 ? 8.321 8.376 -5.487 1.00 1.00 72 ASP A O 7
ATOM 12043 N N . GLU A 1 73 ? 8.312 10.373 -6.515 1.00 1.00 73 GLU A N 7
ATOM 12044 C CA . GLU A 1 73 ? 6.850 10.441 -6.635 1.00 1.00 73 GLU A CA 7
ATOM 12045 C C . GLU A 1 73 ? 6.418 10.066 -8.052 1.00 1.00 73 GLU A C 7
ATOM 12046 O O . GLU A 1 73 ? 5.224 10.011 -8.352 1.00 1.00 73 GLU A O 7
ATOM 12058 N N . TYR A 1 74 ? 7.394 9.821 -8.919 1.00 1.00 74 TYR A N 7
ATOM 12059 C CA . TYR A 1 74 ? 7.109 9.460 -10.313 1.00 1.00 74 TYR A CA 7
ATOM 12060 C C . TYR A 1 74 ? 6.860 7.964 -10.440 1.00 1.00 74 TYR A C 7
ATOM 12061 O O . TYR A 1 74 ? 7.375 7.306 -11.345 1.00 1.00 74 TYR A O 7
ATOM 12079 N N . ASN A 1 75 ? 6.061 7.430 -9.523 1.00 1.00 75 ASN A N 7
ATOM 12080 C CA . ASN A 1 75 ? 5.731 6.002 -9.533 1.00 1.00 75 ASN A CA 7
ATOM 12081 C C . ASN A 1 75 ? 4.298 5.796 -10.022 1.00 1.00 75 ASN A C 7
ATOM 12082 O O . ASN A 1 75 ? 3.317 6.053 -9.323 1.00 1.00 75 ASN A O 7
ATOM 12093 N N . LYS A 1 76 ? 4.175 5.314 -11.254 1.00 1.00 76 LYS A N 7
ATOM 12094 C CA . LYS A 1 76 ? 2.870 5.063 -11.848 1.00 1.00 76 LYS A CA 7
ATOM 12095 C C . LYS A 1 76 ? 2.112 3.998 -11.054 1.00 1.00 76 LYS A C 7
ATOM 12096 O O . LYS A 1 76 ? 0.890 4.059 -10.921 1.00 1.00 76 LYS A O 7
ATOM 12115 N N . ASP A 1 77 ? 2.852 3.022 -10.539 1.00 1.00 77 ASP A N 7
ATOM 12116 C CA . ASP A 1 77 ? 2.234 1.948 -9.767 1.00 1.00 77 ASP A CA 7
ATOM 12117 C C . ASP A 1 77 ? 1.717 2.464 -8.429 1.00 1.00 77 ASP A C 7
ATOM 12118 O O . ASP A 1 77 ? 0.586 2.180 -8.036 1.00 1.00 77 ASP A O 7
ATOM 12127 N N . VAL A 1 78 ? 2.558 3.221 -7.730 1.00 1.00 78 VAL A N 7
ATOM 12128 C CA . VAL A 1 78 ? 2.171 3.757 -6.432 1.00 1.00 78 VAL A CA 7
ATOM 12129 C C . VAL A 1 78 ? 0.996 4.718 -6.575 1.00 1.00 78 VAL A C 7
ATOM 12130 O O . VAL A 1 78 ? -0.012 4.582 -5.881 1.00 1.00 78 VAL A O 7
ATOM 12143 N N . TRP A 1 79 ? 1.119 5.688 -7.474 1.00 1.00 79 TRP A N 7
ATOM 12144 C CA . TRP A 1 79 ? 0.052 6.657 -7.698 1.00 1.00 79 TRP A CA 7
ATOM 12145 C C . TRP A 1 79 ? -1.230 5.944 -8.125 1.00 1.00 79 TRP A C 7
ATOM 12146 O O . TRP A 1 79 ? -2.320 6.275 -7.660 1.00 1.00 79 TRP A O 7
ATOM 12167 N N . ALA A 1 80 ? -1.107 4.959 -9.012 1.00 1.00 80 ALA A N 7
ATOM 12168 C CA . ALA A 1 80 ? -2.269 4.221 -9.480 1.00 1.00 80 ALA A CA 7
ATOM 12169 C C . ALA A 1 80 ? -2.943 3.486 -8.326 1.00 1.00 80 ALA A C 7
ATOM 12170 O O . ALA A 1 80 ? -4.169 3.410 -8.264 1.00 1.00 80 ALA A O 7
ATOM 12177 N N . ALA A 1 81 ? -2.130 2.948 -7.421 1.00 1.00 81 ALA A N 7
ATOM 12178 C CA . ALA A 1 81 ? -2.660 2.221 -6.273 1.00 1.00 81 ALA A CA 7
ATOM 12179 C C . ALA A 1 81 ? -3.523 3.131 -5.407 1.00 1.00 81 ALA A C 7
ATOM 12180 O O . ALA A 1 81 ? -4.607 2.741 -4.972 1.00 1.00 81 ALA A O 7
ATOM 12187 N N . LYS A 1 82 ? -3.042 4.346 -5.163 1.00 1.00 82 LYS A N 7
ATOM 12188 C CA . LYS A 1 82 ? -3.779 5.301 -4.343 1.00 1.00 82 LYS A CA 7
ATOM 12189 C C . LYS A 1 82 ? -5.151 5.580 -4.955 1.00 1.00 82 LYS A C 7
ATOM 12190 O O . LYS A 1 82 ? -6.154 5.687 -4.249 1.00 1.00 82 LYS A O 7
ATOM 12209 N N . ALA A 1 83 ? -5.190 5.698 -6.279 1.00 1.00 83 ALA A N 7
ATOM 12210 C CA . ALA A 1 83 ? -6.446 5.973 -6.974 1.00 1.00 83 ALA A CA 7
ATOM 12211 C C . ALA A 1 83 ? -7.531 5.000 -6.530 1.00 1.00 83 ALA A C 7
ATOM 12212 O O . ALA A 1 83 ? -8.641 5.415 -6.200 1.00 1.00 83 ALA A O 7
ATOM 12219 N N . ASP A 1 84 ? -7.197 3.715 -6.515 1.00 1.00 84 ASP A N 7
ATOM 12220 C CA . ASP A 1 84 ? -8.152 2.698 -6.106 1.00 1.00 84 ASP A CA 7
ATOM 12221 C C . ASP A 1 84 ? -8.677 3.008 -4.704 1.00 1.00 84 ASP A C 7
ATOM 12222 O O . ASP A 1 84 ? -9.874 2.880 -4.444 1.00 1.00 84 ASP A O 7
ATOM 12231 N N . ALA A 1 85 ? -7.787 3.419 -3.808 1.00 1.00 85 ALA A N 7
ATOM 12232 C CA . ALA A 1 85 ? -8.189 3.745 -2.445 1.00 1.00 85 ALA A CA 7
ATOM 12233 C C . ALA A 1 85 ? -9.112 4.955 -2.434 1.00 1.00 85 ALA A C 7
ATOM 12234 O O . ALA A 1 85 ? -10.106 4.985 -1.709 1.00 1.00 85 ALA A O 7
ATOM 12241 N N . LEU A 1 86 ? -8.778 5.956 -3.244 1.00 1.00 86 LEU A N 7
ATOM 12242 C CA . LEU A 1 86 ? -9.576 7.168 -3.328 1.00 1.00 86 LEU A CA 7
ATOM 12243 C C . LEU A 1 86 ? -10.940 6.867 -3.948 1.00 1.00 86 LEU A C 7
ATOM 12244 O O . LEU A 1 86 ? -11.894 7.622 -3.758 1.00 1.00 86 LEU A O 7
ATOM 12260 N N . ARG A 1 87 ? -11.022 5.760 -4.676 1.00 1.00 87 ARG A N 7
ATOM 12261 C CA . ARG A 1 87 ? -12.285 5.386 -5.317 1.00 1.00 87 ARG A CA 7
ATOM 12262 C C . ARG A 1 87 ? -13.286 4.865 -4.273 1.00 1.00 87 ARG A C 7
ATOM 12263 O O . ARG A 1 87 ? -14.181 4.087 -4.603 1.00 1.00 87 ARG A O 7
ATOM 12284 N N . TYR A 1 88 ? -13.121 5.307 -3.032 1.00 1.00 88 TYR A N 7
ATOM 12285 C CA . TYR A 1 88 ? -14.002 4.903 -1.938 1.00 1.00 88 TYR A CA 7
ATOM 12286 C C . TYR A 1 88 ? -13.942 5.915 -0.793 1.00 1.00 88 TYR A C 7
ATOM 12287 O O . TYR A 1 88 ? -14.167 5.570 0.368 1.00 1.00 88 TYR A O 7
ATOM 12305 N N . ILE A 1 89 ? -13.644 7.170 -1.111 1.00 1.00 89 ILE A N 7
ATOM 12306 C CA . ILE A 1 89 ? -13.562 8.248 -0.106 1.00 1.00 89 ILE A CA 7
ATOM 12307 C C . ILE A 1 89 ? -14.394 9.450 -0.550 1.00 1.00 89 ILE A C 7
ATOM 12308 O O . ILE A 1 89 ? -14.377 9.839 -1.719 1.00 1.00 89 ILE A O 7
ATOM 12324 N N . GLU A 1 90 ? -15.120 10.050 0.387 1.00 1.00 90 GLU A N 7
ATOM 12325 C CA . GLU A 1 90 ? -15.949 11.214 0.081 1.00 1.00 90 GLU A CA 7
ATOM 12326 C C . GLU A 1 90 ? -15.105 12.483 0.095 1.00 1.00 90 GLU A C 7
ATOM 12327 O O . GLU A 1 90 ? -14.068 12.549 0.752 1.00 1.00 90 GLU A O 7
ATOM 12339 N N . GLY A 1 91 ? -15.548 13.502 -0.635 1.00 1.00 91 GLY A N 7
ATOM 12340 C CA . GLY A 1 91 ? -14.824 14.767 -0.701 1.00 1.00 91 GLY A CA 7
ATOM 12341 C C . GLY A 1 91 ? -15.301 15.602 -1.884 1.00 1.00 91 GLY A C 7
ATOM 12342 O O . GLY A 1 91 ? -16.087 15.134 -2.708 1.00 1.00 91 GLY A O 7
ATOM 12346 N N . LYS A 1 92 ? -14.825 16.841 -1.967 1.00 1.00 92 LYS A N 7
ATOM 12347 C CA . LYS A 1 92 ? -15.209 17.733 -3.058 1.00 1.00 92 LYS A CA 7
ATOM 12348 C C . LYS A 1 92 ? -14.538 17.302 -4.360 1.00 1.00 92 LYS A C 7
ATOM 12349 O O . LYS A 1 92 ? -13.409 16.811 -4.359 1.00 1.00 92 LYS A O 7
ATOM 12368 N N . GLU A 1 93 ? -15.244 17.484 -5.471 1.00 1.00 93 GLU A N 7
ATOM 12369 C CA . GLU A 1 93 ? -14.724 17.116 -6.785 1.00 1.00 93 GLU A CA 7
ATOM 12370 C C . GLU A 1 93 ? -14.367 15.632 -6.826 1.00 1.00 93 GLU A C 7
ATOM 12371 O O . GLU A 1 93 ? -14.033 15.033 -5.802 1.00 1.00 93 GLU A O 7
ATOM 12383 N N . VAL A 1 94 ? -14.435 15.046 -8.015 1.00 1.00 94 VAL A N 7
ATOM 12384 C CA . VAL A 1 94 ? -14.114 13.632 -8.167 1.00 1.00 94 VAL A CA 7
ATOM 12385 C C . VAL A 1 94 ? -12.622 13.398 -7.927 1.00 1.00 94 VAL A C 7
ATOM 12386 O O . VAL A 1 94 ? -11.813 13.499 -8.847 1.00 1.00 94 VAL A O 7
ATOM 12399 N N . GLU A 1 95 ? -12.268 13.086 -6.685 1.00 1.00 95 GLU A N 7
ATOM 12400 C CA . GLU A 1 95 ? -10.869 12.845 -6.341 1.00 1.00 95 GLU A CA 7
ATOM 12401 C C . GLU A 1 95 ? -10.311 11.669 -7.134 1.00 1.00 95 GLU A C 7
ATOM 12402 O O . GLU A 1 95 ? -9.226 11.748 -7.711 1.00 1.00 95 GLU A O 7
ATOM 12414 N N . ALA A 1 96 ? -11.059 10.570 -7.163 1.00 1.00 96 ALA A N 7
ATOM 12415 C CA . ALA A 1 96 ? -10.618 9.385 -7.886 1.00 1.00 96 ALA A CA 7
ATOM 12416 C C . ALA A 1 96 ? -10.249 9.734 -9.326 1.00 1.00 96 ALA A C 7
ATOM 12417 O O . ALA A 1 96 ? -9.414 9.067 -9.937 1.00 1.00 96 ALA A O 7
ATOM 12424 N N . GLU A 1 97 ? -10.872 10.780 -9.858 1.00 1.00 97 GLU A N 7
ATOM 12425 C CA . GLU A 1 97 ? -10.591 11.201 -11.229 1.00 1.00 97 GLU A CA 7
ATOM 12426 C C . GLU A 1 97 ? -9.245 11.909 -11.305 1.00 1.00 97 GLU A C 7
ATOM 12427 O O . GLU A 1 97 ? -8.466 11.692 -12.233 1.00 1.00 97 GLU A O 7
ATOM 12439 N N . ILE A 1 98 ? -8.975 12.769 -10.328 1.00 1.00 98 ILE A N 7
ATOM 12440 C CA . ILE A 1 98 ? -7.722 13.510 -10.298 1.00 1.00 98 ILE A CA 7
ATOM 12441 C C . ILE A 1 98 ? -6.544 12.545 -10.226 1.00 1.00 98 ILE A C 7
ATOM 12442 O O . ILE A 1 98 ? -5.578 12.682 -10.975 1.00 1.00 98 ILE A O 7
ATOM 12458 N N . ALA A 1 99 ? -6.625 11.569 -9.326 1.00 1.00 99 ALA A N 7
ATOM 12459 C CA . ALA A 1 99 ? -5.541 10.604 -9.186 1.00 1.00 99 ALA A CA 7
ATOM 12460 C C . ALA A 1 99 ? -5.453 9.695 -10.409 1.00 1.00 99 ALA A C 7
ATOM 12461 O O . ALA A 1 99 ? -4.363 9.441 -10.922 1.00 1.00 99 ALA A O 7
ATOM 12468 N N . GLU A 1 100 ? -6.612 9.221 -10.854 1.00 1.00 100 GLU A N 7
ATOM 12469 C CA . GLU A 1 100 ? -6.649 8.337 -12.014 1.00 1.00 100 GLU A CA 7
ATOM 12470 C C . GLU A 1 100 ? -6.033 9.035 -13.227 1.00 1.00 100 GLU A C 7
ATOM 12471 O O . GLU A 1 100 ? -5.221 8.441 -13.938 1.00 1.00 100 GLU A O 7
ATOM 12483 N N . ALA A 1 101 ? -6.427 10.282 -13.460 1.00 1.00 101 ALA A N 7
ATOM 12484 C CA . ALA A 1 101 ? -5.900 11.037 -14.592 1.00 1.00 101 ALA A CA 7
ATOM 12485 C C . ALA A 1 101 ? -4.416 11.354 -14.394 1.00 1.00 101 ALA A C 7
ATOM 12486 O O . ALA A 1 101 ? -3.618 11.207 -15.319 1.00 1.00 101 ALA A O 7
ATOM 12493 N N . ARG A 1 102 ? -4.054 11.790 -13.191 1.00 1.00 102 ARG A N 7
ATOM 12494 C CA . ARG A 1 102 ? -2.656 12.114 -12.899 1.00 1.00 102 ARG A CA 7
ATOM 12495 C C . ARG A 1 102 ? -1.766 10.883 -13.091 1.00 1.00 102 ARG A C 7
ATOM 12496 O O . ARG A 1 102 ? -0.635 11.001 -13.562 1.00 1.00 102 ARG A O 7
ATOM 12517 N N . ALA A 1 103 ? -2.263 9.706 -12.728 1.00 1.00 103 ALA A N 7
ATOM 12518 C CA . ALA A 1 103 ? -1.486 8.477 -12.870 1.00 1.00 103 ALA A CA 7
ATOM 12519 C C . ALA A 1 103 ? -1.184 8.191 -14.343 1.00 1.00 103 ALA A C 7
ATOM 12520 O O . ALA A 1 103 ? -0.080 7.766 -14.680 1.00 1.00 103 ALA A O 7
ATOM 12527 N N . LYS A 1 104 ? -2.171 8.422 -15.203 1.00 1.00 104 LYS A N 7
ATOM 12528 C CA . LYS A 1 104 ? -2.007 8.184 -16.649 1.00 1.00 104 LYS A CA 7
ATOM 12529 C C . LYS A 1 104 ? -1.560 9.458 -17.365 1.00 1.00 104 LYS A C 7
ATOM 12530 O O . LYS A 1 104 ? -1.119 9.411 -18.513 1.00 1.00 104 LYS A O 7
ATOM 12549 N N . LEU A 1 105 ? -1.676 10.587 -16.674 1.00 1.00 105 LEU A N 7
ATOM 12550 C CA . LEU A 1 105 ? -1.270 11.878 -17.261 1.00 1.00 105 LEU A CA 7
ATOM 12551 C C . LEU A 1 105 ? 0.066 12.317 -16.679 1.00 1.00 105 LEU A C 7
ATOM 12552 O O . LEU A 1 105 ? 0.184 12.609 -15.489 1.00 1.00 105 LEU A O 7
ATOM 12568 N N . GLU A 1 106 ? 1.082 12.367 -17.534 1.00 1.00 106 GLU A N 7
ATOM 12569 C CA . GLU A 1 106 ? 2.426 12.772 -17.113 1.00 1.00 106 GLU A CA 7
ATOM 12570 C C . GLU A 1 106 ? 3.127 13.532 -18.234 1.00 1.00 106 GLU A C 7
ATOM 12571 O O . GLU A 1 106 ? 4.154 14.175 -18.017 1.00 1.00 106 GLU A O 7
ATOM 12583 N N . HIS A 1 107 ? 2.570 13.464 -19.440 1.00 1.00 107 HIS A N 7
ATOM 12584 C CA . HIS A 1 107 ? 3.146 14.151 -20.592 1.00 1.00 107 HIS A CA 7
ATOM 12585 C C . HIS A 1 107 ? 2.775 15.629 -20.563 1.00 1.00 107 HIS A C 7
ATOM 12586 O O . HIS A 1 107 ? 1.941 16.057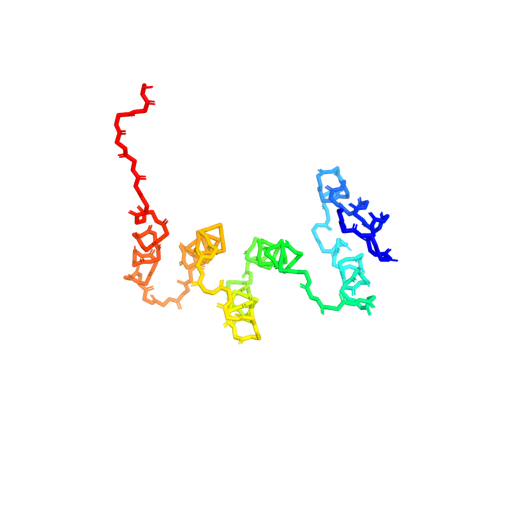 -19.764 1.00 1.00 107 HIS A O 7
ATOM 12601 N N . HIS A 1 108 ? 3.396 16.417 -21.435 1.00 1.00 108 HIS A N 7
ATOM 12602 C CA . HIS A 1 108 ? 3.119 17.850 -21.496 1.00 1.00 108 HIS A CA 7
ATOM 12603 C C . HIS A 1 108 ? 1.793 18.099 -22.208 1.00 1.00 108 HIS A C 7
ATOM 12604 O O . HIS A 1 108 ? 1.438 17.385 -23.146 1.00 1.00 108 HIS A O 7
ATOM 12619 N N . HIS A 1 109 ? 1.060 19.116 -21.763 1.00 1.00 109 HIS A N 7
ATOM 12620 C CA . HIS A 1 109 ? -0.228 19.450 -22.362 1.00 1.00 109 HIS A CA 7
ATOM 12621 C C . HIS A 1 109 ? -0.039 19.964 -23.785 1.00 1.00 109 HIS A C 7
ATOM 12622 O O . HIS A 1 109 ? -0.821 19.642 -24.680 1.00 1.00 109 HIS A O 7
ATOM 12637 N N . HIS A 1 110 ? 1.002 20.764 -23.989 1.00 1.00 110 HIS A N 7
ATOM 12638 C CA . HIS A 1 110 ? 1.277 21.317 -25.310 1.00 1.00 110 HIS A CA 7
ATOM 12639 C C . HIS A 1 110 ? 1.774 20.224 -26.253 1.00 1.00 110 HIS A C 7
ATOM 12640 O O . HIS A 1 110 ? 2.817 19.614 -26.017 1.00 1.00 110 HIS A O 7
ATOM 12655 N N . HIS A 1 111 ? 1.015 19.985 -27.318 1.00 1.00 111 HIS A N 7
ATOM 12656 C CA . HIS A 1 111 ? 1.379 18.967 -28.296 1.00 1.00 111 HIS A CA 7
ATOM 12657 C C . HIS A 1 111 ? 2.637 19.377 -29.054 1.00 1.00 111 HIS A C 7
ATOM 12658 O O . HIS A 1 111 ? 3.511 18.551 -29.321 1.00 1.00 111 HIS A O 7
ATOM 12673 N N . HIS A 1 112 ? 2.721 20.657 -29.400 1.00 1.00 112 HIS A N 7
ATOM 12674 C CA . HIS A 1 112 ? 3.877 21.165 -30.129 1.00 1.00 112 HIS A CA 7
ATOM 12675 C C . HIS A 1 112 ? 5.154 20.964 -29.320 1.00 1.00 112 HIS A C 7
ATOM 12676 O O . HIS A 1 112 ? 5.152 21.306 -28.150 1.00 1.00 112 HIS A O 7
ATOM 12692 N N . MET A 1 1 ? 23.987 -8.667 0.026 1.00 1.00 1 MET A N 8
ATOM 12693 C CA . MET A 1 1 ? 22.917 -9.143 0.946 1.00 1.00 1 MET A CA 8
ATOM 12694 C C . MET A 1 1 ? 22.453 -7.980 1.817 1.00 1.00 1 MET A C 8
ATOM 12695 O O . MET A 1 1 ? 21.319 -7.966 2.296 1.00 1.00 1 MET A O 8
ATOM 12711 N N . VAL A 1 2 ? 23.337 -7.007 2.015 1.00 1.00 2 VAL A N 8
ATOM 12712 C CA . VAL A 1 2 ? 23.012 -5.843 2.829 1.00 1.00 2 VAL A CA 8
ATOM 12713 C C . VAL A 1 2 ? 21.925 -5.007 2.158 1.00 1.00 2 VAL A C 8
ATOM 12714 O O . VAL A 1 2 ? 21.144 -4.335 2.832 1.00 1.00 2 VAL A O 8
ATOM 12727 N N . ASP A 1 3 ? 21.874 -5.052 0.831 1.00 1.00 3 ASP A N 8
ATOM 12728 C CA . ASP A 1 3 ? 20.881 -4.294 0.080 1.00 1.00 3 ASP A CA 8
ATOM 12729 C C . ASP A 1 3 ? 19.479 -4.769 0.427 1.00 1.00 3 ASP A C 8
ATOM 12730 O O . ASP A 1 3 ? 18.564 -3.966 0.601 1.00 1.00 3 ASP A O 8
ATOM 12739 N N . GLN A 1 4 ? 19.317 -6.085 0.527 1.00 1.00 4 GLN A N 8
ATOM 12740 C CA . GLN A 1 4 ? 18.021 -6.682 0.858 1.00 1.00 4 GLN A CA 8
ATOM 12741 C C . GLN A 1 4 ? 18.209 -7.797 1.881 1.00 1.00 4 GLN A C 8
ATOM 12742 O O . GLN A 1 4 ? 18.691 -8.883 1.562 1.00 1.00 4 GLN A O 8
ATOM 12756 N N . ASN A 1 5 ? 17.821 -7.514 3.120 1.00 1.00 5 ASN A N 8
ATOM 12757 C CA . ASN A 1 5 ? 17.940 -8.488 4.203 1.00 1.00 5 ASN A CA 8
ATOM 12758 C C . ASN A 1 5 ? 16.702 -9.390 4.316 1.00 1.00 5 ASN A C 8
ATOM 12759 O O . ASN A 1 5 ? 16.838 -10.553 4.698 1.00 1.00 5 ASN A O 8
ATOM 12770 N N . PRO A 1 6 ? 15.531 -8.898 4.015 1.00 1.00 6 PRO A N 8
ATOM 12771 C CA . PRO A 1 6 ? 14.290 -9.713 4.108 1.00 1.00 6 PRO A CA 8
ATOM 12772 C C . PRO A 1 6 ? 14.064 -10.563 2.861 1.00 1.00 6 PRO A C 8
ATOM 12773 O O . PRO A 1 6 ? 12.999 -10.516 2.246 1.00 1.00 6 PRO A O 8
ATOM 12784 N N . GLU A 1 7 ? 15.051 -11.359 2.468 1.00 1.00 7 GLU A N 8
ATOM 12785 C CA . GLU A 1 7 ? 14.934 -12.209 1.297 1.00 1.00 7 GLU A CA 8
ATOM 12786 C C . GLU A 1 7 ? 14.020 -13.388 1.583 1.00 1.00 7 GLU A C 8
ATOM 12787 O O . GLU A 1 7 ? 13.163 -13.720 0.766 1.00 1.00 7 GLU A O 8
ATOM 12799 N N . GLU A 1 8 ? 14.202 -14.011 2.743 1.00 1.00 8 GLU A N 8
ATOM 12800 C CA . GLU A 1 8 ? 13.380 -15.152 3.131 1.00 1.00 8 GLU A CA 8
ATOM 12801 C C . GLU A 1 8 ? 11.950 -14.708 3.451 1.00 1.00 8 GLU A C 8
ATOM 12802 O O . GLU A 1 8 ? 10.984 -15.434 3.219 1.00 1.00 8 GLU A O 8
ATOM 12814 N N . TYR A 1 9 ? 11.819 -13.507 4.006 1.00 1.00 9 TYR A N 8
ATOM 12815 C CA . TYR A 1 9 ? 10.515 -12.963 4.389 1.00 1.00 9 TYR A CA 8
ATOM 12816 C C . TYR A 1 9 ? 9.557 -13.035 3.225 1.00 1.00 9 TYR A C 8
ATOM 12817 O O . TYR A 1 9 ? 8.340 -13.045 3.411 1.00 1.00 9 TYR A O 8
ATOM 12835 N N . TYR A 1 10 ? 10.075 -13.105 2.004 1.00 1.00 10 TYR A N 8
ATOM 12836 C CA . TYR A 1 10 ? 9.257 -13.198 0.814 1.00 1.00 10 TYR A CA 8
ATOM 12837 C C . TYR A 1 10 ? 8.225 -14.318 0.969 1.00 1.00 10 TYR A C 8
ATOM 12838 O O . TYR A 1 10 ? 7.203 -14.339 0.282 1.00 1.00 10 TYR A O 8
ATOM 12856 N N . LEU A 1 11 ? 8.472 -15.260 1.873 1.00 1.00 11 LEU A N 8
ATOM 12857 C CA . LEU A 1 11 ? 7.559 -16.379 2.094 1.00 1.00 11 LEU A CA 8
ATOM 12858 C C . LEU A 1 11 ? 6.116 -15.903 2.121 1.00 1.00 11 LEU A C 8
ATOM 12859 O O . LEU A 1 11 ? 5.196 -16.672 1.847 1.00 1.00 11 LEU A O 8
ATOM 12875 N N . GLU A 1 12 ? 5.963 -14.624 2.449 1.00 1.00 12 GLU A N 8
ATOM 12876 C CA . GLU A 1 12 ? 4.631 -14.052 2.516 1.00 1.00 12 GLU A CA 8
ATOM 12877 C C . GLU A 1 12 ? 3.891 -14.239 1.197 1.00 1.00 12 GLU A C 8
ATOM 12878 O O . GLU A 1 12 ? 2.776 -14.759 1.187 1.00 1.00 12 GLU A O 8
ATOM 12890 N N . GLY A 1 13 ? 4.538 -13.813 0.117 1.00 1.00 13 GLY A N 8
ATOM 12891 C CA . GLY A 1 13 ? 3.948 -13.935 -1.229 1.00 1.00 13 GLY A CA 8
ATOM 12892 C C . GLY A 1 13 ? 3.069 -15.185 -1.335 1.00 1.00 13 GLY A C 8
ATOM 12893 O O . GLY A 1 13 ? 2.038 -15.189 -2.008 1.00 1.00 13 GLY A O 8
ATOM 12897 N N . VAL A 1 14 ? 3.481 -16.246 -0.651 1.00 1.00 14 VAL A N 8
ATOM 12898 C CA . VAL A 1 14 ? 2.720 -17.488 -0.646 1.00 1.00 14 VAL A CA 8
ATOM 12899 C C . VAL A 1 14 ? 1.487 -17.361 0.236 1.00 1.00 14 VAL A C 8
ATOM 12900 O O . VAL A 1 14 ? 0.378 -17.679 -0.194 1.00 1.00 14 VAL A O 8
ATOM 12913 N N . LEU A 1 15 ? 1.667 -16.904 1.472 1.00 1.00 15 LEU A N 8
ATOM 12914 C CA . LEU A 1 15 ? 0.553 -16.753 2.409 1.00 1.00 15 LEU A CA 8
ATOM 12915 C C . LEU A 1 15 ? -0.646 -16.132 1.715 1.00 1.00 15 LEU A C 8
ATOM 12916 O O . LEU A 1 15 ? -1.664 -16.798 1.527 1.00 1.00 15 LEU A O 8
ATOM 12932 N N . GLN A 1 16 ? -0.534 -14.868 1.323 1.00 1.00 16 GLN A N 8
ATOM 12933 C CA . GLN A 1 16 ? -1.638 -14.191 0.644 1.00 1.00 16 GLN A CA 8
ATOM 12934 C C . GLN A 1 16 ? -2.192 -15.081 -0.478 1.00 1.00 16 GLN A C 8
ATOM 12935 O O . GLN A 1 16 ? -3.381 -15.403 -0.492 1.00 1.00 16 GLN A O 8
ATOM 12949 N N . TYR A 1 17 ? -1.346 -15.493 -1.417 1.00 1.00 17 TYR A N 8
ATOM 12950 C CA . TYR A 1 17 ? -1.787 -16.338 -2.518 1.00 1.00 17 TYR A CA 8
ATOM 12951 C C . TYR A 1 17 ? -2.578 -17.536 -1.997 1.00 1.00 17 TYR A C 8
ATOM 12952 O O . TYR A 1 17 ? -3.756 -17.693 -2.316 1.00 1.00 17 TYR A O 8
ATOM 12970 N N . ASP A 1 18 ? -1.921 -18.369 -1.195 1.00 1.00 18 ASP A N 8
ATOM 12971 C CA . ASP A 1 18 ? -2.579 -19.545 -0.628 1.00 1.00 18 ASP A CA 8
ATOM 12972 C C . ASP A 1 18 ? -3.516 -19.138 0.510 1.00 1.00 18 ASP A C 8
ATOM 12973 O O . ASP A 1 18 ? -4.731 -19.069 0.328 1.00 1.00 18 ASP A O 8
ATOM 12982 N N . ALA A 1 19 ? -2.941 -18.870 1.677 1.00 1.00 19 ALA A N 8
ATOM 12983 C CA . ALA A 1 19 ? -3.722 -18.473 2.844 1.00 1.00 19 ALA A CA 8
ATOM 12984 C C . ALA A 1 19 ? -4.280 -17.062 2.659 1.00 1.00 19 ALA A C 8
ATOM 12985 O O . ALA A 1 19 ? -3.566 -16.069 2.791 1.00 1.00 19 ALA A O 8
ATOM 12992 N N . GLY A 1 20 ? -5.569 -16.964 2.350 1.00 1.00 20 GLY A N 8
ATOM 12993 C CA . GLY A 1 20 ? -6.231 -15.682 2.141 1.00 1.00 20 GLY A CA 8
ATOM 12994 C C . GLY A 1 20 ? -6.289 -14.883 3.432 1.00 1.00 20 GLY A C 8
ATOM 12995 O O . GLY A 1 20 ? -7.343 -14.752 4.054 1.00 1.00 20 GLY A O 8
ATOM 12999 N N . ASN A 1 21 ? -5.146 -14.339 3.837 1.00 1.00 21 ASN A N 8
ATOM 13000 C CA . ASN A 1 21 ? -5.069 -13.546 5.064 1.00 1.00 21 ASN A CA 8
ATOM 13001 C C . ASN A 1 21 ? -4.199 -12.321 4.850 1.00 1.00 21 ASN A C 8
ATOM 13002 O O . ASN A 1 21 ? -3.172 -12.156 5.507 1.00 1.00 21 ASN A O 8
ATOM 13013 N N . TYR A 1 22 ? -4.631 -11.467 3.928 1.00 1.00 22 TYR A N 8
ATOM 13014 C CA . TYR A 1 22 ? -3.883 -10.240 3.635 1.00 1.00 22 TYR A CA 8
ATOM 13015 C C . TYR A 1 22 ? -3.418 -9.577 4.932 1.00 1.00 22 TYR A C 8
ATOM 13016 O O . TYR A 1 22 ? -2.329 -9.005 4.985 1.00 1.00 22 TYR A O 8
ATOM 13034 N N . THR A 1 23 ? -4.248 -9.676 5.964 1.00 1.00 23 THR A N 8
ATOM 13035 C CA . THR A 1 23 ? -3.904 -9.090 7.257 1.00 1.00 23 THR A CA 8
ATOM 13036 C C . THR A 1 23 ? -2.623 -9.717 7.791 1.00 1.00 23 THR A C 8
ATOM 13037 O O . THR A 1 23 ? -1.704 -9.007 8.197 1.00 1.00 23 THR A O 8
ATOM 13048 N N . GLU A 1 24 ? -2.549 -11.044 7.796 1.00 1.00 24 GLU A N 8
ATOM 13049 C CA . GLU A 1 24 ? -1.353 -11.724 8.294 1.00 1.00 24 GLU A CA 8
ATOM 13050 C C . GLU A 1 24 ? -0.105 -11.249 7.552 1.00 1.00 24 GLU A C 8
ATOM 13051 O O . GLU A 1 24 ? 0.931 -10.998 8.169 1.00 1.00 24 GLU A O 8
ATOM 13063 N N . SER A 1 25 ? -0.210 -11.134 6.232 1.00 1.00 25 SER A N 8
ATOM 13064 C CA . SER A 1 25 ? 0.928 -10.706 5.430 1.00 1.00 25 SER A CA 8
ATOM 13065 C C . SER A 1 25 ? 1.507 -9.402 5.968 1.00 1.00 25 SER A C 8
ATOM 13066 O O . SER A 1 25 ? 2.681 -9.093 5.763 1.00 1.00 25 SER A O 8
ATOM 13074 N N . ILE A 1 26 ? 0.684 -8.622 6.660 1.00 1.00 26 ILE A N 8
ATOM 13075 C CA . ILE A 1 26 ? 1.139 -7.351 7.211 1.00 1.00 26 ILE A CA 8
ATOM 13076 C C . ILE A 1 26 ? 2.320 -7.566 8.159 1.00 1.00 26 ILE A C 8
ATOM 13077 O O . ILE A 1 26 ? 3.290 -6.810 8.159 1.00 1.00 26 ILE A O 8
ATOM 13093 N N . ASP A 1 27 ? 2.222 -8.611 8.974 1.00 1.00 27 ASP A N 8
ATOM 13094 C CA . ASP A 1 27 ? 3.268 -8.893 9.933 1.00 1.00 27 ASP A CA 8
ATOM 13095 C C . ASP A 1 27 ? 4.593 -9.078 9.214 1.00 1.00 27 ASP A C 8
ATOM 13096 O O . ASP A 1 27 ? 5.619 -8.564 9.657 1.00 1.00 27 ASP A O 8
ATOM 13105 N N . LEU A 1 28 ? 4.545 -9.811 8.105 1.00 1.00 28 LEU A N 8
ATOM 13106 C CA . LEU A 1 28 ? 5.760 -10.051 7.339 1.00 1.00 28 LEU A CA 8
ATOM 13107 C C . LEU A 1 28 ? 6.251 -8.757 6.685 1.00 1.00 28 LEU A C 8
ATOM 13108 O O . LEU A 1 28 ? 7.442 -8.452 6.726 1.00 1.00 28 LEU A O 8
ATOM 13124 N N . PHE A 1 29 ? 5.328 -8.009 6.090 1.00 1.00 29 PHE A N 8
ATOM 13125 C CA . PHE A 1 29 ? 5.716 -6.765 5.441 1.00 1.00 29 PHE A CA 8
ATOM 13126 C C . PHE A 1 29 ? 6.365 -5.818 6.447 1.00 1.00 29 PHE A C 8
ATOM 13127 O O . PHE A 1 29 ? 7.429 -5.260 6.174 1.00 1.00 29 PHE A O 8
ATOM 13144 N N . GLU A 1 30 ? 5.729 -5.645 7.600 1.00 1.00 30 GLU A N 8
ATOM 13145 C CA . GLU A 1 30 ? 6.273 -4.751 8.618 1.00 1.00 30 GLU A CA 8
ATOM 13146 C C . GLU A 1 30 ? 7.700 -5.158 8.986 1.00 1.00 30 GLU A C 8
ATOM 13147 O O . GLU A 1 30 ? 8.560 -4.301 9.191 1.00 1.00 30 GLU A O 8
ATOM 13159 N N . LYS A 1 31 ? 7.936 -6.463 9.062 1.00 1.00 31 LYS A N 8
ATOM 13160 C CA . LYS A 1 31 ? 9.267 -6.954 9.406 1.00 1.00 31 LYS A CA 8
ATOM 13161 C C . LYS A 1 31 ? 10.304 -6.449 8.404 1.00 1.00 31 LYS A C 8
ATOM 13162 O O . LYS A 1 31 ? 11.390 -6.021 8.796 1.00 1.00 31 LYS A O 8
ATOM 13181 N N . ALA A 1 32 ? 9.962 -6.503 7.121 1.00 1.00 32 ALA A N 8
ATOM 13182 C CA . ALA A 1 32 ? 10.890 -6.050 6.096 1.00 1.00 32 ALA A CA 8
ATOM 13183 C C . ALA A 1 32 ? 11.291 -4.595 6.330 1.00 1.00 32 ALA A C 8
ATOM 13184 O O . ALA A 1 32 ? 12.465 -4.242 6.224 1.00 1.00 32 ALA A O 8
ATOM 13191 N N . ILE A 1 33 ? 10.298 -3.769 6.644 1.00 1.00 33 ILE A N 8
ATOM 13192 C CA . ILE A 1 33 ? 10.564 -2.352 6.886 1.00 1.00 33 ILE A CA 8
ATOM 13193 C C . ILE A 1 33 ? 11.529 -2.193 8.058 1.00 1.00 33 ILE A C 8
ATOM 13194 O O . ILE A 1 33 ? 12.472 -1.405 7.993 1.00 1.00 33 ILE A O 8
ATOM 13210 N N . GLN A 1 34 ? 11.305 -2.939 9.134 1.00 1.00 34 GLN A N 8
ATOM 13211 C CA . GLN A 1 34 ? 12.171 -2.851 10.305 1.00 1.00 34 GLN A CA 8
ATOM 13212 C C . GLN A 1 34 ? 13.626 -3.088 9.914 1.00 1.00 34 GLN A C 8
ATOM 13213 O O . GLN A 1 34 ? 14.511 -2.334 10.323 1.00 1.00 34 GLN A O 8
ATOM 13227 N N . LEU A 1 35 ? 13.852 -4.130 9.121 1.00 1.00 35 LEU A N 8
ATOM 13228 C CA . LEU A 1 35 ? 15.210 -4.445 8.683 1.00 1.00 35 LEU A CA 8
ATOM 13229 C C . LEU A 1 35 ? 15.729 -3.372 7.727 1.00 1.00 35 LEU A C 8
ATOM 13230 O O . LEU A 1 35 ? 16.879 -2.944 7.816 1.00 1.00 35 LEU A O 8
ATOM 13246 N N . ASP A 1 36 ? 14.867 -2.944 6.810 1.00 1.00 36 ASP A N 8
ATOM 13247 C CA . ASP A 1 36 ? 15.242 -1.924 5.827 1.00 1.00 36 ASP A CA 8
ATOM 13248 C C . ASP A 1 36 ? 14.085 -0.947 5.588 1.00 1.00 36 ASP A C 8
ATOM 13249 O O . ASP A 1 36 ? 13.231 -1.208 4.740 1.00 1.00 36 ASP A O 8
ATOM 13258 N N . PRO A 1 37 ? 14.053 0.148 6.296 1.00 1.00 37 PRO A N 8
ATOM 13259 C CA . PRO A 1 37 ? 12.969 1.150 6.123 1.00 1.00 37 PRO A CA 8
ATOM 13260 C C . PRO A 1 37 ? 13.293 2.165 5.027 1.00 1.00 37 PRO A C 8
ATOM 13261 O O . PRO A 1 37 ? 13.269 3.375 5.247 1.00 1.00 37 PRO A O 8
ATOM 13272 N N . GLU A 1 38 ? 13.593 1.669 3.831 1.00 1.00 38 GLU A N 8
ATOM 13273 C CA . GLU A 1 38 ? 13.919 2.527 2.690 1.00 1.00 38 GLU A CA 8
ATOM 13274 C C . GLU A 1 38 ? 13.592 1.811 1.384 1.00 1.00 38 GLU A C 8
ATOM 13275 O O . GLU A 1 38 ? 14.295 1.964 0.386 1.00 1.00 38 GLU A O 8
ATOM 13287 N N . GLU A 1 39 ? 12.516 1.029 1.377 1.00 1.00 39 GLU A N 8
ATOM 13288 C CA . GLU A 1 39 ? 12.096 0.290 0.183 1.00 1.00 39 GLU A CA 8
ATOM 13289 C C . GLU A 1 39 ? 10.645 0.613 -0.149 1.00 1.00 39 GLU A C 8
ATOM 13290 O O . GLU A 1 39 ? 9.727 0.261 0.592 1.00 1.00 39 GLU A O 8
ATOM 13302 N N . SER A 1 40 ? 10.432 1.291 -1.273 1.00 1.00 40 SER A N 8
ATOM 13303 C CA . SER A 1 40 ? 9.091 1.656 -1.714 1.00 1.00 40 SER A CA 8
ATOM 13304 C C . SER A 1 40 ? 8.300 0.426 -2.126 1.00 1.00 40 SER A C 8
ATOM 13305 O O . SER A 1 40 ? 7.137 0.266 -1.757 1.00 1.00 40 SER A O 8
ATOM 13313 N N . LYS A 1 41 ? 8.932 -0.447 -2.903 1.00 1.00 41 LYS A N 8
ATOM 13314 C CA . LYS A 1 41 ? 8.282 -1.665 -3.389 1.00 1.00 41 LYS A CA 8
ATOM 13315 C C . LYS A 1 41 ? 7.632 -2.409 -2.227 1.00 1.00 41 LYS A C 8
ATOM 13316 O O . LYS A 1 41 ? 6.552 -2.983 -2.363 1.00 1.00 41 LYS A O 8
ATOM 13335 N N . TYR A 1 42 ? 8.271 -2.407 -1.061 1.00 1.00 42 TYR A N 8
ATOM 13336 C CA . TYR A 1 42 ? 7.743 -3.078 0.127 1.00 1.00 42 TYR A CA 8
ATOM 13337 C C . TYR A 1 42 ? 6.627 -2.247 0.756 1.00 1.00 42 TYR A C 8
ATOM 13338 O O . TYR A 1 42 ? 5.652 -2.789 1.277 1.00 1.00 42 TYR A O 8
ATOM 13356 N N . TRP A 1 43 ? 6.778 -0.929 0.700 1.00 1.00 43 TRP A N 8
ATOM 13357 C CA . TRP A 1 43 ? 5.772 -0.031 1.270 1.00 1.00 43 TRP A CA 8
ATOM 13358 C C . TRP A 1 43 ? 4.544 0.039 0.365 1.00 1.00 43 TRP A C 8
ATOM 13359 O O . TRP A 1 43 ? 3.414 0.164 0.840 1.00 1.00 43 TRP A O 8
ATOM 13380 N N . LEU A 1 44 ? 4.787 -0.041 -0.939 1.00 1.00 44 LEU A N 8
ATOM 13381 C CA . LEU A 1 44 ? 3.702 0.032 -1.894 1.00 1.00 44 LEU A CA 8
ATOM 13382 C C . LEU A 1 44 ? 2.696 -1.077 -1.637 1.00 1.00 44 LEU A C 8
ATOM 13383 O O . LEU A 1 44 ? 1.487 -0.867 -1.735 1.00 1.00 44 LEU A O 8
ATOM 13399 N N . MET A 1 45 ? 3.211 -2.258 -1.307 1.00 1.00 45 MET A N 8
ATOM 13400 C CA . MET A 1 45 ? 2.331 -3.388 -1.053 1.00 1.00 45 MET A CA 8
ATOM 13401 C C . MET A 1 45 ? 1.485 -3.150 0.200 1.00 1.00 45 MET A C 8
ATOM 13402 O O . MET A 1 45 ? 0.301 -3.489 0.227 1.00 1.00 45 MET A O 8
ATOM 13416 N N . LYS A 1 46 ? 2.133 -2.570 1.205 1.00 1.00 46 LYS A N 8
ATOM 13417 C CA . LYS A 1 46 ? 1.434 -2.309 2.456 1.00 1.00 46 LYS A CA 8
ATOM 13418 C C . LYS A 1 46 ? 0.188 -1.462 2.210 1.00 1.00 46 LYS A C 8
ATOM 13419 O O . LYS A 1 46 ? -0.888 -1.763 2.727 1.00 1.00 46 LYS A O 8
ATOM 13438 N N . GLY A 1 47 ? 0.337 -0.401 1.423 1.00 1.00 47 GLY A N 8
ATOM 13439 C CA . GLY A 1 47 ? -0.787 0.478 1.127 1.00 1.00 47 GLY A CA 8
ATOM 13440 C C . GLY A 1 47 ? -1.963 -0.307 0.543 1.00 1.00 47 GLY A C 8
ATOM 13441 O O . GLY A 1 47 ? -3.101 -0.144 0.980 1.00 1.00 47 GLY A O 8
ATOM 13445 N N . LYS A 1 48 ? -1.671 -1.156 -0.438 1.00 1.00 48 LYS A N 8
ATOM 13446 C CA . LYS A 1 48 ? -2.713 -1.966 -1.066 1.00 1.00 48 LYS A CA 8
ATOM 13447 C C . LYS A 1 48 ? -3.371 -2.887 -0.036 1.00 1.00 48 LYS A C 8
ATOM 13448 O O . LYS A 1 48 ? -4.564 -3.174 -0.121 1.00 1.00 48 LYS A O 8
ATOM 13467 N N . ALA A 1 49 ? -2.589 -3.349 0.936 1.00 1.00 49 ALA A N 8
ATOM 13468 C CA . ALA A 1 49 ? -3.122 -4.239 1.961 1.00 1.00 49 ALA A CA 8
ATOM 13469 C C . ALA A 1 49 ? -4.117 -3.504 2.852 1.00 1.00 49 ALA A C 8
ATOM 13470 O O . ALA A 1 49 ? -5.228 -3.981 3.082 1.00 1.00 49 ALA A O 8
ATOM 13477 N N . LEU A 1 50 ? -3.693 -2.343 3.341 1.00 1.00 50 LEU A N 8
ATOM 13478 C CA . LEU A 1 50 ? -4.553 -1.542 4.206 1.00 1.00 50 LEU A CA 8
ATOM 13479 C C . LEU A 1 50 ? -5.789 -1.062 3.447 1.00 1.00 50 LEU A C 8
ATOM 13480 O O . LEU A 1 50 ? -6.894 -1.048 3.989 1.00 1.00 50 LEU A O 8
ATOM 13496 N N . TYR A 1 51 ? -5.587 -0.668 2.196 1.00 1.00 51 TYR A N 8
ATOM 13497 C CA . TYR A 1 51 ? -6.699 -0.185 1.386 1.00 1.00 51 TYR A CA 8
ATOM 13498 C C . TYR A 1 51 ? -7.766 -1.270 1.248 1.00 1.00 51 TYR A C 8
ATOM 13499 O O . TYR A 1 51 ? -8.947 -1.029 1.497 1.00 1.00 51 TYR A O 8
ATOM 13517 N N . ASN A 1 52 ? -7.356 -2.470 0.848 1.00 1.00 52 ASN A N 8
ATOM 13518 C CA . ASN A 1 52 ? -8.295 -3.560 0.671 1.00 1.00 52 ASN A CA 8
ATOM 13519 C C . ASN A 1 52 ? -8.966 -3.908 1.990 1.00 1.00 52 ASN A C 8
ATOM 13520 O O . ASN A 1 52 ? -10.070 -4.451 2.001 1.00 1.00 52 ASN A O 8
ATOM 13531 N N . LEU A 1 53 ? -8.290 -3.593 3.089 1.00 1.00 53 LEU A N 8
ATOM 13532 C CA . LEU A 1 53 ? -8.814 -3.872 4.424 1.00 1.00 53 LEU A CA 8
ATOM 13533 C C . LEU A 1 53 ? -9.874 -2.852 4.816 1.00 1.00 53 LEU A C 8
ATOM 13534 O O . LEU A 1 53 ? -10.264 -2.754 5.980 1.00 1.00 53 LEU A O 8
ATOM 13550 N N . GLU A 1 54 ? -10.361 -2.095 3.839 1.00 1.00 54 GLU A N 8
ATOM 13551 C CA . GLU A 1 54 ? -11.391 -1.081 4.046 1.00 1.00 54 GLU A CA 8
ATOM 13552 C C . GLU A 1 54 ? -10.807 0.125 4.774 1.00 1.00 54 GLU A C 8
ATOM 13553 O O . GLU A 1 54 ? -11.533 1.038 5.165 1.00 1.00 54 GLU A O 8
ATOM 13565 N N . ARG A 1 55 ? -9.490 0.136 4.954 1.00 1.00 55 ARG A N 8
ATOM 13566 C CA . ARG A 1 55 ? -8.808 1.228 5.635 1.00 1.00 55 ARG A CA 8
ATOM 13567 C C . ARG A 1 55 ? -8.324 2.258 4.619 1.00 1.00 55 ARG A C 8
ATOM 13568 O O . ARG A 1 55 ? -7.122 2.463 4.447 1.00 1.00 55 ARG A O 8
ATOM 13589 N N . TYR A 1 56 ? -9.270 2.908 3.950 1.00 1.00 56 TYR A N 8
ATOM 13590 C CA . TYR A 1 56 ? -8.932 3.908 2.950 1.00 1.00 56 TYR A CA 8
ATOM 13591 C C . TYR A 1 56 ? -8.066 5.000 3.573 1.00 1.00 56 TYR A C 8
ATOM 13592 O O . TYR A 1 56 ? -7.108 5.475 2.964 1.00 1.00 56 TYR A O 8
ATOM 13610 N N . GLU A 1 57 ? -8.412 5.390 4.795 1.00 1.00 57 GLU A N 8
ATOM 13611 C CA . GLU A 1 57 ? -7.651 6.427 5.485 1.00 1.00 57 GLU A CA 8
ATOM 13612 C C . GLU A 1 57 ? -6.246 5.938 5.832 1.00 1.00 57 GLU A C 8
ATOM 13613 O O . GLU A 1 57 ? -5.254 6.601 5.529 1.00 1.00 57 GLU A O 8
ATOM 13625 N N . GLU A 1 58 ? -6.182 4.774 6.472 1.00 1.00 58 GLU A N 8
ATOM 13626 C CA . GLU A 1 58 ? -4.894 4.220 6.870 1.00 1.00 58 GLU A CA 8
ATOM 13627 C C . GLU A 1 58 ? -4.011 3.993 5.646 1.00 1.00 58 GLU A C 8
ATOM 13628 O O . GLU A 1 58 ? -2.820 4.308 5.658 1.00 1.00 58 GLU A O 8
ATOM 13640 N N . ALA A 1 59 ? -4.602 3.446 4.589 1.00 1.00 59 ALA A N 8
ATOM 13641 C CA . ALA A 1 59 ? -3.859 3.178 3.367 1.00 1.00 59 ALA A CA 8
ATOM 13642 C C . ALA A 1 59 ? -3.289 4.472 2.796 1.00 1.00 59 ALA A C 8
ATOM 13643 O O . ALA A 1 59 ? -2.133 4.519 2.378 1.00 1.00 59 ALA A O 8
ATOM 13650 N N . VAL A 1 60 ? -4.106 5.521 2.786 1.00 1.00 60 VAL A N 8
ATOM 13651 C CA . VAL A 1 60 ? -3.669 6.816 2.278 1.00 1.00 60 VAL A CA 8
ATOM 13652 C C . VAL A 1 60 ? -2.449 7.294 3.061 1.00 1.00 60 VAL A C 8
ATOM 13653 O O . VAL A 1 60 ? -1.499 7.818 2.479 1.00 1.00 60 VAL A O 8
ATOM 13666 N N . ASP A 1 61 ? -2.456 7.126 4.378 1.00 1.00 61 ASP A N 8
ATOM 13667 C CA . ASP A 1 61 ? -1.343 7.562 5.204 1.00 1.00 61 ASP A CA 8
ATOM 13668 C C . ASP A 1 61 ? -0.066 6.834 4.800 1.00 1.00 61 ASP A C 8
ATOM 13669 O O . ASP A 1 61 ? 1.016 7.417 4.847 1.00 1.00 61 ASP A O 8
ATOM 13678 N N . CYS A 1 62 ? -0.201 5.572 4.407 1.00 1.00 62 CYS A N 8
ATOM 13679 C CA . CYS A 1 62 ? 0.959 4.797 3.991 1.00 1.00 62 CYS A CA 8
ATOM 13680 C C . CYS A 1 62 ? 1.496 5.311 2.661 1.00 1.00 62 CYS A C 8
ATOM 13681 O O . CYS A 1 62 ? 2.685 5.608 2.543 1.00 1.00 62 CYS A O 8
ATOM 13689 N N . TYR A 1 63 ? 0.619 5.412 1.667 1.00 1.00 63 TYR A N 8
ATOM 13690 C CA . TYR A 1 63 ? 1.049 5.894 0.361 1.00 1.00 63 TYR A CA 8
ATOM 13691 C C . TYR A 1 63 ? 1.767 7.238 0.489 1.00 1.00 63 TYR A C 8
ATOM 13692 O O . TYR A 1 63 ? 2.780 7.477 -0.168 1.00 1.00 63 TYR A O 8
ATOM 13710 N N . ASN A 1 64 ? 1.236 8.111 1.339 1.00 1.00 64 ASN A N 8
ATOM 13711 C CA . ASN A 1 64 ? 1.845 9.420 1.536 1.00 1.00 64 ASN A CA 8
ATOM 13712 C C . ASN A 1 64 ? 3.259 9.276 2.095 1.00 1.00 64 ASN A C 8
ATOM 13713 O O . ASN A 1 64 ? 4.132 10.086 1.785 1.00 1.00 64 ASN A O 8
ATOM 13724 N N . TYR A 1 65 ? 3.447 8.243 2.909 1.00 1.00 65 TYR A N 8
ATOM 13725 C CA . TYR A 1 65 ? 4.757 8.004 3.507 1.00 1.00 65 TYR A CA 8
ATOM 13726 C C . TYR A 1 65 ? 5.814 7.872 2.416 1.00 1.00 65 TYR A C 8
ATOM 13727 O O . TYR A 1 65 ? 6.905 8.430 2.534 1.00 1.00 65 TYR A O 8
ATOM 13745 N N . VAL A 1 66 ? 5.483 7.131 1.363 1.00 1.00 66 VAL A N 8
ATOM 13746 C CA . VAL A 1 66 ? 6.418 6.939 0.254 1.00 1.00 66 VAL A CA 8
ATOM 13747 C C . VAL A 1 66 ? 6.607 8.240 -0.526 1.00 1.00 66 VAL A C 8
ATOM 13748 O O . VAL A 1 66 ? 7.728 8.607 -0.877 1.00 1.00 66 VAL A O 8
ATOM 13761 N N . ILE A 1 67 ? 5.511 8.940 -0.801 1.00 1.00 67 ILE A N 8
ATOM 13762 C CA . ILE A 1 67 ? 5.562 10.192 -1.552 1.00 1.00 67 ILE A CA 8
ATOM 13763 C C . ILE A 1 67 ? 6.171 11.290 -0.688 1.00 1.00 67 ILE A C 8
ATOM 13764 O O . ILE A 1 67 ? 6.735 12.260 -1.195 1.00 1.00 67 ILE A O 8
ATOM 13780 N N . ASN A 1 68 ? 6.059 11.141 0.626 1.00 1.00 68 ASN A N 8
ATOM 13781 C CA . ASN A 1 68 ? 6.598 12.131 1.560 1.00 1.00 68 ASN A CA 8
ATOM 13782 C C . ASN A 1 68 ? 8.054 11.834 1.893 1.00 1.00 68 ASN A C 8
ATOM 13783 O O . ASN A 1 68 ? 8.948 12.571 1.476 1.00 1.00 68 ASN A O 8
ATOM 13794 N N . VAL A 1 69 ? 8.258 10.758 2.644 1.00 1.00 69 VAL A N 8
ATOM 13795 C CA . VAL A 1 69 ? 9.612 10.374 3.037 1.00 1.00 69 VAL A CA 8
ATOM 13796 C C . VAL A 1 69 ? 10.523 10.317 1.817 1.00 1.00 69 VAL A C 8
ATOM 13797 O O . VAL A 1 69 ? 11.644 10.824 1.851 1.00 1.00 69 VAL A O 8
ATOM 13810 N N . ILE A 1 70 ? 10.048 9.710 0.735 1.00 1.00 70 ILE A N 8
ATOM 13811 C CA . ILE A 1 70 ? 10.829 9.594 -0.496 1.00 1.00 70 ILE A CA 8
ATOM 13812 C C . ILE A 1 70 ? 10.264 10.534 -1.555 1.00 1.00 70 ILE A C 8
ATOM 13813 O O . ILE A 1 70 ? 9.100 10.442 -1.948 1.00 1.00 70 ILE A O 8
ATOM 13829 N N . GLU A 1 71 ? 11.089 11.459 -2.038 1.00 1.00 71 GLU A N 8
ATOM 13830 C CA . GLU A 1 71 ? 10.672 12.414 -3.054 1.00 1.00 71 GLU A CA 8
ATOM 13831 C C . GLU A 1 71 ? 10.581 11.735 -4.416 1.00 1.00 71 GLU A C 8
ATOM 13832 O O . GLU A 1 71 ? 10.583 12.394 -5.455 1.00 1.00 71 GLU A O 8
ATOM 13844 N N . ASP A 1 72 ? 10.499 10.409 -4.429 1.00 1.00 72 ASP A N 8
ATOM 13845 C CA . ASP A 1 72 ? 10.404 9.652 -5.672 1.00 1.00 72 ASP A CA 8
ATOM 13846 C C . ASP A 1 72 ? 9.029 9.847 -6.311 1.00 1.00 72 ASP A C 8
ATOM 13847 O O . ASP A 1 72 ? 8.432 8.898 -6.820 1.00 1.00 72 ASP A O 8
ATOM 13856 N N . GLU A 1 73 ? 8.528 11.077 -6.289 1.00 1.00 73 GLU A N 8
ATOM 13857 C CA . GLU A 1 73 ? 7.225 11.394 -6.867 1.00 1.00 73 GLU A CA 8
ATOM 13858 C C . GLU A 1 73 ? 7.219 11.095 -8.364 1.00 1.00 73 GLU A C 8
ATOM 13859 O O . GLU A 1 73 ? 7.230 12.003 -9.195 1.00 1.00 73 GLU A O 8
ATOM 13871 N N . TYR A 1 74 ? 7.195 9.807 -8.697 1.00 1.00 74 TYR A N 8
ATOM 13872 C CA . TYR A 1 74 ? 7.183 9.393 -10.091 1.00 1.00 74 TYR A CA 8
ATOM 13873 C C . TYR A 1 74 ? 6.860 7.907 -10.199 1.00 1.00 74 TYR A C 8
ATOM 13874 O O . TYR A 1 74 ? 7.364 7.220 -11.087 1.00 1.00 74 TYR A O 8
ATOM 13892 N N . ASN A 1 75 ? 6.017 7.416 -9.296 1.00 1.00 75 ASN A N 8
ATOM 13893 C CA . ASN A 1 75 ? 5.629 6.004 -9.300 1.00 1.00 75 ASN A CA 8
ATOM 13894 C C . ASN A 1 75 ? 4.179 5.853 -9.762 1.00 1.00 75 ASN A C 8
ATOM 13895 O O . ASN A 1 75 ? 3.231 6.200 -9.057 1.00 1.00 75 ASN A O 8
ATOM 13906 N N . LYS A 1 76 ? 4.000 5.326 -10.969 1.00 1.00 76 LYS A N 8
ATOM 13907 C CA . LYS A 1 76 ? 2.666 5.125 -11.536 1.00 1.00 76 LYS A CA 8
ATOM 13908 C C . LYS A 1 76 ? 1.877 4.107 -10.717 1.00 1.00 76 LYS A C 8
ATOM 13909 O O . LYS A 1 76 ? 0.667 4.238 -10.540 1.00 1.00 76 LYS A O 8
ATOM 13928 N N . ASP A 1 77 ? 2.578 3.093 -10.222 1.00 1.00 77 ASP A N 8
ATOM 13929 C CA . ASP A 1 77 ? 1.936 2.056 -9.425 1.00 1.00 77 ASP A CA 8
ATOM 13930 C C . ASP A 1 77 ? 1.350 2.645 -8.148 1.00 1.00 77 ASP A C 8
ATOM 13931 O O . ASP A 1 77 ? 0.230 2.310 -7.762 1.00 1.00 77 ASP A O 8
ATOM 13940 N N . VAL A 1 78 ? 2.108 3.519 -7.495 1.00 1.00 78 VAL A N 8
ATOM 13941 C CA . VAL A 1 78 ? 1.647 4.143 -6.262 1.00 1.00 78 VAL A CA 8
ATOM 13942 C C . VAL A 1 78 ? 0.431 5.031 -6.534 1.00 1.00 78 VAL A C 8
ATOM 13943 O O . VAL A 1 78 ? -0.564 4.970 -5.810 1.00 1.00 78 VAL A O 8
ATOM 13956 N N . TRP A 1 79 ? 0.511 5.856 -7.573 1.00 1.00 79 TRP A N 8
ATOM 13957 C CA . TRP A 1 79 ? -0.586 6.753 -7.918 1.00 1.00 79 TRP A CA 8
ATOM 13958 C C . TRP A 1 79 ? -1.840 5.952 -8.238 1.00 1.00 79 TRP A C 8
ATOM 13959 O O . TRP A 1 79 ? -2.932 6.279 -7.775 1.00 1.00 79 TRP A O 8
ATOM 13980 N N . ALA A 1 80 ? -1.692 4.892 -9.026 1.00 1.00 80 ALA A N 8
ATOM 13981 C CA . ALA A 1 80 ? -2.827 4.056 -9.386 1.00 1.00 80 ALA A CA 8
ATOM 13982 C C . ALA A 1 80 ? -3.459 3.433 -8.144 1.00 1.00 80 ALA A C 8
ATOM 13983 O O . ALA A 1 80 ? -4.682 3.403 -8.015 1.00 1.00 80 ALA A O 8
ATOM 13990 N N . ALA A 1 81 ? -2.615 2.944 -7.242 1.00 1.00 81 ALA A N 8
ATOM 13991 C CA . ALA A 1 81 ? -3.109 2.323 -6.013 1.00 1.00 81 ALA A CA 8
ATOM 13992 C C . ALA A 1 81 ? -3.878 3.333 -5.167 1.00 1.00 81 ALA A C 8
ATOM 13993 O O . ALA A 1 81 ? -4.968 3.042 -4.670 1.00 1.00 81 ALA A O 8
ATOM 14000 N N . LYS A 1 82 ? -3.304 4.520 -5.006 1.00 1.00 82 LYS A N 8
ATOM 14001 C CA . LYS A 1 82 ? -3.938 5.565 -4.215 1.00 1.00 82 LYS A CA 8
ATOM 14002 C C . LYS A 1 82 ? -5.286 5.951 -4.824 1.00 1.00 82 LYS A C 8
ATOM 14003 O O . LYS A 1 82 ? -6.269 6.141 -4.108 1.00 1.00 82 LYS A O 8
ATOM 14022 N N . ALA A 1 83 ? -5.329 6.063 -6.148 1.00 1.00 83 ALA A N 8
ATOM 14023 C CA . ALA A 1 83 ? -6.566 6.428 -6.834 1.00 1.00 83 ALA A CA 8
ATOM 14024 C C . ALA A 1 83 ? -7.708 5.523 -6.387 1.00 1.00 83 ALA A C 8
ATOM 14025 O O . ALA A 1 83 ? -8.787 6.006 -6.044 1.00 1.00 83 ALA A O 8
ATOM 14032 N N . ASP A 1 84 ? -7.463 4.218 -6.392 1.00 1.00 84 ASP A N 8
ATOM 14033 C CA . ASP A 1 84 ? -8.478 3.257 -5.980 1.00 1.00 84 ASP A CA 8
ATOM 14034 C C . ASP A 1 84 ? -8.982 3.594 -4.579 1.00 1.00 84 ASP A C 8
ATOM 14035 O O . ASP A 1 84 ? -10.183 3.522 -4.315 1.00 1.00 84 ASP A O 8
ATOM 14044 N N . ALA A 1 85 ? -8.069 3.963 -3.687 1.00 1.00 85 ALA A N 8
ATOM 14045 C CA . ALA A 1 85 ? -8.447 4.313 -2.322 1.00 1.00 85 ALA A CA 8
ATOM 14046 C C . ALA A 1 85 ? -9.306 5.572 -2.305 1.00 1.00 85 ALA A C 8
ATOM 14047 O O . ALA A 1 85 ? -10.288 5.659 -1.567 1.00 1.00 85 ALA A O 8
ATOM 14054 N N . LEU A 1 86 ? -8.929 6.550 -3.123 1.00 1.00 86 LEU A N 8
ATOM 14055 C CA . LEU A 1 86 ? -9.668 7.805 -3.199 1.00 1.00 86 LEU A CA 8
ATOM 14056 C C . LEU A 1 86 ? -11.067 7.575 -3.762 1.00 1.00 86 LEU A C 8
ATOM 14057 O O . LEU A 1 86 ? -12.042 8.153 -3.283 1.00 1.00 86 LEU A O 8
ATOM 14073 N N . ARG A 1 87 ? -11.152 6.725 -4.780 1.00 1.00 87 ARG A N 8
ATOM 14074 C CA . ARG A 1 87 ? -12.439 6.427 -5.400 1.00 1.00 87 ARG A CA 8
ATOM 14075 C C . ARG A 1 87 ? -13.442 5.921 -4.363 1.00 1.00 87 ARG A C 8
ATOM 14076 O O . ARG A 1 87 ? -14.613 5.712 -4.681 1.00 1.00 87 ARG A O 8
ATOM 14097 N N . TYR A 1 88 ? -12.972 5.729 -3.135 1.00 1.00 88 TYR A N 8
ATOM 14098 C CA . TYR A 1 88 ? -13.822 5.250 -2.044 1.00 1.00 88 TYR A CA 8
ATOM 14099 C C . TYR A 1 88 ? -13.442 5.918 -0.732 1.00 1.00 88 TYR A C 8
ATOM 14100 O O . TYR A 1 88 ? -13.135 5.252 0.256 1.00 1.00 88 TYR A O 8
ATOM 14118 N N . ILE A 1 89 ? -13.458 7.248 -0.710 1.00 1.00 89 ILE A N 8
ATOM 14119 C CA . ILE A 1 89 ? -13.119 8.030 0.485 1.00 1.00 89 ILE A CA 8
ATOM 14120 C C . ILE A 1 89 ? -14.208 9.062 0.780 1.00 1.00 89 ILE A C 8
ATOM 14121 O O . ILE A 1 89 ? -14.749 9.693 -0.127 1.00 1.00 89 ILE A O 8
ATOM 14137 N N . GLU A 1 90 ? -14.529 9.238 2.058 1.00 1.00 90 GLU A N 8
ATOM 14138 C CA . GLU A 1 90 ? -15.545 10.199 2.456 1.00 1.00 90 GLU A CA 8
ATOM 14139 C C . GLU A 1 90 ? -15.168 11.608 1.996 1.00 1.00 90 GLU A C 8
ATOM 14140 O O . GLU A 1 90 ? -13.999 11.993 2.017 1.00 1.00 90 GLU A O 8
ATOM 14152 N N . GLY A 1 91 ? -16.162 12.385 1.578 1.00 1.00 91 GLY A N 8
ATOM 14153 C CA . GLY A 1 91 ? -15.923 13.747 1.113 1.00 1.00 91 GLY A CA 8
ATOM 14154 C C . GLY A 1 91 ? -15.259 13.743 -0.256 1.00 1.00 91 GLY A C 8
ATOM 14155 O O . GLY A 1 91 ? -14.145 14.238 -0.417 1.00 1.00 91 GLY A O 8
ATOM 14159 N N . LYS A 1 92 ? -15.949 13.185 -1.246 1.00 1.00 92 LYS A N 8
ATOM 14160 C CA . LYS A 1 92 ? -15.411 13.126 -2.601 1.00 1.00 92 LYS A CA 8
ATOM 14161 C C . LYS A 1 92 ? -15.575 14.478 -3.288 1.00 1.00 92 LYS A C 8
ATOM 14162 O O . LYS A 1 92 ? -16.660 14.833 -3.752 1.00 1.00 92 LYS A O 8
ATOM 14181 N N . GLU A 1 93 ? -14.484 15.234 -3.349 1.00 1.00 93 GLU A N 8
ATOM 14182 C CA . GLU A 1 93 ? -14.491 16.561 -3.981 1.00 1.00 93 GLU A CA 8
ATOM 14183 C C . GLU A 1 93 ? -13.643 16.546 -5.243 1.00 1.00 93 GLU A C 8
ATOM 14184 O O . GLU A 1 93 ? -12.555 17.119 -5.283 1.00 1.00 93 GLU A O 8
ATOM 14196 N N . VAL A 1 94 ? -14.155 15.895 -6.283 1.00 1.00 94 VAL A N 8
ATOM 14197 C CA . VAL A 1 94 ? -13.441 15.811 -7.547 1.00 1.00 94 VAL A CA 8
ATOM 14198 C C . VAL A 1 94 ? -12.039 15.239 -7.334 1.00 1.00 94 VAL A C 8
ATOM 14199 O O . VAL A 1 94 ? -11.232 15.210 -8.263 1.00 1.00 94 VAL A O 8
ATOM 14212 N N . GLU A 1 95 ? -11.753 14.786 -6.118 1.00 1.00 95 GLU A N 8
ATOM 14213 C CA . GLU A 1 95 ? -10.445 14.232 -5.814 1.00 1.00 95 GLU A CA 8
ATOM 14214 C C . GLU A 1 95 ? -10.226 12.932 -6.584 1.00 1.00 95 GLU A C 8
ATOM 14215 O O . GLU A 1 95 ? -9.182 12.733 -7.206 1.00 1.00 95 GLU A O 8
ATOM 14227 N N . ALA A 1 96 ? -11.213 12.044 -6.537 1.00 1.00 96 ALA A N 8
ATOM 14228 C CA . ALA A 1 96 ? -11.108 10.767 -7.234 1.00 1.00 96 ALA A CA 8
ATOM 14229 C C . ALA A 1 96 ? -10.838 10.981 -8.723 1.00 1.00 96 ALA A C 8
ATOM 14230 O O . ALA A 1 96 ? -10.019 10.277 -9.315 1.00 1.00 96 ALA A O 8
ATOM 14237 N N . GLU A 1 97 ? -11.525 11.953 -9.315 1.00 1.00 97 GLU A N 8
ATOM 14238 C CA . GLU A 1 97 ? -11.338 12.234 -10.735 1.00 1.00 97 GLU A CA 8
ATOM 14239 C C . GLU A 1 97 ? -9.920 12.743 -11.004 1.00 1.00 97 GLU A C 8
ATOM 14240 O O . GLU A 1 97 ? -9.249 12.281 -11.927 1.00 1.00 97 GLU A O 8
ATOM 14252 N N . ILE A 1 98 ? -9.469 13.696 -10.196 1.00 1.00 98 ILE A N 8
ATOM 14253 C CA . ILE A 1 98 ? -8.128 14.255 -10.369 1.00 1.00 98 ILE A CA 8
ATOM 14254 C C . ILE A 1 98 ? -7.076 13.153 -10.229 1.00 1.00 98 ILE A C 8
ATOM 14255 O O . ILE A 1 98 ? -6.132 13.089 -11.015 1.00 1.00 98 ILE A O 8
ATOM 14271 N N . ALA A 1 99 ? -7.244 12.290 -9.231 1.00 1.00 99 ALA A N 8
ATOM 14272 C CA . ALA A 1 99 ? -6.290 11.212 -9.018 1.00 1.00 99 ALA A CA 8
ATOM 14273 C C . ALA A 1 99 ? -6.307 10.232 -10.182 1.00 1.00 99 ALA A C 8
ATOM 14274 O O . ALA A 1 99 ? -5.254 9.859 -10.700 1.00 1.00 99 ALA A O 8
ATOM 14281 N N . GLU A 1 100 ? -7.510 9.828 -10.573 1.00 1.00 100 GLU A N 8
ATOM 14282 C CA . GLU A 1 100 ? -7.644 8.888 -11.676 1.00 1.00 100 GLU A CA 8
ATOM 14283 C C . GLU A 1 100 ? -7.002 9.448 -12.945 1.00 1.00 100 GLU A C 8
ATOM 14284 O O . GLU A 1 100 ? -6.243 8.754 -13.620 1.00 1.00 100 GLU A O 8
ATOM 14296 N N . ALA A 1 101 ? -7.315 10.701 -13.259 1.00 1.00 101 ALA A N 8
ATOM 14297 C CA . ALA A 1 101 ? -6.765 11.334 -14.450 1.00 1.00 101 ALA A CA 8
ATOM 14298 C C . ALA A 1 101 ? -5.268 11.583 -14.288 1.00 1.00 101 ALA A C 8
ATOM 14299 O O . ALA A 1 101 ? -4.487 11.358 -15.212 1.00 1.00 101 ALA A O 8
ATOM 14306 N N . ARG A 1 102 ? -4.872 12.047 -13.106 1.00 1.00 102 ARG A N 8
ATOM 14307 C CA . ARG A 1 102 ? -3.465 12.326 -12.830 1.00 1.00 102 ARG A CA 8
ATOM 14308 C C . ARG A 1 102 ? -2.646 11.038 -12.879 1.00 1.00 102 ARG A C 8
ATOM 14309 O O . ARG A 1 102 ? -1.535 11.016 -13.409 1.00 1.00 102 ARG A O 8
ATOM 14330 N N . ALA A 1 103 ? -3.189 9.960 -12.324 1.00 1.00 103 ALA A N 8
ATOM 14331 C CA . ALA A 1 103 ? -2.486 8.683 -12.311 1.00 1.00 103 ALA A CA 8
ATOM 14332 C C . ALA A 1 103 ? -2.390 8.093 -13.718 1.00 1.00 103 ALA A C 8
ATOM 14333 O O . ALA A 1 103 ? -1.345 7.579 -14.117 1.00 1.00 103 ALA A O 8
ATOM 14340 N N . LYS A 1 104 ? -3.493 8.174 -14.457 1.00 1.00 104 LYS A N 8
ATOM 14341 C CA . LYS A 1 104 ? -3.540 7.646 -15.817 1.00 1.00 104 LYS A CA 8
ATOM 14342 C C . LYS A 1 104 ? -2.627 8.446 -16.735 1.00 1.00 104 LYS A C 8
ATOM 14343 O O . LYS A 1 104 ? -1.898 7.878 -17.549 1.00 1.00 104 LYS A O 8
ATOM 14362 N N . LEU A 1 105 ? -2.676 9.767 -16.598 1.00 1.00 105 LEU A N 8
ATOM 14363 C CA . LEU A 1 105 ? -1.845 10.634 -17.424 1.00 1.00 105 LEU A CA 8
ATOM 14364 C C . LEU A 1 105 ? -0.372 10.447 -17.071 1.00 1.00 105 LEU A C 8
ATOM 14365 O O . LEU A 1 105 ? 0.123 11.003 -16.090 1.00 1.00 105 LEU A O 8
ATOM 14381 N N . GLU A 1 106 ? 0.330 9.657 -17.876 1.00 1.00 106 GLU A N 8
ATOM 14382 C CA . GLU A 1 106 ? 1.745 9.397 -17.652 1.00 1.00 106 GLU A CA 8
ATOM 14383 C C . GLU A 1 106 ? 2.584 10.628 -17.983 1.00 1.00 106 GLU A C 8
ATOM 14384 O O . GLU A 1 106 ? 3.548 10.941 -17.284 1.00 1.00 106 GLU A O 8
ATOM 14396 N N . HIS A 1 107 ? 2.222 11.327 -19.054 1.00 1.00 107 HIS A N 8
ATOM 14397 C CA . HIS A 1 107 ? 2.947 12.519 -19.474 1.00 1.00 107 HIS A CA 8
ATOM 14398 C C . HIS A 1 107 ? 2.117 13.303 -20.482 1.00 1.00 107 HIS A C 8
ATOM 14399 O O . HIS A 1 107 ? 1.141 12.796 -21.035 1.00 1.00 107 HIS A O 8
ATOM 14414 N N . HIS A 1 108 ? 2.501 14.553 -20.718 1.00 1.00 108 HIS A N 8
ATOM 14415 C CA . HIS A 1 108 ? 1.782 15.410 -21.664 1.00 1.00 108 HIS A CA 8
ATOM 14416 C C . HIS A 1 108 ? 2.738 16.424 -22.281 1.00 1.00 108 HIS A C 8
ATOM 14417 O O . HIS A 1 108 ? 3.363 17.212 -21.571 1.00 1.00 108 HIS A O 8
ATOM 14432 N N . HIS A 1 109 ? 2.852 16.403 -23.605 1.00 1.00 109 HIS A N 8
ATOM 14433 C CA . HIS A 1 109 ? 3.739 17.324 -24.307 1.00 1.00 109 HIS A CA 8
ATOM 14434 C C . HIS A 1 109 ? 3.228 18.753 -24.191 1.00 1.00 109 HIS A C 8
ATOM 14435 O O . HIS A 1 109 ? 4.006 19.689 -24.001 1.00 1.00 109 HIS A O 8
ATOM 14450 N N . HIS A 1 110 ? 1.915 18.919 -24.309 1.00 1.00 110 HIS A N 8
ATOM 14451 C CA . HIS A 1 110 ? 1.309 20.247 -24.218 1.00 1.00 110 HIS A CA 8
ATOM 14452 C C . HIS A 1 110 ? -0.161 20.138 -23.830 1.00 1.00 110 HIS A C 8
ATOM 14453 O O . HIS A 1 110 ? -1.022 20.772 -24.440 1.00 1.00 110 HIS A O 8
ATOM 14468 N N . HIS A 1 111 ? -0.439 19.329 -22.813 1.00 1.00 111 HIS A N 8
ATOM 14469 C CA . HIS A 1 111 ? -1.810 19.137 -22.345 1.00 1.00 111 HIS A CA 8
ATOM 14470 C C . HIS A 1 111 ? -2.738 18.809 -23.512 1.00 1.00 111 HIS A C 8
ATOM 14471 O O . HIS A 1 111 ? -2.302 18.708 -24.658 1.00 1.00 111 HIS A O 8
ATOM 14486 N N . HIS A 1 112 ? -4.022 18.642 -23.207 1.00 1.00 112 HIS A N 8
ATOM 14487 C CA . HIS A 1 112 ? -5.001 18.324 -24.239 1.00 1.00 112 HIS A CA 8
ATOM 14488 C C . HIS A 1 112 ? -6.417 18.427 -23.682 1.00 1.00 112 HIS A C 8
ATOM 14489 O O . HIS A 1 112 ? -6.959 17.402 -23.303 1.00 1.00 112 HIS A O 8
ATOM 14505 N N . MET A 1 1 ? 28.534 -7.818 6.087 1.00 1.00 1 MET A N 9
ATOM 14506 C CA . MET A 1 1 ? 27.496 -6.756 6.215 1.00 1.00 1 MET A CA 9
ATOM 14507 C C . MET A 1 1 ? 26.396 -7.244 7.148 1.00 1.00 1 MET A C 9
ATOM 14508 O O . MET A 1 1 ? 26.022 -8.415 7.116 1.00 1.00 1 MET A O 9
ATOM 14524 N N . VAL A 1 2 ? 25.883 -6.339 7.978 1.00 1.00 2 VAL A N 9
ATOM 14525 C CA . VAL A 1 2 ? 24.822 -6.686 8.915 1.00 1.00 2 VAL A CA 9
ATOM 14526 C C . VAL A 1 2 ? 23.542 -7.040 8.169 1.00 1.00 2 VAL A C 9
ATOM 14527 O O . VAL A 1 2 ? 22.812 -7.948 8.569 1.00 1.00 2 VAL A O 9
ATOM 14540 N N . ASP A 1 3 ? 23.270 -6.321 7.085 1.00 1.00 3 ASP A N 9
ATOM 14541 C CA . ASP A 1 3 ? 22.070 -6.564 6.292 1.00 1.00 3 ASP A CA 9
ATOM 14542 C C . ASP A 1 3 ? 22.109 -7.956 5.664 1.00 1.00 3 ASP A C 9
ATOM 14543 O O . ASP A 1 3 ? 23.158 -8.427 5.224 1.00 1.00 3 ASP A O 9
ATOM 14552 N N . GLN A 1 4 ? 20.952 -8.609 5.631 1.00 1.00 4 GLN A N 9
ATOM 14553 C CA . GLN A 1 4 ? 20.834 -9.956 5.059 1.00 1.00 4 GLN A CA 9
ATOM 14554 C C . GLN A 1 4 ? 19.754 -9.976 3.988 1.00 1.00 4 GLN A C 9
ATOM 14555 O O . GLN A 1 4 ? 19.338 -11.038 3.526 1.00 1.00 4 GLN A O 9
ATOM 14569 N N . ASN A 1 5 ? 19.302 -8.790 3.598 1.00 1.00 5 ASN A N 9
ATOM 14570 C CA . ASN A 1 5 ? 18.274 -8.654 2.574 1.00 1.00 5 ASN A CA 9
ATOM 14571 C C . ASN A 1 5 ? 16.987 -9.414 2.952 1.00 1.00 5 ASN A C 9
ATOM 14572 O O . ASN A 1 5 ? 16.925 -10.625 2.750 1.00 1.00 5 ASN A O 9
ATOM 14583 N N . PRO A 1 6 ? 15.989 -8.751 3.470 1.00 1.00 6 PRO A N 9
ATOM 14584 C CA . PRO A 1 6 ? 14.711 -9.428 3.852 1.00 1.00 6 PRO A CA 9
ATOM 14585 C C . PRO A 1 6 ? 13.822 -9.710 2.641 1.00 1.00 6 PRO A C 9
ATOM 14586 O O . PRO A 1 6 ? 12.596 -9.723 2.739 1.00 1.00 6 PRO A O 9
ATOM 14597 N N . GLU A 1 7 ? 14.421 -9.946 1.478 1.00 1.00 7 GLU A N 9
ATOM 14598 C CA . GLU A 1 7 ? 13.670 -10.224 0.267 1.00 1.00 7 GLU A CA 9
ATOM 14599 C C . GLU A 1 7 ? 12.914 -11.536 0.403 1.00 1.00 7 GLU A C 9
ATOM 14600 O O . GLU A 1 7 ? 11.997 -11.800 -0.375 1.00 1.00 7 GLU A O 9
ATOM 14612 N N . GLU A 1 8 ? 13.295 -12.346 1.384 1.00 1.00 8 GLU A N 9
ATOM 14613 C CA . GLU A 1 8 ? 12.644 -13.626 1.609 1.00 1.00 8 GLU A CA 9
ATOM 14614 C C . GLU A 1 8 ? 11.260 -13.418 2.207 1.00 1.00 8 GLU A C 9
ATOM 14615 O O . GLU A 1 8 ? 10.337 -14.193 1.952 1.00 1.00 8 GLU A O 9
ATOM 14627 N N . TYR A 1 9 ? 11.107 -12.372 3.013 1.00 1.00 9 TYR A N 9
ATOM 14628 C CA . TYR A 1 9 ? 9.839 -12.070 3.649 1.00 1.00 9 TYR A CA 9
ATOM 14629 C C . TYR A 1 9 ? 8.748 -11.885 2.601 1.00 1.00 9 TYR A C 9
ATOM 14630 O O . TYR A 1 9 ? 7.564 -12.069 2.882 1.00 1.00 9 TYR A O 9
ATOM 14648 N N . TYR A 1 10 ? 9.126 -11.521 1.380 1.00 1.00 10 TYR A N 9
ATOM 14649 C CA . TYR A 1 10 ? 8.175 -11.309 0.294 1.00 1.00 10 TYR A CA 9
ATOM 14650 C C . TYR A 1 10 ? 7.218 -12.494 0.184 1.00 1.00 10 TYR A C 9
ATOM 14651 O O . TYR A 1 10 ? 6.157 -12.411 -0.437 1.00 1.00 10 TYR A O 9
ATOM 14669 N N . LEU A 1 11 ? 7.579 -13.617 0.794 1.00 1.00 11 LEU A N 9
ATOM 14670 C CA . LEU A 1 11 ? 6.750 -14.825 0.751 1.00 1.00 11 LEU A CA 9
ATOM 14671 C C . LEU A 1 11 ? 5.273 -14.475 0.923 1.00 1.00 11 LEU A C 9
ATOM 14672 O O . LEU A 1 11 ? 4.397 -15.239 0.516 1.00 1.00 11 LEU A O 9
ATOM 14688 N N . GLU A 1 12 ? 5.046 -13.310 1.519 1.00 1.00 12 GLU A N 9
ATOM 14689 C CA . GLU A 1 12 ? 3.688 -12.861 1.743 1.00 1.00 12 GLU A CA 9
ATOM 14690 C C . GLU A 1 12 ? 2.933 -12.757 0.424 1.00 1.00 12 GLU A C 9
ATOM 14691 O O . GLU A 1 12 ? 1.818 -13.266 0.315 1.00 1.00 12 GLU A O 9
ATOM 14703 N N . GLY A 1 13 ? 3.564 -12.100 -0.543 1.00 1.00 13 GLY A N 9
ATOM 14704 C CA . GLY A 1 13 ? 2.957 -11.930 -1.865 1.00 1.00 13 GLY A CA 9
ATOM 14705 C C . GLY A 1 13 ? 2.201 -13.188 -2.283 1.00 1.00 13 GLY A C 9
ATOM 14706 O O . GLY A 1 13 ? 1.111 -13.115 -2.851 1.00 1.00 13 GLY A O 9
ATOM 14710 N N . VAL A 1 14 ? 2.780 -14.349 -1.996 1.00 1.00 14 VAL A N 9
ATOM 14711 C CA . VAL A 1 14 ? 2.132 -15.604 -2.347 1.00 1.00 14 VAL A CA 9
ATOM 14712 C C . VAL A 1 14 ? 0.859 -15.803 -1.541 1.00 1.00 14 VAL A C 9
ATOM 14713 O O . VAL A 1 14 ? -0.222 -15.939 -2.115 1.00 1.00 14 VAL A O 9
ATOM 14726 N N . LEU A 1 15 ? 0.968 -15.814 -0.216 1.00 1.00 15 LEU A N 9
ATOM 14727 C CA . LEU A 1 15 ? -0.192 -16.008 0.650 1.00 1.00 15 LEU A CA 9
ATOM 14728 C C . LEU A 1 15 ? -1.375 -15.176 0.147 1.00 1.00 15 LEU A C 9
ATOM 14729 O O . LEU A 1 15 ? -2.389 -15.735 -0.269 1.00 1.00 15 LEU A O 9
ATOM 14745 N N . GLN A 1 16 ? -1.244 -13.853 0.171 1.00 1.00 16 GLN A N 9
ATOM 14746 C CA . GLN A 1 16 ? -2.314 -12.979 -0.300 1.00 1.00 16 GLN A CA 9
ATOM 14747 C C . GLN A 1 16 ? -2.798 -13.432 -1.675 1.00 1.00 16 GLN A C 9
ATOM 14748 O O . GLN A 1 16 ? -3.987 -13.689 -1.863 1.00 1.00 16 GLN A O 9
ATOM 14762 N N . TYR A 1 17 ? -1.898 -13.550 -2.645 1.00 1.00 17 TYR A N 9
ATOM 14763 C CA . TYR A 1 17 ? -2.276 -13.984 -3.984 1.00 1.00 17 TYR A CA 9
ATOM 14764 C C . TYR A 1 17 ? -3.149 -15.242 -3.921 1.00 1.00 17 TYR A C 9
ATOM 14765 O O . TYR A 1 17 ? -4.301 -15.221 -4.356 1.00 1.00 17 TYR A O 9
ATOM 14783 N N . ASP A 1 18 ? -2.592 -16.321 -3.380 1.00 1.00 18 ASP A N 9
ATOM 14784 C CA . ASP A 1 18 ? -3.337 -17.574 -3.268 1.00 1.00 18 ASP A CA 9
ATOM 14785 C C . ASP A 1 18 ? -4.497 -17.418 -2.293 1.00 1.00 18 ASP A C 9
ATOM 14786 O O . ASP A 1 18 ? -5.663 -17.459 -2.684 1.00 1.00 18 ASP A O 9
ATOM 14795 N N . ALA A 1 19 ? -4.166 -17.236 -1.018 1.00 1.00 19 ALA A N 9
ATOM 14796 C CA . ALA A 1 19 ? -5.182 -17.070 0.035 1.00 1.00 19 ALA A CA 9
ATOM 14797 C C . ALA A 1 19 ? -5.300 -15.601 0.435 1.00 1.00 19 ALA A C 9
ATOM 14798 O O . ALA A 1 19 ? -5.470 -14.725 -0.414 1.00 1.00 19 ALA A O 9
ATOM 14805 N N . GLY A 1 20 ? -5.213 -15.315 1.730 1.00 1.00 20 GLY A N 9
ATOM 14806 C CA . GLY A 1 20 ? -5.313 -13.940 2.243 1.00 1.00 20 GLY A CA 9
ATOM 14807 C C . GLY A 1 20 ? -4.134 -13.607 3.150 1.00 1.00 20 GLY A C 9
ATOM 14808 O O . GLY A 1 20 ? -3.086 -13.157 2.686 1.00 1.00 20 GLY A O 9
ATOM 14812 N N . ASN A 1 21 ? -4.307 -13.823 4.450 1.00 1.00 21 ASN A N 9
ATOM 14813 C CA . ASN A 1 21 ? -3.246 -13.538 5.409 1.00 1.00 21 ASN A CA 9
ATOM 14814 C C . ASN A 1 21 ? -2.818 -12.078 5.308 1.00 1.00 21 ASN A C 9
ATOM 14815 O O . ASN A 1 21 ? -1.635 -11.765 5.435 1.00 1.00 21 ASN A O 9
ATOM 14826 N N . TYR A 1 22 ? -3.791 -11.202 5.077 1.00 1.00 22 TYR A N 9
ATOM 14827 C CA . TYR A 1 22 ? -3.490 -9.783 4.961 1.00 1.00 22 TYR A CA 9
ATOM 14828 C C . TYR A 1 22 ? -2.961 -9.241 6.286 1.00 1.00 22 TYR A C 9
ATOM 14829 O O . TYR A 1 22 ? -1.886 -8.645 6.328 1.00 1.00 22 TYR A O 9
ATOM 14847 N N . THR A 1 23 ? -3.725 -9.457 7.352 1.00 1.00 23 THR A N 9
ATOM 14848 C CA . THR A 1 23 ? -3.319 -8.992 8.670 1.00 1.00 23 THR A CA 9
ATOM 14849 C C . THR A 1 23 ? -2.050 -9.709 9.115 1.00 1.00 23 THR A C 9
ATOM 14850 O O . THR A 1 23 ? -1.135 -9.092 9.662 1.00 1.00 23 THR A O 9
ATOM 14861 N N . GLU A 1 24 ? -1.986 -11.015 8.888 1.00 1.00 24 GLU A N 9
ATOM 14862 C CA . GLU A 1 24 ? -0.815 -11.789 9.292 1.00 1.00 24 GLU A CA 9
ATOM 14863 C C . GLU A 1 24 ? 0.433 -11.318 8.547 1.00 1.00 24 GLU A C 9
ATOM 14864 O O . GLU A 1 24 ? 1.494 -11.150 9.148 1.00 1.00 24 GLU A O 9
ATOM 14876 N N . SER A 1 25 ? 0.296 -11.111 7.242 1.00 1.00 25 SER A N 9
ATOM 14877 C CA . SER A 1 25 ? 1.428 -10.670 6.430 1.00 1.00 25 SER A CA 9
ATOM 14878 C C . SER A 1 25 ? 2.065 -9.420 7.024 1.00 1.00 25 SER A C 9
ATOM 14879 O O . SER A 1 25 ? 3.258 -9.167 6.853 1.00 1.00 25 SER A O 9
ATOM 14887 N N . ILE A 1 26 ? 1.270 -8.623 7.729 1.00 1.00 26 ILE A N 9
ATOM 14888 C CA . ILE A 1 26 ? 1.775 -7.396 8.336 1.00 1.00 26 ILE A CA 9
ATOM 14889 C C . ILE A 1 26 ? 3.015 -7.687 9.177 1.00 1.00 26 ILE A C 9
ATOM 14890 O O . ILE A 1 26 ? 3.942 -6.881 9.252 1.00 1.00 26 ILE A O 9
ATOM 14906 N N . ASP A 1 27 ? 3.022 -8.852 9.815 1.00 1.00 27 ASP A N 9
ATOM 14907 C CA . ASP A 1 27 ? 4.145 -9.221 10.655 1.00 1.00 27 ASP A CA 9
ATOM 14908 C C . ASP A 1 27 ? 5.401 -9.407 9.815 1.00 1.00 27 ASP A C 9
ATOM 14909 O O . ASP A 1 27 ? 6.456 -8.859 10.132 1.00 1.00 27 ASP A O 9
ATOM 14918 N N . LEU A 1 28 ? 5.256 -10.186 8.748 1.00 1.00 28 LEU A N 9
ATOM 14919 C CA . LEU A 1 28 ? 6.396 -10.441 7.879 1.00 1.00 28 LEU A CA 9
ATOM 14920 C C . LEU A 1 28 ? 6.924 -9.132 7.283 1.00 1.00 28 LEU A C 9
ATOM 14921 O O . LEU A 1 28 ? 8.126 -8.867 7.327 1.00 1.00 28 LEU A O 9
ATOM 14937 N N . PHE A 1 29 ? 6.019 -8.328 6.734 1.00 1.00 29 PHE A N 9
ATOM 14938 C CA . PHE A 1 29 ? 6.422 -7.053 6.151 1.00 1.00 29 PHE A CA 9
ATOM 14939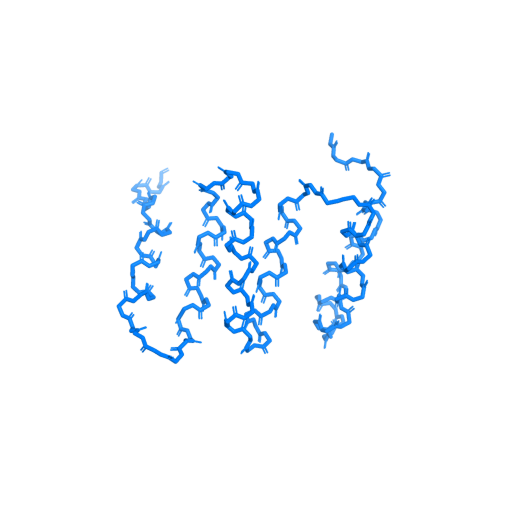 C C . PHE A 1 29 ? 7.024 -6.137 7.223 1.00 1.00 29 PHE A C 9
ATOM 14940 O O . PHE A 1 29 ? 8.080 -5.538 7.016 1.00 1.00 29 PHE A O 9
ATOM 14957 N N . GLU A 1 30 ? 6.337 -6.031 8.356 1.00 1.00 30 GLU A N 9
ATOM 14958 C CA . GLU A 1 30 ? 6.809 -5.175 9.435 1.00 1.00 30 GLU A CA 9
ATOM 14959 C C . GLU A 1 30 ? 8.261 -5.493 9.779 1.00 1.00 30 GLU A C 9
ATOM 14960 O O . GLU A 1 30 ? 9.051 -4.591 10.060 1.00 1.00 30 GLU A O 9
ATOM 14972 N N . LYS A 1 31 ? 8.599 -6.777 9.751 1.00 1.00 31 LYS A N 9
ATOM 14973 C CA . LYS A 1 31 ? 9.960 -7.202 10.054 1.00 1.00 31 LYS A CA 9
ATOM 14974 C C . LYS A 1 31 ? 10.934 -6.710 8.983 1.00 1.00 31 LYS A C 9
ATOM 14975 O O . LYS A 1 31 ? 12.048 -6.290 9.295 1.00 1.00 31 LYS A O 9
ATOM 14994 N N . ALA A 1 32 ? 10.505 -6.772 7.726 1.00 1.00 32 ALA A N 9
ATOM 14995 C CA . ALA A 1 32 ? 11.362 -6.336 6.626 1.00 1.00 32 ALA A CA 9
ATOM 14996 C C . ALA A 1 32 ? 11.855 -4.911 6.852 1.00 1.00 32 ALA A C 9
ATOM 14997 O O . ALA A 1 32 ? 13.046 -4.624 6.724 1.00 1.00 32 ALA A O 9
ATOM 15004 N N . ILE A 1 33 ? 10.918 -4.029 7.185 1.00 1.00 33 ILE A N 9
ATOM 15005 C CA . ILE A 1 33 ? 11.253 -2.636 7.442 1.00 1.00 33 ILE A CA 9
ATOM 15006 C C . ILE A 1 33 ? 12.184 -2.530 8.653 1.00 1.00 33 ILE A C 9
ATOM 15007 O O . ILE A 1 33 ? 13.073 -1.680 8.698 1.00 1.00 33 ILE A O 9
ATOM 15023 N N . GLN A 1 34 ? 11.973 -3.384 9.648 1.00 1.00 34 GLN A N 9
ATOM 15024 C CA . GLN A 1 34 ? 12.784 -3.348 10.859 1.00 1.00 34 GLN A CA 9
ATOM 15025 C C . GLN A 1 34 ? 14.256 -3.550 10.522 1.00 1.00 34 GLN A C 9
ATOM 15026 O O . GLN A 1 34 ? 15.126 -2.874 11.072 1.00 1.00 34 GLN A O 9
ATOM 15040 N N . LEU A 1 35 ? 14.509 -4.482 9.610 1.00 1.00 35 LEU A N 9
ATOM 15041 C CA . LEU A 1 35 ? 15.875 -4.766 9.190 1.00 1.00 35 LEU A CA 9
ATOM 15042 C C . LEU A 1 35 ? 16.410 -3.636 8.307 1.00 1.00 35 LEU A C 9
ATOM 15043 O O . LEU A 1 35 ? 17.570 -3.241 8.419 1.00 1.00 35 LEU A O 9
ATOM 15059 N N . ASP A 1 36 ? 15.553 -3.126 7.429 1.00 1.00 36 ASP A N 9
ATOM 15060 C CA . ASP A 1 36 ? 15.949 -2.048 6.517 1.00 1.00 36 ASP A CA 9
ATOM 15061 C C . ASP A 1 36 ? 14.770 -1.101 6.243 1.00 1.00 36 ASP A C 9
ATOM 15062 O O . ASP A 1 36 ? 13.917 -1.423 5.415 1.00 1.00 36 ASP A O 9
ATOM 15071 N N . PRO A 1 37 ? 14.717 0.024 6.900 1.00 1.00 37 PRO A N 9
ATOM 15072 C CA . PRO A 1 37 ? 13.603 0.990 6.688 1.00 1.00 37 PRO A CA 9
ATOM 15073 C C . PRO A 1 37 ? 13.885 1.922 5.508 1.00 1.00 37 PRO A C 9
ATOM 15074 O O . PRO A 1 37 ? 14.362 3.044 5.675 1.00 1.00 37 PRO A O 9
ATOM 15085 N N . GLU A 1 38 ? 13.578 1.456 4.302 1.00 1.00 38 GLU A N 9
ATOM 15086 C CA . GLU A 1 38 ? 13.783 2.235 3.085 1.00 1.00 38 GLU A CA 9
ATOM 15087 C C . GLU A 1 38 ? 13.226 1.489 1.871 1.00 1.00 38 GLU A C 9
ATOM 15088 O O . GLU A 1 38 ? 13.133 2.048 0.778 1.00 1.00 38 GLU A O 9
ATOM 15100 N N . GLU A 1 39 ? 12.850 0.227 2.052 1.00 1.00 39 GLU A N 9
ATOM 15101 C CA . GLU A 1 39 ? 12.304 -0.589 0.971 1.00 1.00 39 GLU A CA 9
ATOM 15102 C C . GLU A 1 39 ? 10.902 -0.121 0.594 1.00 1.00 39 GLU A C 9
ATOM 15103 O O . GLU A 1 39 ? 9.915 -0.479 1.238 1.00 1.00 39 GLU A O 9
ATOM 15115 N N . SER A 1 40 ? 10.811 0.689 -0.457 1.00 1.00 40 SER A N 9
ATOM 15116 C CA . SER A 1 40 ? 9.526 1.204 -0.917 1.00 1.00 40 SER A CA 9
ATOM 15117 C C . SER A 1 40 ? 8.621 0.068 -1.397 1.00 1.00 40 SER A C 9
ATOM 15118 O O . SER A 1 40 ? 7.442 0.007 -1.047 1.00 1.00 40 SER A O 9
ATOM 15126 N N . LYS A 1 41 ? 9.176 -0.835 -2.199 1.00 1.00 41 LYS A N 9
ATOM 15127 C CA . LYS A 1 41 ? 8.424 -1.967 -2.732 1.00 1.00 41 LYS A CA 9
ATOM 15128 C C . LYS A 1 41 ? 7.674 -2.677 -1.608 1.00 1.00 41 LYS A C 9
ATOM 15129 O O . LYS A 1 41 ? 6.600 -3.241 -1.817 1.00 1.00 41 LYS A O 9
ATOM 15148 N N . TYR A 1 42 ? 8.220 -2.654 -0.397 1.00 1.00 42 TYR A N 9
ATOM 15149 C CA . TYR A 1 42 ? 7.590 -3.283 0.763 1.00 1.00 42 TYR A CA 9
ATOM 15150 C C . TYR A 1 42 ? 6.459 -2.409 1.300 1.00 1.00 42 TYR A C 9
ATOM 15151 O O . TYR A 1 42 ? 5.430 -2.916 1.746 1.00 1.00 42 TYR A O 9
ATOM 15169 N N . TRP A 1 43 ? 6.660 -1.097 1.253 1.00 1.00 43 TRP A N 9
ATOM 15170 C CA . TRP A 1 43 ? 5.653 -0.162 1.740 1.00 1.00 43 TRP A CA 9
ATOM 15171 C C . TRP A 1 43 ? 4.415 -0.207 0.854 1.00 1.00 43 TRP A C 9
ATOM 15172 O O . TRP A 1 43 ? 3.297 0.015 1.320 1.00 1.00 43 TRP A O 9
ATOM 15193 N N . LEU A 1 44 ? 4.635 -0.496 -0.425 1.00 1.00 44 LEU A N 9
ATOM 15194 C CA . LEU A 1 44 ? 3.531 -0.554 -1.362 1.00 1.00 44 LEU A CA 9
ATOM 15195 C C . LEU A 1 44 ? 2.446 -1.499 -0.859 1.00 1.00 44 LEU A C 9
ATOM 15196 O O . LEU A 1 44 ? 1.257 -1.200 -0.956 1.00 1.00 44 LEU A O 9
ATOM 15212 N N . MET A 1 45 ? 2.875 -2.636 -0.319 1.00 1.00 45 MET A N 9
ATOM 15213 C CA . MET A 1 45 ? 1.916 -3.612 0.172 1.00 1.00 45 MET A CA 9
ATOM 15214 C C . MET A 1 45 ? 1.111 -3.029 1.330 1.00 1.00 45 MET A C 9
ATOM 15215 O O . MET A 1 45 ? -0.099 -3.243 1.410 1.00 1.00 45 MET A O 9
ATOM 15229 N N . LYS A 1 46 ? 1.813 -2.303 2.193 1.00 1.00 46 LYS A N 9
ATOM 15230 C CA . LYS A 1 46 ? 1.142 -1.706 3.343 1.00 1.00 46 LYS A CA 9
ATOM 15231 C C . LYS A 1 46 ? -0.101 -0.928 2.907 1.00 1.00 46 LYS A C 9
ATOM 15232 O O . LYS A 1 46 ? -1.214 -1.224 3.346 1.00 1.00 46 LYS A O 9
ATOM 15251 N N . GLY A 1 47 ? 0.093 0.064 2.045 1.00 1.00 47 GLY A N 9
ATOM 15252 C CA . GLY A 1 47 ? -1.027 0.872 1.571 1.00 1.00 47 GLY A CA 9
ATOM 15253 C C . GLY A 1 47 ? -2.099 -0.000 0.923 1.00 1.00 47 GLY A C 9
ATOM 15254 O O . GLY A 1 47 ? -3.278 0.097 1.264 1.00 1.00 47 GLY A O 9
ATOM 15258 N N . LYS A 1 48 ? -1.675 -0.848 -0.009 1.00 1.00 48 LYS A N 9
ATOM 15259 C CA . LYS A 1 48 ? -2.611 -1.726 -0.701 1.00 1.00 48 LYS A CA 9
ATOM 15260 C C . LYS A 1 48 ? -3.391 -2.579 0.303 1.00 1.00 48 LYS A C 9
ATOM 15261 O O . LYS A 1 48 ? -4.589 -2.808 0.139 1.00 1.00 48 LYS A O 9
ATOM 15280 N N . ALA A 1 49 ? -2.708 -3.044 1.344 1.00 1.00 49 ALA A N 9
ATOM 15281 C CA . ALA A 1 49 ? -3.359 -3.867 2.360 1.00 1.00 49 ALA A CA 9
ATOM 15282 C C . ALA A 1 49 ? -4.417 -3.067 3.112 1.00 1.00 49 ALA A C 9
ATOM 15283 O O . ALA A 1 49 ? -5.548 -3.520 3.287 1.00 1.00 49 ALA A O 9
ATOM 15290 N N . LEU A 1 50 ? -4.020 -1.875 3.549 1.00 1.00 50 LEU A N 9
ATOM 15291 C CA . LEU A 1 50 ? -4.935 -1.011 4.288 1.00 1.00 50 LEU A CA 9
ATOM 15292 C C . LEU A 1 50 ? -6.138 -0.646 3.428 1.00 1.00 50 LEU A C 9
ATOM 15293 O O . LEU A 1 50 ? -7.271 -0.632 3.910 1.00 1.00 50 LEU A O 9
ATOM 15309 N N . TYR A 1 51 ? -5.884 -0.353 2.156 1.00 1.00 51 TYR A N 9
ATOM 15310 C CA . TYR A 1 51 ? -6.965 0.005 1.246 1.00 1.00 51 TYR A CA 9
ATOM 15311 C C . TYR A 1 51 ? -7.933 -1.167 1.077 1.00 1.00 51 TYR A C 9
ATOM 15312 O O . TYR A 1 51 ? -9.148 -1.011 1.196 1.00 1.00 51 TYR A O 9
ATOM 15330 N N . ASN A 1 52 ? -7.392 -2.349 0.795 1.00 1.00 52 ASN A N 9
ATOM 15331 C CA . ASN A 1 52 ? -8.215 -3.531 0.597 1.00 1.00 52 ASN A CA 9
ATOM 15332 C C . ASN A 1 52 ? -8.981 -3.867 1.861 1.00 1.00 52 ASN A C 9
ATOM 15333 O O . ASN A 1 52 ? -10.085 -4.408 1.795 1.00 1.00 52 ASN A O 9
ATOM 15344 N N . LEU A 1 53 ? -8.388 -3.539 3.004 1.00 1.00 53 LEU A N 9
ATOM 15345 C CA . LEU A 1 53 ? -9.012 -3.800 4.288 1.00 1.00 53 LEU A CA 9
ATOM 15346 C C . LEU A 1 53 ? -10.137 -2.826 4.524 1.00 1.00 53 LEU A C 9
ATOM 15347 O O . LEU A 1 53 ? -10.783 -2.870 5.572 1.00 1.00 53 LEU A O 9
ATOM 15363 N N . GLU A 1 54 ? -10.404 -1.946 3.563 1.00 1.00 54 GLU A N 9
ATOM 15364 C CA . GLU A 1 54 ? -11.482 -0.947 3.676 1.00 1.00 54 GLU A CA 9
ATOM 15365 C C . GLU A 1 54 ? -11.033 0.244 4.519 1.00 1.00 54 GLU A C 9
ATOM 15366 O O . GLU A 1 54 ? -11.861 0.956 5.087 1.00 1.00 54 GLU A O 9
ATOM 15378 N N . ARG A 1 55 ? -9.725 0.457 4.614 1.00 1.00 55 ARG A N 9
ATOM 15379 C CA . ARG A 1 55 ? -9.182 1.553 5.423 1.00 1.00 55 ARG A CA 9
ATOM 15380 C C . ARG A 1 55 ? -8.602 2.624 4.513 1.00 1.00 55 ARG A C 9
ATOM 15381 O O . ARG A 1 55 ? -7.388 2.804 4.432 1.00 1.00 55 ARG A O 9
ATOM 15402 N N . TYR A 1 56 ? -9.486 3.338 3.822 1.00 1.00 56 TYR A N 9
ATOM 15403 C CA . TYR A 1 56 ? -9.068 4.382 2.908 1.00 1.00 56 TYR A CA 9
ATOM 15404 C C . TYR A 1 56 ? -8.235 5.420 3.653 1.00 1.00 56 TYR A C 9
ATOM 15405 O O . TYR A 1 56 ? -7.233 5.918 3.139 1.00 1.00 56 TYR A O 9
ATOM 15423 N N . GLU A 1 57 ? -8.661 5.741 4.870 1.00 1.00 57 GLU A N 9
ATOM 15424 C CA . GLU A 1 57 ? -7.952 6.723 5.672 1.00 1.00 57 GLU A CA 9
ATOM 15425 C C . GLU A 1 57 ? -6.534 6.246 5.982 1.00 1.00 57 GLU A C 9
ATOM 15426 O O . GLU A 1 57 ? -5.565 6.973 5.762 1.00 1.00 57 GLU A O 9
ATOM 15438 N N . GLU A 1 58 ? -6.431 5.023 6.494 1.00 1.00 58 GLU A N 9
ATOM 15439 C CA . GLU A 1 58 ? -5.125 4.469 6.834 1.00 1.00 58 GLU A CA 9
ATOM 15440 C C . GLU A 1 58 ? -4.291 4.263 5.575 1.00 1.00 58 GLU A C 9
ATOM 15441 O O . GLU A 1 58 ? -3.079 4.487 5.577 1.00 1.00 58 GLU A O 9
ATOM 15453 N N . ALA A 1 59 ? -4.944 3.831 4.502 1.00 1.00 59 ALA A N 9
ATOM 15454 C CA . ALA A 1 59 ? -4.245 3.597 3.242 1.00 1.00 59 ALA A CA 9
ATOM 15455 C C . ALA A 1 59 ? -3.655 4.893 2.703 1.00 1.00 59 ALA A C 9
ATOM 15456 O O . ALA A 1 59 ? -2.471 4.950 2.374 1.00 1.00 59 ALA A O 9
ATOM 15463 N N . VAL A 1 60 ? -4.483 5.929 2.621 1.00 1.00 60 VAL A N 9
ATOM 15464 C CA . VAL A 1 60 ? -4.024 7.218 2.126 1.00 1.00 60 VAL A CA 9
ATOM 15465 C C . VAL A 1 60 ? -2.892 7.742 3.009 1.00 1.00 60 VAL A C 9
ATOM 15466 O O . VAL A 1 60 ? -1.888 8.250 2.510 1.00 1.00 60 VAL A O 9
ATOM 15479 N N . ASP A 1 61 ? -3.036 7.622 4.325 1.00 1.00 61 ASP A N 9
ATOM 15480 C CA . ASP A 1 61 ? -2.013 8.092 5.252 1.00 1.00 61 ASP A CA 9
ATOM 15481 C C . ASP A 1 61 ? -0.718 7.312 5.066 1.00 1.00 61 ASP A C 9
ATOM 15482 O O . ASP A 1 61 ? 0.369 7.885 5.142 1.00 1.00 61 ASP A O 9
ATOM 15491 N N . CYS A 1 62 ? -0.844 6.012 4.821 1.00 1.00 62 CYS A N 9
ATOM 15492 C CA . CYS A 1 62 ? 0.333 5.173 4.622 1.00 1.00 62 CYS A CA 9
ATOM 15493 C C . CYS A 1 62 ? 0.991 5.491 3.285 1.00 1.00 62 CYS A C 9
ATOM 15494 O O . CYS A 1 62 ? 2.193 5.753 3.222 1.00 1.00 62 CYS A O 9
ATOM 15502 N N . TYR A 1 63 ? 0.196 5.468 2.220 1.00 1.00 63 TYR A N 9
ATOM 15503 C CA . TYR A 1 63 ? 0.737 5.751 0.892 1.00 1.00 63 TYR A CA 9
ATOM 15504 C C . TYR A 1 63 ? 1.546 7.053 0.917 1.00 1.00 63 TYR A C 9
ATOM 15505 O O . TYR A 1 63 ? 2.616 7.139 0.314 1.00 1.00 63 TYR A O 9
ATOM 15523 N N . ASN A 1 64 ? 1.028 8.060 1.614 1.00 1.00 64 ASN A N 9
ATOM 15524 C CA . ASN A 1 64 ? 1.712 9.339 1.686 1.00 1.00 64 ASN A CA 9
ATOM 15525 C C . ASN A 1 64 ? 3.101 9.160 2.282 1.00 1.00 64 ASN A C 9
ATOM 15526 O O . ASN A 1 64 ? 3.988 9.979 2.037 1.00 1.00 64 ASN A O 9
ATOM 15537 N N . TYR A 1 65 ? 3.259 8.091 3.054 1.00 1.00 65 TYR A N 9
ATOM 15538 C CA . TYR A 1 65 ? 4.543 7.815 3.673 1.00 1.00 65 TYR A CA 9
ATOM 15539 C C . TYR A 1 65 ? 5.613 7.651 2.598 1.00 1.00 65 TYR A C 9
ATOM 15540 O O . TYR A 1 65 ? 6.708 8.200 2.727 1.00 1.00 65 TYR A O 9
ATOM 15558 N N . VAL A 1 66 ? 5.295 6.893 1.554 1.00 1.00 66 VAL A N 9
ATOM 15559 C CA . VAL A 1 66 ? 6.253 6.668 0.472 1.00 1.00 66 VAL A CA 9
ATOM 15560 C C . VAL A 1 66 ? 6.515 7.961 -0.293 1.00 1.00 66 VAL A C 9
ATOM 15561 O O . VAL A 1 66 ? 7.662 8.308 -0.574 1.00 1.00 66 VAL A O 9
ATOM 15574 N N . ILE A 1 67 ? 5.450 8.679 -0.637 1.00 1.00 67 ILE A N 9
ATOM 15575 C CA . ILE A 1 67 ? 5.578 9.931 -1.377 1.00 1.00 67 ILE A CA 9
ATOM 15576 C C . ILE A 1 67 ? 6.255 10.990 -0.509 1.00 1.00 67 ILE A C 9
ATOM 15577 O O . ILE A 1 67 ? 7.064 11.784 -0.988 1.00 1.00 67 ILE A O 9
ATOM 15593 N N . ASN A 1 68 ? 5.919 11.006 0.777 1.00 1.00 68 ASN A N 9
ATOM 15594 C CA . ASN A 1 68 ? 6.488 11.981 1.701 1.00 1.00 68 ASN A CA 9
ATOM 15595 C C . ASN A 1 68 ? 7.925 11.622 2.055 1.00 1.00 68 ASN A C 9
ATOM 15596 O O . ASN A 1 68 ? 8.859 12.299 1.624 1.00 1.00 68 ASN A O 9
ATOM 15607 N N . VAL A 1 69 ? 8.069 10.562 2.842 1.00 1.00 69 VAL A N 9
ATOM 15608 C CA . VAL A 1 69 ? 9.400 10.125 3.257 1.00 1.00 69 VAL A CA 9
ATOM 15609 C C . VAL A 1 69 ? 10.332 10.029 2.056 1.00 1.00 69 VAL A C 9
ATOM 15610 O O . VAL A 1 69 ? 11.466 10.503 2.104 1.00 1.00 69 VAL A O 9
ATOM 15623 N N . ILE A 1 70 ? 9.858 9.422 0.973 1.00 1.00 70 ILE A N 9
ATOM 15624 C CA . ILE A 1 70 ? 10.655 9.264 -0.250 1.00 1.00 70 ILE A CA 9
ATOM 15625 C C . ILE A 1 70 ? 10.047 10.097 -1.372 1.00 1.00 70 ILE A C 9
ATOM 15626 O O . ILE A 1 70 ? 8.847 10.042 -1.644 1.00 1.00 70 ILE A O 9
ATOM 15642 N N . GLU A 1 71 ? 10.875 10.887 -2.047 1.00 1.00 71 GLU A N 9
ATOM 15643 C CA . GLU A 1 71 ? 10.417 11.732 -3.141 1.00 1.00 71 GLU A CA 9
ATOM 15644 C C . GLU A 1 71 ? 10.230 10.902 -4.407 1.00 1.00 71 GLU A C 9
ATOM 15645 O O . GLU A 1 71 ? 10.297 11.422 -5.521 1.00 1.00 71 GLU A O 9
ATOM 15657 N N . ASP A 1 72 ? 9.999 9.603 -4.257 1.00 1.00 72 ASP A N 9
ATOM 15658 C CA . ASP A 1 72 ? 9.808 8.714 -5.392 1.00 1.00 72 ASP A CA 9
ATOM 15659 C C . ASP A 1 72 ? 8.426 8.919 -6.005 1.00 1.00 72 ASP A C 9
ATOM 15660 O O . ASP A 1 72 ? 7.893 8.031 -6.669 1.00 1.00 72 ASP A O 9
ATOM 15669 N N . GLU A 1 73 ? 7.844 10.093 -5.785 1.00 1.00 73 GLU A N 9
ATOM 15670 C CA . GLU A 1 73 ? 6.523 10.422 -6.314 1.00 1.00 73 GLU A CA 9
ATOM 15671 C C . GLU A 1 73 ? 6.500 10.256 -7.830 1.00 1.00 73 GLU A C 9
ATOM 15672 O O . GLU A 1 73 ? 6.588 11.230 -8.577 1.00 1.00 73 GLU A O 9
ATOM 15684 N N . TYR A 1 74 ? 6.376 9.010 -8.275 1.00 1.00 74 TYR A N 9
ATOM 15685 C CA . TYR A 1 74 ? 6.341 8.720 -9.701 1.00 1.00 74 TYR A CA 9
ATOM 15686 C C . TYR A 1 74 ? 5.903 7.281 -9.946 1.00 1.00 74 TYR A C 9
ATOM 15687 O O . TYR A 1 74 ? 5.286 6.978 -10.967 1.00 1.00 74 TYR A O 9
ATOM 15705 N N . ASN A 1 75 ? 6.222 6.398 -9.006 1.00 1.00 75 ASN A N 9
ATOM 15706 C CA . ASN A 1 75 ? 5.864 4.986 -9.124 1.00 1.00 75 ASN A CA 9
ATOM 15707 C C . ASN A 1 75 ? 4.425 4.838 -9.624 1.00 1.00 75 ASN A C 9
ATOM 15708 O O . ASN A 1 75 ? 3.458 5.174 -8.938 1.00 1.00 75 ASN A O 9
ATOM 15719 N N . LYS A 1 76 ? 4.277 4.331 -10.843 1.00 1.00 76 LYS A N 9
ATOM 15720 C CA . LYS A 1 76 ? 2.961 4.145 -11.448 1.00 1.00 76 LYS A CA 9
ATOM 15721 C C . LYS A 1 76 ? 2.127 3.176 -10.619 1.00 1.00 76 LYS A C 9
ATOM 15722 O O . LYS A 1 76 ? 0.915 3.344 -10.483 1.00 1.00 76 LYS A O 9
ATOM 15741 N N . ASP A 1 77 ? 2.785 2.161 -10.069 1.00 1.00 77 ASP A N 9
ATOM 15742 C CA . ASP A 1 77 ? 2.092 1.167 -9.256 1.00 1.00 77 ASP A CA 9
ATOM 15743 C C . ASP A 1 77 ? 1.525 1.804 -7.987 1.00 1.00 77 ASP A C 9
ATOM 15744 O O . ASP A 1 77 ? 0.367 1.580 -7.634 1.00 1.00 77 ASP A O 9
ATOM 15753 N N . VAL A 1 78 ? 2.348 2.597 -7.306 1.00 1.00 78 VAL A N 9
ATOM 15754 C CA . VAL A 1 78 ? 1.916 3.254 -6.077 1.00 1.00 78 VAL A CA 9
ATOM 15755 C C . VAL A 1 78 ? 0.794 4.246 -6.371 1.00 1.00 78 VAL A C 9
ATOM 15756 O O . VAL A 1 78 ? -0.242 4.237 -5.704 1.00 1.00 78 VAL A O 9
ATOM 15769 N N . TRP A 1 79 ? 0.995 5.102 -7.367 1.00 1.00 79 TRP A N 9
ATOM 15770 C CA . TRP A 1 79 ? -0.009 6.095 -7.730 1.00 1.00 79 TRP A CA 9
ATOM 15771 C C . TRP A 1 79 ? -1.314 5.406 -8.123 1.00 1.00 79 TRP A C 9
ATOM 15772 O O . TRP A 1 79 ? -2.390 5.785 -7.661 1.00 1.00 79 TRP A O 9
ATOM 15793 N N . ALA A 1 80 ? -1.228 4.391 -8.977 1.00 1.00 80 ALA A N 9
ATOM 15794 C CA . ALA A 1 80 ? -2.410 3.672 -9.417 1.00 1.00 80 ALA A CA 9
ATOM 15795 C C . ALA A 1 80 ? -3.129 3.041 -8.230 1.00 1.00 80 ALA A C 9
ATOM 15796 O O . ALA A 1 80 ? -4.358 3.058 -8.162 1.00 1.00 80 ALA A O 9
ATOM 15803 N N . ALA A 1 81 ? -2.352 2.490 -7.302 1.00 1.00 81 ALA A N 9
ATOM 15804 C CA . ALA A 1 81 ? -2.930 1.857 -6.123 1.00 1.00 81 ALA A CA 9
ATOM 15805 C C . ALA A 1 81 ? -3.725 2.862 -5.305 1.00 1.00 81 ALA A C 9
ATOM 15806 O O . ALA A 1 81 ? -4.853 2.592 -4.892 1.00 1.00 81 ALA A O 9
ATOM 15813 N N . LYS A 1 82 ? -3.132 4.028 -5.073 1.00 1.00 82 LYS A N 9
ATOM 15814 C CA . LYS A 1 82 ? -3.786 5.069 -4.298 1.00 1.00 82 LYS A CA 9
ATOM 15815 C C . LYS A 1 82 ? -5.122 5.455 -4.939 1.00 1.00 82 LYS A C 9
ATOM 15816 O O . LYS A 1 82 ? -6.110 5.692 -4.246 1.00 1.00 82 LYS A O 9
ATOM 15835 N N . ALA A 1 83 ? -5.145 5.510 -6.267 1.00 1.00 83 ALA A N 9
ATOM 15836 C CA . ALA A 1 83 ? -6.367 5.870 -6.983 1.00 1.00 83 ALA A CA 9
ATOM 15837 C C . ALA A 1 83 ? -7.521 4.972 -6.553 1.00 1.00 83 ALA A C 9
ATOM 15838 O O . ALA A 1 83 ? -8.595 5.459 -6.202 1.00 1.00 83 ALA A O 9
ATOM 15845 N N . ASP A 1 84 ? -7.288 3.663 -6.582 1.00 1.00 84 ASP A N 9
ATOM 15846 C CA . ASP A 1 84 ? -8.315 2.703 -6.190 1.00 1.00 84 ASP A CA 9
ATOM 15847 C C . ASP A 1 84 ? -8.905 3.085 -4.832 1.00 1.00 84 ASP A C 9
ATOM 15848 O O . ASP A 1 84 ? -10.117 3.008 -4.630 1.00 1.00 84 ASP A O 9
ATOM 15857 N N . ALA A 1 85 ? -8.046 3.498 -3.906 1.00 1.00 85 ALA A N 9
ATOM 15858 C CA . ALA A 1 85 ? -8.497 3.891 -2.575 1.00 1.00 85 ALA A CA 9
ATOM 15859 C C . ALA A 1 85 ? -9.381 5.130 -2.654 1.00 1.00 85 ALA A C 9
ATOM 15860 O O . ALA A 1 85 ? -10.391 5.233 -1.958 1.00 1.00 85 ALA A O 9
ATOM 15867 N N . LEU A 1 86 ? -8.991 6.071 -3.508 1.00 1.00 86 LEU A N 9
ATOM 15868 C CA . LEU A 1 86 ? -9.751 7.307 -3.678 1.00 1.00 86 LEU A CA 9
ATOM 15869 C C . LEU A 1 86 ? -11.057 7.034 -4.418 1.00 1.00 86 LEU A C 9
ATOM 15870 O O . LEU A 1 86 ? -11.995 7.831 -4.354 1.00 1.00 86 LEU A O 9
ATOM 15886 N N . ARG A 1 87 ? -11.107 5.903 -5.113 1.00 1.00 87 ARG A N 9
ATOM 15887 C CA . ARG A 1 87 ? -12.305 5.543 -5.863 1.00 1.00 87 ARG A CA 9
ATOM 15888 C C . ARG A 1 87 ? -13.454 5.182 -4.918 1.00 1.00 87 ARG A C 9
ATOM 15889 O O . ARG A 1 87 ? -14.598 5.041 -5.349 1.00 1.00 87 ARG A O 9
ATOM 15910 N N . TYR A 1 88 ? -13.130 5.030 -3.638 1.00 1.00 88 TYR A N 9
ATOM 15911 C CA . TYR A 1 88 ? -14.125 4.678 -2.620 1.00 1.00 88 TYR A CA 9
ATOM 15912 C C . TYR A 1 88 ? -13.963 5.555 -1.387 1.00 1.00 88 TYR A C 9
ATOM 15913 O O . TYR A 1 88 ? -13.942 5.064 -0.258 1.00 1.00 88 TYR A O 9
ATOM 15931 N N . ILE A 1 89 ? -13.848 6.863 -1.591 1.00 1.00 89 ILE A N 9
ATOM 15932 C CA . ILE A 1 89 ? -13.690 7.825 -0.492 1.00 1.00 89 ILE A CA 9
ATOM 15933 C C . ILE A 1 89 ? -14.698 8.966 -0.633 1.00 1.00 89 ILE A C 9
ATOM 15934 O O . ILE A 1 89 ? -14.971 9.441 -1.735 1.00 1.00 89 ILE A O 9
ATOM 15950 N N . GLU A 1 90 ? -15.253 9.411 0.489 1.00 1.00 90 GLU A N 9
ATOM 15951 C CA . GLU A 1 90 ? -16.222 10.499 0.474 1.00 1.00 90 GLU A CA 9
ATOM 15952 C C . GLU A 1 90 ? -15.597 11.764 -0.116 1.00 1.00 90 GLU A C 9
ATOM 15953 O O . GLU A 1 90 ? -14.590 12.273 0.377 1.00 1.00 90 GLU A O 9
ATOM 15965 N N . GLY A 1 91 ? -16.201 12.280 -1.181 1.00 1.00 91 GLY A N 9
ATOM 15966 C CA . GLY A 1 91 ? -15.705 13.489 -1.838 1.00 1.00 91 GLY A CA 9
ATOM 15967 C C . GLY A 1 91 ? -16.708 13.990 -2.873 1.00 1.00 91 GLY A C 9
ATOM 15968 O O . GLY A 1 91 ? -17.809 13.455 -2.995 1.00 1.00 91 GLY A O 9
ATOM 15972 N N . LYS A 1 92 ? -16.319 15.017 -3.621 1.00 1.00 92 LYS A N 9
ATOM 15973 C CA . LYS A 1 92 ? -17.195 15.583 -4.651 1.00 1.00 92 LYS A CA 9
ATOM 15974 C C . LYS A 1 92 ? -17.046 14.812 -5.957 1.00 1.00 92 LYS A C 9
ATOM 15975 O O . LYS A 1 92 ? -17.276 15.353 -7.038 1.00 1.00 92 LYS A O 9
ATOM 15994 N N . GLU A 1 93 ? -16.660 13.544 -5.851 1.00 1.00 93 GLU A N 9
ATOM 15995 C CA . GLU A 1 93 ? -16.482 12.690 -7.026 1.00 1.00 93 GLU A CA 9
ATOM 15996 C C . GLU A 1 93 ? -15.510 13.322 -8.009 1.00 1.00 93 GLU A C 9
ATOM 15997 O O . GLU A 1 93 ? -15.717 13.285 -9.222 1.00 1.00 93 GLU A O 9
ATOM 16009 N N . VAL A 1 94 ? -14.443 13.908 -7.476 1.00 1.00 94 VAL A N 9
ATOM 16010 C CA . VAL A 1 94 ? -13.424 14.555 -8.305 1.00 1.00 94 VAL A CA 9
ATOM 16011 C C . VAL A 1 94 ? -12.041 14.030 -7.942 1.00 1.00 94 VAL A C 9
ATOM 16012 O O . VAL A 1 94 ? -11.181 13.914 -8.816 1.00 1.00 94 VAL A O 9
ATOM 16025 N N . GLU A 1 95 ? -11.819 13.713 -6.671 1.00 1.00 95 GLU A N 9
ATOM 16026 C CA . GLU A 1 95 ? -10.522 13.211 -6.242 1.00 1.00 95 GLU A CA 9
ATOM 16027 C C . GLU A 1 95 ? -10.130 11.974 -7.048 1.00 1.00 95 GLU A C 9
ATOM 16028 O O . GLU A 1 95 ? -9.034 11.904 -7.606 1.00 1.00 95 GLU A O 9
ATOM 16040 N N . ALA A 1 96 ? -11.027 10.995 -7.108 1.00 1.00 96 ALA A N 9
ATOM 16041 C CA . ALA A 1 96 ? -10.753 9.769 -7.854 1.00 1.00 96 ALA A CA 9
ATOM 16042 C C . ALA A 1 96 ? -10.495 10.073 -9.330 1.00 1.00 96 ALA A C 9
ATOM 16043 O O . ALA A 1 96 ? -9.691 9.401 -9.976 1.00 1.00 96 ALA A O 9
ATOM 16050 N N . GLU A 1 97 ? -11.181 11.085 -9.852 1.00 1.00 97 GLU A N 9
ATOM 16051 C CA . GLU A 1 97 ? -11.008 11.443 -11.259 1.00 1.00 97 GLU A CA 9
ATOM 16052 C C . GLU A 1 97 ? -9.585 11.937 -11.523 1.00 1.00 97 GLU A C 9
ATOM 16053 O O . GLU A 1 97 ? -8.901 11.459 -12.428 1.00 1.00 97 GLU A O 9
ATOM 16065 N N . ILE A 1 98 ? -9.144 12.904 -10.726 1.00 1.00 98 ILE A N 9
ATOM 16066 C CA . ILE A 1 98 ? -7.797 13.455 -10.875 1.00 1.00 98 ILE A CA 9
ATOM 16067 C C . ILE A 1 98 ? -6.757 12.369 -10.641 1.00 1.00 98 ILE A C 9
ATOM 16068 O O . ILE A 1 98 ? -5.775 12.280 -11.379 1.00 1.00 98 ILE A O 9
ATOM 16084 N N . ALA A 1 99 ? -6.965 11.548 -9.617 1.00 1.00 99 ALA A N 9
ATOM 16085 C CA . ALA A 1 99 ? -6.011 10.499 -9.315 1.00 1.00 99 ALA A CA 9
ATOM 16086 C C . ALA A 1 99 ? -5.877 9.536 -10.484 1.00 1.00 99 ALA A C 9
ATOM 16087 O O . ALA A 1 99 ? -4.774 9.303 -10.978 1.00 1.00 99 ALA A O 9
ATOM 16094 N N . GLU A 1 100 ? -7.012 8.988 -10.906 1.00 1.00 100 GLU A N 9
ATOM 16095 C CA . GLU A 1 100 ? -7.007 8.051 -12.017 1.00 1.00 100 GLU A CA 9
ATOM 16096 C C . GLU A 1 100 ? -6.334 8.674 -13.239 1.00 1.00 100 GLU A C 9
ATOM 16097 O O . GLU A 1 100 ? -5.603 7.993 -13.959 1.00 1.00 100 GLU A O 9
ATOM 16109 N N . ALA A 1 101 ? -6.585 9.958 -13.466 1.00 1.00 101 ALA A N 9
ATOM 16110 C CA . ALA A 1 101 ? -5.992 10.645 -14.611 1.00 1.00 101 ALA A CA 9
ATOM 16111 C C . ALA A 1 101 ? -4.497 10.850 -14.402 1.00 1.00 101 ALA A C 9
ATOM 16112 O O . ALA A 1 101 ? -3.688 10.565 -15.287 1.00 1.00 101 ALA A O 9
ATOM 16119 N N . ARG A 1 102 ? -4.134 11.355 -13.229 1.00 1.00 102 ARG A N 9
ATOM 16120 C CA . ARG A 1 102 ? -2.730 11.604 -12.915 1.00 1.00 102 ARG A CA 9
ATOM 16121 C C . ARG A 1 102 ? -1.931 10.305 -12.955 1.00 1.00 102 ARG A C 9
ATOM 16122 O O . ARG A 1 102 ? -0.796 10.278 -13.430 1.00 1.00 102 ARG A O 9
ATOM 16143 N N . ALA A 1 103 ? -2.517 9.222 -12.455 1.00 1.00 103 ALA A N 9
ATOM 16144 C CA . ALA A 1 103 ? -1.831 7.939 -12.441 1.00 1.00 103 ALA A CA 9
ATOM 16145 C C . ALA A 1 103 ? -1.423 7.517 -13.850 1.00 1.00 103 ALA A C 9
ATOM 16146 O O . ALA A 1 103 ? -0.280 7.131 -14.087 1.00 1.00 103 ALA A O 9
ATOM 16153 N N . LYS A 1 104 ? -2.375 7.596 -14.775 1.00 1.00 104 LYS A N 9
ATOM 16154 C CA . LYS A 1 104 ? -2.123 7.225 -16.165 1.00 1.00 104 LYS A CA 9
ATOM 16155 C C . LYS A 1 104 ? -1.282 8.293 -16.865 1.00 1.00 104 LYS A C 9
ATOM 16156 O O . LYS A 1 104 ? -0.315 7.979 -17.557 1.00 1.00 104 LYS A O 9
ATOM 16175 N N . LEU A 1 105 ? -1.670 9.551 -16.681 1.00 1.00 105 LEU A N 9
ATOM 16176 C CA . LEU A 1 105 ? -0.951 10.649 -17.310 1.00 1.00 105 LEU A CA 9
ATOM 16177 C C . LEU A 1 105 ? 0.459 10.745 -16.739 1.00 1.00 105 LEU A C 9
ATOM 16178 O O . LEU A 1 105 ? 0.686 11.378 -15.707 1.00 1.00 105 LEU A O 9
ATOM 16194 N N . GLU A 1 106 ? 1.411 10.106 -17.413 1.00 1.00 106 GLU A N 9
ATOM 16195 C CA . GLU A 1 106 ? 2.809 10.112 -16.977 1.00 1.00 106 GLU A CA 9
ATOM 16196 C C . GLU A 1 106 ? 3.736 10.298 -18.167 1.00 1.00 106 GLU A C 9
ATOM 16197 O O . GLU A 1 106 ? 4.621 11.153 -18.144 1.00 1.00 106 GLU A O 9
ATOM 16209 N N . HIS A 1 107 ? 3.542 9.502 -19.213 1.00 1.00 107 HIS A N 9
ATOM 16210 C CA . HIS A 1 107 ? 4.367 9.592 -20.412 1.00 1.00 107 HIS A CA 9
ATOM 16211 C C . HIS A 1 107 ? 3.685 8.876 -21.575 1.00 1.00 107 HIS A C 9
ATOM 16212 O O . HIS A 1 107 ? 2.543 8.433 -21.462 1.00 1.00 107 HIS A O 9
ATOM 16227 N N . HIS A 1 108 ? 4.387 8.761 -22.698 1.00 1.00 108 HIS A N 9
ATOM 16228 C CA . HIS A 1 108 ? 3.833 8.096 -23.870 1.00 1.00 108 HIS A CA 9
ATOM 16229 C C . HIS A 1 108 ? 3.768 6.591 -23.637 1.00 1.00 108 HIS A C 9
ATOM 16230 O O . HIS A 1 108 ? 4.716 5.988 -23.134 1.00 1.00 108 HIS A O 9
ATOM 16245 N N . HIS A 1 109 ? 2.642 5.984 -24.000 1.00 1.00 109 HIS A N 9
ATOM 16246 C CA . HIS A 1 109 ? 2.456 4.545 -23.828 1.00 1.00 109 HIS A CA 9
ATOM 16247 C C . HIS A 1 109 ? 1.410 4.016 -24.801 1.00 1.00 109 HIS A C 9
ATOM 16248 O O . HIS A 1 109 ? 1.677 3.096 -25.574 1.00 1.00 109 HIS A O 9
ATOM 16263 N N . HIS A 1 110 ? 0.217 4.602 -24.762 1.00 1.00 110 HIS A N 9
ATOM 16264 C CA . HIS A 1 110 ? -0.862 4.177 -25.648 1.00 1.00 110 HIS A CA 9
ATOM 16265 C C . HIS A 1 110 ? -0.627 4.698 -27.063 1.00 1.00 110 HIS A C 9
ATOM 16266 O O . HIS A 1 110 ? -0.413 5.892 -27.267 1.00 1.00 110 HIS A O 9
ATOM 16281 N N . HIS A 1 111 ? -0.670 3.789 -28.032 1.00 1.00 111 HIS A N 9
ATOM 16282 C CA . HIS A 1 111 ? -0.459 4.159 -29.429 1.00 1.00 111 HIS A CA 9
ATOM 16283 C C . HIS A 1 111 ? -1.685 4.876 -29.984 1.00 1.00 111 HIS A C 9
ATOM 16284 O O . HIS A 1 111 ? -2.821 4.456 -29.759 1.00 1.00 111 HIS A O 9
ATOM 16299 N N . HIS A 1 112 ? -1.447 5.960 -30.715 1.00 1.00 112 HIS A N 9
ATOM 16300 C CA . HIS A 1 112 ? -2.539 6.730 -31.298 1.00 1.00 112 HIS A CA 9
ATOM 16301 C C . HIS A 1 112 ? -3.302 5.886 -32.317 1.00 1.00 112 HIS A C 9
ATOM 16302 O O . HIS A 1 112 ? -2.977 5.972 -33.489 1.00 1.00 112 HIS A O 9
ATOM 16318 N N . MET A 1 1 ? 22.092 -8.935 11.195 1.00 1.00 1 MET A N 10
ATOM 16319 C CA . MET A 1 1 ? 23.348 -8.173 10.942 1.00 1.00 1 MET A CA 10
ATOM 16320 C C . MET A 1 1 ? 23.892 -8.546 9.569 1.00 1.00 1 MET A C 10
ATOM 16321 O O . MET A 1 1 ? 24.045 -7.690 8.699 1.00 1.00 1 MET A O 10
ATOM 16337 N N . VAL A 1 2 ? 24.179 -9.831 9.383 1.00 1.00 2 VAL A N 10
ATOM 16338 C CA . VAL A 1 2 ? 24.704 -10.311 8.111 1.00 1.00 2 VAL A CA 10
ATOM 16339 C C . VAL A 1 2 ? 23.675 -10.118 7.001 1.00 1.00 2 VAL A C 10
ATOM 16340 O O . VAL A 1 2 ? 24.032 -9.950 5.835 1.00 1.00 2 VAL A O 10
ATOM 16353 N N . ASP A 1 3 ? 22.396 -10.141 7.365 1.00 1.00 3 ASP A N 10
ATOM 16354 C CA . ASP A 1 3 ? 21.325 -9.976 6.388 1.00 1.00 3 ASP A CA 10
ATOM 16355 C C . ASP A 1 3 ? 21.285 -8.542 5.877 1.00 1.00 3 ASP A C 10
ATOM 16356 O O . ASP A 1 3 ? 20.754 -7.648 6.535 1.00 1.00 3 ASP A O 10
ATOM 16365 N N . GLN A 1 4 ? 21.851 -8.331 4.693 1.00 1.00 4 GLN A N 10
ATOM 16366 C CA . GLN A 1 4 ? 21.874 -7.006 4.095 1.00 1.00 4 GLN A CA 10
ATOM 16367 C C . GLN A 1 4 ? 20.461 -6.570 3.744 1.00 1.00 4 GLN A C 10
ATOM 16368 O O . GLN A 1 4 ? 20.097 -5.409 3.928 1.00 1.00 4 GLN A O 10
ATOM 16382 N N . ASN A 1 5 ? 19.663 -7.506 3.241 1.00 1.00 5 ASN A N 10
ATOM 16383 C CA . ASN A 1 5 ? 18.285 -7.183 2.865 1.00 1.00 5 ASN A CA 10
ATOM 16384 C C . ASN A 1 5 ? 17.363 -8.403 2.998 1.00 1.00 5 ASN A C 10
ATOM 16385 O O . ASN A 1 5 ? 17.835 -9.537 2.906 1.00 1.00 5 ASN A O 10
ATOM 16396 N N . PRO A 1 6 ? 16.087 -8.202 3.188 1.00 1.00 6 PRO A N 10
ATOM 16397 C CA . PRO A 1 6 ? 15.114 -9.331 3.310 1.00 1.00 6 PRO A CA 10
ATOM 16398 C C . PRO A 1 6 ? 15.151 -10.263 2.097 1.00 1.00 6 PRO A C 10
ATOM 16399 O O . PRO A 1 6 ? 15.770 -11.327 2.125 1.00 1.00 6 PRO A O 10
ATOM 16410 N N . GLU A 1 7 ? 14.482 -9.885 1.012 1.00 1.00 7 GLU A N 10
ATOM 16411 C CA . GLU A 1 7 ? 14.437 -10.690 -0.208 1.00 1.00 7 GLU A CA 10
ATOM 16412 C C . GLU A 1 7 ? 13.644 -11.973 0.025 1.00 1.00 7 GLU A C 10
ATOM 16413 O O . GLU A 1 7 ? 12.766 -12.315 -0.766 1.00 1.00 7 GLU A O 10
ATOM 16425 N N . GLU A 1 8 ? 13.960 -12.669 1.112 1.00 1.00 8 GLU A N 10
ATOM 16426 C CA . GLU A 1 8 ? 13.271 -13.910 1.456 1.00 1.00 8 GLU A CA 10
ATOM 16427 C C . GLU A 1 8 ? 11.898 -13.622 2.057 1.00 1.00 8 GLU A C 10
ATOM 16428 O O . GLU A 1 8 ? 10.932 -14.348 1.821 1.00 1.00 8 GLU A O 10
ATOM 16440 N N . TYR A 1 9 ? 11.810 -12.554 2.843 1.00 1.00 9 TYR A N 10
ATOM 16441 C CA . TYR A 1 9 ? 10.565 -12.162 3.487 1.00 1.00 9 TYR A CA 10
ATOM 16442 C C . TYR A 1 9 ? 9.456 -12.029 2.453 1.00 1.00 9 TYR A C 10
ATOM 16443 O O . TYR A 1 9 ? 8.277 -11.963 2.798 1.00 1.00 9 TYR A O 10
ATOM 16461 N N . TYR A 1 10 ? 9.811 -11.994 1.171 1.00 1.00 10 TYR A N 10
ATOM 16462 C CA . TYR A 1 10 ? 8.835 -11.868 0.104 1.00 1.00 10 TYR A CA 10
ATOM 16463 C C . TYR A 1 10 ? 7.829 -13.022 0.167 1.00 1.00 10 TYR A C 10
ATOM 16464 O O . TYR A 1 10 ? 6.809 -13.021 -0.521 1.00 1.00 10 TYR A O 10
ATOM 16482 N N . LEU A 1 11 ? 8.106 -14.023 0.995 1.00 1.00 11 LEU A N 10
ATOM 16483 C CA . LEU A 1 11 ? 7.227 -15.182 1.119 1.00 1.00 11 LEU A CA 10
ATOM 16484 C C . LEU A 1 11 ? 5.779 -14.747 1.258 1.00 1.00 11 LEU A C 10
ATOM 16485 O O . LEU A 1 11 ? 4.863 -15.485 0.895 1.00 1.00 11 LEU A O 10
ATOM 16501 N N . GLU A 1 12 ? 5.614 -13.538 1.788 1.00 1.00 12 GLU A N 10
ATOM 16502 C CA . GLU A 1 12 ? 4.272 -13.013 1.989 1.00 1.00 12 GLU A CA 10
ATOM 16503 C C . GLU A 1 12 ? 3.461 -13.090 0.700 1.00 1.00 12 GLU A C 10
ATOM 16504 O O . GLU A 1 12 ? 2.352 -13.626 0.712 1.00 1.00 12 GLU A O 10
ATOM 16516 N N . GLY A 1 13 ? 4.038 -12.566 -0.376 1.00 1.00 13 GLY A N 10
ATOM 16517 C CA . GLY A 1 13 ? 3.374 -12.593 -1.690 1.00 1.00 13 GLY A CA 10
ATOM 16518 C C . GLY A 1 13 ? 2.554 -13.872 -1.869 1.00 1.00 13 GLY A C 10
ATOM 16519 O O . GLY A 1 13 ? 1.509 -13.878 -2.521 1.00 1.00 13 GLY A O 10
ATOM 16523 N N . VAL A 1 14 ? 3.030 -14.961 -1.274 1.00 1.00 14 VAL A N 10
ATOM 16524 C CA . VAL A 1 14 ? 2.332 -16.243 -1.350 1.00 1.00 14 VAL A CA 10
ATOM 16525 C C . VAL A 1 14 ? 1.200 -16.296 -0.340 1.00 1.00 14 VAL A C 10
ATOM 16526 O O . VAL A 1 14 ? 0.063 -16.611 -0.689 1.00 1.00 14 VAL A O 10
ATOM 16539 N N . LEU A 1 15 ? 1.500 -15.995 0.920 1.00 1.00 15 LEU A N 10
ATOM 16540 C CA . LEU A 1 15 ? 0.494 -16.023 1.978 1.00 1.00 15 LEU A CA 10
ATOM 16541 C C . LEU A 1 15 ? -0.783 -15.361 1.507 1.00 1.00 15 LEU A C 10
ATOM 16542 O O . LEU A 1 15 ? -1.796 -16.037 1.334 1.00 1.00 15 LEU A O 10
ATOM 16558 N N . GLN A 1 16 ? -0.749 -14.051 1.289 1.00 1.00 16 GLN A N 10
ATOM 16559 C CA . GLN A 1 16 ? -1.940 -13.344 0.841 1.00 1.00 16 GLN A CA 10
ATOM 16560 C C . GLN A 1 16 ? -2.604 -14.101 -0.316 1.00 1.00 16 GLN A C 10
ATOM 16561 O O . GLN A 1 16 ? -3.794 -14.411 -0.266 1.00 1.00 16 GLN A O 10
ATOM 16575 N N . TYR A 1 17 ? -1.845 -14.413 -1.363 1.00 1.00 17 TYR A N 10
ATOM 16576 C CA . TYR A 1 17 ? -2.397 -15.125 -2.506 1.00 1.00 17 TYR A CA 10
ATOM 16577 C C . TYR A 1 17 ? -3.112 -16.399 -2.056 1.00 1.00 17 TYR A C 10
ATOM 16578 O O . TYR A 1 17 ? -4.317 -16.546 -2.259 1.00 1.00 17 TYR A O 10
ATOM 16596 N N . ASP A 1 18 ? -2.359 -17.310 -1.448 1.00 1.00 18 ASP A N 10
ATOM 16597 C CA . ASP A 1 18 ? -2.936 -18.565 -0.966 1.00 1.00 18 ASP A CA 10
ATOM 16598 C C . ASP A 1 18 ? -3.721 -18.336 0.325 1.00 1.00 18 ASP A C 10
ATOM 16599 O O . ASP A 1 18 ? -4.951 -18.325 0.323 1.00 1.00 18 ASP A O 10
ATOM 16608 N N . ALA A 1 19 ? -2.995 -18.154 1.423 1.00 1.00 19 ALA A N 10
ATOM 16609 C CA . ALA A 1 19 ? -3.616 -17.925 2.726 1.00 1.00 19 ALA A CA 10
ATOM 16610 C C . ALA A 1 19 ? -4.257 -16.539 2.781 1.00 1.00 19 ALA A C 10
ATOM 16611 O O . ALA A 1 19 ? -3.568 -15.519 2.749 1.00 1.00 19 ALA A O 10
ATOM 16618 N N . GLY A 1 20 ? -5.582 -16.490 2.861 1.00 1.00 20 GLY A N 10
ATOM 16619 C CA . GLY A 1 20 ? -6.315 -15.229 2.910 1.00 1.00 20 GLY A CA 10
ATOM 16620 C C . GLY A 1 20 ? -6.298 -14.641 4.311 1.00 1.00 20 GLY A C 10
ATOM 16621 O O . GLY A 1 20 ? -7.340 -14.425 4.929 1.00 1.00 20 GLY A O 10
ATOM 16625 N N . ASN A 1 21 ? -5.098 -14.372 4.817 1.00 1.00 21 ASN A N 10
ATOM 16626 C CA . ASN A 1 21 ? -4.932 -13.799 6.158 1.00 1.00 21 ASN A CA 10
ATOM 16627 C C . ASN A 1 21 ? -4.196 -12.477 6.080 1.00 1.00 21 ASN A C 10
ATOM 16628 O O . ASN A 1 21 ? -3.137 -12.309 6.683 1.00 1.00 21 ASN A O 10
ATOM 16639 N N . TYR A 1 22 ? -4.777 -11.539 5.338 1.00 1.00 22 TYR A N 10
ATOM 16640 C CA . TYR A 1 22 ? -4.161 -10.218 5.193 1.00 1.00 22 TYR A CA 10
ATOM 16641 C C . TYR A 1 22 ? -3.550 -9.767 6.522 1.00 1.00 22 TYR A C 10
ATOM 16642 O O . TYR A 1 22 ? -2.470 -9.178 6.539 1.00 1.00 22 TYR A O 10
ATOM 16660 N N . THR A 1 23 ? -4.243 -10.066 7.617 1.00 1.00 23 THR A N 10
ATOM 16661 C CA . THR A 1 23 ? -3.742 -9.695 8.940 1.00 1.00 23 THR A CA 10
ATOM 16662 C C . THR A 1 23 ? -2.332 -10.253 9.146 1.00 1.00 23 THR A C 10
ATOM 16663 O O . THR A 1 23 ? -1.425 -9.522 9.545 1.00 1.00 23 THR A O 10
ATOM 16674 N N . GLU A 1 24 ? -2.138 -11.539 8.875 1.00 1.00 24 GLU A N 10
ATOM 16675 C CA . GLU A 1 24 ? -0.817 -12.143 9.045 1.00 1.00 24 GLU A CA 10
ATOM 16676 C C . GLU A 1 24 ? 0.234 -11.399 8.221 1.00 1.00 24 GLU A C 10
ATOM 16677 O O . GLU A 1 24 ? 1.325 -11.116 8.716 1.00 1.00 24 GLU A O 10
ATOM 16689 N N . SER A 1 25 ? -0.098 -11.093 6.970 1.00 1.00 25 SER A N 10
ATOM 16690 C CA . SER A 1 25 ? 0.841 -10.402 6.098 1.00 1.00 25 SER A CA 10
ATOM 16691 C C . SER A 1 25 ? 1.406 -9.162 6.792 1.00 1.00 25 SER A C 10
ATOM 16692 O O . SER A 1 25 ? 2.579 -8.823 6.632 1.00 1.00 25 SER A O 10
ATOM 16700 N N . ILE A 1 26 ? 0.574 -8.476 7.569 1.00 1.00 26 ILE A N 10
ATOM 16701 C CA . ILE A 1 26 ? 1.014 -7.281 8.290 1.00 1.00 26 ILE A CA 10
ATOM 16702 C C . ILE A 1 26 ? 2.121 -7.638 9.275 1.00 1.00 26 ILE A C 10
ATOM 16703 O O . ILE A 1 26 ? 3.121 -6.927 9.385 1.00 1.00 26 ILE A O 10
ATOM 16719 N N . ASP A 1 27 ? 1.938 -8.737 9.999 1.00 1.00 27 ASP A N 10
ATOM 16720 C CA . ASP A 1 27 ? 2.925 -9.130 10.981 1.00 1.00 27 ASP A CA 10
ATOM 16721 C C . ASP A 1 27 ? 4.278 -9.316 10.318 1.00 1.00 27 ASP A C 10
ATOM 16722 O O . ASP A 1 27 ? 5.294 -8.841 10.825 1.00 1.00 27 ASP A O 10
ATOM 16731 N N . LEU A 1 28 ? 4.267 -10.015 9.187 1.00 1.00 28 LEU A N 10
ATOM 16732 C CA . LEU A 1 28 ? 5.508 -10.257 8.476 1.00 1.00 28 LEU A CA 10
ATOM 16733 C C . LEU A 1 28 ? 6.047 -8.962 7.860 1.00 1.00 28 LEU A C 10
ATOM 16734 O O . LEU A 1 28 ? 7.245 -8.683 7.925 1.00 1.00 28 LEU A O 10
ATOM 16750 N N . PHE A 1 29 ? 5.149 -8.184 7.264 1.00 1.00 29 PHE A N 10
ATOM 16751 C CA . PHE A 1 29 ? 5.574 -6.934 6.636 1.00 1.00 29 PHE A CA 10
ATOM 16752 C C . PHE A 1 29 ? 6.328 -6.062 7.641 1.00 1.00 29 PHE A C 10
ATOM 16753 O O . PHE A 1 29 ? 7.382 -5.513 7.320 1.00 1.00 29 PHE A O 10
ATOM 16770 N N . GLU A 1 30 ? 5.787 -5.946 8.849 1.00 1.00 30 GLU A N 10
ATOM 16771 C CA . GLU A 1 30 ? 6.426 -5.135 9.874 1.00 1.00 30 GLU A CA 10
ATOM 16772 C C . GLU A 1 30 ? 7.878 -5.567 10.070 1.00 1.00 30 GLU A C 10
ATOM 16773 O O . GLU A 1 30 ? 8.746 -4.734 10.328 1.00 1.00 30 GLU A O 10
ATOM 16785 N N . LYS A 1 31 ? 8.127 -6.866 9.943 1.00 1.00 31 LYS A N 10
ATOM 16786 C CA . LYS A 1 31 ? 9.481 -7.384 10.113 1.00 1.00 31 LYS A CA 10
ATOM 16787 C C . LYS A 1 31 ? 10.386 -6.915 8.975 1.00 1.00 31 LYS A C 10
ATOM 16788 O O . LYS A 1 31 ? 11.502 -6.452 9.209 1.00 1.00 31 LYS A O 10
ATOM 16807 N N . ALA A 1 32 ? 9.893 -7.044 7.746 1.00 1.00 32 ALA A N 10
ATOM 16808 C CA . ALA A 1 32 ? 10.678 -6.635 6.582 1.00 1.00 32 ALA A CA 10
ATOM 16809 C C . ALA A 1 32 ? 11.093 -5.169 6.693 1.00 1.00 32 ALA A C 10
ATOM 16810 O O . ALA A 1 32 ? 12.271 -4.838 6.562 1.00 1.00 32 ALA A O 10
ATOM 16817 N N . ILE A 1 33 ? 10.109 -4.309 6.937 1.00 1.00 33 ILE A N 10
ATOM 16818 C CA . ILE A 1 33 ? 10.384 -2.882 7.072 1.00 1.00 33 ILE A CA 10
ATOM 16819 C C . ILE A 1 33 ? 11.371 -2.641 8.216 1.00 1.00 33 ILE A C 10
ATOM 16820 O O . ILE A 1 33 ? 12.293 -1.834 8.097 1.00 1.00 33 ILE A O 10
ATOM 16836 N N . GLN A 1 34 ? 11.182 -3.338 9.331 1.00 1.00 34 GLN A N 10
ATOM 16837 C CA . GLN A 1 34 ? 12.059 -3.172 10.486 1.00 1.00 34 GLN A CA 10
ATOM 16838 C C . GLN A 1 34 ? 13.519 -3.322 10.072 1.00 1.00 34 GLN A C 10
ATOM 16839 O O . GLN A 1 34 ? 14.394 -2.638 10.602 1.00 1.00 34 GLN A O 10
ATOM 16853 N N . LEU A 1 35 ? 13.756 -4.221 9.121 1.00 1.00 35 LEU A N 10
ATOM 16854 C CA . LEU A 1 35 ? 15.116 -4.448 8.635 1.00 1.00 35 LEU A CA 10
ATOM 16855 C C . LEU A 1 35 ? 15.592 -3.265 7.801 1.00 1.00 35 LEU A C 10
ATOM 16856 O O . LEU A 1 35 ? 16.747 -2.850 7.893 1.00 1.00 35 LEU A O 10
ATOM 16872 N N . ASP A 1 36 ? 14.693 -2.725 6.984 1.00 1.00 36 ASP A N 10
ATOM 16873 C CA . ASP A 1 36 ? 15.043 -1.596 6.131 1.00 1.00 36 ASP A CA 10
ATOM 16874 C C . ASP A 1 36 ? 13.775 -0.928 5.562 1.00 1.00 36 ASP A C 10
ATOM 16875 O O . ASP A 1 36 ? 13.068 -1.562 4.780 1.00 1.00 36 ASP A O 10
ATOM 16884 N N . PRO A 1 37 ? 13.494 0.294 5.927 1.00 1.00 37 PRO A N 10
ATOM 16885 C CA . PRO A 1 37 ? 12.286 0.994 5.408 1.00 1.00 37 PRO A CA 10
ATOM 16886 C C . PRO A 1 37 ? 12.528 1.614 4.035 1.00 1.00 37 PRO A C 10
ATOM 16887 O O . PRO A 1 37 ? 11.591 2.054 3.371 1.00 1.00 37 PRO A O 10
ATOM 16898 N N . GLU A 1 38 ? 13.782 1.642 3.594 1.00 1.00 38 GLU A N 10
ATOM 16899 C CA . GLU A 1 38 ? 14.140 2.201 2.293 1.00 1.00 38 GLU A CA 10
ATOM 16900 C C . GLU A 1 38 ? 13.641 1.303 1.165 1.00 1.00 38 GLU A C 10
ATOM 16901 O O . GLU A 1 38 ? 14.304 1.145 0.141 1.00 1.00 38 GLU A O 10
ATOM 16913 N N . GLU A 1 39 ? 12.464 0.712 1.343 1.00 1.00 39 GLU A N 10
ATOM 16914 C CA . GLU A 1 39 ? 11.871 -0.174 0.334 1.00 1.00 39 GLU A CA 10
ATOM 16915 C C . GLU A 1 39 ? 10.427 0.230 0.062 1.00 1.00 39 GLU A C 10
ATOM 16916 O O . GLU A 1 39 ? 9.516 -0.113 0.815 1.00 1.00 39 GLU A O 10
ATOM 16928 N N . SER A 1 40 ? 10.213 0.967 -1.023 1.00 1.00 40 SER A N 10
ATOM 16929 C CA . SER A 1 40 ? 8.880 1.414 -1.402 1.00 1.00 40 SER A CA 10
ATOM 16930 C C . SER A 1 40 ? 8.006 0.235 -1.803 1.00 1.00 40 SER A C 10
ATOM 16931 O O . SER A 1 40 ? 6.849 0.136 -1.394 1.00 1.00 40 SER A O 10
ATOM 16939 N N . LYS A 1 41 ? 8.559 -0.662 -2.612 1.00 1.00 41 LYS A N 10
ATOM 16940 C CA . LYS A 1 41 ? 7.823 -1.834 -3.081 1.00 1.00 41 LYS A CA 10
ATOM 16941 C C . LYS A 1 41 ? 7.149 -2.532 -1.904 1.00 1.00 41 LYS A C 10
ATOM 16942 O O . LYS A 1 41 ? 6.070 -3.109 -2.046 1.00 1.00 41 LYS A O 10
ATOM 16961 N N . TYR A 1 42 ? 7.761 -2.488 -0.725 1.00 1.00 42 TYR A N 10
ATOM 16962 C CA . TYR A 1 42 ? 7.199 -3.113 0.470 1.00 1.00 42 TYR A CA 10
ATOM 16963 C C . TYR A 1 42 ? 6.078 -2.252 1.046 1.00 1.00 42 TYR A C 10
ATOM 16964 O O . TYR A 1 42 ? 5.109 -2.769 1.605 1.00 1.00 42 TYR A O 10
ATOM 16982 N N . TRP A 1 43 ? 6.216 -0.938 0.907 1.00 1.00 43 TRP A N 10
ATOM 16983 C CA . TRP A 1 43 ? 5.204 -0.019 1.423 1.00 1.00 43 TRP A CA 10
ATOM 16984 C C . TRP A 1 43 ? 3.999 0.030 0.484 1.00 1.00 43 TRP A C 10
ATOM 16985 O O . TRP A 1 43 ? 2.854 0.087 0.929 1.00 1.00 43 TRP A O 10
ATOM 17006 N N . LEU A 1 44 ? 4.282 0.007 -0.814 1.00 1.00 44 LEU A N 10
ATOM 17007 C CA . LEU A 1 44 ? 3.222 0.061 -1.808 1.00 1.00 44 LEU A CA 10
ATOM 17008 C C . LEU A 1 44 ? 2.238 -1.085 -1.611 1.00 1.00 44 LEU A C 10
ATOM 17009 O O . LEU A 1 44 ? 1.027 -0.908 -1.737 1.00 1.00 44 LEU A O 10
ATOM 17025 N N . MET A 1 45 ? 2.780 -2.255 -1.290 1.00 1.00 45 MET A N 10
ATOM 17026 C CA . MET A 1 45 ? 1.927 -3.420 -1.070 1.00 1.00 45 MET A CA 10
ATOM 17027 C C . MET A 1 45 ? 1.081 -3.245 0.195 1.00 1.00 45 MET A C 10
ATOM 17028 O O . MET A 1 45 ? -0.086 -3.637 0.216 1.00 1.00 45 MET A O 10
ATOM 17042 N N . LYS A 1 46 ? 1.706 -2.663 1.213 1.00 1.00 46 LYS A N 10
ATOM 17043 C CA . LYS A 1 46 ? 1.004 -2.466 2.476 1.00 1.00 46 LYS A CA 10
ATOM 17044 C C . LYS A 1 46 ? -0.269 -1.645 2.259 1.00 1.00 46 LYS A C 10
ATOM 17045 O O . LYS A 1 46 ? -1.336 -1.991 2.767 1.00 1.00 46 LYS A O 10
ATOM 17064 N N . GLY A 1 47 ? -0.150 -0.557 1.505 1.00 1.00 47 GLY A N 10
ATOM 17065 C CA . GLY A 1 47 ? -1.300 0.303 1.240 1.00 1.00 47 GLY A CA 10
ATOM 17066 C C . GLY A 1 47 ? -2.481 -0.510 0.709 1.00 1.00 47 GLY A C 10
ATOM 17067 O O . GLY A 1 47 ? -3.616 -0.308 1.140 1.00 1.00 47 GLY A O 10
ATOM 17071 N N . LYS A 1 48 ? -2.203 -1.424 -0.215 1.00 1.00 48 LYS A N 10
ATOM 17072 C CA . LYS A 1 48 ? -3.256 -2.264 -0.787 1.00 1.00 48 LYS A CA 10
ATOM 17073 C C . LYS A 1 48 ? -3.914 -3.113 0.302 1.00 1.00 48 LYS A C 10
ATOM 17074 O O . LYS A 1 48 ? -5.113 -3.388 0.249 1.00 1.00 48 LYS A O 10
ATOM 17093 N N . ALA A 1 49 ? -3.125 -3.529 1.289 1.00 1.00 49 ALA A N 10
ATOM 17094 C CA . ALA A 1 49 ? -3.656 -4.350 2.378 1.00 1.00 49 ALA A CA 10
ATOM 17095 C C . ALA A 1 49 ? -4.636 -3.553 3.236 1.00 1.00 49 ALA A C 10
ATOM 17096 O O . ALA A 1 49 ? -5.750 -4.001 3.505 1.00 1.00 49 ALA A O 10
ATOM 17103 N N . LEU A 1 50 ? -4.193 -2.370 3.651 1.00 1.00 50 LEU A N 10
ATOM 17104 C CA . LEU A 1 50 ? -5.032 -1.513 4.479 1.00 1.00 50 LEU A CA 10
ATOM 17105 C C . LEU A 1 50 ? -6.271 -1.065 3.708 1.00 1.00 50 LEU A C 10
ATOM 17106 O O . LEU A 1 50 ? -7.378 -1.063 4.245 1.00 1.00 50 LEU A O 10
ATOM 17122 N N . TYR A 1 51 ? -6.072 -0.691 2.449 1.00 1.00 51 TYR A N 10
ATOM 17123 C CA . TYR A 1 51 ? -7.187 -0.241 1.630 1.00 1.00 51 TYR A CA 10
ATOM 17124 C C . TYR A 1 51 ? -8.263 -1.325 1.555 1.00 1.00 51 TYR A C 10
ATOM 17125 O O . TYR A 1 51 ? -9.442 -1.059 1.788 1.00 1.00 51 TYR A O 10
ATOM 17143 N N . ASN A 1 52 ? -7.861 -2.549 1.229 1.00 1.00 52 ASN A N 10
ATOM 17144 C CA . ASN A 1 52 ? -8.809 -3.643 1.119 1.00 1.00 52 ASN A CA 10
ATOM 17145 C C . ASN A 1 52 ? -9.493 -3.897 2.458 1.00 1.00 52 ASN A C 10
ATOM 17146 O O . ASN A 1 52 ? -10.598 -4.436 2.497 1.00 1.00 52 ASN A O 10
ATOM 17157 N N . LEU A 1 53 ? -8.827 -3.506 3.538 1.00 1.00 53 LEU A N 10
ATOM 17158 C CA . LEU A 1 53 ? -9.362 -3.688 4.887 1.00 1.00 53 LEU A CA 10
ATOM 17159 C C . LEU A 1 53 ? -10.353 -2.591 5.230 1.00 1.00 53 LEU A C 10
ATOM 17160 O O . LEU A 1 53 ? -10.707 -2.392 6.393 1.00 1.00 53 LEU A O 10
ATOM 17176 N N . GLU A 1 54 ? -10.820 -1.873 4.214 1.00 1.00 54 GLU A N 10
ATOM 17177 C CA . GLU A 1 54 ? -11.787 -0.785 4.369 1.00 1.00 54 GLU A CA 10
ATOM 17178 C C . GLU A 1 54 ? -11.130 0.418 5.032 1.00 1.00 54 GLU A C 10
ATOM 17179 O O . GLU A 1 54 ? -11.795 1.398 5.371 1.00 1.00 54 GLU A O 10
ATOM 17191 N N . ARG A 1 55 ? -9.816 0.350 5.216 1.00 1.00 55 ARG A N 10
ATOM 17192 C CA . ARG A 1 55 ? -9.057 1.435 5.840 1.00 1.00 55 ARG A CA 10
ATOM 17193 C C . ARG A 1 55 ? -8.532 2.394 4.768 1.00 1.00 55 ARG A C 10
ATOM 17194 O O . ARG A 1 55 ? -7.325 2.594 4.629 1.00 1.00 55 ARG A O 10
ATOM 17215 N N . TYR A 1 56 ? -9.455 2.985 4.016 1.00 1.00 56 TYR A N 10
ATOM 17216 C CA . TYR A 1 56 ? -9.079 3.917 2.953 1.00 1.00 56 TYR A CA 10
ATOM 17217 C C . TYR A 1 56 ? -8.212 5.042 3.513 1.00 1.00 56 TYR A C 10
ATOM 17218 O O . TYR A 1 56 ? -7.263 5.497 2.874 1.00 1.00 56 TYR A O 10
ATOM 17236 N N . GLU A 1 57 ? -8.547 5.481 4.723 1.00 1.00 57 GLU A N 10
ATOM 17237 C CA . GLU A 1 57 ? -7.793 6.550 5.362 1.00 1.00 57 GLU A CA 10
ATOM 17238 C C . GLU A 1 57 ? -6.384 6.083 5.718 1.00 1.00 57 GLU A C 10
ATOM 17239 O O . GLU A 1 57 ? -5.398 6.739 5.383 1.00 1.00 57 GLU A O 10
ATOM 17251 N N . GLU A 1 58 ? -6.309 4.947 6.403 1.00 1.00 58 GLU A N 10
ATOM 17252 C CA . GLU A 1 58 ? -5.013 4.413 6.811 1.00 1.00 58 GLU A CA 10
ATOM 17253 C C . GLU A 1 58 ? -4.160 4.085 5.584 1.00 1.00 58 GLU A C 10
ATOM 17254 O O . GLU A 1 58 ? -2.964 4.375 5.554 1.00 1.00 58 GLU A O 10
ATOM 17266 N N . ALA A 1 59 ? -4.784 3.482 4.579 1.00 1.00 59 ALA A N 10
ATOM 17267 C CA . ALA A 1 59 ? -4.069 3.120 3.364 1.00 1.00 59 ALA A CA 10
ATOM 17268 C C . ALA A 1 59 ? -3.418 4.349 2.743 1.00 1.00 59 ALA A C 10
ATOM 17269 O O . ALA A 1 59 ? -2.275 4.292 2.289 1.00 1.00 59 ALA A O 10
ATOM 17276 N N . VAL A 1 60 ? -4.148 5.460 2.731 1.00 1.00 60 VAL A N 10
ATOM 17277 C CA . VAL A 1 60 ? -3.623 6.702 2.178 1.00 1.00 60 VAL A CA 10
ATOM 17278 C C . VAL A 1 60 ? -2.366 7.119 2.936 1.00 1.00 60 VAL A C 10
ATOM 17279 O O . VAL A 1 60 ? -1.425 7.645 2.343 1.00 1.00 60 VAL A O 10
ATOM 17292 N N . ASP A 1 61 ? -2.331 6.896 4.245 1.00 1.00 61 ASP A N 10
ATOM 17293 C CA . ASP A 1 61 ? -1.179 7.271 5.047 1.00 1.00 61 ASP A CA 10
ATOM 17294 C C . ASP A 1 61 ? 0.072 6.549 4.555 1.00 1.00 61 ASP A C 10
ATOM 17295 O O . ASP A 1 61 ? 1.161 7.122 4.561 1.00 1.00 61 ASP A O 10
ATOM 17304 N N . CYS A 1 62 ? -0.095 5.300 4.132 1.00 1.00 62 CYS A N 10
ATOM 17305 C CA . CYS A 1 62 ? 1.037 4.525 3.630 1.00 1.00 62 CYS A CA 10
ATOM 17306 C C . CYS A 1 62 ? 1.523 5.085 2.296 1.00 1.00 62 CYS A C 10
ATOM 17307 O O . CYS A 1 62 ? 2.716 5.335 2.122 1.00 1.00 62 CYS A O 10
ATOM 17315 N N . TYR A 1 63 ? 0.596 5.278 1.365 1.00 1.00 63 TYR A N 10
ATOM 17316 C CA . TYR A 1 63 ? 0.963 5.809 0.060 1.00 1.00 63 TYR A CA 10
ATOM 17317 C C . TYR A 1 63 ? 1.618 7.182 0.208 1.00 1.00 63 TYR A C 10
ATOM 17318 O O . TYR A 1 63 ? 2.624 7.471 -0.441 1.00 1.00 63 TYR A O 10
ATOM 17336 N N . ASN A 1 64 ? 1.046 8.022 1.064 1.00 1.00 64 ASN A N 10
ATOM 17337 C CA . ASN A 1 64 ? 1.593 9.358 1.278 1.00 1.00 64 ASN A CA 10
ATOM 17338 C C . ASN A 1 64 ? 2.989 9.275 1.885 1.00 1.00 64 ASN A C 10
ATOM 17339 O O . ASN A 1 64 ? 3.858 10.083 1.556 1.00 1.00 64 ASN A O 10
ATOM 17350 N N . TYR A 1 65 ? 3.170 8.291 2.759 1.00 1.00 65 TYR A N 10
ATOM 17351 C CA . TYR A 1 65 ? 4.465 8.106 3.399 1.00 1.00 65 TYR A CA 10
ATOM 17352 C C . TYR A 1 65 ? 5.537 7.866 2.343 1.00 1.00 65 TYR A C 10
ATOM 17353 O O . TYR A 1 65 ? 6.627 8.433 2.426 1.00 1.00 65 TYR A O 10
ATOM 17371 N N . VAL A 1 66 ? 5.227 7.022 1.365 1.00 1.00 66 VAL A N 10
ATOM 17372 C CA . VAL A 1 66 ? 6.189 6.710 0.306 1.00 1.00 66 VAL A CA 10
ATOM 17373 C C . VAL A 1 66 ? 6.509 7.955 -0.505 1.00 1.00 66 VAL A C 10
ATOM 17374 O O . VAL A 1 66 ? 7.633 8.127 -0.978 1.00 1.00 66 VAL A O 10
ATOM 17387 N N . ILE A 1 67 ? 5.525 8.833 -0.677 1.00 1.00 67 ILE A N 10
ATOM 17388 C CA . ILE A 1 67 ? 5.711 10.066 -1.438 1.00 1.00 67 ILE A CA 10
ATOM 17389 C C . ILE A 1 67 ? 6.374 11.129 -0.565 1.00 1.00 67 ILE A C 10
ATOM 17390 O O . ILE A 1 67 ? 6.975 12.079 -1.065 1.00 1.00 67 ILE A O 10
ATOM 17406 N N . ASN A 1 68 ? 6.256 10.975 0.750 1.00 1.00 68 ASN A N 10
ATOM 17407 C CA . ASN A 1 68 ? 6.831 11.938 1.689 1.00 1.00 68 ASN A CA 10
ATOM 17408 C C . ASN A 1 68 ? 8.322 11.693 1.890 1.00 1.00 68 ASN A C 10
ATOM 17409 O O . ASN A 1 68 ? 9.153 12.379 1.293 1.00 1.00 68 ASN A O 10
ATOM 17420 N N . VAL A 1 69 ? 8.627 10.709 2.729 1.00 1.00 69 VAL A N 10
ATOM 17421 C CA . VAL A 1 69 ? 10.027 10.388 3.010 1.00 1.00 69 VAL A CA 10
ATOM 17422 C C . VAL A 1 69 ? 10.831 10.313 1.708 1.00 1.00 69 VAL A C 10
ATOM 17423 O O . VAL A 1 69 ? 11.965 10.787 1.648 1.00 1.00 69 VAL A O 10
ATOM 17436 N N . ILE A 1 70 ? 10.246 9.730 0.667 1.00 1.00 70 ILE A N 10
ATOM 17437 C CA . ILE A 1 70 ? 10.906 9.598 -0.632 1.00 1.00 70 ILE A CA 10
ATOM 17438 C C . ILE A 1 70 ? 10.268 10.557 -1.624 1.00 1.00 70 ILE A C 10
ATOM 17439 O O . ILE A 1 70 ? 9.093 10.446 -1.978 1.00 1.00 70 ILE A O 10
ATOM 17455 N N . GLU A 1 71 ? 11.046 11.525 -2.096 1.00 1.00 71 GLU A N 10
ATOM 17456 C CA . GLU A 1 71 ? 10.565 12.507 -3.056 1.00 1.00 71 GLU A CA 10
ATOM 17457 C C . GLU A 1 71 ? 10.333 11.846 -4.417 1.00 1.00 71 GLU A C 10
ATOM 17458 O O . GLU A 1 71 ? 10.431 12.498 -5.457 1.00 1.00 71 GLU A O 10
ATOM 17470 N N . ASP A 1 72 ? 10.031 10.552 -4.428 1.00 1.00 72 ASP A N 10
ATOM 17471 C CA . ASP A 1 72 ? 9.807 9.826 -5.668 1.00 1.00 72 ASP A CA 10
ATOM 17472 C C . ASP A 1 72 ? 8.882 10.614 -6.585 1.00 1.00 72 ASP A C 10
ATOM 17473 O O . ASP A 1 72 ? 9.235 10.923 -7.724 1.00 1.00 72 ASP A O 10
ATOM 17482 N N . GLU A 1 73 ? 7.692 10.941 -6.095 1.00 1.00 73 GLU A N 10
ATOM 17483 C CA . GLU A 1 73 ? 6.695 11.702 -6.867 1.00 1.00 73 GLU A CA 10
ATOM 17484 C C . GLU A 1 73 ? 6.796 11.383 -8.358 1.00 1.00 73 GLU A C 10
ATOM 17485 O O . GLU A 1 73 ? 6.736 12.271 -9.209 1.00 1.00 73 GLU A O 10
ATOM 17497 N N . TYR A 1 74 ? 6.961 10.100 -8.662 1.00 1.00 74 TYR A N 10
ATOM 17498 C CA . TYR A 1 74 ? 7.089 9.649 -10.045 1.00 1.00 74 TYR A CA 10
ATOM 17499 C C . TYR A 1 74 ? 6.593 8.214 -10.195 1.00 1.00 74 TYR A C 10
ATOM 17500 O O . TYR A 1 74 ? 6.070 7.844 -11.247 1.00 1.00 74 TYR A O 10
ATOM 17518 N N . ASN A 1 75 ? 6.751 7.415 -9.146 1.00 1.00 75 ASN A N 10
ATOM 17519 C CA . ASN A 1 75 ? 6.327 6.021 -9.168 1.00 1.00 75 ASN A CA 10
ATOM 17520 C C . ASN A 1 75 ? 4.869 5.918 -9.617 1.00 1.00 75 ASN A C 10
ATOM 17521 O O . ASN A 1 75 ? 3.937 6.315 -8.919 1.00 1.00 75 ASN A O 10
ATOM 17532 N N . LYS A 1 76 ? 4.669 5.380 -10.815 1.00 1.00 76 LYS A N 10
ATOM 17533 C CA . LYS A 1 76 ? 3.329 5.231 -11.382 1.00 1.00 76 LYS A CA 10
ATOM 17534 C C . LYS A 1 76 ? 2.504 4.258 -10.554 1.00 1.00 76 LYS A C 10
ATOM 17535 O O . LYS A 1 76 ? 1.305 4.455 -10.355 1.00 1.00 76 LYS A O 10
ATOM 17554 N N . ASP A 1 77 ? 3.157 3.205 -10.072 1.00 1.00 77 ASP A N 10
ATOM 17555 C CA . ASP A 1 77 ? 2.474 2.203 -9.269 1.00 1.00 77 ASP A CA 10
ATOM 17556 C C . ASP A 1 77 ? 1.894 2.834 -8.003 1.00 1.00 77 ASP A C 10
ATOM 17557 O O . ASP A 1 77 ? 0.776 2.514 -7.599 1.00 1.00 77 ASP A O 10
ATOM 17566 N N . VAL A 1 78 ? 2.656 3.730 -7.385 1.00 1.00 78 VAL A N 10
ATOM 17567 C CA . VAL A 1 78 ? 2.200 4.400 -6.166 1.00 1.00 78 VAL A CA 10
ATOM 17568 C C . VAL A 1 78 ? 0.998 5.287 -6.464 1.00 1.00 78 VAL A C 10
ATOM 17569 O O . VAL A 1 78 ? 0.006 5.257 -5.734 1.00 1.00 78 VAL A O 10
ATOM 17582 N N . TRP A 1 79 ? 1.078 6.078 -7.530 1.00 1.00 79 TRP A N 10
ATOM 17583 C CA . TRP A 1 79 ? -0.015 6.966 -7.898 1.00 1.00 79 TRP A CA 10
ATOM 17584 C C . TRP A 1 79 ? -1.247 6.156 -8.291 1.00 1.00 79 TRP A C 10
ATOM 17585 O O . TRP A 1 79 ? -2.358 6.438 -7.842 1.00 1.00 79 TRP A O 10
ATOM 17606 N N . ALA A 1 80 ? -1.058 5.143 -9.130 1.00 1.00 80 ALA A N 10
ATOM 17607 C CA . ALA A 1 80 ? -2.165 4.304 -9.567 1.00 1.00 80 ALA A CA 10
ATOM 17608 C C . ALA A 1 80 ? -2.822 3.609 -8.377 1.00 1.00 80 ALA A C 10
ATOM 17609 O O . ALA A 1 80 ? -4.045 3.598 -8.255 1.00 1.00 80 ALA A O 10
ATOM 17616 N N . ALA A 1 81 ? -1.995 3.035 -7.510 1.00 1.00 81 ALA A N 10
ATOM 17617 C CA . ALA A 1 81 ? -2.509 2.339 -6.334 1.00 1.00 81 ALA A CA 10
ATOM 17618 C C . ALA A 1 81 ? -3.313 3.291 -5.451 1.00 1.00 81 ALA A C 10
ATOM 17619 O O . ALA A 1 81 ? -4.397 2.947 -4.979 1.00 1.00 81 ALA A O 10
ATOM 17626 N N . LYS A 1 82 ? -2.774 4.485 -5.232 1.00 1.00 82 LYS A N 10
ATOM 17627 C CA . LYS A 1 82 ? -3.443 5.479 -4.399 1.00 1.00 82 LYS A CA 10
ATOM 17628 C C . LYS A 1 82 ? -4.794 5.857 -5.009 1.00 1.00 82 LYS A C 10
ATOM 17629 O O . LYS A 1 82 ? -5.765 6.094 -4.291 1.00 1.00 82 LYS A O 10
ATOM 17648 N N . ALA A 1 83 ? -4.853 5.907 -6.336 1.00 1.00 83 ALA A N 10
ATOM 17649 C CA . ALA A 1 83 ? -6.095 6.255 -7.024 1.00 1.00 83 ALA A CA 10
ATOM 17650 C C . ALA A 1 83 ? -7.229 5.337 -6.580 1.00 1.00 83 ALA A C 10
ATOM 17651 O O . ALA A 1 83 ? -8.319 5.806 -6.252 1.00 1.00 83 ALA A O 10
ATOM 17658 N N . ASP A 1 84 ? -6.963 4.035 -6.569 1.00 1.00 84 ASP A N 10
ATOM 17659 C CA . ASP A 1 84 ? -7.970 3.062 -6.159 1.00 1.00 84 ASP A CA 10
ATOM 17660 C C . ASP A 1 84 ? -8.538 3.432 -4.791 1.00 1.00 84 ASP A C 10
ATOM 17661 O O . ASP A 1 84 ? -9.746 3.353 -4.570 1.00 1.00 84 ASP A O 10
ATOM 17670 N N . ALA A 1 85 ? -7.664 3.841 -3.876 1.00 1.00 85 ALA A N 10
ATOM 17671 C CA . ALA A 1 85 ? -8.095 4.226 -2.536 1.00 1.00 85 ALA A CA 10
ATOM 17672 C C . ALA A 1 85 ? -8.965 5.477 -2.589 1.00 1.00 85 ALA A C 10
ATOM 17673 O O . ALA A 1 85 ? -9.939 5.603 -1.848 1.00 1.00 85 ALA A O 10
ATOM 17680 N N . LEU A 1 86 ? -8.607 6.402 -3.474 1.00 1.00 86 LEU A N 10
ATOM 17681 C CA . LEU A 1 86 ? -9.358 7.646 -3.622 1.00 1.00 86 LEU A CA 10
ATOM 17682 C C . LEU A 1 86 ? -10.675 7.391 -4.350 1.00 1.00 86 LEU A C 10
ATOM 17683 O O . LEU A 1 86 ? -11.629 8.157 -4.216 1.00 1.00 86 LEU A O 10
ATOM 17699 N N . ARG A 1 87 ? -10.717 6.305 -5.118 1.00 1.00 87 ARG A N 10
ATOM 17700 C CA . ARG A 1 87 ? -11.922 5.962 -5.866 1.00 1.00 87 ARG A CA 10
ATOM 17701 C C . ARG A 1 87 ? -13.054 5.587 -4.927 1.00 1.00 87 ARG A C 10
ATOM 17702 O O . ARG A 1 87 ? -14.223 5.622 -5.312 1.00 1.00 87 ARG A O 10
ATOM 17723 N N . TYR A 1 88 ? -12.698 5.227 -3.698 1.00 1.00 88 TYR A N 10
ATOM 17724 C CA . TYR A 1 88 ? -13.686 4.842 -2.685 1.00 1.00 88 TYR A CA 10
ATOM 17725 C C . TYR A 1 88 ? -13.446 5.598 -1.381 1.00 1.00 88 TYR A C 10
ATOM 17726 O O . TYR A 1 88 ? -13.234 4.992 -0.331 1.00 1.00 88 TYR A O 10
ATOM 17744 N N . ILE A 1 89 ? -13.473 6.925 -1.439 1.00 1.00 89 ILE A N 10
ATOM 17745 C CA . ILE A 1 89 ? -13.260 7.771 -0.259 1.00 1.00 89 ILE A CA 10
ATOM 17746 C C . ILE A 1 89 ? -14.400 8.773 -0.110 1.00 1.00 89 ILE A C 10
ATOM 17747 O O . ILE A 1 89 ? -14.832 9.394 -1.082 1.00 1.00 89 ILE A O 10
ATOM 17763 N N . GLU A 1 90 ? -14.891 8.940 1.114 1.00 1.00 90 GLU A N 10
ATOM 17764 C CA . GLU A 1 90 ? -15.972 9.876 1.376 1.00 1.00 90 GLU A CA 10
ATOM 17765 C C . GLU A 1 90 ? -17.180 9.558 0.497 1.00 1.00 90 GLU A C 10
ATOM 17766 O O . GLU A 1 90 ? -18.105 8.866 0.923 1.00 1.00 90 GLU A O 10
ATOM 17778 N N . GLY A 1 91 ? -17.181 10.059 -0.735 1.00 1.00 91 GLY A N 10
ATOM 17779 C CA . GLY A 1 91 ? -18.283 9.821 -1.659 1.00 1.00 91 GLY A CA 10
ATOM 17780 C C . GLY A 1 91 ? -18.020 10.499 -2.997 1.00 1.00 91 GLY A C 10
ATOM 17781 O O . GLY A 1 91 ? -17.733 11.695 -3.051 1.00 1.00 91 GLY A O 10
ATOM 17785 N N . LYS A 1 92 ? -18.118 9.735 -4.079 1.00 1.00 92 LYS A N 10
ATOM 17786 C CA . LYS A 1 92 ? -17.882 10.267 -5.420 1.00 1.00 92 LYS A CA 10
ATOM 17787 C C . LYS A 1 92 ? -16.614 11.119 -5.442 1.00 1.00 92 LYS A C 10
ATOM 17788 O O . LYS A 1 92 ? -15.502 10.589 -5.444 1.00 1.00 92 LYS A O 10
ATOM 17807 N N . GLU A 1 93 ? -16.784 12.438 -5.455 1.00 1.00 93 GLU A N 10
ATOM 17808 C CA . GLU A 1 93 ? -15.660 13.361 -5.469 1.00 1.00 93 GLU A CA 10
ATOM 17809 C C . GLU A 1 93 ? -14.897 13.254 -6.783 1.00 1.00 93 GLU A C 10
ATOM 17810 O O . GLU A 1 93 ? -14.691 12.160 -7.307 1.00 1.00 93 GLU A O 10
ATOM 17822 N N . VAL A 1 94 ? -14.476 14.400 -7.309 1.00 1.00 94 VAL A N 10
ATOM 17823 C CA . VAL A 1 94 ? -13.728 14.427 -8.560 1.00 1.00 94 VAL A CA 10
ATOM 17824 C C . VAL A 1 94 ? -12.246 14.180 -8.295 1.00 1.00 94 VAL A C 10
ATOM 17825 O O . VAL A 1 94 ? -11.454 14.095 -9.235 1.00 1.00 94 VAL A O 10
ATOM 17838 N N . GLU A 1 95 ? -11.871 14.067 -7.027 1.00 1.00 95 GLU A N 10
ATOM 17839 C CA . GLU A 1 95 ? -10.472 13.833 -6.670 1.00 1.00 95 GLU A CA 10
ATOM 17840 C C . GLU A 1 95 ? -9.960 12.548 -7.316 1.00 1.00 95 GLU A C 10
ATOM 17841 O O . GLU A 1 95 ? -8.890 12.530 -7.923 1.00 1.00 95 GLU A O 10
ATOM 17853 N N . ALA A 1 96 ? -10.728 11.471 -7.186 1.00 1.00 96 ALA A N 10
ATOM 17854 C CA . ALA A 1 96 ? -10.329 10.193 -7.764 1.00 1.00 96 ALA A CA 10
ATOM 17855 C C . ALA A 1 96 ? -10.068 10.330 -9.263 1.00 1.00 96 ALA A C 10
ATOM 17856 O O . ALA A 1 96 ? -9.282 9.575 -9.834 1.00 1.00 96 ALA A O 10
ATOM 17863 N N . GLU A 1 97 ? -10.732 11.296 -9.890 1.00 1.00 97 GLU A N 10
ATOM 17864 C CA . GLU A 1 97 ? -10.559 11.508 -11.326 1.00 1.00 97 GLU A CA 10
ATOM 17865 C C . GLU A 1 97 ? -9.150 12.012 -11.628 1.00 1.00 97 GLU A C 10
ATOM 17866 O O . GLU A 1 97 ? -8.482 11.524 -12.539 1.00 1.00 97 GLU A O 10
ATOM 17878 N N . ILE A 1 98 ? -8.700 12.998 -10.859 1.00 1.00 98 ILE A N 10
ATOM 17879 C CA . ILE A 1 98 ? -7.367 13.561 -11.059 1.00 1.00 98 ILE A CA 10
ATOM 17880 C C . ILE A 1 98 ? -6.306 12.484 -10.856 1.00 1.00 98 ILE A C 10
ATOM 17881 O O . ILE A 1 98 ? -5.368 12.377 -11.647 1.00 1.00 98 ILE A O 10
ATOM 17897 N N . ALA A 1 99 ? -6.452 11.688 -9.802 1.00 1.00 99 ALA A N 10
ATOM 17898 C CA . ALA A 1 99 ? -5.480 10.644 -9.524 1.00 1.00 99 ALA A CA 10
ATOM 17899 C C . ALA A 1 99 ? -5.518 9.571 -10.603 1.00 1.00 99 ALA A C 10
ATOM 17900 O O . ALA A 1 99 ? -4.477 9.162 -11.115 1.00 1.00 99 ALA A O 10
ATOM 17907 N N . GLU A 1 100 ? -6.730 9.131 -10.929 1.00 1.00 100 GLU A N 10
ATOM 17908 C CA . GLU A 1 100 ? -6.890 8.102 -11.945 1.00 1.00 100 GLU A CA 10
ATOM 17909 C C . GLU A 1 100 ? -6.297 8.566 -13.276 1.00 1.00 100 GLU A C 10
ATOM 17910 O O . GLU A 1 100 ? -5.570 7.818 -13.929 1.00 1.00 100 GLU A O 10
ATOM 17922 N N . ALA A 1 101 ? -6.613 9.796 -13.668 1.00 1.00 101 ALA A N 10
ATOM 17923 C CA . ALA A 1 101 ? -6.104 10.340 -14.925 1.00 1.00 101 ALA A CA 10
ATOM 17924 C C . ALA A 1 101 ? -4.611 10.649 -14.818 1.00 1.00 101 ALA A C 10
ATOM 17925 O O . ALA A 1 101 ? -3.842 10.377 -15.740 1.00 1.00 101 ALA A O 10
ATOM 17932 N N . ARG A 1 102 ? -4.208 11.222 -13.689 1.00 1.00 102 ARG A N 10
ATOM 17933 C CA . ARG A 1 102 ? -2.806 11.567 -13.460 1.00 1.00 102 ARG A CA 10
ATOM 17934 C C . ARG A 1 102 ? -1.942 10.313 -13.443 1.00 1.00 102 ARG A C 10
ATOM 17935 O O . ARG A 1 102 ? -0.826 10.304 -13.963 1.00 1.00 102 ARG A O 10
ATOM 17956 N N . ALA A 1 103 ? -2.451 9.243 -12.840 1.00 1.00 103 ALA A N 10
ATOM 17957 C CA . ALA A 1 103 ? -1.700 7.995 -12.759 1.00 1.00 103 ALA A CA 10
ATOM 17958 C C . ALA A 1 103 ? -1.332 7.486 -14.150 1.00 1.00 103 ALA A C 10
ATOM 17959 O O . ALA A 1 103 ? -0.179 7.141 -14.404 1.00 1.00 103 ALA A O 10
ATOM 17966 N N . LYS A 1 104 ? -2.319 7.446 -15.041 1.00 1.00 104 LYS A N 10
ATOM 17967 C CA . LYS A 1 104 ? -2.096 6.980 -16.406 1.00 1.00 104 LYS A CA 10
ATOM 17968 C C . LYS A 1 104 ? -1.202 7.950 -17.169 1.00 1.00 104 LYS A C 10
ATOM 17969 O O . LYS A 1 104 ? -0.286 7.542 -17.882 1.00 1.00 104 LYS A O 10
ATOM 17988 N N . LEU A 1 105 ? -1.486 9.239 -17.013 1.00 1.00 105 LEU A N 10
ATOM 17989 C CA . LEU A 1 105 ? -0.709 10.267 -17.698 1.00 1.00 105 LEU A CA 10
ATOM 17990 C C . LEU A 1 105 ? -0.601 9.941 -19.190 1.00 1.00 105 LEU A C 10
ATOM 17991 O O . LEU A 1 105 ? 0.254 9.161 -19.608 1.00 1.00 105 LEU A O 10
ATOM 18007 N N . GLU A 1 106 ? -1.478 10.539 -19.990 1.00 1.00 106 GLU A N 10
ATOM 18008 C CA . GLU A 1 106 ? -1.484 10.311 -21.431 1.00 1.00 106 GLU A CA 10
ATOM 18009 C C . GLU A 1 106 ? -0.197 10.829 -22.062 1.00 1.00 106 GLU A C 10
ATOM 18010 O O . GLU A 1 106 ? 0.365 11.828 -21.618 1.00 1.00 106 GLU A O 10
ATOM 18022 N N . HIS A 1 107 ? 0.271 10.152 -23.107 1.00 1.00 107 HIS A N 10
ATOM 18023 C CA . HIS A 1 107 ? 1.491 10.557 -23.792 1.00 1.00 107 HIS A CA 10
ATOM 18024 C C . HIS A 1 107 ? 1.352 11.978 -24.323 1.00 1.00 107 HIS A C 10
ATOM 18025 O O . HIS A 1 107 ? 0.248 12.458 -24.579 1.00 1.00 107 HIS A O 10
ATOM 18040 N N . HIS A 1 108 ? 2.482 12.660 -24.487 1.00 1.00 108 HIS A N 10
ATOM 18041 C CA . HIS A 1 108 ? 2.484 14.034 -24.984 1.00 1.00 108 HIS A CA 10
ATOM 18042 C C . HIS A 1 108 ? 3.834 14.361 -25.615 1.00 1.00 108 HIS A C 10
ATOM 18043 O O . HIS A 1 108 ? 4.671 13.478 -25.798 1.00 1.00 108 HIS A O 10
ATOM 18058 N N . HIS A 1 109 ? 4.043 15.630 -25.948 1.00 1.00 109 HIS A N 10
ATOM 18059 C CA . HIS A 1 109 ? 5.291 16.070 -26.561 1.00 1.00 109 HIS A CA 10
ATOM 18060 C C . HIS A 1 109 ? 5.597 15.242 -27.809 1.00 1.00 109 HIS A C 10
ATOM 18061 O O . HIS A 1 109 ? 4.878 15.317 -28.806 1.00 1.00 109 HIS A O 10
ATOM 18076 N N . HIS A 1 110 ? 6.665 14.455 -27.746 1.00 1.00 110 HIS A N 10
ATOM 18077 C CA . HIS A 1 110 ? 7.057 13.617 -28.878 1.00 1.00 110 HIS A CA 10
ATOM 18078 C C . HIS A 1 110 ? 6.417 12.239 -28.767 1.00 1.00 110 HIS A C 10
ATOM 18079 O O . HIS A 1 110 ? 6.707 11.479 -27.844 1.00 1.00 110 HIS A O 10
ATOM 18094 N N . HIS A 1 111 ? 5.543 11.928 -29.719 1.00 1.00 111 HIS A N 10
ATOM 18095 C CA . HIS A 1 111 ? 4.853 10.636 -29.731 1.00 1.00 111 HIS A CA 10
ATOM 18096 C C . HIS A 1 111 ? 5.700 9.586 -30.438 1.00 1.00 111 HIS A C 10
ATOM 18097 O O . HIS A 1 111 ? 6.588 9.913 -31.227 1.00 1.00 111 HIS A O 10
ATOM 18112 N N . HIS A 1 112 ? 5.422 8.318 -30.149 1.00 1.00 112 HIS A N 10
ATOM 18113 C CA . HIS A 1 112 ? 6.168 7.226 -30.761 1.00 1.00 112 HIS A CA 10
ATOM 18114 C C . HIS A 1 112 ? 6.044 7.278 -32.280 1.00 1.00 112 HIS A C 10
ATOM 18115 O O . HIS A 1 112 ? 7.057 7.124 -32.943 1.00 1.00 112 HIS A O 10
#

Radius of gyration: 15.4 Å; Cα contacts (8 Å, |Δi|>4): 93; chains: 1; bounding box: 37×34×43 Å

Solvent-accessible surface area: 8450 Å² total; per-residue (Å²): 235,94,92,102,93,13,86,112,67,148,74,23,37,72,40,68,185,114,37,68,65,103,75,67,2,56,69,34,16,92,97,6,36,145,68,60,87,86,47,21,155,61,46,30,56,28,11,114,14,14,53,94,57,95,117,30,141,66,4,37,77,8,27,74,76,4,30,102,84,53,151,49,102,157,51,72,99,9,52,32,23,35,4,71,3,19,92,138,71,152,66,145,123,94,76,2,93,110,6,56,64,136,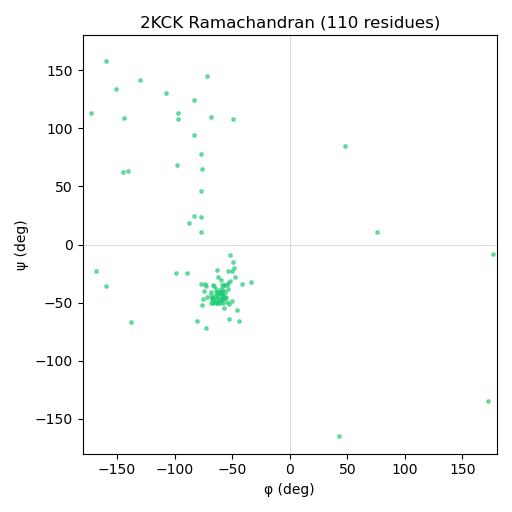13,137,112,108,116,152,137,173,176,227